Protein 2UVF (pdb70)

Secondary structure (DSSP, 8-state):
-PPEEEE--TT-B-SS-EEEEEE--S--TTEEEEEEEETTEEEEEHHHHHHHH-SSHHHHHHHHHT-GGG-S------EEEE-S--TT-EEEEEEEEEETTSPBPPP---EEEEPPPPP-EEEGGGGT--SSSS---HHHHHHHHHT--TTEEEEE-SEEEEE--EE--SSEEEEE-TTEEEEEPS-GGGS-EEE-SSTT--S-EE--SEEE--SS---TTSEEEEEEESS-EEE---BPEEEEEEEE-TTS-EEEEE----TTTHHHHBSHHHHHHHHHHHTT--HHHHHHHSSPPSEEEESEEEEEEES-EEE--SS-SEEEES-EEEEEES-EEE-TT-TT--SEEEES-EEEEEES-EEE-SS-SEEEE---SGGGGGS--EEEEEEES-EE-SSS-SEEEES--TT-EEEEEEES-EEES-SEEEEEEEETTT--EEEEEEEEEEEEEEESSEEEEEEEE----S---SSPPPSS--EEEEEEEEEEEEEEE-SSS-SEEEE-BGGGTB-EEEEEEEEEEEES-PPPEEESEES-EEEEEEEES-SSS-S--EES-BS--BTT---/------BPPTT-B-SS-EEEE----S--TTEEEEEEEETTEEEEEHHHHHHHH-SSHHHHHHHTTT-TTS-SPPP---EEEE-S--TT-EEEEEEEEEETTS-B-PPPPPEEEEPPPPPPEEEGGGGT---SSSSB-HHHHHHHHHHPPTTEEEEE-SEEEEE--EE--SSEEEEE-TTEEEEE-S-GGGS-EEE-SSTT--S-EE--SEEE-BTTB-STTSEEEEEEESS-EEE---BPEEEEEEEE-TTS-EEEEE----TTTHHHHBSHHHHHHHHHHHTT--HHHHHHHSSPPSEEEESEEEEEEES-EEE--SS-SEEEES-EEEEEES-EEE-TT-TT--SEEEES-EEEEEES-EEE-SS-SEEEE---SGGGGGSPPEEEEEEES-EE-SSS-SEEEES--SS-EEEEEEES-EEES-SEEEEEEEETTT--EEEEEEEES-EEEEESSEEEEEEEE-----PPPSSPPEEEEEEEEEEEEEEE-SSS-SEEEE-BGGGTB-EEEEEEEEEEEES-PPPEEEEEEEEEEEEEEEES-SSS-S--EEEEEEEEETTEE--

Foldseek 3Di:
DEWADWDFFFVQFAQFKTKIFTDDDQDCPFFDWKWKDKVNHTPGIQLVQCVVFFPFNVVLVVVCVPDPPNFWQAFYGGMGMGGGGHGFDKIKMWMWTAGPVGDTDPIYPIDIDTHHHHAAEFELVVQPFDADDPPASQRSQQVRQVPGDQRHEYEQEAHEHEYAEHEHAARYEYEYEVNGEHAYDLALVSFAFAAAQDPLRDDTETAANYEHGDPPDQAAPPHEAYEYEYQEEYAAQWWDADPPQWDQDPVRHIAGAGHDDDLVCCCPITRSLNNQLVVVVVVPDDSVCSNVGYFHEHYAYGNYEGYYYYNYEYEHHNAEYAEYENYERYEHYRYEYRYHQRHNHEQYEAELYEAYEYASYEADTNAEPYAYAQAFADCRLVGHAQYHYAYEHYEYEEYAEPAEDHQRQQNEHEDAHHARYEYEQYQEHEHFHYEFFRAHGYAHHEHGHYEYEAHAHAHYEHEYHYCFCVPPDSGHGHPHTYEAAHYEAEHYEYAAHNHDAARYEYYHCVVVPTAYEHYEAYQYEYEHGEAYHHERYEPYEHYNYHYDNYPDDDRDDYDHYYFQYDVGDGD/DAFADWDFFFVQFAFFKTKIFTDDDQDCPFFDWKWKAWVNHTPDILLVQCVVFFPFNVVLVVVCVPDPPVQWQNFYGGMGMGGRGHGFDKIKMWMWTAGPVRDTHPTHDIDIDTHHHDAAEQELVVQVFDQPLPDESAVSQQVSQVPDDQQYEYEHEAHETEYAAHEHAARYEDEYEVNYEHEYDLALVSWAFAAAQDPQRDDTETGANYEHGDVVAFAAPSHEHYEYYYQYEYAQQWWDFDPPQWDQDPVRDIAGAGDADDLVCCCPTTRSLNNQLVVVVVVPDDSNCSNVGYFHENYYYGNYETYYYENYEYEHGNAEYYEYYNYESHEAGNYEYRYPQRANHEQYEHELYEAYEYASYEEDTNAEPYAYAQAFAPVSCVTHEQYAYEYEHYEYEEYAEPYEHHQQQQNHYEDAAHAHYEYENYQEHEYYEYAFFRAHGYEHHEHGSYEYEAHAHAHYEHEHDDDSDDHTHPGGYEYAHYEAYHYEYHARPHDDANYEYYYCVVVVYAYEHYEYYQYEYEHGEAYAHERYEHYEHENYHYYNYPDDDRDDYDHYYHYAYVGDDDD

CATH classification: 2.60.40.10 (+1 more: 2.160.20.10)

Organism: Yersinia enterocolitica (NCBI:txid630)

Nearest PDB structures (foldseek):
  2uve-assembly1_A  TM=1.000E+00  e=3.204E-93  Yersinia enterocolitica
  2uve-assembly2_B  TM=9.976E-01  e=3.587E-87  Yersinia enterocolitica
  3jur-assembly1_C  TM=7.822E-01  e=4.513E-16  Thermotoga maritima
  8ikx-assembly1_A  TM=6.971E-01  e=1.644E-11  Arabidopsis thaliana
  4mxn-assembly3_C  TM=8.803E-01  e=3.868E-08  Parabacteroides merdae ATCC 43184

InterPro domains:
  IPR000743 Glycoside hydrolase, family 28 [PF00295] (323-550)
  IPR003961 Fibronectin type III [PF00041] (36-148)
  IPR003961 Fibronectin type III [PS50853] (37-153)
  IPR003961 Fibronectin type III [SM00060] (35-140)
  IPR003961 Fibronectin type III [cd00063] (36-150)
  IPR011050 Pectin lyase fold/virulence factor [SSF51126] (146-532)
  IPR012334 Pectin lyase fold [G3DSA:2.160.20.10] (152-600)
  IPR013783 Immunoglobulin-like fold [G3DSA:2.60.40.10] (36-151)
  IPR024535 Rhamnogalacturonase A/B/Epimerase-like, pectate lyase domain [PF12708] (156-196)
  IPR036116 Fibronectin type III superfamily [SSF49265] (35-153)
  IPR051801 Glycosyl_Hydrolase_28_Enzymes [PTHR31339] (146-563)

Sequence (1138 aa):
DAPQQLQVPTLAYDESSIVLVWKAPEDTRKIVDYQIFSAGKLLGKASDNNDNFSPAKPYIDHFYVNDKDNFQHKIVMQNFTVIGLKPETSYQFTVKAQYADGSLSVASKPITAKTSAKPQIVNVRDFGAIDDGKTLNTKAIQQAIDSCKPGCRVEIPAGTYKSGALWLKSDMTLNLQAGAILLGSENPDDYPAGYRLYPYSTIERPASLINAIDPNNSKPGTFRNIRITGSGVIDGNGWLRAKTAEITDELGRSLPQYVASKNSKVHEDGILAKNQVEKAVSDGMDLKNAYGQRRSSLMTLRGVENVYLAGFTVRNPAFHGIMNLEENHNVVANGLIHQTYDANNGDGIEFGNSQNVMVFNNFFDTGDDCINFAAGTGEKAQEQEPMKGAWLFNNYFRMGHGAIVTGSHTGAWIEDILAENNVMYLTDIGLRRAKSTSTIGGGARNVTFRNNAMRDLAKQVMVMTLDYADSNANIDYPPAKIPAQFYDFTLKNVTVDNNSTGKNPSIEIKGDTANKAWHRLVHVNNVQLNNNVTPTAISDLRDSEFNKVTFTELRGDTPWHFSEVKNVKVDGKPVDAPQQLQVPTLAYDESSIVLVWKAPEDTRKIVDYQIFSAGKLLGKASDNNDNFSPAKPYIDHFYVNDKDNFQHKIVMQNFTVIGLKPETSYQFTVKAQYADGSLSVASKPITAKTSAKPQIVNVRDFGAIDDGKTLNTKAIQQAIDSCKPGCRVEIPAGTYKSGALWLKSDMTLNLQAGAILLGSENPDDYPAGYRLYPYSTIERPASLINAIDPNNSKPGTFRNIRITGSGVIDGNGWLRAKTAEITDELGRSLPQYVASKNSKVHEDGILAKNQVEKAVSDGMDLKNAYGQRRSSLMTLRGVENVYLAGFTVRNPAFHGIMNLENHNVVANGLIHQTYDANNGDGIEFGNSQNVMVFNNFFDTGDDCINFAAGTGEKAQEQEPMKGAWLFNNYFRMGHGAIVTGSHTGAWIEDILAENNVMYLTDIGLRAKSTSTIGGGARNVTFRNNAMRDLAKQVMVMTLDYAIDYPPAKIPAQFYDFTLKNVTVDNSTGKNPSIEIKGDTANKAWHRLVHVNNVQLNNVTPTAISDLRDSEFNKVTFTELRGDTPWHFSEVKNVKVDGKPVA

Structure (mmCIF, N/CA/C/O backbone):
data_2UVF
#
_entry.id   2UVF
#
_cell.length_a   91.015
_cell.length_b   79.659
_cell.length_c   98.493
_cell.angle_alpha   90.00
_cell.angle_beta   103.90
_cell.angle_gamma   90.00
#
_symmetry.space_group_name_H-M   'P 1 21 1'
#
loop_
_entity.id
_entity.type
_entity.pdbx_description
1 polymer EXOPOLYGALACTURONASE
2 branched 'alpha-D-galactopyranuronic acid-(1-4)-alpha-D-galactopyranuronic acid'
3 non-polymer 'SULFATE ION'
4 non-polymer 'NICKEL (II) ION'
5 non-polymer 'ACETATE ION'
6 non-polymer DI(HYDROXYETHYL)ETHER
7 water water
#
loop_
_atom_site.group_PDB
_atom_site.id
_atom_site.type_symbol
_atom_site.label_atom_id
_atom_site.label_alt_id
_atom_site.label_comp_id
_atom_site.label_asym_id
_atom_site.label_entity_id
_atom_site.label_seq_id
_atom_site.pdbx_PDB_ins_code
_atom_site.Cartn_x
_atom_site.Cartn_y
_atom_site.Cartn_z
_atom_site.occupancy
_atom_site.B_iso_or_equiv
_atom_site.auth_seq_id
_atom_site.auth_comp_id
_atom_site.auth_asym_id
_atom_site.auth_atom_id
_atom_site.pdbx_PDB_model_num
ATOM 1 N N . ASP A 1 36 ? 11.156 35.980 65.045 1.00 59.86 36 ASP A N 1
ATOM 2 C CA . ASP A 1 36 ? 11.262 36.276 66.504 1.00 59.60 36 ASP A CA 1
ATOM 3 C C . ASP A 1 36 ? 11.917 35.089 67.226 1.00 58.77 36 ASP A C 1
ATOM 4 O O . ASP A 1 36 ? 11.422 33.961 67.135 1.00 59.14 36 ASP A O 1
ATOM 9 N N . ALA A 1 37 ? 13.017 35.357 67.934 1.00 57.55 37 ALA A N 1
ATOM 10 C CA . ALA A 1 37 ? 13.906 34.324 68.490 1.00 56.39 37 ALA A CA 1
ATOM 11 C C . ALA A 1 37 ? 13.305 33.525 69.652 1.00 55.76 37 ALA A C 1
ATOM 12 O O . ALA A 1 37 ? 12.575 34.090 70.474 1.00 55.41 37 ALA A O 1
ATOM 14 N N . PRO A 1 38 ? 13.616 32.205 69.719 1.00 55.05 38 PRO A N 1
ATOM 15 C CA . PRO A 1 38 ? 13.235 31.339 70.844 1.00 54.36 38 PRO A CA 1
ATOM 16 C C . PRO A 1 38 ? 13.684 31.903 72.184 1.00 53.72 38 PRO A C 1
ATOM 17 O O . PRO A 1 38 ? 14.809 32.407 72.305 1.00 53.62 38 PRO A O 1
ATOM 21 N N . GLN A 1 39 ? 12.793 31.839 73.170 1.00 52.81 39 GLN A N 1
ATOM 22 C CA . GLN A 1 39 ? 13.050 32.429 74.480 1.00 52.40 39 GLN A CA 1
ATOM 23 C C . GLN A 1 39 ? 13.446 31.386 75.507 1.00 51.13 39 GLN A C 1
ATOM 24 O O . GLN A 1 39 ? 12.881 30.291 75.552 1.00 51.08 39 GLN A O 1
ATOM 30 N N . GLN A 1 40 ? 14.442 31.744 76.309 1.00 49.97 40 GLN A N 1
ATOM 31 C CA . GLN A 1 40 ? 14.814 31.039 77.540 1.00 48.87 40 GLN A CA 1
ATOM 32 C C . GLN A 1 40 ? 15.386 29.633 77.367 1.00 47.68 40 GLN A C 1
ATOM 33 O O . GLN A 1 40 ? 14.999 28.715 78.089 1.00 47.59 40 GLN A O 1
ATOM 39 N N . LEU A 1 41 ? 16.330 29.472 76.439 1.00 46.29 41 LEU A N 1
ATOM 40 C CA . LEU A 1 41 ? 17.104 28.242 76.375 1.00 45.26 41 LEU A CA 1
ATOM 41 C C . LEU A 1 41 ? 17.741 28.099 77.748 1.00 44.59 41 LEU A C 1
ATOM 42 O O . LEU A 1 41 ? 18.164 29.095 78.332 1.00 44.99 41 LEU A O 1
ATOM 47 N N . GLN A 1 42 ? 17.785 26.881 78.279 1.00 43.40 42 GLN A N 1
ATOM 48 C CA . GLN A 1 42 ? 18.313 26.659 79.622 1.00 42.60 42 GLN A CA 1
ATOM 49 C C . GLN A 1 42 ? 18.641 25.199 79.847 1.00 41.86 42 GLN A C 1
ATOM 50 O O . GLN A 1 42 ? 18.167 24.333 79.124 1.00 42.04 42 GLN A O 1
ATOM 56 N N . VAL A 1 43 ? 19.472 24.939 80.844 1.00 40.94 43 VAL A N 1
ATOM 57 C CA . VAL A 1 43 ? 19.655 23.594 81.369 1.00 40.09 43 VAL A CA 1
ATOM 58 C C . VAL A 1 43 ? 18.706 23.486 82.563 1.00 39.62 43 VAL A C 1
ATOM 59 O O . VAL A 1 43 ? 18.776 24.321 83.473 1.00 39.78 43 VAL A O 1
ATOM 63 N N . PRO A 1 44 ? 17.768 22.514 82.528 1.00 38.77 44 PRO A N 1
ATOM 64 C CA . PRO A 1 44 ? 16.971 22.220 83.720 1.00 38.33 44 PRO A CA 1
ATOM 65 C C . PRO A 1 44 ? 17.876 21.785 84.872 1.00 37.91 44 PRO A C 1
ATOM 66 O O . PRO A 1 44 ? 18.945 21.209 84.641 1.00 37.11 44 PRO A O 1
ATOM 70 N N . THR A 1 45 ? 17.435 22.081 86.096 1.00 37.67 45 THR A N 1
ATOM 71 C CA . THR A 1 45 ? 18.160 21.767 87.343 1.00 36.62 45 THR A CA 1
ATOM 72 C C . THR A 1 45 ? 18.796 20.375 87.395 1.00 37.16 45 THR A C 1
ATOM 73 O O . THR A 1 45 ? 18.111 19.347 87.306 1.00 35.85 45 THR A O 1
ATOM 77 N N . LEU A 1 46 ? 20.120 20.370 87.553 1.00 38.00 46 LEU A N 1
ATOM 78 C CA . LEU A 1 46 ? 20.934 19.160 87.639 1.00 38.97 46 LEU A CA 1
ATOM 79 C C . LEU A 1 46 ? 20.803 18.230 86.420 1.00 39.96 46 LEU A C 1
ATOM 80 O O . LEU A 1 46 ? 21.229 17.061 86.466 1.00 39.86 46 LEU A O 1
ATOM 85 N N . ALA A 1 47 ? 20.230 18.764 85.338 1.00 40.51 47 ALA A N 1
ATOM 86 C CA . ALA A 1 47 ? 20.007 18.019 84.099 1.00 42.07 47 ALA A CA 1
ATOM 87 C C . ALA A 1 47 ? 21.302 17.826 83.291 1.00 43.02 47 ALA A C 1
ATOM 88 O O . ALA A 1 47 ? 21.310 17.899 82.056 1.00 42.77 47 ALA A O 1
ATOM 90 N N . TYR A 1 48 ? 22.402 17.588 84.001 1.00 44.52 48 TYR A N 1
ATOM 91 C CA . TYR A 1 48 ? 23.700 17.407 83.356 1.00 45.39 48 TYR A CA 1
ATOM 92 C C . TYR A 1 48 ? 24.587 16.401 84.079 1.00 45.88 48 TYR A C 1
ATOM 93 O O . TYR A 1 48 ? 24.288 15.955 85.194 1.00 46.19 48 TYR A O 1
ATOM 102 N N . ASP A 1 49 ? 25.687 16.068 83.419 1.00 46.66 49 ASP A N 1
ATOM 103 C CA . ASP A 1 49 ? 26.473 14.890 83.719 1.00 47.11 49 ASP A CA 1
ATOM 104 C C . ASP A 1 49 ? 27.938 15.225 83.471 1.00 46.84 49 ASP A C 1
ATOM 105 O O . ASP A 1 49 ? 28.268 16.364 83.178 1.00 46.84 49 ASP A O 1
ATOM 110 N N . GLU A 1 50 ? 28.810 14.229 83.559 1.00 46.87 50 GLU A N 1
ATOM 111 C CA . GLU A 1 50 ? 30.172 14.373 83.054 1.00 47.20 50 GLU A CA 1
ATOM 112 C C . GLU A 1 50 ? 30.277 14.286 81.522 1.00 47.07 50 GLU A C 1
ATOM 113 O O . GLU A 1 50 ? 31.296 14.684 80.948 1.00 47.07 50 GLU A O 1
ATOM 119 N N . SER A 1 51 ? 29.247 13.763 80.857 1.00 46.36 51 SER A N 1
ATOM 120 C CA . SER A 1 51 ? 29.299 13.657 79.398 1.00 45.69 51 SER A CA 1
ATOM 121 C C . SER A 1 51 ? 28.043 14.114 78.657 1.00 45.08 51 SER A C 1
ATOM 122 O O . SER A 1 51 ? 27.987 14.027 77.431 1.00 45.06 51 SER A O 1
ATOM 125 N N . SER A 1 52 ? 27.047 14.604 79.387 1.00 44.38 52 SER A N 1
ATOM 126 C CA . SER A 1 52 ? 25.786 15.003 78.758 1.00 43.67 52 SER A CA 1
ATOM 127 C C . SER A 1 52 ? 25.135 16.205 79.428 1.00 43.00 52 SER A C 1
ATOM 128 O O . SER A 1 52 ? 25.257 16.394 80.630 1.00 42.78 52 SER A O 1
ATOM 131 N N . ILE A 1 53 ? 24.447 17.009 78.620 1.00 42.29 53 ILE A N 1
ATOM 132 C CA . ILE A 1 53 ? 23.687 18.169 79.081 1.00 41.21 53 ILE A CA 1
ATOM 133 C C . ILE A 1 53 ? 22.311 18.102 78.408 1.00 40.29 53 ILE A C 1
ATOM 134 O O . ILE A 1 53 ? 22.217 17.765 77.221 1.00 40.47 53 ILE A O 1
ATOM 139 N N . VAL A 1 54 ? 21.258 18.388 79.179 1.00 38.57 54 VAL A N 1
ATOM 140 C CA . VAL A 1 54 ? 19.888 18.512 78.662 1.00 36.91 54 VAL A CA 1
ATOM 141 C C . VAL A 1 54 ? 19.507 19.997 78.521 1.00 36.10 54 VAL A C 1
ATOM 142 O O . VAL A 1 54 ? 19.653 20.776 79.467 1.00 35.59 54 VAL A O 1
ATOM 146 N N . LEU A 1 55 ? 19.011 20.372 77.342 1.00 35.11 55 LEU A N 1
ATOM 147 C CA . LEU A 1 55 ? 18.523 21.730 77.078 1.00 34.55 55 LEU A CA 1
ATOM 148 C C . LEU A 1 55 ? 17.004 21.784 76.928 1.00 34.03 55 LEU A C 1
ATOM 149 O O . LEU A 1 55 ? 16.394 20.879 76.361 1.00 33.49 55 LEU A O 1
ATOM 154 N N . VAL A 1 56 ? 16.399 22.852 77.443 1.00 33.29 56 VAL A N 1
ATOM 155 C CA . VAL A 1 56 ? 14.986 23.136 77.219 1.00 32.49 56 VAL A CA 1
ATOM 156 C C . VAL A 1 56 ? 14.808 24.614 76.928 1.00 32.98 56 VAL A C 1
ATOM 157 O O . VAL A 1 56 ? 15.699 25.412 77.196 1.00 33.08 56 VAL A O 1
ATOM 161 N N . TRP A 1 57 ? 13.649 24.979 76.393 1.00 32.94 57 TRP A N 1
ATOM 162 C CA . TRP A 1 57 ? 13.375 26.351 75.995 1.00 34.03 57 TRP A CA 1
ATOM 163 C C . TRP A 1 57 ? 11.890 26.505 75.915 1.00 34.94 57 TRP A C 1
ATOM 164 O O . TRP A 1 57 ? 11.179 25.503 75.778 1.00 35.22 57 TRP A O 1
ATOM 175 N N . LYS A 1 58 ? 11.429 27.749 75.983 1.00 36.39 58 LYS A N 1
ATOM 176 C CA . LYS A 1 58 ? 10.033 28.090 75.703 1.00 38.37 58 LYS A CA 1
ATOM 177 C C . LYS A 1 58 ? 9.625 28.053 74.216 1.00 39.49 58 LYS A C 1
ATOM 178 O O . LYS A 1 58 ? 10.318 28.583 73.323 1.00 40.17 58 LYS A O 1
ATOM 184 N N . ALA A 1 59 ? 8.499 27.399 73.963 1.00 40.68 59 ALA A N 1
ATOM 185 C CA . ALA A 1 59 ? 7.767 27.542 72.714 1.00 41.03 59 ALA A CA 1
ATOM 186 C C . ALA A 1 59 ? 6.678 28.561 73.011 1.00 41.47 59 ALA A C 1
ATOM 187 O O . ALA A 1 59 ? 6.187 28.597 74.142 1.00 42.53 59 ALA A O 1
ATOM 189 N N . PRO A 1 60 ? 6.300 29.403 72.018 1.00 41.59 60 PRO A N 1
ATOM 190 C CA . PRO A 1 60 ? 5.268 30.423 72.228 1.00 41.52 60 PRO A CA 1
ATOM 191 C C . PRO A 1 60 ? 3.833 29.886 72.256 1.00 42.11 60 PRO A C 1
ATOM 192 O O . PRO A 1 60 ? 3.597 28.694 72.018 1.00 41.79 60 PRO A O 1
ATOM 196 N N . GLU A 1 61 ? 2.882 30.777 72.523 1.00 42.57 61 GLU A N 1
ATOM 197 C CA . GLU A 1 61 ? 1.463 30.423 72.571 1.00 43.63 61 GLU A CA 1
ATOM 198 C C . GLU A 1 61 ? 0.952 29.833 71.250 1.00 44.04 61 GLU A C 1
ATOM 199 O O . GLU A 1 61 ? 0.153 28.895 71.238 1.00 43.77 61 GLU A O 1
ATOM 205 N N . ASP A 1 62 ? 1.429 30.397 70.145 1.00 44.75 62 ASP A N 1
ATOM 206 C CA . ASP A 1 62 ? 0.960 30.070 68.801 1.00 45.04 62 ASP A CA 1
ATOM 207 C C . ASP A 1 62 ? 2.113 29.451 68.023 1.00 44.88 62 ASP A C 1
ATOM 208 O O . ASP A 1 62 ? 3.072 30.148 67.663 1.00 45.09 62 ASP A O 1
ATOM 213 N N . THR A 1 63 ? 2.020 28.142 67.779 1.00 44.30 63 THR A N 1
ATOM 214 C CA . THR A 1 63 ? 3.085 27.396 67.116 1.00 43.76 63 THR A CA 1
ATOM 215 C C . THR A 1 63 ? 2.647 26.935 65.727 1.00 44.07 63 THR A C 1
ATOM 216 O O . THR A 1 63 ? 3.268 26.059 65.130 1.00 43.65 63 THR A O 1
ATOM 220 N N . ARG A 1 64 ? 1.578 27.537 65.216 1.00 44.96 64 ARG A N 1
ATOM 221 C CA . ARG A 1 64 ? 1.008 27.179 63.914 1.00 45.80 64 ARG A CA 1
ATOM 222 C C . ARG A 1 64 ? 2.025 27.058 62.772 1.00 46.97 64 ARG A C 1
ATOM 223 O O . ARG A 1 64 ? 1.849 26.233 61.859 1.00 47.59 64 ARG A O 1
ATOM 231 N N . LYS A 1 65 ? 3.082 27.876 62.817 1.00 47.43 65 LYS A N 1
ATOM 232 C CA . LYS A 1 65 ? 4.046 27.929 61.720 1.00 47.66 65 LYS A CA 1
ATOM 233 C C . LYS A 1 65 ? 5.388 27.270 62.087 1.00 47.15 65 LYS A C 1
ATOM 234 O O . LYS A 1 65 ? 6.247 27.065 61.221 1.00 47.83 65 LYS A O 1
ATOM 240 N N . ILE A 1 66 ? 5.551 26.915 63.362 1.00 46.34 66 ILE A N 1
ATOM 241 C CA . ILE A 1 66 ? 6.776 26.284 63.852 1.00 45.39 66 ILE A CA 1
ATOM 242 C C . ILE A 1 66 ? 6.588 24.772 63.811 1.00 44.72 66 ILE A C 1
ATOM 243 O O . ILE A 1 66 ? 5.685 24.243 64.448 1.00 44.94 66 ILE A O 1
ATOM 248 N N . VAL A 1 67 ? 7.432 24.079 63.056 1.00 43.55 67 VAL A N 1
ATOM 249 C CA . VAL A 1 67 ? 7.289 22.630 62.900 1.00 42.64 67 VAL A CA 1
ATOM 250 C C . VAL A 1 67 ? 8.384 21.831 63.623 1.00 41.76 67 VAL A C 1
ATOM 251 O O . VAL A 1 67 ? 8.290 20.612 63.728 1.00 41.10 67 VAL A O 1
ATOM 255 N N . ASP A 1 68 ? 9.388 22.537 64.147 1.00 40.98 68 ASP A N 1
ATOM 256 C CA . ASP A 1 68 ? 10.571 21.931 64.762 1.00 40.27 68 ASP A CA 1
ATOM 257 C C . ASP A 1 68 ? 11.491 23.010 65.345 1.00 39.98 68 ASP A C 1
ATOM 258 O O . ASP A 1 68 ? 11.229 24.200 65.194 1.00 39.50 68 ASP A O 1
ATOM 263 N N . TYR A 1 69 ? 12.558 22.576 66.019 1.00 39.71 69 TYR A N 1
ATOM 264 C CA . TYR A 1 69 ? 13.617 23.463 66.530 1.00 39.32 69 TYR A CA 1
ATOM 265 C C . TYR A 1 69 ? 14.973 22.821 66.252 1.00 39.82 69 TYR A C 1
ATOM 266 O O . TYR A 1 69 ? 15.081 21.588 66.258 1.00 39.75 69 TYR A O 1
ATOM 275 N N . GLN A 1 70 ? 15.994 23.649 66.006 1.00 40.40 70 GLN A N 1
ATOM 276 C CA . GLN A 1 70 ? 17.342 23.161 65.681 1.00 41.38 70 GLN A CA 1
ATOM 277 C C . GLN A 1 70 ? 18.347 23.683 66.687 1.00 41.58 70 GLN A C 1
ATOM 278 O O . GLN A 1 70 ? 18.281 24.845 67.083 1.00 41.26 70 GLN A O 1
ATOM 284 N N . ILE A 1 71 ? 19.302 22.835 67.059 1.00 42.32 71 ILE A N 1
ATOM 285 C CA . ILE A 1 71 ? 20.202 23.116 68.184 1.00 43.43 71 ILE A CA 1
ATOM 286 C C . ILE A 1 71 ? 21.670 23.161 67.747 1.00 43.83 71 ILE A C 1
ATOM 287 O O . ILE A 1 71 ? 22.160 22.240 67.114 1.00 44.17 71 ILE A O 1
ATOM 292 N N . PHE A 1 72 ? 22.352 24.249 68.097 1.00 45.35 72 PHE A N 1
ATOM 293 C CA . PHE A 1 72 ? 23.738 24.487 67.686 1.00 46.26 72 PHE A CA 1
ATOM 294 C C . PHE A 1 72 ? 24.630 24.728 68.893 1.00 46.97 72 PHE A C 1
ATOM 295 O O . PHE A 1 72 ? 24.289 25.524 69.773 1.00 46.90 72 PHE A O 1
ATOM 303 N N . SER A 1 73 ? 25.768 24.039 68.936 1.00 48.27 73 SER A N 1
ATOM 304 C CA . SER A 1 73 ? 26.825 24.359 69.888 1.00 49.45 73 SER A CA 1
ATOM 305 C C . SER A 1 73 ? 27.906 25.095 69.113 1.00 50.57 73 SER A C 1
ATOM 306 O O . SER A 1 73 ? 28.358 24.610 68.059 1.00 51.29 73 SER A O 1
ATOM 309 N N . ALA A 1 74 ? 28.316 26.258 69.621 1.00 51.29 74 ALA A N 1
ATOM 310 C CA . ALA A 1 74 ? 29.251 27.146 68.911 1.00 51.98 74 ALA A CA 1
ATOM 311 C C . ALA A 1 74 ? 28.921 27.207 67.413 1.00 52.35 74 ALA A C 1
ATOM 312 O O . ALA A 1 74 ? 29.768 26.920 66.560 1.00 53.00 74 ALA A O 1
ATOM 314 N N . GLY A 1 75 ? 27.661 27.537 67.118 1.00 52.39 75 GLY A N 1
ATOM 315 C CA . GLY A 1 75 ? 27.172 27.732 65.750 1.00 51.77 75 GLY A CA 1
ATOM 316 C C . GLY A 1 75 ? 27.233 26.555 64.794 1.00 51.18 75 GLY A C 1
ATOM 317 O O . GLY A 1 75 ? 26.913 26.710 63.625 1.00 50.81 75 GLY A O 1
ATOM 318 N N . LYS A 1 76 ? 27.663 25.389 65.274 1.00 51.09 76 LYS A N 1
ATOM 319 C CA . LYS A 1 76 ? 27.580 24.163 64.470 1.00 50.97 76 LYS A CA 1
ATOM 320 C C . LYS A 1 76 ? 26.356 23.326 64.866 1.00 50.43 76 LYS A C 1
ATOM 321 O O . LYS A 1 76 ? 26.107 23.101 66.058 1.00 50.33 76 LYS A O 1
ATOM 327 N N . LEU A 1 77 ? 25.606 22.876 63.857 1.00 49.50 77 LEU A N 1
ATOM 328 C CA . LEU A 1 77 ? 24.371 22.119 64.063 1.00 48.87 77 LEU A CA 1
ATOM 329 C C . LEU A 1 77 ? 24.598 20.795 64.800 1.00 48.30 77 LEU A C 1
ATOM 330 O O . LEU A 1 77 ? 25.443 19.980 64.391 1.00 48.42 77 LEU A O 1
ATOM 335 N N . LEU A 1 78 ? 23.847 20.599 65.889 1.00 47.27 78 LEU A N 1
ATOM 336 C CA . LEU A 1 78 ? 23.856 19.335 66.635 1.00 46.61 78 LEU A CA 1
ATOM 337 C C . LEU A 1 78 ? 22.728 18.402 66.192 1.00 46.00 78 LEU A C 1
ATOM 338 O O . LEU A 1 78 ? 22.844 17.167 66.286 1.00 45.72 78 LEU A O 1
ATOM 343 N N . GLY A 1 79 ? 21.636 18.995 65.712 1.00 45.54 79 GLY A N 1
ATOM 344 C CA . GLY A 1 79 ? 20.485 18.233 65.237 1.00 44.85 79 GLY A CA 1
ATOM 345 C C . GLY A 1 79 ? 19.141 18.904 65.457 1.00 44.28 79 GLY A C 1
ATOM 346 O O . GLY A 1 79 ? 19.069 20.069 65.841 1.00 44.08 79 GLY A O 1
ATOM 347 N N . LYS A 1 80 ? 18.070 18.148 65.218 1.00 44.00 80 LYS A N 1
ATOM 348 C CA . LYS A 1 80 ? 16.692 18.656 65.388 1.00 43.26 80 LYS A CA 1
ATOM 349 C C . LYS A 1 80 ? 16.052 18.117 66.669 1.00 42.43 80 LYS A C 1
ATOM 350 O O . LYS A 1 80 ? 16.302 16.967 67.056 1.00 41.95 80 LYS A O 1
ATOM 356 N N . ALA A 1 81 ? 15.232 18.947 67.314 1.00 41.63 81 ALA A N 1
ATOM 357 C CA . ALA A 1 81 ? 14.499 18.556 68.532 1.00 41.39 81 ALA A CA 1
ATOM 358 C C . ALA A 1 81 ? 13.724 17.249 68.360 1.00 41.29 81 ALA A C 1
ATOM 359 O O . ALA A 1 81 ? 13.833 16.344 69.196 1.00 41.22 81 ALA A O 1
ATOM 361 N N . SER A 1 82 ? 12.977 17.150 67.252 1.00 41.16 82 SER A N 1
ATOM 362 C CA . SER A 1 82 ? 12.181 15.963 66.898 1.00 40.55 82 SER A CA 1
ATOM 363 C C . SER A 1 82 ? 12.982 14.658 66.861 1.00 40.11 82 SER A C 1
ATOM 364 O O . SER A 1 82 ? 12.593 13.679 67.508 1.00 40.28 82 SER A O 1
ATOM 367 N N . ASP A 1 83 ? 14.084 14.643 66.102 1.00 39.27 83 ASP A N 1
ATOM 368 C CA . ASP A 1 83 ? 14.946 13.455 65.964 1.00 38.61 83 ASP A CA 1
ATOM 369 C C . ASP A 1 83 ? 15.711 13.137 67.252 1.00 37.30 83 ASP A C 1
ATOM 370 O O . ASP A 1 83 ? 15.966 11.975 67.572 1.00 36.24 83 ASP A O 1
ATOM 375 N N . ASN A 1 84 ? 16.091 14.179 67.980 1.00 36.32 84 ASN A N 1
ATOM 376 C CA . ASN A 1 84 ? 16.702 14.002 69.287 1.00 35.79 84 ASN A CA 1
ATOM 377 C C . ASN A 1 84 ? 15.750 13.320 70.257 1.00 35.14 84 ASN A C 1
ATOM 378 O O . ASN A 1 84 ? 16.085 12.295 70.853 1.00 34.58 84 ASN A O 1
ATOM 383 N N . ASN A 1 85 ? 14.551 13.873 70.391 1.00 35.26 85 ASN A N 1
ATOM 384 C CA . ASN A 1 85 ? 13.491 13.182 71.146 1.00 34.85 85 ASN A CA 1
ATOM 385 C C . ASN A 1 85 ? 13.222 11.717 70.716 1.00 35.44 85 ASN A C 1
ATOM 386 O O . ASN A 1 85 ? 12.989 10.868 71.579 1.00 35.29 85 ASN A O 1
ATOM 391 N N . ASP A 1 86 ? 13.298 11.396 69.416 1.00 35.34 86 ASP A N 1
ATOM 392 C CA . ASP A 1 86 ? 13.119 9.994 68.971 1.00 35.58 86 ASP A CA 1
ATOM 393 C C . ASP A 1 86 ? 14.137 9.060 69.643 1.00 35.20 86 ASP A C 1
ATOM 394 O O . ASP A 1 86 ? 13.826 7.923 69.982 1.00 35.40 86 ASP A O 1
ATOM 399 N N . ASN A 1 87 ? 15.352 9.564 69.831 1.00 34.75 87 ASN A N 1
ATOM 400 C CA . ASN A 1 87 ? 16.454 8.832 70.471 1.00 34.80 87 ASN A CA 1
ATOM 401 C C . ASN A 1 87 ? 16.332 8.755 72.018 1.00 33.79 87 ASN A C 1
ATOM 402 O O . ASN A 1 87 ? 16.461 7.668 72.606 1.00 33.32 87 ASN A O 1
ATOM 407 N N . PHE A 1 88 ? 16.058 9.896 72.657 1.00 32.64 88 PHE A N 1
ATOM 408 C CA . PHE A 1 88 ? 16.110 10.010 74.124 1.00 32.18 88 PHE A CA 1
ATOM 409 C C . PHE A 1 88 ? 14.786 10.055 74.924 1.00 31.16 88 PHE A C 1
ATOM 410 O O . PHE A 1 88 ? 14.796 9.737 76.096 1.00 31.17 88 PHE A O 1
ATOM 418 N N . SER A 1 89 ? 13.663 10.437 74.316 1.00 30.08 89 SER A N 1
ATOM 419 C CA . SER A 1 89 ? 12.392 10.530 75.050 1.00 28.62 89 SER A CA 1
ATOM 420 C C . SER A 1 89 ? 11.605 9.221 74.959 1.00 28.68 89 SER A C 1
ATOM 421 O O . SER A 1 89 ? 11.396 8.728 73.843 1.00 28.06 89 SER A O 1
ATOM 424 N N . PRO A 1 90 ? 11.188 8.647 76.122 1.00 27.74 90 PRO A N 1
ATOM 425 C CA . PRO A 1 90 ? 10.258 7.523 76.128 1.00 27.86 90 PRO A CA 1
ATOM 426 C C . PRO A 1 90 ? 8.826 7.891 75.704 1.00 27.52 90 PRO A C 1
ATOM 427 O O . PRO A 1 90 ? 8.085 7.010 75.253 1.00 28.16 90 PRO A O 1
ATOM 431 N N . ALA A 1 91 ? 8.446 9.159 75.878 1.00 26.74 91 ALA A N 1
ATOM 432 C CA . ALA A 1 91 ? 7.136 9.657 75.468 1.00 26.43 91 ALA A CA 1
ATOM 433 C C . ALA A 1 91 ? 6.968 9.777 73.952 1.00 26.34 91 ALA A C 1
ATOM 434 O O . ALA A 1 91 ? 5.875 9.549 73.436 1.00 27.39 91 ALA A O 1
ATOM 436 N N . LYS A 1 92 ? 8.037 10.147 73.257 1.00 25.50 92 LYS A N 1
ATOM 437 C CA . LYS A 1 92 ? 7.988 10.537 71.854 1.00 25.09 92 LYS A CA 1
ATOM 438 C C . LYS A 1 92 ? 7.481 9.498 70.853 1.00 24.84 92 LYS A C 1
ATOM 439 O O . LYS A 1 92 ? 6.701 9.855 69.990 1.00 24.93 92 LYS A O 1
ATOM 445 N N . PRO A 1 93 ? 7.925 8.223 70.934 1.00 25.18 93 PRO A N 1
ATOM 446 C CA . PRO A 1 93 ? 7.274 7.255 70.034 1.00 24.50 93 PRO A CA 1
ATOM 447 C C . PRO A 1 93 ? 5.740 7.149 70.219 1.00 24.11 93 PRO A C 1
ATOM 448 O O . PRO A 1 93 ? 5.015 6.890 69.244 1.00 23.03 93 PRO A O 1
ATOM 452 N N . TYR A 1 94 ? 5.266 7.336 71.457 1.00 23.62 94 TYR A N 1
ATOM 453 C CA . TYR A 1 94 ? 3.830 7.387 71.753 1.00 22.71 94 TYR A CA 1
ATOM 454 C C . TYR A 1 94 ? 3.174 8.631 71.202 1.00 22.70 94 TYR A C 1
ATOM 455 O O . TYR A 1 94 ? 2.071 8.573 70.703 1.00 23.60 94 TYR A O 1
ATOM 464 N N . ILE A 1 95 ? 3.856 9.761 71.297 1.00 22.85 95 ILE A N 1
ATOM 465 C CA . ILE A 1 95 ? 3.357 11.007 70.740 1.00 23.17 95 ILE A CA 1
ATOM 466 C C . ILE A 1 95 ? 3.230 10.925 69.221 1.00 23.37 95 ILE A C 1
ATOM 467 O O . ILE A 1 95 ? 2.250 11.407 68.644 1.00 22.79 95 ILE A O 1
ATOM 472 N N . ASP A 1 96 ? 4.204 10.301 68.561 1.00 22.88 96 ASP A N 1
ATOM 473 C CA . ASP A 1 96 ? 4.128 10.215 67.105 1.00 22.72 96 ASP A CA 1
ATOM 474 C C . ASP A 1 96 ? 2.985 9.329 66.679 1.00 22.88 96 ASP A C 1
ATOM 475 O O . ASP A 1 96 ? 2.240 9.654 65.766 1.00 23.25 96 ASP A O 1
ATOM 480 N N . HIS A 1 97 ? 2.834 8.205 67.365 1.00 23.44 97 HIS A N 1
ATOM 481 C CA . HIS A 1 97 ? 1.819 7.243 67.012 1.00 23.57 97 HIS A CA 1
ATOM 482 C C . HIS A 1 97 ? 0.430 7.835 67.210 1.00 24.01 97 HIS A C 1
ATOM 483 O O . HIS A 1 97 ? -0.511 7.508 66.474 1.00 23.24 97 HIS A O 1
ATOM 490 N N . PHE A 1 98 ? 0.321 8.759 68.161 1.00 24.63 98 PHE A N 1
ATOM 491 C CA . PHE A 1 98 ? -0.955 9.419 68.465 1.00 26.36 98 PHE A CA 1
ATOM 492 C C . PHE A 1 98 ? -1.520 10.051 67.189 1.00 27.39 98 PHE A C 1
ATOM 493 O O . PHE A 1 98 ? -2.704 9.999 66.951 1.00 27.21 98 PHE A O 1
ATOM 501 N N . TYR A 1 99 ? -0.653 10.646 66.371 1.00 29.11 99 TYR A N 1
ATOM 502 C CA . TYR A 1 99 ? -1.097 11.282 65.137 1.00 30.76 99 TYR A CA 1
ATOM 503 C C . TYR A 1 99 ? -1.287 10.330 63.948 1.00 32.58 99 TYR A C 1
ATOM 504 O O . TYR A 1 99 ? -1.869 10.753 62.953 1.00 32.76 99 TYR A O 1
ATOM 513 N N . VAL A 1 100 ? -0.816 9.072 64.043 1.00 35.08 100 VAL A N 1
ATOM 514 C CA . VAL A 1 100 ? -0.993 8.061 62.980 1.00 37.35 100 VAL A CA 1
ATOM 515 C C . VAL A 1 100 ? -2.442 7.876 62.567 1.00 39.93 100 VAL A C 1
ATOM 516 O O . VAL A 1 100 ? -2.730 7.613 61.401 1.00 40.50 100 VAL A O 1
ATOM 518 N N . ASN A 1 101 ? -3.342 7.980 63.544 1.00 43.04 101 ASN A N 1
ATOM 519 C CA . ASN A 1 101 ? -4.796 7.918 63.340 1.00 45.73 101 ASN A CA 1
ATOM 520 C C . ASN A 1 101 ? -5.385 9.185 62.697 1.00 46.46 101 ASN A C 1
ATOM 521 O O . ASN A 1 101 ? -6.482 9.150 62.128 1.00 47.35 101 ASN A O 1
ATOM 526 N N . ASP A 1 102 ? -4.651 10.284 62.698 1.00 46.83 102 ASP A N 1
ATOM 527 C CA . ASP A 1 102 ? -5.263 11.590 62.562 1.00 47.15 102 ASP A CA 1
ATOM 528 C C . ASP A 1 102 ? -5.299 12.067 61.119 1.00 47.95 102 ASP A C 1
ATOM 529 O O . ASP A 1 102 ? -4.600 12.957 60.721 1.00 48.07 102 ASP A O 1
ATOM 534 N N . LYS A 1 103 ? -6.160 11.502 60.313 1.00 49.26 103 LYS A N 1
ATOM 535 C CA . LYS A 1 103 ? -6.554 12.258 59.129 1.00 50.02 103 LYS A CA 1
ATOM 536 C C . LYS A 1 103 ? -7.518 13.415 59.310 1.00 49.60 103 LYS A C 1
ATOM 537 O O . LYS A 1 103 ? -8.147 13.595 60.337 1.00 49.96 103 LYS A O 1
ATOM 543 N N . ASP A 1 104 ? -7.599 14.190 58.248 1.00 48.99 104 ASP A N 1
ATOM 544 C CA . ASP A 1 104 ? -8.213 15.492 58.211 1.00 47.44 104 ASP A CA 1
ATOM 545 C C . ASP A 1 104 ? -7.567 16.508 59.114 1.00 45.58 104 ASP A C 1
ATOM 546 O O . ASP A 1 104 ? -8.014 17.624 59.229 1.00 45.27 104 ASP A O 1
ATOM 551 N N . ASN A 1 105 ? -6.453 16.107 59.690 1.00 43.12 105 ASN A N 1
ATOM 552 C CA . ASN A 1 105 ? -5.595 16.999 60.470 1.00 40.31 105 ASN A CA 1
ATOM 553 C C . ASN A 1 105 ? -6.323 17.678 61.641 1.00 37.76 105 ASN A C 1
ATOM 554 O O . ASN A 1 105 ? -6.189 18.890 61.861 1.00 36.54 105 ASN A O 1
ATOM 559 N N . PHE A 1 106 ? -7.088 16.894 62.397 1.00 34.81 106 PHE A N 1
ATOM 560 C CA . PHE A 1 106 ? -7.937 17.473 63.436 1.00 32.23 106 PHE A CA 1
ATOM 561 C C . PHE A 1 106 ? -7.143 17.878 64.684 1.00 30.96 106 PHE A C 1
ATOM 562 O O . PHE A 1 106 ? -7.380 18.938 65.254 1.00 31.18 106 PHE A O 1
ATOM 570 N N . GLN A 1 107 ? -6.192 17.038 65.076 1.00 30.78 107 GLN A N 1
ATOM 571 C CA . GLN A 1 107 ? -5.429 17.184 66.319 1.00 30.22 107 GLN A CA 1
ATOM 572 C C . GLN A 1 107 ? -4.362 18.271 66.260 1.00 30.78 107 GLN A C 1
ATOM 573 O O . GLN A 1 107 ? -3.619 18.381 65.273 1.00 30.87 107 GLN A O 1
ATOM 579 N N . HIS A 1 108 ? -4.305 19.084 67.319 1.00 31.10 108 HIS A N 1
ATOM 580 C CA . HIS A 1 108 ? -3.230 20.056 67.499 1.00 30.89 108 HIS A CA 1
ATOM 581 C C . HIS A 1 108 ? -1.882 19.343 67.475 1.00 31.10 108 HIS A C 1
ATOM 582 O O . HIS A 1 108 ? -1.637 18.423 68.255 1.00 31.23 108 HIS A O 1
ATOM 589 N N . LYS A 1 109 ? -1.010 19.768 66.569 1.00 32.34 109 LYS A N 1
ATOM 590 C CA . LYS A 1 109 ? 0.344 19.221 66.483 1.00 32.75 109 LYS A CA 1
ATOM 591 C C . LYS A 1 109 ? 1.284 19.941 67.447 1.00 32.13 109 LYS A C 1
ATOM 592 O O . LYS A 1 109 ? 1.582 21.118 67.289 1.00 32.57 109 LYS A O 1
ATOM 598 N N . ILE A 1 110 ? 1.764 19.208 68.443 1.00 31.95 110 ILE A N 1
ATOM 599 C CA . ILE A 1 110 ? 2.671 19.757 69.441 1.00 30.63 110 ILE A CA 1
ATOM 600 C C . ILE A 1 110 ? 4.085 19.917 68.874 1.00 30.87 110 ILE A C 1
ATOM 601 O O . ILE A 1 110 ? 4.437 19.298 67.879 1.00 30.83 110 ILE A O 1
ATOM 606 N N . VAL A 1 111 ? 4.883 20.764 69.513 1.00 30.99 111 VAL A N 1
ATOM 607 C CA . VAL A 1 111 ? 6.280 20.935 69.151 1.00 30.81 111 VAL A CA 1
ATOM 608 C C . VAL A 1 111 ? 7.183 20.466 70.295 1.00 31.21 111 VAL A C 1
ATOM 609 O O . VAL A 1 111 ? 6.777 20.470 71.461 1.00 30.92 111 VAL A O 1
ATOM 613 N N . MET A 1 112 ? 8.393 20.024 69.963 1.00 31.80 112 MET A N 1
ATOM 614 C CA . MET A 1 112 ? 9.386 19.657 70.989 1.00 32.46 112 MET A CA 1
ATOM 615 C C . MET A 1 112 ? 10.077 20.895 71.576 1.00 32.87 112 MET A C 1
ATOM 616 O O . MET A 1 112 ? 10.278 21.892 70.878 1.00 33.35 112 MET A O 1
ATOM 621 N N . GLN A 1 113 ? 10.409 20.821 72.870 1.00 33.10 113 GLN A N 1
ATOM 622 C CA . GLN A 1 113 ? 10.998 21.933 73.639 1.00 32.17 113 GLN A CA 1
ATOM 623 C C . GLN A 1 113 ? 12.232 21.441 74.410 1.00 33.14 113 GLN A C 1
ATOM 624 O O . GLN A 1 113 ? 12.714 22.104 75.319 1.00 33.42 113 GLN A O 1
ATOM 630 N N . ASN A 1 114 ? 12.732 20.266 74.047 1.00 33.59 114 ASN A N 1
ATOM 631 C CA . ASN A 1 114 ? 13.894 19.682 74.712 1.00 34.29 114 ASN A CA 1
ATOM 632 C C . ASN A 1 114 ? 14.827 19.017 73.713 1.00 35.18 114 ASN A C 1
ATOM 633 O O . ASN A 1 114 ? 14.380 18.524 72.678 1.00 36.30 114 ASN A O 1
ATOM 638 N N . PHE A 1 115 ? 16.117 19.011 74.034 1.00 36.34 115 PHE A N 1
ATOM 639 C CA . PHE A 1 115 ? 17.151 18.379 73.212 1.00 37.30 115 PHE A CA 1
ATOM 640 C C . PHE A 1 115 ? 18.276 17.918 74.144 1.00 37.81 115 PHE A C 1
ATOM 641 O O . PHE A 1 115 ? 18.847 18.723 74.869 1.00 37.35 115 PHE A O 1
ATOM 649 N N . THR A 1 116 ? 18.577 16.620 74.126 1.00 39.14 116 THR A N 1
ATOM 650 C CA . THR A 1 116 ? 19.644 16.041 74.966 1.00 40.33 116 THR A CA 1
ATOM 651 C C . THR A 1 116 ? 21.016 15.929 74.256 1.00 41.45 116 THR A C 1
ATOM 652 O O . THR A 1 116 ? 21.186 15.133 73.323 1.00 41.95 116 THR A O 1
ATOM 656 N N . VAL A 1 117 ? 21.993 16.711 74.720 1.00 42.60 117 VAL A N 1
ATOM 657 C CA . VAL A 1 117 ? 23.340 16.683 74.138 1.00 43.35 117 VAL A CA 1
ATOM 658 C C . VAL A 1 117 ? 24.260 15.682 74.843 1.00 44.62 117 VAL A C 1
ATOM 659 O O . VAL A 1 117 ? 24.675 15.930 75.981 1.00 45.34 117 VAL A O 1
ATOM 663 N N . ILE A 1 118 ? 24.605 14.581 74.164 1.00 45.47 118 ILE A N 1
ATOM 664 C CA . ILE A 1 118 ? 25.508 13.562 74.732 1.00 46.18 118 ILE A CA 1
ATOM 665 C C . ILE A 1 118 ? 26.922 13.545 74.104 1.00 47.30 118 ILE A C 1
ATOM 666 O O . ILE A 1 118 ? 27.239 14.364 73.229 1.00 47.69 118 ILE A O 1
ATOM 671 N N . GLY A 1 119 ? 27.762 12.616 74.568 1.00 48.15 119 GLY A N 1
ATOM 672 C CA . GLY A 1 119 ? 29.097 12.402 74.003 1.00 49.43 119 GLY A CA 1
ATOM 673 C C . GLY A 1 119 ? 30.060 13.550 74.257 1.00 50.04 119 GLY A C 1
ATOM 674 O O . GLY A 1 119 ? 30.911 13.848 73.420 1.00 49.98 119 GLY A O 1
ATOM 675 N N . LEU A 1 120 ? 29.901 14.199 75.409 1.00 50.82 120 LEU A N 1
ATOM 676 C CA . LEU A 1 120 ? 30.739 15.325 75.817 1.00 51.30 120 LEU A CA 1
ATOM 677 C C . LEU A 1 120 ? 31.867 14.812 76.718 1.00 51.84 120 LEU A C 1
ATOM 678 O O . LEU A 1 120 ? 31.944 13.611 77.012 1.00 51.76 120 LEU A O 1
ATOM 683 N N . LYS A 1 121 ? 32.745 15.720 77.136 1.00 52.43 121 LYS A N 1
ATOM 684 C CA . LYS A 1 121 ? 33.885 15.367 77.989 1.00 53.09 121 LYS A CA 1
ATOM 685 C C . LYS A 1 121 ? 33.748 16.025 79.359 1.00 53.43 121 LYS A C 1
ATOM 686 O O . LYS A 1 121 ? 33.108 17.083 79.469 1.00 53.34 121 LYS A O 1
ATOM 692 N N . PRO A 1 122 ? 34.342 15.405 80.408 1.00 53.71 122 PRO A N 1
ATOM 693 C CA . PRO A 1 122 ? 34.197 15.881 81.792 1.00 54.07 122 PRO A CA 1
ATOM 694 C C . PRO A 1 122 ? 34.708 17.303 81.990 1.00 54.35 122 PRO A C 1
ATOM 695 O O . PRO A 1 122 ? 35.801 17.623 81.534 1.00 55.34 122 PRO A O 1
ATOM 699 N N . GLU A 1 123 ? 33.908 18.151 82.632 1.00 54.28 123 GLU A N 1
ATOM 700 C CA . GLU A 1 123 ? 34.377 19.458 83.131 1.00 54.28 123 GLU A CA 1
ATOM 701 C C . GLU A 1 123 ? 34.564 20.562 82.069 1.00 53.75 123 GLU A C 1
ATOM 702 O O . GLU A 1 123 ? 35.217 21.577 82.331 1.00 54.13 123 GLU A O 1
ATOM 708 N N . THR A 1 124 ? 33.970 20.375 80.890 1.00 53.05 124 THR A N 1
ATOM 709 C CA . THR A 1 124 ? 34.166 21.271 79.738 1.00 51.84 124 THR A CA 1
ATOM 710 C C . THR A 1 124 ? 32.989 22.233 79.534 1.00 51.61 124 THR A C 1
ATOM 711 O O . THR A 1 124 ? 31.827 21.835 79.646 1.00 52.03 124 THR A O 1
ATOM 715 N N . SER A 1 125 ? 33.294 23.497 79.246 1.00 51.12 125 SER A N 1
ATOM 716 C CA . SER A 1 125 ? 32.273 24.484 78.874 1.00 50.47 125 SER A CA 1
ATOM 717 C C . SER A 1 125 ? 31.852 24.324 77.408 1.00 49.92 125 SER A C 1
ATOM 718 O O . SER A 1 125 ? 32.690 24.020 76.549 1.00 49.47 125 SER A O 1
ATOM 721 N N . TYR A 1 126 ? 30.556 24.526 77.144 1.00 48.92 126 TYR A N 1
ATOM 722 C CA . TYR A 1 126 ? 29.994 24.490 75.789 1.00 48.14 126 TYR A CA 1
ATOM 723 C C . TYR A 1 126 ? 28.956 25.593 75.663 1.00 48.09 126 TYR A C 1
ATOM 724 O O . TYR A 1 126 ? 28.199 25.845 76.608 1.00 48.73 126 TYR A O 1
ATOM 733 N N . GLN A 1 127 ? 28.928 26.256 74.511 1.00 47.61 127 GLN A N 1
ATOM 734 C CA . GLN A 1 127 ? 27.904 27.270 74.219 1.00 47.53 127 GLN A CA 1
ATOM 735 C C . GLN A 1 127 ? 26.795 26.630 73.381 1.00 46.64 127 GLN A C 1
ATOM 736 O O . GLN A 1 127 ? 27.043 25.665 72.655 1.00 46.65 127 GLN A O 1
ATOM 742 N N . PHE A 1 128 ? 25.574 27.150 73.510 1.00 45.43 128 PHE A N 1
ATOM 743 C CA . PHE A 1 128 ? 24.393 26.561 72.874 1.00 43.93 128 PHE A CA 1
ATOM 744 C C . PHE A 1 128 ? 23.416 27.651 72.397 1.00 43.86 128 PHE A C 1
ATOM 745 O O . PHE A 1 128 ? 23.130 28.616 73.131 1.00 43.24 128 PHE A O 1
ATOM 753 N N . THR A 1 129 ? 22.926 27.507 71.165 1.00 43.48 129 THR A N 1
ATOM 754 C CA . THR A 1 129 ? 21.758 28.272 70.709 1.00 43.98 129 THR A CA 1
ATOM 755 C C . THR A 1 129 ? 20.683 27.360 70.098 1.00 43.70 129 THR A C 1
ATOM 756 O O . THR A 1 129 ? 20.970 26.224 69.715 1.00 43.85 129 THR A O 1
ATOM 760 N N . VAL A 1 130 ? 19.456 27.881 70.017 1.00 43.53 130 VAL A N 1
ATOM 761 C CA . VAL A 1 130 ? 18.301 27.180 69.424 1.00 43.13 130 VAL A CA 1
ATOM 762 C C . VAL A 1 130 ? 17.515 28.083 68.447 1.00 42.95 130 VAL A C 1
ATOM 763 O O . VAL A 1 130 ? 17.236 29.250 68.743 1.00 42.17 130 VAL A O 1
ATOM 767 N N . LYS A 1 131 ? 17.178 27.532 67.280 1.00 43.30 131 LYS A N 1
ATOM 768 C CA . LYS A 1 131 ? 16.334 28.224 66.293 1.00 43.44 131 LYS A CA 1
ATOM 769 C C . LYS A 1 131 ? 15.058 27.429 66.032 1.00 43.49 131 LYS A C 1
ATOM 770 O O . LYS A 1 131 ? 15.117 26.196 65.889 1.00 43.32 131 LYS A O 1
ATOM 776 N N . ALA A 1 132 ? 13.928 28.135 65.978 1.00 43.15 132 ALA A N 1
ATOM 777 C CA . ALA A 1 132 ? 12.679 27.605 65.432 1.00 44.04 132 ALA A CA 1
ATOM 778 C C . ALA A 1 132 ? 12.822 27.277 63.949 1.00 44.83 132 ALA A C 1
ATOM 779 O O . ALA A 1 132 ? 13.391 28.055 63.177 1.00 44.73 132 ALA A O 1
ATOM 781 N N . GLN A 1 133 ? 12.311 26.113 63.564 1.00 45.77 133 GLN A N 1
ATOM 782 C CA . GLN A 1 133 ? 12.268 25.710 62.172 1.00 46.75 133 GLN A CA 1
ATOM 783 C C . GLN A 1 133 ? 10.821 25.812 61.714 1.00 48.09 133 GLN A C 1
ATOM 784 O O . GLN A 1 133 ? 9.904 25.357 62.403 1.00 47.86 133 GLN A O 1
ATOM 790 N N . TYR A 1 134 ? 10.617 26.436 60.557 1.00 49.65 134 TYR A N 1
ATOM 791 C CA . TYR A 1 134 ? 9.274 26.705 60.077 1.00 50.90 134 TYR A CA 1
ATOM 792 C C . TYR A 1 134 ? 8.849 25.694 59.022 1.00 51.55 134 TYR A C 1
ATOM 793 O O . TYR A 1 134 ? 9.676 24.973 58.460 1.00 51.65 134 TYR A O 1
ATOM 802 N N . ALA A 1 135 ? 7.544 25.648 58.776 1.00 52.67 135 ALA A N 1
ATOM 803 C CA . ALA A 1 135 ? 6.947 24.745 57.796 1.00 53.50 135 ALA A CA 1
ATOM 804 C C . ALA A 1 135 ? 7.631 24.844 56.423 1.00 54.04 135 ALA A C 1
ATOM 805 O O . ALA A 1 135 ? 7.876 23.818 55.776 1.00 54.15 135 ALA A O 1
ATOM 807 N N . ASP A 1 136 ? 7.957 26.076 56.018 1.00 54.49 136 ASP A N 1
ATOM 808 C CA . ASP A 1 136 ? 8.532 26.396 54.700 1.00 54.94 136 ASP A CA 1
ATOM 809 C C . ASP A 1 136 ? 10.061 26.236 54.598 1.00 55.24 136 ASP A C 1
ATOM 810 O O . ASP A 1 136 ? 10.669 26.703 53.631 1.00 55.36 136 ASP A O 1
ATOM 815 N N . GLY A 1 137 ? 10.672 25.606 55.603 1.00 55.47 137 GLY A N 1
ATOM 816 C CA . GLY A 1 137 ? 12.100 25.272 55.583 1.00 55.01 137 GLY A CA 1
ATOM 817 C C . GLY A 1 137 ? 13.021 26.269 56.264 1.00 54.81 137 GLY A C 1
ATOM 818 O O . GLY A 1 137 ? 14.158 25.925 56.612 1.00 54.62 137 GLY A O 1
ATOM 819 N N . SER A 1 138 ? 12.533 27.499 56.450 1.00 54.73 138 SER A N 1
ATOM 820 C CA . SER A 1 138 ? 13.338 28.599 56.999 1.00 54.42 138 SER A CA 1
ATOM 821 C C . SER A 1 138 ? 13.425 28.580 58.524 1.00 54.51 138 SER A C 1
ATOM 822 O O . SER A 1 138 ? 12.506 28.108 59.207 1.00 54.75 138 SER A O 1
ATOM 825 N N . LEU A 1 139 ? 14.529 29.116 59.047 1.00 54.11 139 LEU A N 1
ATOM 826 C CA . LEU A 1 139 ? 14.782 29.173 60.486 1.00 53.72 139 LEU A CA 1
ATOM 827 C C . LEU A 1 139 ? 14.548 30.569 61.046 1.00 53.65 139 LEU A C 1
ATOM 828 O O . LEU A 1 139 ? 14.539 31.548 60.300 1.00 53.66 139 LEU A O 1
ATOM 833 N N . SER A 1 140 ? 14.349 30.664 62.358 1.00 53.59 140 SER A N 1
ATOM 834 C CA . SER A 1 140 ? 14.301 31.973 63.021 1.00 53.66 140 SER A CA 1
ATOM 835 C C . SER A 1 140 ? 15.703 32.385 63.459 1.00 53.82 140 SER A C 1
ATOM 836 O O . SER A 1 140 ? 16.612 31.551 63.523 1.00 53.88 140 SER A O 1
ATOM 839 N N . VAL A 1 141 ? 15.872 33.664 63.782 1.00 54.13 141 VAL A N 1
ATOM 840 C CA . VAL A 1 141 ? 17.116 34.122 64.394 1.00 54.60 141 VAL A CA 1
ATOM 841 C C . VAL A 1 141 ? 17.415 33.290 65.657 1.00 54.70 141 VAL A C 1
ATOM 842 O O . VAL A 1 141 ? 16.487 32.875 66.377 1.00 54.80 141 VAL A O 1
ATOM 846 N N . ALA A 1 142 ? 18.700 33.015 65.888 1.00 54.55 142 ALA A N 1
ATOM 847 C CA . ALA A 1 142 ? 19.137 32.222 67.034 1.00 54.27 142 ALA A CA 1
ATOM 848 C C . ALA A 1 142 ? 18.685 32.841 68.358 1.00 54.33 142 ALA A C 1
ATOM 849 O O . ALA A 1 142 ? 18.518 34.066 68.465 1.00 54.43 142 ALA A O 1
ATOM 851 N N . SER A 1 143 ? 18.471 31.983 69.354 1.00 54.07 143 SER A N 1
ATOM 852 C CA . SER A 1 143 ? 18.152 32.414 70.714 1.00 53.84 143 SER A CA 1
ATOM 853 C C . SER A 1 143 ? 19.343 33.196 71.279 1.00 53.80 143 SER A C 1
ATOM 854 O O . SER A 1 143 ? 20.373 33.315 70.609 1.00 53.86 143 SER A O 1
ATOM 857 N N . LYS A 1 144 ? 19.205 33.736 72.490 1.00 53.67 144 LYS A N 1
ATOM 858 C CA . LYS A 1 144 ? 20.371 34.199 73.242 1.00 53.55 144 LYS A CA 1
ATOM 859 C C . LYS A 1 144 ? 21.176 32.949 73.617 1.00 53.37 144 LYS A C 1
ATOM 860 O O . LYS A 1 144 ? 20.590 31.903 73.929 1.00 53.40 144 LYS A O 1
ATOM 866 N N . PRO A 1 145 ? 22.518 33.030 73.548 1.00 53.03 145 PRO A N 1
ATOM 867 C CA . PRO A 1 145 ? 23.280 31.830 73.869 1.00 52.60 145 PRO A CA 1
ATOM 868 C C . PRO A 1 145 ? 23.269 31.469 75.358 1.00 52.27 145 PRO A C 1
ATOM 869 O O . PRO A 1 145 ? 22.972 32.312 76.214 1.00 52.26 145 PRO A O 1
ATOM 873 N N . ILE A 1 146 ? 23.563 30.210 75.652 1.00 51.62 146 ILE A N 1
ATOM 874 C CA . ILE A 1 146 ? 23.915 29.819 77.001 1.00 51.60 146 ILE A CA 1
ATOM 875 C C . ILE A 1 146 ? 25.221 29.040 76.963 1.00 51.47 146 ILE A C 1
ATOM 876 O O . ILE A 1 146 ? 25.494 28.290 76.017 1.00 51.55 146 ILE A O 1
ATOM 881 N N . THR A 1 147 ? 26.040 29.263 77.982 1.00 51.33 147 THR A N 1
ATOM 882 C CA . THR A 1 147 ? 27.215 28.446 78.235 1.00 51.24 147 THR A CA 1
ATOM 883 C C . THR A 1 147 ? 26.853 27.528 79.391 1.00 50.85 147 THR A C 1
ATOM 884 O O . THR A 1 147 ? 26.221 27.964 80.368 1.00 50.52 147 THR A O 1
ATOM 888 N N . ALA A 1 148 ? 27.235 26.258 79.273 1.00 50.49 148 ALA A N 1
ATOM 889 C CA . ALA A 1 148 ? 27.016 25.296 80.339 1.00 50.50 148 ALA A CA 1
ATOM 890 C C . ALA A 1 148 ? 28.175 24.315 80.432 1.00 50.94 148 ALA A C 1
ATOM 891 O O . ALA A 1 148 ? 28.679 23.813 79.419 1.00 50.57 148 ALA A O 1
ATOM 893 N N . LYS A 1 149 ? 28.585 24.041 81.665 1.00 51.69 149 LYS A N 1
ATOM 894 C CA . LYS A 1 149 ? 29.721 23.175 81.918 1.00 52.57 149 LYS A CA 1
ATOM 895 C C . LYS A 1 149 ? 29.273 21.814 82.442 1.00 52.66 149 LYS A C 1
ATOM 896 O O . LYS A 1 149 ? 28.475 21.729 83.380 1.00 52.92 149 LYS A O 1
ATOM 902 N N . THR A 1 150 ? 29.799 20.756 81.832 1.00 52.93 150 THR A N 1
ATOM 903 C CA . THR A 1 150 ? 29.663 19.401 82.362 1.00 53.24 150 THR A CA 1
ATOM 904 C C . THR A 1 150 ? 30.261 19.309 83.776 1.00 53.92 150 THR A C 1
ATOM 905 O O . THR A 1 150 ? 30.942 20.233 84.240 1.00 54.22 150 THR A O 1
ATOM 909 N N . SER A 1 151 ? 29.982 18.206 84.462 1.00 53.99 151 SER A N 1
ATOM 910 C CA . SER A 1 151 ? 30.522 17.967 85.790 1.00 54.11 151 SER A CA 1
ATOM 911 C C . SER A 1 151 ? 31.785 17.100 85.687 1.00 54.38 151 SER A C 1
ATOM 912 O O . SER A 1 151 ? 32.078 16.542 84.626 1.00 54.25 151 SER A O 1
ATOM 915 N N . ALA A 1 152 ? 32.539 17.007 86.779 1.00 54.73 152 ALA A N 1
ATOM 916 C CA . ALA A 1 152 ? 33.670 16.079 86.846 1.00 55.04 152 ALA A CA 1
ATOM 917 C C . ALA A 1 152 ? 33.175 14.648 86.997 1.00 55.16 152 ALA A C 1
ATOM 918 O O . ALA A 1 152 ? 32.142 14.401 87.626 1.00 55.09 152 ALA A O 1
ATOM 920 N N . LYS A 1 153 ? 33.913 13.708 86.417 1.00 55.50 153 LYS A N 1
ATOM 921 C CA . LYS A 1 153 ? 33.626 12.290 86.602 1.00 55.96 153 LYS A CA 1
ATOM 922 C C . LYS A 1 153 ? 33.419 12.028 88.104 1.00 55.94 153 LYS A C 1
ATOM 923 O O . LYS A 1 153 ? 34.267 12.419 88.914 1.00 56.02 153 LYS A O 1
ATOM 929 N N . PRO A 1 154 ? 32.275 11.405 88.479 1.00 55.84 154 PRO A N 1
ATOM 930 C CA . PRO A 1 154 ? 31.912 11.159 89.879 1.00 55.80 154 PRO A CA 1
ATOM 931 C C . PRO A 1 154 ? 32.606 9.950 90.541 1.00 55.93 154 PRO A C 1
ATOM 932 O O . PRO A 1 154 ? 33.127 9.063 89.856 1.00 55.49 154 PRO A O 1
ATOM 936 N N . GLN A 1 155 ? 32.589 9.922 91.875 1.00 56.09 155 GLN A N 1
ATOM 937 C CA . GLN A 1 155 ? 33.022 8.753 92.626 1.00 56.08 155 GLN A CA 1
ATOM 938 C C . GLN A 1 155 ? 31.977 7.651 92.478 1.00 55.92 155 GLN A C 1
ATOM 939 O O . GLN A 1 155 ? 30.908 7.721 93.087 1.00 56.02 155 GLN A O 1
ATOM 945 N N . ILE A 1 156 ? 32.281 6.639 91.672 1.00 55.61 156 ILE A N 1
ATOM 946 C CA . ILE A 1 156 ? 31.374 5.505 91.510 1.00 55.17 156 ILE A CA 1
ATOM 947 C C . ILE A 1 156 ? 31.368 4.683 92.787 1.00 54.68 156 ILE A C 1
ATOM 948 O O . ILE A 1 156 ? 32.425 4.366 93.328 1.00 54.61 156 ILE A O 1
ATOM 953 N N . VAL A 1 157 ? 30.169 4.374 93.276 1.00 54.37 157 VAL A N 1
ATOM 954 C CA . VAL A 1 157 ? 29.981 3.503 94.434 1.00 53.76 157 VAL A CA 1
ATOM 955 C C . VAL A 1 157 ? 28.983 2.429 94.022 1.00 54.05 157 VAL A C 1
ATOM 956 O O . VAL A 1 157 ? 27.831 2.732 93.713 1.00 54.51 157 VAL A O 1
ATOM 960 N N . ASN A 1 158 ? 29.417 1.176 94.011 1.00 53.92 158 ASN A N 1
ATOM 961 C CA . ASN A 1 158 ? 28.556 0.076 93.594 1.00 53.69 158 ASN A CA 1
ATOM 962 C C . ASN A 1 158 ? 28.025 -0.639 94.836 1.00 53.62 158 ASN A C 1
ATOM 963 O O . ASN A 1 158 ? 28.796 -0.976 95.726 1.00 53.71 158 ASN A O 1
ATOM 968 N N . VAL A 1 159 ? 26.709 -0.843 94.907 1.00 53.65 159 VAL A N 1
ATOM 969 C CA . VAL A 1 159 ? 26.083 -1.439 96.104 1.00 53.63 159 VAL A CA 1
ATOM 970 C C . VAL A 1 159 ? 26.483 -2.902 96.317 1.00 53.83 159 VAL A C 1
ATOM 971 O O . VAL A 1 159 ? 26.275 -3.454 97.407 1.00 53.80 159 VAL A O 1
ATOM 975 N N . ARG A 1 160 ? 27.041 -3.521 95.275 1.00 53.93 160 ARG A N 1
ATOM 976 C CA . ARG A 1 160 ? 27.508 -4.911 95.349 1.00 54.34 160 ARG A CA 1
ATOM 977 C C . ARG A 1 160 ? 28.782 -5.033 96.187 1.00 54.28 160 ARG A C 1
ATOM 978 O O . ARG A 1 160 ? 29.026 -6.072 96.794 1.00 54.48 160 ARG A O 1
ATOM 986 N N . ASP A 1 161 ? 29.565 -3.954 96.233 1.00 53.98 161 ASP A N 1
ATOM 987 C CA . ASP A 1 161 ? 30.767 -3.870 97.058 1.00 53.82 161 ASP A CA 1
ATOM 988 C C . ASP A 1 161 ? 30.449 -3.778 98.555 1.00 53.90 161 ASP A C 1
ATOM 989 O O . ASP A 1 161 ? 31.354 -3.871 99.395 1.00 53.65 161 ASP A O 1
ATOM 994 N N . PHE A 1 162 ? 29.165 -3.608 98.882 1.00 53.81 162 PHE A N 1
ATOM 995 C CA . PHE A 1 162 ? 28.703 -3.578 100.271 1.00 53.69 162 PHE A CA 1
ATOM 996 C C . PHE A 1 162 ? 27.799 -4.758 100.599 1.00 54.20 162 PHE A C 1
ATOM 997 O O . PHE A 1 162 ? 27.103 -4.746 101.616 1.00 54.34 162 PHE A O 1
ATOM 1005 N N . GLY A 1 163 ? 27.817 -5.773 99.737 1.00 54.54 163 GLY A N 1
ATOM 1006 C CA . GLY A 1 163 ? 27.129 -7.029 100.007 1.00 55.35 163 GLY A CA 1
ATOM 1007 C C . GLY A 1 163 ? 25.724 -7.188 99.453 1.00 56.28 163 GLY A C 1
ATOM 1008 O O . GLY A 1 163 ? 24.995 -8.102 99.857 1.00 55.92 163 GLY A O 1
ATOM 1009 N N . ALA A 1 164 ? 25.340 -6.312 98.528 1.00 57.08 164 ALA A N 1
ATOM 1010 C CA . ALA A 1 164 ? 24.051 -6.441 97.862 1.00 58.11 164 ALA A CA 1
ATOM 1011 C C . ALA A 1 164 ? 24.127 -7.484 96.760 1.00 58.83 164 ALA A C 1
ATOM 1012 O O . ALA A 1 164 ? 25.065 -7.493 95.956 1.00 59.09 164 ALA A O 1
ATOM 1014 N N . ILE A 1 165 ? 23.128 -8.358 96.728 1.00 59.91 165 ILE A N 1
ATOM 1015 C CA . ILE A 1 165 ? 23.130 -9.488 95.816 1.00 61.04 165 ILE A CA 1
ATOM 1016 C C . ILE A 1 165 ? 21.732 -9.762 95.247 1.00 62.16 165 ILE A C 1
ATOM 1017 O O . ILE A 1 165 ? 20.729 -9.685 95.960 1.00 62.09 165 ILE A O 1
ATOM 1022 N N . ASP A 1 166 ? 21.689 -10.060 93.949 1.00 63.71 166 ASP A N 1
ATOM 1023 C CA . ASP A 1 166 ? 20.468 -10.477 93.272 1.00 65.19 166 ASP A CA 1
ATOM 1024 C C . ASP A 1 166 ? 20.156 -11.941 93.588 1.00 65.97 166 ASP A C 1
ATOM 1025 O O . ASP A 1 166 ? 20.729 -12.856 92.980 1.00 66.37 166 ASP A O 1
ATOM 1030 N N . ASP A 1 167 ? 19.266 -12.157 94.557 1.00 66.93 167 ASP A N 1
ATOM 1031 C CA . ASP A 1 167 ? 18.666 -13.490 94.771 1.00 67.55 167 ASP A CA 1
ATOM 1032 C C . ASP A 1 167 ? 17.127 -13.423 94.719 1.00 67.72 167 ASP A C 1
ATOM 1033 O O . ASP A 1 167 ? 16.603 -13.360 93.617 1.00 67.77 167 ASP A O 1
ATOM 1038 N N . GLY A 1 168 ? 16.378 -13.402 95.828 1.00 68.16 168 GLY A N 1
ATOM 1039 C CA . GLY A 1 168 ? 16.843 -13.454 97.212 1.00 68.28 168 GLY A CA 1
ATOM 1040 C C . GLY A 1 168 ? 16.498 -14.791 97.844 1.00 68.43 168 GLY A C 1
ATOM 1041 O O . GLY A 1 168 ? 16.384 -15.794 97.134 1.00 68.91 168 GLY A O 1
ATOM 1042 N N . LYS A 1 169 ? 16.266 -14.831 99.158 1.00 68.27 169 LYS A N 1
ATOM 1043 C CA . LYS A 1 169 ? 15.962 -13.657 99.983 1.00 67.90 169 LYS A CA 1
ATOM 1044 C C . LYS A 1 169 ? 17.130 -13.041 100.741 1.00 67.14 169 LYS A C 1
ATOM 1045 O O . LYS A 1 169 ? 17.248 -13.209 101.955 1.00 67.56 169 LYS A O 1
ATOM 1051 N N . THR A 1 170 ? 17.996 -12.330 100.029 1.00 66.19 170 THR A N 1
ATOM 1052 C CA . THR A 1 170 ? 18.850 -11.360 100.692 1.00 64.94 170 THR A CA 1
ATOM 1053 C C . THR A 1 170 ? 18.079 -10.039 100.665 1.00 64.03 170 THR A C 1
ATOM 1054 O O . THR A 1 170 ? 17.774 -9.508 99.593 1.00 63.81 170 THR A O 1
ATOM 1058 N N . LEU A 1 171 ? 17.720 -9.551 101.851 1.00 62.80 171 LEU A N 1
ATOM 1059 C CA . LEU A 1 171 ? 17.226 -8.189 102.009 1.00 61.44 171 LEU A CA 1
ATOM 1060 C C . LEU A 1 171 ? 18.442 -7.256 102.005 1.00 60.39 171 LEU A C 1
ATOM 1061 O O . LEU A 1 171 ? 19.365 -7.408 102.816 1.00 60.46 171 LEU A O 1
ATOM 1066 N N . ASN A 1 172 ? 18.446 -6.303 101.081 1.00 58.93 172 ASN A N 1
ATOM 1067 C CA . ASN A 1 172 ? 19.633 -5.498 100.815 1.00 57.38 172 ASN A CA 1
ATOM 1068 C C . ASN A 1 172 ? 19.627 -4.104 101.434 1.00 56.72 172 ASN A C 1
ATOM 1069 O O . ASN A 1 172 ? 20.521 -3.309 101.139 1.00 56.65 172 ASN A O 1
ATOM 1074 N N . THR A 1 173 ? 18.638 -3.810 102.286 1.00 55.81 173 THR A N 1
ATOM 1075 C CA . THR A 1 173 ? 18.497 -2.481 102.913 1.00 55.25 173 THR A CA 1
ATOM 1076 C C . THR A 1 173 ? 19.825 -1.996 103.471 1.00 55.26 173 THR A C 1
ATOM 1077 O O . THR A 1 173 ? 20.207 -0.844 103.249 1.00 55.36 173 THR A O 1
ATOM 1081 N N . LYS A 1 174 ? 20.510 -2.897 104.186 1.00 54.87 174 LYS A N 1
ATOM 1082 C CA . LYS A 1 174 ? 21.774 -2.615 104.876 1.00 54.44 174 LYS A CA 1
ATOM 1083 C C . LYS A 1 174 ? 22.946 -2.389 103.918 1.00 53.66 174 LYS A C 1
ATOM 1084 O O . LYS A 1 174 ? 23.704 -1.430 104.075 1.00 53.32 174 LYS A O 1
ATOM 1090 N N . ALA A 1 175 ? 23.079 -3.268 102.930 1.00 53.16 175 ALA A N 1
ATOM 1091 C CA . ALA A 1 175 ? 24.073 -3.108 101.871 1.00 52.72 175 ALA A CA 1
ATOM 1092 C C . ALA A 1 175 ? 23.908 -1.776 101.132 1.00 52.48 175 ALA A C 1
ATOM 1093 O O . ALA A 1 175 ? 24.862 -0.992 101.034 1.00 52.53 175 ALA A O 1
ATOM 1095 N N . ILE A 1 176 ? 22.693 -1.520 100.635 1.00 51.86 176 ILE A N 1
ATOM 1096 C CA . ILE A 1 176 ? 22.379 -0.289 99.894 1.00 51.17 176 ILE A CA 1
ATOM 1097 C C . ILE A 1 176 ? 22.558 0.963 100.760 1.00 51.10 176 ILE A C 1
ATOM 1098 O O . ILE A 1 176 ? 23.121 1.958 100.306 1.00 51.09 176 ILE A O 1
ATOM 1103 N N . GLN A 1 177 ? 22.085 0.900 102.002 1.00 50.93 177 GLN A N 1
ATOM 1104 C CA . GLN A 1 177 ? 22.262 1.999 102.957 1.00 50.77 177 GLN A CA 1
ATOM 1105 C C . GLN A 1 177 ? 23.731 2.245 103.264 1.00 51.02 177 GLN A C 1
ATOM 1106 O O . GLN A 1 177 ? 24.166 3.390 103.310 1.00 51.09 177 GLN A O 1
ATOM 1112 N N . GLN A 1 178 ? 24.480 1.160 103.466 1.00 51.77 178 GLN A N 1
ATOM 1113 C CA . GLN A 1 178 ? 25.928 1.198 103.669 1.00 52.59 178 GLN A CA 1
ATOM 1114 C C . GLN A 1 178 ? 26.588 1.968 102.523 1.00 52.72 178 GLN A C 1
ATOM 1115 O O . GLN A 1 178 ? 27.416 2.862 102.763 1.00 52.79 178 GLN A O 1
ATOM 1121 N N . ALA A 1 179 ? 26.191 1.636 101.286 1.00 52.83 179 ALA A N 1
ATOM 1122 C CA . ALA A 1 179 ? 26.720 2.289 100.078 1.00 52.74 179 ALA A CA 1
ATOM 1123 C C . ALA A 1 179 ? 26.407 3.784 100.000 1.00 52.93 179 ALA A C 1
ATOM 1124 O O . ALA A 1 179 ? 27.281 4.577 99.653 1.00 52.39 179 ALA A O 1
ATOM 1126 N N . ILE A 1 180 ? 25.167 4.165 100.323 1.00 53.47 180 ILE A N 1
ATOM 1127 C CA . ILE A 1 180 ? 24.782 5.588 100.380 1.00 53.93 180 ILE A CA 1
ATOM 1128 C C . ILE A 1 180 ? 25.509 6.306 101.519 1.00 54.58 180 ILE A C 1
ATOM 1129 O O . ILE A 1 180 ? 25.923 7.456 101.363 1.00 54.56 180 ILE A O 1
ATOM 1134 N N . ASP A 1 181 ? 25.652 5.630 102.660 1.00 55.56 181 ASP A N 1
ATOM 1135 C CA . ASP A 1 181 ? 26.354 6.197 103.818 1.00 56.46 181 ASP A CA 1
ATOM 1136 C C . ASP A 1 181 ? 27.815 6.508 103.477 1.00 56.80 181 ASP A C 1
ATOM 1137 O O . ASP A 1 181 ? 28.300 7.605 103.754 1.00 56.67 181 ASP A O 1
ATOM 1142 N N . SER A 1 182 ? 28.490 5.549 102.844 1.00 57.77 182 SER A N 1
ATOM 1143 C CA . SER A 1 182 ? 29.897 5.690 102.450 1.00 58.62 182 SER A CA 1
ATOM 1144 C C . SER A 1 182 ? 30.066 6.560 101.209 1.00 59.14 182 SER A C 1
ATOM 1145 O O . SER A 1 182 ? 30.845 6.223 100.311 1.00 59.31 182 SER A O 1
ATOM 1148 N N . CYS A 1 183 ? 29.347 7.680 101.167 1.00 59.89 183 CYS A N 1
ATOM 1149 C CA . CYS A 1 183 ? 29.259 8.491 99.954 1.00 60.51 183 CYS A CA 1
ATOM 1150 C C . CYS A 1 183 ? 29.852 9.888 100.159 1.00 60.74 183 CYS A C 1
ATOM 1151 O O . CYS A 1 183 ? 29.365 10.659 100.993 1.00 61.00 183 CYS A O 1
ATOM 1154 N N . LYS A 1 184 ? 30.905 10.201 99.403 1.00 60.84 184 LYS A N 1
ATOM 1155 C CA . LYS A 1 184 ? 31.452 11.557 99.342 1.00 60.95 184 LYS A CA 1
ATOM 1156 C C . LYS A 1 184 ? 30.507 12.436 98.516 1.00 60.61 184 LYS A C 1
ATOM 1157 O O . LYS A 1 184 ? 29.789 11.909 97.665 1.00 60.91 184 LYS A O 1
ATOM 1163 N N . PRO A 1 185 ? 30.471 13.765 98.779 1.00 60.20 185 PRO A N 1
ATOM 1164 C CA . PRO A 1 185 ? 29.721 14.698 97.912 1.00 59.78 185 PRO A CA 1
ATOM 1165 C C . PRO A 1 185 ? 30.099 14.622 96.428 1.00 59.24 185 PRO A C 1
ATOM 1166 O O . PRO A 1 185 ? 31.260 14.833 96.062 1.00 59.06 185 PRO A O 1
ATOM 1170 N N . GLY A 1 186 ? 29.104 14.319 95.589 1.00 58.74 186 GLY A N 1
ATOM 1171 C CA . GLY A 1 186 ? 29.310 14.129 94.152 1.00 57.82 186 GLY A CA 1
ATOM 1172 C C . GLY A 1 186 ? 29.382 12.676 93.695 1.00 57.36 186 GLY A C 1
ATOM 1173 O O . GLY A 1 186 ? 29.635 12.406 92.514 1.00 57.37 186 GLY A O 1
ATOM 1174 N N . CYS A 1 187 ? 29.150 11.741 94.620 1.00 56.63 187 CYS A N 1
ATOM 1175 C CA . CYS A 1 187 ? 29.146 10.315 94.310 1.00 56.00 187 CYS A CA 1
ATOM 1176 C C . CYS A 1 187 ? 28.027 9.932 93.337 1.00 55.10 187 CYS A C 1
ATOM 1177 O O . CYS A 1 187 ? 27.125 10.726 93.059 1.00 55.26 187 CYS A O 1
ATOM 1180 N N . ARG A 1 188 ? 28.119 8.719 92.800 1.00 53.70 188 ARG A N 1
ATOM 1181 C CA . ARG A 1 188 ? 27.009 8.083 92.121 1.00 52.29 188 ARG A CA 1
ATOM 1182 C C . ARG A 1 188 ? 26.939 6.645 92.624 1.00 51.50 188 ARG A C 1
ATOM 1183 O O . ARG A 1 188 ? 27.859 5.853 92.383 1.00 51.50 188 ARG A O 1
ATOM 1191 N N . VAL A 1 189 ? 25.871 6.325 93.355 1.00 50.23 189 VAL A N 1
ATOM 1192 C CA . VAL A 1 189 ? 25.630 4.955 93.810 1.00 49.30 189 VAL A CA 1
ATOM 1193 C C . VAL A 1 189 ? 24.986 4.169 92.661 1.00 49.15 189 VAL A C 1
ATOM 1194 O O . VAL A 1 189 ? 23.969 4.595 92.127 1.00 49.21 189 VAL A O 1
ATOM 1198 N N . GLU A 1 190 ? 25.593 3.044 92.277 1.00 48.69 190 GLU A N 1
ATOM 1199 C CA . GLU A 1 190 ? 25.095 2.196 91.196 1.00 48.53 190 GLU A CA 1
ATOM 1200 C C . GLU A 1 190 ? 24.399 0.948 91.731 1.00 48.05 190 GLU A C 1
ATOM 1201 O O . GLU A 1 190 ? 24.955 0.241 92.569 1.00 47.55 190 GLU A O 1
ATOM 1207 N N . ILE A 1 191 ? 23.186 0.691 91.235 1.00 47.74 191 ILE A N 1
ATOM 1208 C CA . ILE A 1 191 ? 22.499 -0.598 91.405 1.00 47.04 191 ILE A CA 1
ATOM 1209 C C . ILE A 1 191 ? 22.477 -1.292 90.029 1.00 47.63 191 ILE A C 1
ATOM 1210 O O . ILE A 1 191 ? 21.575 -1.022 89.217 1.00 47.97 191 ILE A O 1
ATOM 1215 N N . PRO A 1 192 ? 23.482 -2.155 89.742 1.00 47.45 192 PRO A N 1
ATOM 1216 C CA . PRO A 1 192 ? 23.561 -2.913 88.485 1.00 47.11 192 PRO A CA 1
ATOM 1217 C C . PRO A 1 192 ? 22.373 -3.844 88.197 1.00 47.14 192 PRO A C 1
ATOM 1218 O O . PRO A 1 192 ? 21.493 -4.008 89.043 1.00 46.80 192 PRO A O 1
ATOM 1222 N N . ALA A 1 193 ? 22.367 -4.460 87.008 1.00 47.23 193 ALA A N 1
ATOM 1223 C CA . ALA A 1 193 ? 21.374 -5.488 86.659 1.00 47.12 193 ALA A CA 1
ATOM 1224 C C . ALA A 1 193 ? 21.175 -6.498 87.794 1.00 46.91 193 ALA A C 1
ATOM 1225 O O . ALA A 1 193 ? 22.128 -6.869 88.485 1.00 47.21 193 ALA A O 1
ATOM 1227 N N . GLY A 1 194 ? 19.927 -6.920 87.981 1.00 46.17 194 GLY A N 1
ATOM 1228 C CA . GLY A 1 194 ? 19.555 -7.833 89.056 1.00 45.56 194 GLY A CA 1
ATOM 1229 C C . GLY A 1 194 ? 18.383 -7.308 89.865 1.00 45.00 194 GLY A C 1
ATOM 1230 O O . GLY A 1 194 ? 18.105 -6.108 89.867 1.00 44.53 194 GLY A O 1
ATOM 1231 N N . THR A 1 195 ? 17.702 -8.219 90.549 1.00 44.67 195 THR A N 1
ATOM 1232 C CA . THR A 1 195 ? 16.572 -7.883 91.402 1.00 44.98 195 THR A CA 1
ATOM 1233 C C . THR A 1 195 ? 16.983 -7.871 92.875 1.00 44.97 195 THR A C 1
ATOM 1234 O O . THR A 1 195 ? 17.180 -8.930 93.487 1.00 45.58 195 THR A O 1
ATOM 1238 N N . TYR A 1 196 ? 17.093 -6.660 93.428 1.00 44.69 196 TYR A N 1
ATOM 1239 C CA . TYR A 1 196 ? 17.504 -6.408 94.819 1.00 44.10 196 TYR A CA 1
ATOM 1240 C C . TYR A 1 196 ? 16.331 -5.959 95.700 1.00 43.56 196 TYR A C 1
ATOM 1241 O O . TYR A 1 196 ? 15.916 -4.791 95.651 1.00 43.56 196 TYR A O 1
ATOM 1250 N N . LYS A 1 197 ? 15.789 -6.888 96.491 1.00 43.14 197 LYS A N 1
ATOM 1251 C CA . LYS A 1 197 ? 14.776 -6.555 97.510 1.00 42.31 197 LYS A CA 1
ATOM 1252 C C . LYS A 1 197 ? 15.379 -5.619 98.557 1.00 41.92 197 LYS A C 1
ATOM 1253 O O . LYS A 1 197 ? 16.546 -5.760 98.940 1.00 42.27 197 LYS A O 1
ATOM 1259 N N . SER A 1 198 ? 14.598 -4.637 98.992 1.00 41.45 198 SER A N 1
ATOM 1260 C CA . SER A 1 198 ? 15.081 -3.640 99.944 1.00 40.84 198 SER A CA 1
ATOM 1261 C C . SER A 1 198 ? 13.911 -3.032 100.706 1.00 40.72 198 SER A C 1
ATOM 1262 O O . SER A 1 198 ? 12.773 -3.052 100.230 1.00 40.52 198 SER A O 1
ATOM 1265 N N . GLY A 1 199 ? 14.200 -2.525 101.904 1.00 40.48 199 GLY A N 1
ATOM 1266 C CA . GLY A 1 199 ? 13.236 -1.743 102.682 1.00 40.06 199 GLY A CA 1
ATOM 1267 C C . GLY A 1 199 ? 13.528 -0.276 102.483 1.00 39.75 199 GLY A C 1
ATOM 1268 O O . GLY A 1 199 ? 14.305 0.093 101.594 1.00 39.78 199 GLY A O 1
ATOM 1269 N N . ALA A 1 200 ? 12.934 0.568 103.315 1.00 39.50 200 ALA A N 1
ATOM 1270 C CA . ALA A 1 200 ? 13.150 2.014 103.212 1.00 39.83 200 ALA A CA 1
ATOM 1271 C C . ALA A 1 200 ? 14.622 2.379 103.228 1.00 39.78 200 ALA A C 1
ATOM 1272 O O . ALA A 1 200 ? 15.374 1.885 104.054 1.00 40.46 200 ALA A O 1
ATOM 1274 N N . LEU A 1 201 ? 15.017 3.249 102.305 1.00 39.82 201 LEU A N 1
ATOM 1275 C CA . LEU A 1 201 ? 16.384 3.751 102.218 1.00 39.69 201 LEU A CA 1
ATOM 1276 C C . LEU A 1 201 ? 16.312 5.258 102.400 1.00 39.71 201 LEU A C 1
ATOM 1277 O O . LEU A 1 201 ? 15.274 5.854 102.164 1.00 39.57 201 LEU A O 1
ATOM 1282 N N . TRP A 1 202 ? 17.413 5.870 102.827 1.00 40.11 202 TRP A N 1
ATOM 1283 C CA . TRP A 1 202 ? 17.409 7.273 103.209 1.00 40.47 202 TRP A CA 1
ATOM 1284 C C . TRP A 1 202 ? 18.553 7.965 102.495 1.00 41.16 202 TRP A C 1
ATOM 1285 O O . TRP A 1 202 ? 19.725 7.643 102.711 1.00 41.78 202 TRP A O 1
ATOM 1296 N N . LEU A 1 203 ? 18.202 8.898 101.617 1.00 41.18 203 LEU A N 1
ATOM 1297 C CA . LEU A 1 203 ? 19.184 9.571 100.790 1.00 41.07 203 LEU A CA 1
ATOM 1298 C C . LEU A 1 203 ? 19.754 10.746 101.557 1.00 41.28 203 LEU A C 1
ATOM 1299 O O . LEU A 1 203 ? 19.265 11.105 102.632 1.00 41.19 203 LEU A O 1
ATOM 1304 N N . LYS A 1 204 ? 20.799 11.336 100.999 1.00 41.62 204 LYS A N 1
ATOM 1305 C CA . LYS A 1 204 ? 21.412 12.514 101.586 1.00 41.65 204 LYS A CA 1
ATOM 1306 C C . LYS A 1 204 ? 21.823 13.449 100.467 1.00 41.83 204 LYS A C 1
ATOM 1307 O O . LYS A 1 204 ? 21.866 13.048 99.291 1.00 41.09 204 LYS A O 1
ATOM 1313 N N . SER A 1 205 ? 22.113 14.691 100.853 1.00 41.78 205 SER A N 1
ATOM 1314 C CA . SER A 1 205 ? 22.524 15.743 99.936 1.00 42.24 205 SER A CA 1
ATOM 1315 C C . SER A 1 205 ? 23.734 15.373 99.059 1.00 42.53 205 SER A C 1
ATOM 1316 O O . SER A 1 205 ? 24.530 14.494 99.410 1.00 42.00 205 SER A O 1
ATOM 1319 N N . ASP A 1 206 ? 23.838 16.055 97.915 1.00 43.12 206 ASP A N 1
ATOM 1320 C CA . ASP A 1 206 ? 24.971 15.926 96.981 1.00 43.17 206 ASP A CA 1
ATOM 1321 C C . ASP A 1 206 ? 25.312 14.485 96.598 1.00 43.10 206 ASP A C 1
ATOM 1322 O O . ASP A 1 206 ? 26.436 14.015 96.826 1.00 42.87 206 ASP A O 1
ATOM 1327 N N . MET A 1 207 ? 24.324 13.789 96.027 1.00 42.86 207 MET A N 1
ATOM 1328 C CA . MET A 1 207 ? 24.521 12.432 95.511 1.00 42.30 207 MET A CA 1
ATOM 1329 C C . MET A 1 207 ? 23.618 12.122 94.303 1.00 42.10 207 MET A C 1
ATOM 1330 O O . MET A 1 207 ? 22.683 12.865 93.994 1.00 42.36 207 MET A O 1
ATOM 1335 N N . THR A 1 208 ? 23.940 11.033 93.614 1.00 41.58 208 THR A N 1
ATOM 1336 C CA . THR A 1 208 ? 23.126 10.491 92.537 1.00 41.03 208 THR A CA 1
ATOM 1337 C C . THR A 1 208 ? 22.975 9.020 92.839 1.00 41.01 208 THR A C 1
ATOM 1338 O O . THR A 1 208 ? 23.950 8.354 93.178 1.00 41.06 208 THR A O 1
ATOM 1342 N N . LEU A 1 209 ? 21.742 8.533 92.765 1.00 41.09 209 LEU A N 1
ATOM 1343 C CA . LEU A 1 209 ? 21.470 7.111 92.795 1.00 40.76 209 LEU A CA 1
ATOM 1344 C C . LEU A 1 209 ? 21.059 6.735 91.386 1.00 41.06 209 LEU A C 1
ATOM 1345 O O . LEU A 1 209 ? 20.073 7.243 90.857 1.00 41.62 209 LEU A O 1
ATOM 1350 N N . ASN A 1 210 ? 21.839 5.849 90.786 1.00 40.98 210 ASN A N 1
ATOM 1351 C CA . ASN A 1 210 ? 21.659 5.426 89.423 1.00 40.89 210 ASN A CA 1
ATOM 1352 C C . ASN A 1 210 ? 21.261 3.957 89.371 1.00 41.35 210 ASN A C 1
ATOM 1353 O O . ASN A 1 210 ? 22.032 3.077 89.764 1.00 41.55 210 ASN A O 1
ATOM 1358 N N . LEU A 1 211 ? 20.049 3.714 88.875 1.00 41.14 211 LEU A N 1
ATOM 1359 C CA . LEU A 1 211 ? 19.574 2.384 88.580 1.00 41.47 211 LEU A CA 1
ATOM 1360 C C . LEU A 1 211 ? 19.885 2.072 87.108 1.00 41.75 211 LEU A C 1
ATOM 1361 O O . LEU A 1 211 ? 19.340 2.703 86.202 1.00 41.75 211 LEU A O 1
ATOM 1366 N N . GLN A 1 212 ? 20.776 1.109 86.881 1.00 41.88 212 GLN A N 1
ATOM 1367 C CA . GLN A 1 212 ? 21.297 0.808 85.547 1.00 41.41 212 GLN A CA 1
ATOM 1368 C C . GLN A 1 212 ? 20.356 -0.097 84.769 1.00 40.65 212 GLN A C 1
ATOM 1369 O O . GLN A 1 212 ? 19.435 -0.687 85.332 1.00 40.48 212 GLN A O 1
ATOM 1375 N N . ALA A 1 213 ? 20.608 -0.220 83.471 1.00 39.89 213 ALA A N 1
ATOM 1376 C CA . ALA A 1 213 ? 19.837 -1.131 82.619 1.00 38.79 213 ALA A CA 1
ATOM 1377 C C . ALA A 1 213 ? 19.764 -2.538 83.224 1.00 38.46 213 ALA A C 1
ATOM 1378 O O . ALA A 1 213 ? 20.792 -3.188 83.486 1.00 38.68 213 ALA A O 1
ATOM 1380 N N . GLY A 1 214 ? 18.545 -2.994 83.472 1.00 37.11 214 GLY A N 1
ATOM 1381 C CA . GLY A 1 214 ? 18.331 -4.321 84.037 1.00 36.42 214 GLY A CA 1
ATOM 1382 C C . GLY A 1 214 ? 18.182 -4.379 85.546 1.00 35.21 214 GLY A C 1
ATOM 1383 O O . GLY A 1 214 ? 17.820 -5.421 86.075 1.00 34.64 214 GLY A O 1
ATOM 1384 N N . ALA A 1 215 ? 18.464 -3.262 86.225 1.00 34.90 215 ALA A N 1
ATOM 1385 C CA . ALA A 1 215 ? 18.270 -3.132 87.683 1.00 34.40 215 ALA A CA 1
ATOM 1386 C C . ALA A 1 215 ? 16.811 -3.038 88.129 1.00 34.28 215 ALA A C 1
ATOM 1387 O O . ALA A 1 215 ? 16.051 -2.239 87.601 1.00 34.97 215 ALA A O 1
ATOM 1389 N N . ILE A 1 216 ? 16.425 -3.845 89.115 1.00 33.82 216 ILE A N 1
ATOM 1390 C CA . ILE A 1 216 ? 15.113 -3.697 89.770 1.00 33.09 216 ILE A CA 1
ATOM 1391 C C . ILE A 1 216 ? 15.293 -3.545 91.273 1.00 33.21 216 ILE A C 1
ATOM 1392 O O . ILE A 1 216 ? 15.745 -4.466 91.961 1.00 32.26 216 ILE A O 1
ATOM 1397 N N . LEU A 1 217 ? 14.961 -2.354 91.765 1.00 33.44 217 LEU A N 1
ATOM 1398 C CA . LEU A 1 217 ? 14.811 -2.135 93.191 1.00 33.24 217 LEU A CA 1
ATOM 1399 C C . LEU A 1 217 ? 13.404 -2.529 93.595 1.00 33.32 217 LEU A C 1
ATOM 1400 O O . LEU A 1 217 ? 12.422 -1.815 93.316 1.00 33.14 217 LEU A O 1
ATOM 1405 N N . LEU A 1 218 ? 13.326 -3.687 94.253 1.00 33.37 218 LEU A N 1
ATOM 1406 C CA . LEU A 1 218 ? 12.073 -4.283 94.694 1.00 33.91 218 LEU A CA 1
ATOM 1407 C C . LEU A 1 218 ? 11.775 -3.972 96.176 1.00 34.67 218 LEU A C 1
ATOM 1408 O O . LEU A 1 218 ? 12.588 -4.240 97.057 1.00 34.75 218 LEU A O 1
ATOM 1413 N N . GLY A 1 219 ? 10.598 -3.417 96.440 1.00 35.03 219 GLY A N 1
ATOM 1414 C CA . GLY A 1 219 ? 10.168 -3.183 97.802 1.00 36.26 219 GLY A CA 1
ATOM 1415 C C . GLY A 1 219 ? 10.063 -4.475 98.581 1.00 36.79 219 GLY A C 1
ATOM 1416 O O . GLY A 1 219 ? 9.688 -5.514 98.026 1.00 36.97 219 GLY A O 1
ATOM 1417 N N . SER A 1 220 ? 10.435 -4.419 99.860 1.00 37.74 220 SER A N 1
ATOM 1418 C CA . SER A 1 220 ? 10.164 -5.513 100.790 1.00 38.40 220 SER A CA 1
ATOM 1419 C C . SER A 1 220 ? 8.664 -5.512 101.037 1.00 38.52 220 SER A C 1
ATOM 1420 O O . SER A 1 220 ? 8.012 -4.477 100.932 1.00 39.07 220 SER A O 1
ATOM 1423 N N . GLU A 1 221 ? 8.100 -6.674 101.316 1.00 38.63 221 GLU A N 1
ATOM 1424 C CA . GLU A 1 221 ? 6.687 -6.744 101.663 1.00 38.86 221 GLU A CA 1
ATOM 1425 C C . GLU A 1 221 ? 6.481 -6.728 103.199 1.00 38.12 221 GLU A C 1
ATOM 1426 O O . GLU A 1 221 ? 5.347 -6.788 103.681 1.00 38.05 221 GLU A O 1
ATOM 1432 N N . ASN A 1 222 ? 7.589 -6.634 103.940 1.00 37.95 222 ASN A N 1
ATOM 1433 C CA . ASN A 1 222 ? 7.600 -6.612 105.410 1.00 38.06 222 ASN A CA 1
ATOM 1434 C C . ASN A 1 222 ? 7.373 -5.195 105.915 1.00 37.86 222 ASN A C 1
ATOM 1435 O O . ASN A 1 222 ? 8.233 -4.340 105.730 1.00 37.36 222 ASN A O 1
ATOM 1440 N N . PRO A 1 223 ? 6.218 -4.947 106.569 1.00 38.19 223 PRO A N 1
ATOM 1441 C CA . PRO A 1 223 ? 5.956 -3.625 107.142 1.00 38.58 223 PRO A CA 1
ATOM 1442 C C . PRO A 1 223 ? 7.053 -3.108 108.093 1.00 39.55 223 PRO A C 1
ATOM 1443 O O . PRO A 1 223 ? 7.064 -1.915 108.406 1.00 40.16 223 PRO A O 1
ATOM 1447 N N . ASP A 1 224 ? 7.971 -3.989 108.514 1.00 40.40 224 ASP A N 1
ATOM 1448 C CA . ASP A 1 224 ? 9.037 -3.672 109.491 1.00 40.40 224 ASP A CA 1
ATOM 1449 C C . ASP A 1 224 ? 10.224 -2.966 108.887 1.00 40.22 224 ASP A C 1
ATOM 1450 O O . ASP A 1 224 ? 10.998 -2.310 109.601 1.00 39.61 224 ASP A O 1
ATOM 1455 N N . ASP A 1 225 ? 10.369 -3.114 107.572 1.00 40.57 225 ASP A N 1
ATOM 1456 C CA . ASP A 1 225 ? 11.474 -2.520 106.829 1.00 40.72 225 ASP A CA 1
ATOM 1457 C C . ASP A 1 225 ? 11.179 -1.089 106.393 1.00 40.22 225 ASP A C 1
ATOM 1458 O O . ASP A 1 225 ? 11.977 -0.472 105.696 1.00 40.67 225 ASP A O 1
ATOM 1463 N N . TYR A 1 226 ? 10.030 -0.575 106.825 1.00 39.79 226 TYR A N 1
ATOM 1464 C CA . TYR A 1 226 ? 9.600 0.799 106.565 1.00 39.40 226 TYR A CA 1
ATOM 1465 C C . TYR A 1 226 ? 9.220 1.413 107.918 1.00 39.49 226 TYR A C 1
ATOM 1466 O O . TYR A 1 226 ? 8.059 1.321 108.339 1.00 39.09 226 TYR A O 1
ATOM 1475 N N . PRO A 1 227 ? 10.202 2.034 108.609 1.00 39.70 227 PRO A N 1
ATOM 1476 C CA . PRO A 1 227 ? 9.922 2.554 109.937 1.00 39.98 227 PRO A CA 1
ATOM 1477 C C . PRO A 1 227 ? 9.271 3.928 109.814 1.00 39.98 227 PRO A C 1
ATOM 1478 O O . PRO A 1 227 ? 9.091 4.407 108.693 1.00 40.60 227 PRO A O 1
ATOM 1482 N N . ALA A 1 228 ? 8.904 4.556 110.932 1.00 39.35 228 ALA A N 1
ATOM 1483 C CA . ALA A 1 228 ? 8.157 5.819 110.872 1.00 38.46 228 ALA A CA 1
ATOM 1484 C C . ALA A 1 228 ? 8.838 6.797 109.917 1.00 37.58 228 ALA A C 1
ATOM 1485 O O . ALA A 1 228 ? 10.063 6.915 109.919 1.00 38.02 228 ALA A O 1
ATOM 1487 N N . GLY A 1 229 ? 8.032 7.501 109.115 1.00 36.99 229 GLY A N 1
ATOM 1488 C CA . GLY A 1 229 ? 8.539 8.299 108.004 1.00 34.69 229 GLY A CA 1
ATOM 1489 C C . GLY A 1 229 ? 8.344 9.788 108.112 1.00 33.90 229 GLY A C 1
ATOM 1490 O O . GLY A 1 229 ? 9.322 10.519 108.153 1.00 34.77 229 GLY A O 1
ATOM 1491 N N . TYR A 1 230 ? 7.092 10.249 108.133 1.00 32.60 230 TYR A N 1
ATOM 1492 C CA . TYR A 1 230 ? 6.787 11.685 108.070 1.00 31.34 230 TYR A CA 1
ATOM 1493 C C . TYR A 1 230 ? 5.310 11.951 108.348 1.00 31.14 230 TYR A C 1
ATOM 1494 O O . TYR A 1 230 ? 4.489 11.037 108.262 1.00 31.55 230 TYR A O 1
ATOM 1503 N N . ARG A 1 231 ? 4.978 13.198 108.656 0.50 30.99 231 ARG A N 1
ATOM 1504 C CA . ARG A 1 231 ? 3.610 13.676 108.610 0.50 31.57 231 ARG A CA 1
ATOM 1505 C C . ARG A 1 231 ? 3.501 14.631 107.419 0.50 32.16 231 ARG A C 1
ATOM 1506 O O . ARG A 1 231 ? 4.351 15.496 107.242 0.50 31.75 231 ARG A O 1
ATOM 1514 N N . LEU A 1 232 ? 2.457 14.465 106.606 1.00 33.21 232 LEU A N 1
ATOM 1515 C CA . LEU A 1 232 ? 2.280 15.238 105.377 1.00 34.12 232 LEU A CA 1
ATOM 1516 C C . LEU A 1 232 ? 2.335 16.749 105.610 1.00 35.32 232 LEU A C 1
ATOM 1517 O O . LEU A 1 232 ? 3.108 17.464 104.954 1.00 35.66 232 LEU A O 1
ATOM 1522 N N . TYR A 1 233 ? 1.516 17.228 106.540 1.00 36.34 233 TYR A N 1
ATOM 1523 C CA . TYR A 1 233 ? 1.490 18.646 106.888 1.00 37.30 233 TYR A CA 1
ATOM 1524 C C . TYR A 1 233 ? 1.869 18.826 108.364 1.00 38.37 233 TYR A C 1
ATOM 1525 O O . TYR A 1 233 ? 1.855 17.846 109.120 1.00 38.72 233 TYR A O 1
ATOM 1534 N N . PRO A 1 234 ? 2.273 20.053 108.766 1.00 39.45 234 PRO A N 1
ATOM 1535 C CA . PRO A 1 234 ? 2.582 20.274 110.196 1.00 40.00 234 PRO A CA 1
ATOM 1536 C C . PRO A 1 234 ? 1.411 19.895 111.113 1.00 40.18 234 PRO A C 1
ATOM 1537 O O . PRO A 1 234 ? 1.630 19.453 112.241 1.00 40.81 234 PRO A O 1
ATOM 1541 N N . TYR A 1 235 ? 0.190 20.034 110.593 1.00 40.13 235 TYR A N 1
ATOM 1542 C CA . TYR A 1 235 ? -1.062 19.794 111.309 1.00 39.63 235 TYR A CA 1
ATOM 1543 C C . TYR A 1 235 ? -1.663 18.421 111.021 1.00 39.48 235 TYR A C 1
ATOM 1544 O O . TYR A 1 235 ? -2.847 18.181 111.325 1.00 38.85 235 TYR A O 1
ATOM 1553 N N . SER A 1 236 ? -0.867 17.542 110.408 1.00 39.07 236 SER A N 1
ATOM 1554 C CA . SER A 1 236 ? -1.323 16.179 110.100 1.00 38.95 236 SER A CA 1
ATOM 1555 C C . SER A 1 236 ? -1.053 15.298 111.309 1.00 38.76 236 SER A C 1
ATOM 1556 O O . SER A 1 236 ? 0.087 15.200 111.763 1.00 38.87 236 SER A O 1
ATOM 1559 N N . THR A 1 237 ? -2.100 14.654 111.817 1.00 38.79 237 THR A N 1
ATOM 1560 C CA . THR A 1 237 ? -2.006 13.984 113.117 1.00 39.01 237 THR A CA 1
ATOM 1561 C C . THR A 1 237 ? -1.556 12.522 113.084 1.00 38.06 237 THR A C 1
ATOM 1562 O O . THR A 1 237 ? -1.069 12.000 114.081 1.00 37.80 237 THR A O 1
ATOM 1566 N N . ILE A 1 238 ? -1.669 11.884 111.922 1.00 37.54 238 ILE A N 1
ATOM 1567 C CA . ILE A 1 238 ? -1.274 10.489 111.755 1.00 35.78 238 ILE A CA 1
ATOM 1568 C C . ILE A 1 238 ? 0.067 10.384 111.004 1.00 36.73 238 ILE A C 1
ATOM 1569 O O . ILE A 1 238 ? 0.225 10.897 109.884 1.00 37.17 238 ILE A O 1
ATOM 1574 N N . GLU A 1 239 ? 1.038 9.744 111.652 1.00 36.30 239 GLU A N 1
ATOM 1575 C CA . GLU A 1 239 ? 2.367 9.518 111.094 1.00 36.14 239 GLU A CA 1
ATOM 1576 C C . GLU A 1 239 ? 2.312 8.432 110.016 1.00 35.89 239 GLU A C 1
ATOM 1577 O O . GLU A 1 239 ? 1.638 7.409 110.184 1.00 35.54 239 GLU A O 1
ATOM 1583 N N . ARG A 1 240 ? 3.033 8.661 108.919 1.00 35.11 240 ARG A N 1
ATOM 1584 C CA . ARG A 1 240 ? 3.041 7.728 107.794 1.00 34.05 240 ARG A CA 1
ATOM 1585 C C . ARG A 1 240 ? 4.368 6.974 107.758 1.00 33.48 240 ARG A C 1
ATOM 1586 O O . ARG A 1 240 ? 5.389 7.492 108.219 1.00 33.99 240 ARG A O 1
ATOM 1594 N N . PRO A 1 241 ? 4.373 5.747 107.216 1.00 32.96 241 PRO A N 1
ATOM 1595 C CA . PRO A 1 241 ? 5.663 5.102 107.186 1.00 32.58 241 PRO A CA 1
ATOM 1596 C C . PRO A 1 241 ? 6.572 5.723 106.125 1.00 32.63 241 PRO A C 1
ATOM 1597 O O . PRO A 1 241 ? 6.113 6.536 105.300 1.00 31.86 241 PRO A O 1
ATOM 1601 N N . ALA A 1 242 ? 7.850 5.345 106.166 1.00 31.47 242 ALA A N 1
ATOM 1602 C CA . ALA A 1 242 ? 8.786 5.685 105.128 1.00 31.75 242 ALA A CA 1
ATOM 1603 C C . ALA A 1 242 ? 8.368 5.038 103.791 1.00 31.65 242 ALA A C 1
ATOM 1604 O O . ALA A 1 242 ? 7.795 3.944 103.758 1.00 30.30 242 ALA A O 1
ATOM 1606 N N . SER A 1 243 ? 8.653 5.753 102.700 1.00 31.67 243 SER A N 1
ATOM 1607 C CA . SER A 1 243 ? 8.565 5.209 101.349 1.00 31.11 243 SER A CA 1
ATOM 1608 C C . SER A 1 243 ? 9.746 4.285 101.098 1.00 31.49 243 SER A C 1
ATOM 1609 O O . SER A 1 243 ? 10.632 4.153 101.948 1.00 31.11 243 SER A O 1
ATOM 1612 N N . LEU A 1 244 ? 9.773 3.664 99.920 1.00 31.89 244 LEU A N 1
ATOM 1613 C CA . LEU A 1 244 ? 10.902 2.858 99.505 1.00 32.57 244 LEU A CA 1
ATOM 1614 C C . LEU A 1 244 ? 12.171 3.716 99.414 1.00 33.03 244 LEU A C 1
ATOM 1615 O O . LEU A 1 244 ? 13.246 3.298 99.844 1.00 33.29 244 LEU A O 1
ATOM 1620 N N . ILE A 1 245 ? 12.036 4.913 98.849 1.00 33.13 245 ILE A N 1
ATOM 1621 C CA . ILE A 1 245 ? 13.152 5.850 98.759 1.00 34.09 245 ILE A CA 1
ATOM 1622 C C . ILE A 1 245 ? 12.736 7.151 99.395 1.00 34.02 245 ILE A C 1
ATOM 1623 O O . ILE A 1 245 ? 11.654 7.680 99.117 1.00 34.40 245 ILE A O 1
ATOM 1628 N N . ASN A 1 246 ? 13.597 7.652 100.272 1.00 33.92 246 ASN A N 1
ATOM 1629 C CA . ASN A 1 246 ? 13.286 8.839 101.053 1.00 33.94 246 ASN A CA 1
ATOM 1630 C C . ASN A 1 246 ? 14.383 9.881 100.999 1.00 33.92 246 ASN A C 1
ATOM 1631 O O . ASN A 1 246 ? 15.548 9.549 100.905 1.00 33.44 246 ASN A O 1
ATOM 1636 N N . ALA A 1 247 ? 13.989 11.144 101.076 1.00 34.99 247 ALA A N 1
ATOM 1637 C CA . ALA A 1 247 ? 14.883 12.200 101.537 1.00 36.33 247 ALA A CA 1
ATOM 1638 C C . ALA A 1 247 ? 14.100 12.999 102.578 1.00 37.14 247 ALA A C 1
ATOM 1639 O O . ALA A 1 247 ? 13.495 14.023 102.266 1.00 37.35 247 ALA A O 1
ATOM 1641 N N . ILE A 1 248 ? 14.093 12.494 103.816 1.00 38.68 248 ILE A N 1
ATOM 1642 C CA . ILE A 1 248 ? 13.265 13.047 104.904 1.00 39.20 248 ILE A CA 1
ATOM 1643 C C . ILE A 1 248 ? 14.100 13.315 106.156 1.00 41.14 248 ILE A C 1
ATOM 1644 O O . ILE A 1 248 ? 14.686 12.397 106.727 1.00 41.45 248 ILE A O 1
ATOM 1649 N N . ASP A 1 249 ? 14.156 14.577 106.575 1.00 43.15 249 ASP A N 1
ATOM 1650 C CA . ASP A 1 249 ? 14.755 14.942 107.865 1.00 45.15 249 ASP A CA 1
ATOM 1651 C C . ASP A 1 249 ? 13.726 14.708 108.977 1.00 45.90 249 ASP A C 1
ATOM 1652 O O . ASP A 1 249 ? 12.637 15.295 108.941 1.00 45.46 249 ASP A O 1
ATOM 1657 N N . PRO A 1 250 ? 14.082 13.877 109.988 1.00 47.06 250 PRO A N 1
ATOM 1658 C CA . PRO A 1 250 ? 13.162 13.434 111.048 1.00 47.48 250 PRO A CA 1
ATOM 1659 C C . PRO A 1 250 ? 12.417 14.580 111.702 1.00 48.11 250 PRO A C 1
ATOM 1660 O O . PRO A 1 250 ? 11.344 14.358 112.265 1.00 48.60 250 PRO A O 1
ATOM 1664 N N . ASN A 1 251 ? 12.974 15.789 111.607 1.00 48.60 251 ASN A N 1
ATOM 1665 C CA . ASN A 1 251 ? 12.433 16.968 112.293 1.00 49.56 251 ASN A CA 1
ATOM 1666 C C . ASN A 1 251 ? 11.773 18.004 111.377 1.00 49.63 251 ASN A C 1
ATOM 1667 O O . ASN A 1 251 ? 10.782 18.641 111.763 1.00 50.48 251 ASN A O 1
ATOM 1672 N N . ASN A 1 252 ? 12.315 18.178 110.173 1.00 49.18 252 ASN A N 1
ATOM 1673 C CA . ASN A 1 252 ? 12.071 19.402 109.427 1.00 48.82 252 ASN A CA 1
ATOM 1674 C C . ASN A 1 252 ? 11.834 19.277 107.933 1.00 48.05 252 ASN A C 1
ATOM 1675 O O . ASN A 1 252 ? 12.478 18.491 107.251 1.00 47.26 252 ASN A O 1
ATOM 1680 N N . SER A 1 253 ? 10.919 20.098 107.434 1.00 47.89 253 SER A N 1
ATOM 1681 C CA . SER A 1 253 ? 10.510 20.025 106.034 1.00 48.14 253 SER A CA 1
ATOM 1682 C C . SER A 1 253 ? 11.097 21.133 105.157 1.00 48.06 253 SER A C 1
ATOM 1683 O O . SER A 1 253 ? 10.980 21.073 103.933 1.00 48.22 253 SER A O 1
ATOM 1686 N N . LYS A 1 254 ? 11.752 22.107 105.794 1.00 47.72 254 LYS A N 1
ATOM 1687 C CA . LYS A 1 254 ? 12.211 23.356 105.165 1.00 47.24 254 LYS A CA 1
ATOM 1688 C C . LYS A 1 254 ? 13.111 23.139 103.943 1.00 46.15 254 LYS A C 1
ATOM 1689 O O . LYS A 1 254 ? 14.114 22.420 104.029 1.00 46.08 254 LYS A O 1
ATOM 1695 N N . PRO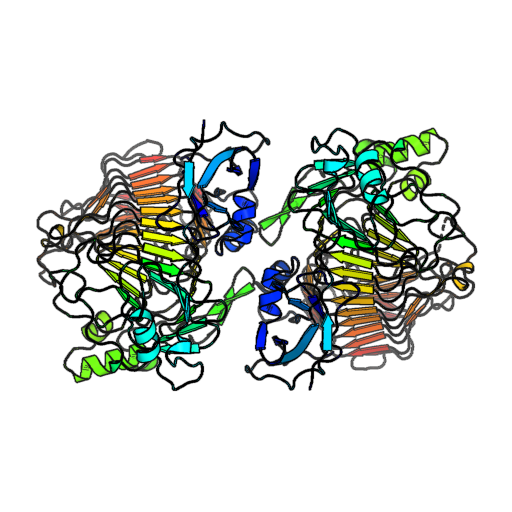 A 1 255 ? 12.753 23.766 102.801 1.00 44.88 255 PRO A N 1
ATOM 1696 C CA . PRO A 1 255 ? 13.519 23.624 101.562 1.00 44.43 255 PRO A CA 1
ATOM 1697 C C . PRO A 1 255 ? 14.980 24.080 101.702 1.00 43.85 255 PRO A C 1
ATOM 1698 O O . PRO A 1 255 ? 15.235 25.229 102.019 1.00 44.23 255 PRO A O 1
ATOM 1702 N N . GLY A 1 256 ? 15.917 23.172 101.449 1.00 43.09 256 GLY A N 1
ATOM 1703 C CA . GLY A 1 256 ? 17.327 23.388 101.743 1.00 42.61 256 GLY A CA 1
ATOM 1704 C C . GLY A 1 256 ? 17.862 22.423 102.795 1.00 42.79 256 GLY A C 1
ATOM 1705 O O . GLY A 1 256 ? 19.072 22.339 102.998 1.00 42.34 256 GLY A O 1
ATOM 1706 N N . THR A 1 257 ? 16.962 21.680 103.448 1.00 42.54 257 THR A N 1
ATOM 1707 C CA . THR A 1 257 ? 17.331 20.671 104.442 1.00 42.65 257 THR A CA 1
ATOM 1708 C C . THR A 1 257 ? 18.252 19.645 103.801 1.00 42.78 257 THR A C 1
ATOM 1709 O O . THR A 1 257 ? 19.250 19.210 104.399 1.00 42.39 257 THR A O 1
ATOM 1713 N N . PHE A 1 258 ? 17.904 19.277 102.569 1.00 42.79 258 PHE A N 1
ATOM 1714 C CA . PHE A 1 258 ? 18.796 18.555 101.680 1.00 42.42 258 PHE A CA 1
ATOM 1715 C C . PHE A 1 258 ? 19.091 19.442 100.483 1.00 42.31 258 PHE A C 1
ATOM 1716 O O . PHE A 1 258 ? 18.456 20.477 100.298 1.00 42.42 258 PHE A O 1
ATOM 1724 N N . ARG A 1 259 ? 20.078 19.065 99.685 1.00 42.18 259 ARG A N 1
ATOM 1725 C CA . ARG A 1 259 ? 20.325 19.794 98.460 1.00 42.00 259 ARG A CA 1
ATOM 1726 C C . ARG A 1 259 ? 20.938 18.878 97.421 1.00 41.61 259 ARG A C 1
ATOM 1727 O O . ARG A 1 259 ? 21.605 17.905 97.763 1.00 41.24 259 ARG A O 1
ATOM 1735 N N . ASN A 1 260 ? 20.684 19.200 96.154 1.00 41.14 260 ASN A N 1
ATOM 1736 C CA . ASN A 1 260 ? 21.300 18.516 95.017 1.00 40.98 260 ASN A CA 1
ATOM 1737 C C . ASN A 1 260 ? 21.152 16.992 95.080 1.00 39.97 260 ASN A C 1
ATOM 1738 O O . ASN A 1 260 ? 22.139 16.272 95.192 1.00 39.95 260 ASN A O 1
ATOM 1743 N N . ILE A 1 261 ? 19.915 16.504 95.012 1.00 39.29 261 ILE A N 1
ATOM 1744 C CA . ILE A 1 261 ? 19.660 15.047 94.961 1.00 39.18 261 ILE A CA 1
ATOM 1745 C C . ILE A 1 261 ? 19.202 14.583 93.567 1.00 38.64 261 ILE A C 1
ATOM 1746 O O . ILE A 1 261 ? 18.336 15.193 92.951 1.00 38.48 261 ILE A O 1
ATOM 1751 N N . ARG A 1 262 ? 19.781 13.480 93.101 1.00 38.31 262 ARG A N 1
ATOM 1752 C CA . ARG A 1 262 ? 19.587 12.992 91.735 1.00 37.85 262 ARG A CA 1
ATOM 1753 C C . ARG A 1 262 ? 19.304 11.496 91.736 1.00 37.30 262 ARG A C 1
ATOM 1754 O O . ARG A 1 262 ? 20.000 10.728 92.402 1.00 37.00 262 ARG A O 1
ATOM 1762 N N . ILE A 1 263 ? 18.278 11.090 90.987 1.00 36.56 263 ILE A N 1
ATOM 1763 C CA . ILE A 1 263 ? 17.953 9.674 90.816 1.00 35.43 263 ILE A CA 1
ATOM 1764 C C . ILE A 1 263 ? 17.740 9.402 89.324 1.00 35.55 263 ILE A C 1
ATOM 1765 O O . ILE A 1 263 ? 16.892 10.037 88.691 1.00 35.44 263 ILE A O 1
ATOM 1770 N N . THR A 1 264 ? 18.508 8.464 88.764 1.00 35.07 264 THR A N 1
ATOM 1771 C CA . THR A 1 264 ? 18.635 8.361 87.304 1.00 34.64 264 THR A CA 1
ATOM 1772 C C . THR A 1 264 ? 18.824 6.915 86.870 1.00 34.50 264 THR A C 1
ATOM 1773 O O . THR A 1 264 ? 18.838 6.003 87.691 1.00 34.63 264 THR A O 1
ATOM 1777 N N . GLY A 1 265 ? 18.978 6.716 85.569 1.00 34.66 265 GLY A N 1
ATOM 1778 C CA . GLY A 1 265 ? 19.236 5.401 85.009 1.00 34.60 265 GLY A CA 1
ATOM 1779 C C . GLY A 1 265 ? 17.944 4.811 84.491 1.00 35.09 265 GLY A C 1
ATOM 1780 O O . GLY A 1 265 ? 16.855 5.191 84.947 1.00 35.15 265 GLY A O 1
ATOM 1781 N N . SER A 1 266 ? 18.068 3.877 83.552 1.00 34.55 266 SER A N 1
ATOM 1782 C CA . SER A 1 266 ? 16.916 3.252 82.922 1.00 34.35 266 SER A CA 1
ATOM 1783 C C . SER A 1 266 ? 16.329 2.081 83.698 1.00 34.55 266 SER A C 1
ATOM 1784 O O . SER A 1 266 ? 15.459 1.377 83.184 1.00 34.62 266 SER A O 1
ATOM 1787 N N . GLY A 1 267 ? 16.788 1.881 84.936 1.00 34.64 267 GLY A N 1
ATOM 1788 C CA . GLY A 1 267 ? 16.312 0.790 85.790 1.00 34.40 267 GLY A CA 1
ATOM 1789 C C . GLY A 1 267 ? 14.905 1.018 86.338 1.00 35.01 267 GLY A C 1
ATOM 1790 O O . GLY A 1 267 ? 14.298 2.083 86.115 1.00 34.69 267 GLY A O 1
ATOM 1791 N N . VAL A 1 268 ? 14.406 0.018 87.071 1.00 34.44 268 VAL A N 1
ATOM 1792 C CA . VAL A 1 268 ? 13.039 -0.020 87.589 1.00 33.58 268 VAL A CA 1
ATOM 1793 C C . VAL A 1 268 ? 13.028 0.147 89.117 1.00 33.91 268 VAL A C 1
ATOM 1794 O O . VAL A 1 268 ? 13.908 -0.375 89.823 1.00 34.04 268 VAL A O 1
ATOM 1798 N N . ILE A 1 269 ? 12.052 0.908 89.613 1.00 33.47 269 ILE A N 1
ATOM 1799 C CA . ILE A 1 269 ? 11.736 0.942 91.043 1.00 32.88 269 ILE A CA 1
ATOM 1800 C C . ILE A 1 269 ? 10.355 0.342 91.229 1.00 32.43 269 ILE A C 1
ATOM 1801 O O . ILE A 1 269 ? 9.351 0.898 90.754 1.00 32.01 269 ILE A O 1
ATOM 1806 N N . ASP A 1 270 ? 10.324 -0.791 91.927 1.00 31.60 270 ASP A N 1
ATOM 1807 C CA . ASP A 1 270 ? 9.127 -1.579 92.102 1.00 31.34 270 ASP A CA 1
ATOM 1808 C C . ASP A 1 270 ? 8.723 -1.595 93.585 1.00 31.43 270 ASP A C 1
ATOM 1809 O O . ASP A 1 270 ? 9.477 -2.049 94.423 1.00 31.18 270 ASP A O 1
ATOM 1814 N N . GLY A 1 271 ? 7.536 -1.071 93.890 1.00 31.47 271 GLY A N 1
ATOM 1815 C CA . GLY A 1 271 ? 7.120 -0.863 95.280 1.00 31.66 271 GLY A CA 1
ATOM 1816 C C . GLY A 1 271 ? 6.588 -2.073 96.030 1.00 31.07 271 GLY A C 1
ATOM 1817 O O . GLY A 1 271 ? 6.497 -2.041 97.260 1.00 30.91 271 GLY A O 1
ATOM 1818 N N . ASN A 1 272 ? 6.217 -3.106 95.271 1.00 31.06 272 ASN A N 1
ATOM 1819 C CA . ASN A 1 272 ? 5.840 -4.431 95.761 1.00 31.80 272 ASN A CA 1
ATOM 1820 C C . ASN A 1 272 ? 4.505 -4.389 96.502 1.00 31.97 272 ASN A C 1
ATOM 1821 O O . ASN A 1 272 ? 4.256 -5.192 97.430 1.00 32.42 272 ASN A O 1
ATOM 1826 N N . GLY A 1 273 ? 3.643 -3.465 96.065 1.00 30.47 273 GLY A N 1
ATOM 1827 C CA . GLY A 1 273 ? 2.464 -3.084 96.808 1.00 29.05 273 GLY A CA 1
ATOM 1828 C C . GLY A 1 273 ? 1.267 -3.963 96.591 1.00 28.76 273 GLY A C 1
ATOM 1829 O O . GLY A 1 273 ? 0.468 -4.189 97.519 1.00 27.38 273 GLY A O 1
ATOM 1830 N N . TRP A 1 274 ? 1.146 -4.457 95.357 1.00 28.22 274 TRP A N 1
ATOM 1831 C CA . TRP A 1 274 ? -0.088 -5.058 94.867 1.00 28.49 274 TRP A CA 1
ATOM 1832 C C . TRP A 1 274 ? 0.129 -6.263 93.992 1.00 29.29 274 TRP A C 1
ATOM 1833 O O . TRP A 1 274 ? 1.125 -6.343 93.263 1.00 30.19 274 TRP A O 1
ATOM 1844 N N . LEU A 1 275 ? -0.849 -7.156 94.019 1.00 29.74 275 LEU A N 1
ATOM 1845 C CA . LEU A 1 275 ? -0.904 -8.251 93.084 1.00 30.12 275 LEU A CA 1
ATOM 1846 C C . LEU A 1 275 ? -1.282 -7.720 91.703 1.00 31.03 275 LEU A C 1
ATOM 1847 O O . LEU A 1 275 ? -1.847 -6.635 91.576 1.00 29.90 275 LEU A O 1
ATOM 1852 N N . ARG A 1 276 ? -0.966 -8.494 90.666 1.00 31.78 276 ARG A N 1
ATOM 1853 C CA . ARG A 1 276 ? -1.379 -8.159 89.316 1.00 32.53 276 ARG A CA 1
ATOM 1854 C C . ARG A 1 276 ? -2.897 -8.300 89.156 1.00 33.18 276 ARG A C 1
ATOM 1855 O O . ARG A 1 276 ? -3.551 -8.983 89.948 1.00 33.42 276 ARG A O 1
ATOM 1863 N N . ALA A 1 277 ? -3.458 -7.647 88.143 1.00 33.75 277 ALA A N 1
ATOM 1864 C CA . ALA A 1 277 ? -4.901 -7.707 87.882 1.00 34.04 277 ALA A CA 1
ATOM 1865 C C . ALA A 1 277 ? -5.297 -9.033 87.221 1.00 34.92 277 ALA A C 1
ATOM 1866 O O . ALA A 1 277 ? -4.427 -9.778 86.784 1.00 35.50 277 ALA A O 1
ATOM 1868 N N . LYS A 1 278 ? -6.598 -9.320 87.139 1.00 35.95 278 LYS A N 1
ATOM 1869 C CA . LYS A 1 278 ? -7.092 -10.541 86.475 1.00 37.66 278 LYS A CA 1
ATOM 1870 C C . LYS A 1 278 ? -6.309 -10.741 85.166 1.00 37.78 278 LYS A C 1
ATOM 1871 O O . LYS A 1 278 ? -5.643 -11.770 84.971 1.00 37.17 278 LYS A O 1
ATOM 1877 N N . THR A 1 279 ? -6.366 -9.727 84.296 1.00 37.64 279 THR A N 1
ATOM 1878 C CA . THR A 1 279 ? -5.462 -9.625 83.145 1.00 37.17 279 THR A CA 1
ATOM 1879 C C . THR A 1 279 ? -4.237 -8.828 83.588 1.00 36.84 279 THR A C 1
ATOM 1880 O O . THR A 1 279 ? -4.303 -7.598 83.764 1.00 36.71 279 THR A O 1
ATOM 1884 N N . ALA A 1 280 ? -3.125 -9.543 83.737 1.00 36.15 280 ALA A N 1
ATOM 1885 C CA . ALA A 1 280 ? -1.945 -9.075 84.473 1.00 35.42 280 ALA A CA 1
ATOM 1886 C C . ALA A 1 280 ? -0.990 -8.225 83.655 1.00 35.31 280 ALA A C 1
ATOM 1887 O O . ALA A 1 280 ? -0.149 -7.513 84.210 1.00 34.25 280 ALA A O 1
ATOM 1889 N N . GLU A 1 281 ? -1.097 -8.373 82.334 1.00 35.48 281 GLU A N 1
ATOM 1890 C CA . GLU A 1 281 ? -0.297 -7.660 81.354 1.00 35.65 281 GLU A CA 1
ATOM 1891 C C . GLU A 1 281 ? -1.254 -7.421 80.192 1.00 34.28 281 GLU A C 1
ATOM 1892 O O . GLU A 1 281 ? -2.059 -8.290 79.860 1.00 34.68 281 GLU A O 1
ATOM 1898 N N . ILE A 1 282 ? -1.241 -6.210 79.645 1.00 32.63 282 ILE A N 1
ATOM 1899 C CA . ILE A 1 282 ? -1.906 -5.930 78.370 1.00 30.06 282 ILE A CA 1
ATOM 1900 C C . ILE A 1 282 ? -0.830 -5.579 77.311 1.00 29.19 282 ILE A C 1
ATOM 1901 O O . ILE A 1 282 ? 0.329 -5.341 77.661 1.00 29.10 282 ILE A O 1
ATOM 1906 N N . THR A 1 283 ? -1.201 -5.604 76.035 1.00 27.23 283 THR A N 1
ATOM 1907 C CA . THR A 1 283 ? -0.354 -5.099 74.954 1.00 26.26 283 THR A CA 1
ATOM 1908 C C . THR A 1 283 ? -0.855 -3.677 74.644 1.00 25.39 283 THR A C 1
ATOM 1909 O O . THR A 1 283 ? -2.042 -3.504 74.395 1.00 24.25 283 THR A O 1
ATOM 1913 N N . ASP A 1 284 ? 0.030 -2.679 74.676 1.00 24.41 284 ASP A N 1
ATOM 1914 C CA . ASP A 1 284 ? -0.391 -1.279 74.425 1.00 24.74 284 ASP A CA 1
ATOM 1915 C C . ASP A 1 284 ? -0.500 -0.886 72.944 1.00 24.39 284 ASP A C 1
ATOM 1916 O O . ASP A 1 284 ? -0.394 -1.744 72.070 1.00 24.56 284 ASP A O 1
ATOM 1921 N N . GLU A 1 285 ? -0.754 0.392 72.684 1.00 24.64 285 GLU A N 1
ATOM 1922 C CA . GLU A 1 285 ? -1.056 0.918 71.336 1.00 24.73 285 GLU A CA 1
ATOM 1923 C C . GLU A 1 285 ? 0.183 0.960 70.403 1.00 24.95 285 GLU A C 1
ATOM 1924 O O . GLU A 1 285 ? 0.054 1.042 69.179 1.00 24.52 285 GLU A O 1
ATOM 1930 N N . LEU A 1 286 ? 1.370 0.931 71.000 1.00 25.53 286 LEU A N 1
ATOM 1931 C CA . LEU A 1 286 ? 2.615 0.666 70.278 1.00 25.88 286 LEU A CA 1
ATOM 1932 C C . LEU A 1 286 ? 2.942 -0.828 70.162 1.00 25.75 286 LEU A C 1
ATOM 1933 O O . LEU A 1 286 ? 3.943 -1.213 69.538 1.00 25.96 286 LEU A O 1
ATOM 1938 N N . GLY A 1 287 ? 2.111 -1.657 70.785 1.00 26.09 287 GLY A N 1
ATOM 1939 C CA . GLY A 1 287 ? 2.324 -3.095 70.858 1.00 26.09 287 GLY A CA 1
ATOM 1940 C C . GLY A 1 287 ? 3.332 -3.484 71.917 1.00 26.43 287 GLY A C 1
ATOM 1941 O O . GLY A 1 287 ? 3.893 -4.560 71.870 1.00 25.94 287 GLY A O 1
ATOM 1942 N N . ARG A 1 288 ? 3.585 -2.587 72.867 1.00 27.48 288 ARG A N 1
ATOM 1943 C CA . ARG A 1 288 ? 4.507 -2.860 73.973 1.00 28.13 288 ARG A CA 1
ATOM 1944 C C . ARG A 1 288 ? 3.697 -3.437 75.122 1.00 28.40 288 ARG A C 1
ATOM 1945 O O . ARG A 1 288 ? 2.482 -3.271 75.162 1.00 28.88 288 ARG A O 1
ATOM 1953 N N . SER A 1 289 ? 4.347 -4.153 76.028 1.00 28.60 289 SER A N 1
ATOM 1954 C CA . SER A 1 289 ? 3.636 -4.728 77.174 1.00 28.23 289 SER A CA 1
ATOM 1955 C C . SER A 1 289 ? 3.539 -3.715 78.331 1.00 26.80 289 SER A C 1
ATOM 1956 O O . SER A 1 289 ? 4.538 -3.080 78.688 1.00 25.79 289 SER A O 1
ATOM 1959 N N . LEU A 1 290 ? 2.331 -3.548 78.877 1.00 25.12 290 LEU A N 1
ATOM 1960 C CA . LEU A 1 290 ? 2.119 -2.795 80.127 1.00 24.34 290 LEU A CA 1
ATOM 1961 C C . LEU A 1 290 ? 1.673 -3.703 81.261 1.00 24.25 290 LEU A C 1
ATOM 1962 O O . LEU A 1 290 ? 0.743 -4.496 81.065 1.00 23.84 290 LEU A O 1
ATOM 1967 N N . PRO A 1 291 ? 2.297 -3.563 82.465 1.00 24.87 291 PRO A N 1
ATOM 1968 C CA . PRO A 1 291 ? 1.795 -4.270 83.651 1.00 24.86 291 PRO A CA 1
ATOM 1969 C C . PRO A 1 291 ? 0.483 -3.693 84.142 1.00 25.47 291 PRO A C 1
ATOM 1970 O O . PRO A 1 291 ? 0.269 -2.474 84.049 1.00 26.91 291 PRO A O 1
ATOM 1974 N N . GLN A 1 292 ? -0.383 -4.560 84.662 1.00 24.80 292 GLN A N 1
ATOM 1975 C CA . GLN A 1 292 ? -1.668 -4.142 85.195 1.00 24.84 292 GLN A CA 1
ATOM 1976 C C . GLN A 1 292 ? -1.759 -4.598 86.650 1.00 25.56 292 GLN A C 1
ATOM 1977 O O . GLN A 1 292 ? -1.604 -5.775 86.930 1.00 25.89 292 GLN A O 1
ATOM 1983 N N . TYR A 1 293 ? -1.999 -3.657 87.561 1.00 25.70 293 TYR A N 1
ATOM 1984 C CA . TYR A 1 293 ? -2.059 -3.938 88.985 1.00 26.06 293 TYR A CA 1
ATOM 1985 C C . TYR A 1 293 ? -3.507 -3.894 89.443 1.00 26.55 293 TYR A C 1
ATOM 1986 O O . TYR A 1 293 ? -4.320 -3.110 88.917 1.00 26.79 293 TYR A O 1
ATOM 1995 N N . VAL A 1 294 ? -3.849 -4.784 90.379 1.00 27.09 294 VAL A N 1
ATOM 1996 C CA . VAL A 1 294 ? -5.244 -4.922 90.810 1.00 27.52 294 VAL A CA 1
ATOM 1997 C C . VAL A 1 294 ? -5.780 -3.600 91.380 1.00 27.84 294 VAL A C 1
ATOM 1998 O O . VAL A 1 294 ? -5.059 -2.896 92.120 1.00 28.14 294 VAL A O 1
ATOM 2002 N N . ALA A 1 295 ? -7.025 -3.275 91.019 1.00 27.66 295 ALA A N 1
ATOM 2003 C CA . ALA A 1 295 ? -7.752 -2.129 91.587 1.00 28.19 295 ALA A CA 1
ATOM 2004 C C . ALA A 1 295 ? -8.535 -2.493 92.844 1.00 28.52 295 ALA A C 1
ATOM 2005 O O . ALA A 1 295 ? -9.555 -3.197 92.797 1.00 27.86 295 ALA A O 1
ATOM 2007 N N . SER A 1 296 ? -8.059 -1.988 93.978 1.00 29.88 296 SER A N 1
ATOM 2008 C CA . SER A 1 296 ? -8.559 -2.434 95.282 1.00 31.25 296 SER A CA 1
ATOM 2009 C C . SER A 1 296 ? -9.275 -1.331 96.056 1.00 32.07 296 SER A C 1
ATOM 2010 O O . SER A 1 296 ? -9.342 -0.189 95.601 1.00 31.91 296 SER A O 1
ATOM 2013 N N . LYS A 1 297 ? -9.815 -1.693 97.223 1.00 33.48 297 LYS A N 1
ATOM 2014 C CA . LYS A 1 297 ? -10.340 -0.723 98.201 1.00 34.17 297 LYS A CA 1
ATOM 2015 C C . LYS A 1 297 ? -10.002 -1.140 99.646 1.00 34.69 297 LYS A C 1
ATOM 2016 O O . LYS A 1 297 ? -9.331 -2.158 99.859 1.00 34.69 297 LYS A O 1
ATOM 2022 N N . ASN A 1 298 ? -10.423 -0.369 100.647 1.00 35.70 298 ASN A N 1
ATOM 2023 C CA . ASN A 1 298 ? -9.985 -0.723 102.003 1.00 36.29 298 ASN A CA 1
ATOM 2024 C C . ASN A 1 298 ? -10.453 -2.091 102.459 1.00 36.21 298 ASN A C 1
ATOM 2025 O O . ASN A 1 298 ? -9.697 -2.806 103.092 1.00 36.06 298 ASN A O 1
ATOM 2030 N N . SER A 1 299 ? -11.651 -2.481 102.033 1.00 36.80 299 SER A N 1
ATOM 2031 C CA . SER A 1 299 ? -12.278 -3.740 102.428 1.00 37.44 299 SER A CA 1
ATOM 2032 C C . SER A 1 299 ? -11.802 -4.952 101.633 1.00 37.65 299 SER A C 1
ATOM 2033 O O . SER A 1 299 ? -12.130 -6.085 101.992 1.00 37.70 299 SER A O 1
ATOM 2036 N N . LYS A 1 300 ? -11.039 -4.703 100.560 1.00 37.37 300 LYS A N 1
ATOM 2037 C CA . LYS A 1 300 ? -10.523 -5.754 99.680 1.00 37.20 300 LYS A CA 1
ATOM 2038 C C . LYS A 1 300 ? -8.990 -5.913 99.709 1.00 36.51 300 LYS A C 1
ATOM 2039 O O . LYS A 1 300 ? -8.464 -6.830 99.088 1.00 36.57 300 LYS A O 1
ATOM 2045 N N . VAL A 1 301 ? -8.281 -5.036 100.424 1.00 35.62 301 VAL A N 1
ATOM 2046 C CA . VAL A 1 301 ? -6.809 -5.070 100.484 1.00 35.66 301 VAL A CA 1
ATOM 2047 C C . VAL A 1 301 ? -6.256 -6.409 101.041 1.00 36.54 301 VAL A C 1
ATOM 2048 O O . VAL A 1 301 ? -5.168 -6.849 100.681 1.00 36.04 301 VAL A O 1
ATOM 2052 N N . 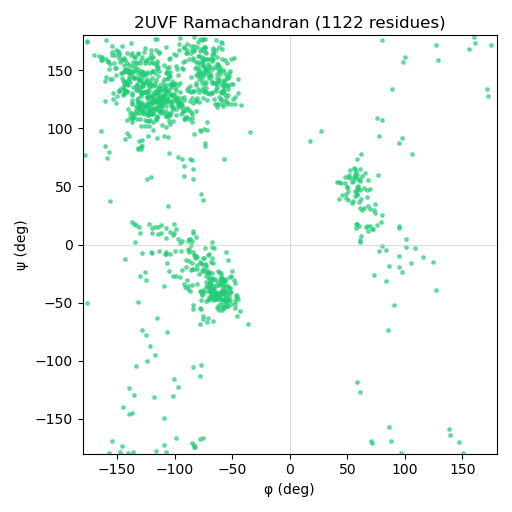HIS A 1 302 ? -7.026 -7.034 101.924 1.00 37.53 302 HIS A N 1
ATOM 2053 C CA . HIS A 1 302 ? -6.695 -8.338 102.465 1.00 38.42 302 HIS A CA 1
ATOM 2054 C C . HIS A 1 302 ? -6.578 -9.399 101.351 1.00 38.68 302 HIS A C 1
ATOM 2055 O O . HIS A 1 302 ? -5.838 -10.368 101.498 1.00 38.97 302 HIS A O 1
ATOM 2062 N N . GLU A 1 303 ? -7.291 -9.188 100.242 1.00 38.85 303 GLU A N 1
ATOM 2063 C CA . GLU A 1 303 ? -7.181 -10.027 99.034 1.00 39.40 303 GLU A CA 1
ATOM 2064 C C . GLU A 1 303 ? -6.136 -9.533 98.005 1.00 38.04 303 GLU A C 1
ATOM 2065 O O . GLU A 1 303 ? -5.465 -10.339 97.365 1.00 38.10 303 GLU A O 1
ATOM 2071 N N . ASP A 1 304 ? -6.004 -8.217 97.851 1.00 36.64 304 ASP A N 1
ATOM 2072 C CA . ASP A 1 304 ? -5.297 -7.642 96.690 1.00 35.36 304 ASP A CA 1
ATOM 2073 C C . ASP A 1 304 ? -3.847 -7.231 96.920 1.00 34.93 304 ASP A C 1
ATOM 2074 O O . ASP A 1 304 ? -3.052 -7.205 95.983 1.00 35.10 304 ASP A O 1
ATOM 2079 N N . GLY A 1 305 ? -3.501 -6.898 98.157 1.00 34.16 305 GLY A N 1
ATOM 2080 C CA . GLY A 1 305 ? -2.210 -6.283 98.425 1.00 32.65 305 GLY A CA 1
ATOM 2081 C C . GLY A 1 305 ? -1.097 -7.282 98.585 1.00 31.71 305 GLY A C 1
ATOM 2082 O O . GLY A 1 305 ? -1.330 -8.481 98.695 1.00 32.43 305 GLY A O 1
ATOM 2083 N N . ILE A 1 306 ? 0.123 -6.774 98.575 1.00 31.29 306 ILE A N 1
ATOM 2084 C CA . ILE A 1 306 ? 1.291 -7.531 98.980 1.00 31.22 306 ILE A CA 1
ATOM 2085 C C . ILE A 1 306 ? 1.892 -6.709 100.130 1.00 32.01 306 ILE A C 1
ATOM 2086 O O . ILE A 1 306 ? 1.536 -6.941 101.282 1.00 32.54 306 ILE A O 1
ATOM 2091 N N . LEU A 1 307 ? 2.757 -5.737 99.834 1.00 32.36 307 LEU A N 1
ATOM 2092 C CA . LEU A 1 307 ? 3.158 -4.761 100.847 1.00 32.31 307 LEU A CA 1
ATOM 2093 C C . LEU A 1 307 ? 1.970 -4.015 101.459 1.00 33.10 307 LEU A C 1
ATOM 2094 O O . LEU A 1 307 ? 1.941 -3.788 102.658 1.00 33.54 307 LEU A O 1
ATOM 2099 N N . ALA A 1 308 ? 0.983 -3.664 100.639 1.00 34.00 308 ALA A N 1
ATOM 2100 C CA . ALA A 1 308 ? -0.192 -2.926 101.094 1.00 34.25 308 ALA A CA 1
ATOM 2101 C C . ALA A 1 308 ? -1.122 -3.753 101.989 1.00 35.03 308 ALA A C 1
ATOM 2102 O O . ALA A 1 308 ? -1.741 -3.202 102.906 1.00 34.98 308 ALA A O 1
ATOM 2104 N N . LYS A 1 309 ? -1.242 -5.058 101.691 1.00 35.52 309 LYS A N 1
ATOM 2105 C CA . LYS A 1 309 ? -1.960 -6.026 102.541 1.00 36.04 309 LYS A CA 1
ATOM 2106 C C . LYS A 1 309 ? -1.360 -6.038 103.951 1.00 35.64 309 LYS A C 1
ATOM 2107 O O . LYS A 1 309 ? -2.082 -5.811 104.926 1.00 36.40 309 LYS A O 1
ATOM 2113 N N . ASN A 1 310 ? -0.042 -6.254 104.023 1.00 34.58 310 ASN A N 1
ATOM 2114 C CA . ASN A 1 310 ? 0.710 -6.427 105.254 1.00 33.78 310 ASN A CA 1
ATOM 2115 C C . ASN A 1 310 ? 0.763 -5.200 106.152 1.00 33.73 310 ASN A C 1
ATOM 2116 O O . ASN A 1 310 ? 0.675 -5.315 107.374 1.00 33.06 310 ASN A O 1
ATOM 2121 N N . GLN A 1 311 ? 0.904 -4.024 105.541 1.00 33.42 311 GLN A N 1
ATOM 2122 C CA . GLN A 1 311 ? 0.897 -2.759 106.274 1.00 33.10 311 GLN A CA 1
ATOM 2123 C C . GLN A 1 311 ? -0.483 -2.406 106.844 1.00 33.33 311 GLN A C 1
ATOM 2124 O O . GLN A 1 311 ? -0.576 -1.907 107.977 1.00 33.10 311 GLN A O 1
ATOM 2130 N N . VAL A 1 312 ? -1.558 -2.683 106.094 1.00 33.90 312 VAL A N 1
ATOM 2131 C CA . VAL A 1 312 ? -2.923 -2.450 106.612 1.00 34.50 312 VAL A CA 1
ATOM 2132 C C . VAL A 1 312 ? -3.269 -3.432 107.755 1.00 35.87 312 VAL A C 1
ATOM 2133 O O . VAL A 1 312 ? -3.780 -3.021 108.794 1.00 35.97 312 VAL A O 1
ATOM 2137 N N . GLU A 1 313 ? -2.956 -4.712 107.576 1.00 37.20 313 GLU A N 1
ATOM 2138 C CA . GLU A 1 313 ? -3.127 -5.700 108.645 1.00 38.69 313 GLU A CA 1
ATOM 2139 C C . GLU A 1 313 ? -2.333 -5.354 109.934 1.00 38.58 313 GLU A C 1
ATOM 2140 O O . GLU A 1 313 ? -2.852 -5.474 111.031 1.00 37.97 313 GLU A O 1
ATOM 2146 N N . LYS A 1 314 ? -1.095 -4.891 109.782 1.00 39.45 314 LYS A N 1
ATOM 2147 C CA . LYS A 1 314 ? -0.285 -4.473 110.921 1.00 40.25 314 LYS A CA 1
ATOM 2148 C C . LYS A 1 314 ? -0.860 -3.242 111.640 1.00 40.36 314 LYS A C 1
ATOM 2149 O O . LYS A 1 314 ? -0.927 -3.212 112.868 1.00 40.23 314 LYS A O 1
ATOM 2155 N N . ALA A 1 315 ? -1.278 -2.238 110.869 1.00 40.87 315 ALA A N 1
ATOM 2156 C CA . ALA A 1 315 ? -1.875 -1.015 111.405 1.00 40.68 315 ALA A CA 1
ATOM 2157 C C . ALA A 1 315 ? -3.152 -1.282 112.217 1.00 41.09 315 ALA A C 1
ATOM 2158 O O . ALA A 1 315 ? -3.360 -0.662 113.267 1.00 41.75 315 ALA A O 1
ATOM 2160 N N . VAL A 1 316 ? -3.992 -2.193 111.720 1.00 40.46 316 VAL A N 1
ATOM 2161 C CA . VAL A 1 316 ? -5.269 -2.571 112.352 1.00 40.38 316 VAL A CA 1
ATOM 2162 C C . VAL A 1 316 ? -5.107 -3.339 113.705 1.00 40.39 316 VAL A C 1
ATOM 2163 O O . VAL A 1 316 ? -5.866 -3.113 114.660 1.00 40.12 316 VAL A O 1
ATOM 2167 N N . SER A 1 317 ? -4.110 -4.223 113.779 1.00 40.41 317 SER A N 1
ATOM 2168 C CA . SER A 1 317 ? -3.839 -4.972 114.999 1.00 40.53 317 SER A CA 1
ATOM 2169 C C . SER A 1 317 ? -3.251 -4.060 116.067 1.00 40.25 317 SER A C 1
ATOM 2170 O O . SER A 1 317 ? -3.387 -4.330 117.265 1.00 40.39 317 SER A O 1
ATOM 2173 N N . ASP A 1 318 ? -2.646 -2.964 115.608 1.00 39.89 318 ASP A N 1
ATOM 2174 C CA . ASP A 1 318 ? -2.096 -1.900 116.447 1.00 39.76 318 ASP A CA 1
ATOM 2175 C C . ASP A 1 318 ? -3.118 -0.858 116.900 1.00 39.22 318 ASP A C 1
ATOM 2176 O O . ASP A 1 318 ? -2.788 0.035 117.684 1.00 38.87 318 ASP A O 1
ATOM 2181 N N . GLY A 1 319 ? -4.340 -0.950 116.399 1.00 38.96 319 GLY A N 1
ATOM 2182 C CA . GLY A 1 319 ? -5.423 -0.157 116.942 1.00 38.99 319 GLY A CA 1
ATOM 2183 C C . GLY A 1 319 ? -6.201 0.724 115.997 1.00 38.92 319 GLY A C 1
ATOM 2184 O O . GLY A 1 319 ? -7.293 1.172 116.354 1.00 38.89 319 GLY A O 1
ATOM 2185 N N . MET A 1 320 ? -5.660 0.965 114.798 1.00 39.37 320 MET A N 1
ATOM 2186 C CA . MET A 1 320 ? -6.310 1.834 113.797 1.00 39.35 320 MET A CA 1
ATOM 2187 C C . MET A 1 320 ? -7.546 1.179 113.259 1.00 39.00 320 MET A C 1
ATOM 2188 O O . MET A 1 320 ? -7.584 -0.037 113.142 1.00 39.06 320 MET A O 1
ATOM 2193 N N . ASP A 1 321 ? -8.564 1.959 112.909 1.00 39.27 321 ASP A N 1
ATOM 2194 C CA . ASP A 1 321 ? -9.600 1.355 112.096 1.00 39.80 321 ASP A CA 1
ATOM 2195 C C . ASP A 1 321 ? -9.060 1.160 110.675 1.00 39.63 321 ASP A C 1
ATOM 2196 O O . ASP A 1 321 ? -8.009 1.716 110.318 1.00 39.11 321 ASP A O 1
ATOM 2201 N N . LEU A 1 322 ? -9.765 0.350 109.895 1.00 39.80 322 LEU A N 1
ATOM 2202 C CA . LEU A 1 322 ? -9.441 0.090 108.500 1.00 39.41 322 LEU A CA 1
ATOM 2203 C C . LEU A 1 322 ? -9.334 1.355 107.660 1.00 39.23 322 LEU A C 1
ATOM 2204 O O . LEU A 1 322 ? -8.327 1.527 106.951 1.00 39.07 322 LEU A O 1
ATOM 2209 N N . LYS A 1 323 ? -10.340 2.241 107.741 1.00 39.01 323 LYS A N 1
ATOM 2210 C CA . LYS A 1 323 ? -10.327 3.485 106.965 1.00 38.91 323 LYS A CA 1
ATOM 2211 C C . LYS A 1 323 ? -8.974 4.210 107.073 1.00 37.96 323 LYS A C 1
ATOM 2212 O O . LYS A 1 323 ? -8.342 4.493 106.051 1.00 37.57 323 LYS A O 1
ATOM 2218 N N . ASN A 1 324 ? -8.535 4.479 108.308 1.00 36.49 324 ASN A N 1
ATOM 2219 C CA . ASN A 1 324 ? -7.263 5.152 108.562 1.00 35.04 324 ASN A CA 1
ATOM 2220 C C . ASN A 1 324 ? -6.023 4.325 108.237 1.00 33.85 324 ASN A C 1
ATOM 2221 O O . ASN A 1 324 ? -4.989 4.883 107.870 1.00 33.07 324 ASN A O 1
ATOM 2226 N N . ALA A 1 325 ? -6.115 3.010 108.419 1.00 32.83 325 ALA A N 1
ATOM 2227 C CA . ALA A 1 325 ? -4.990 2.126 108.165 1.00 32.36 325 ALA A CA 1
ATOM 2228 C C . ALA A 1 325 ? -4.694 2.074 106.654 1.00 31.59 325 ALA A C 1
ATOM 2229 O O . ALA A 1 325 ? -3.549 2.190 106.232 1.00 31.96 325 ALA A O 1
ATOM 2231 N N . TYR A 1 326 ? -5.747 1.930 105.866 1.00 31.36 326 TYR A N 1
ATOM 2232 C CA . TYR A 1 326 ? -5.669 1.995 104.410 1.00 31.52 326 TYR A CA 1
ATOM 2233 C C . TYR A 1 326 ? -5.251 3.381 103.870 1.00 31.50 326 TYR A C 1
ATOM 2234 O O . TYR A 1 326 ? -4.408 3.471 102.950 1.00 32.63 326 TYR A O 1
ATOM 2243 N N . GLY A 1 327 ? -5.817 4.442 104.445 1.00 30.68 327 GLY A N 1
ATOM 2244 C CA . GLY A 1 327 ? -5.559 5.809 104.001 1.00 29.99 327 GLY A CA 1
ATOM 2245 C C . GLY A 1 327 ? -4.211 6.416 104.363 1.00 29.95 327 GLY A C 1
ATOM 2246 O O . GLY A 1 327 ? -3.744 7.362 103.695 1.00 29.43 327 GLY A O 1
ATOM 2247 N N . GLN A 1 328 ? -3.569 5.893 105.411 1.00 28.87 328 GLN A N 1
ATOM 2248 C CA . GLN A 1 328 ? -2.362 6.536 105.941 1.00 27.75 328 GLN A CA 1
ATOM 2249 C C . GLN A 1 328 ? -1.116 5.656 106.047 1.00 27.30 328 GLN A C 1
ATOM 2250 O O . GLN A 1 328 ? 0.001 6.157 106.045 1.00 26.18 328 GLN A O 1
ATOM 2256 N N . ARG A 1 329 ? -1.304 4.351 106.126 1.00 28.13 329 ARG A N 1
ATOM 2257 C CA . ARG A 1 329 ? -0.220 3.472 106.554 1.00 28.96 329 ARG A CA 1
ATOM 2258 C C . ARG A 1 329 ? 0.429 2.599 105.464 1.00 29.06 329 ARG A C 1
ATOM 2259 O O . ARG A 1 329 ? 1.304 1.789 105.764 1.00 29.92 329 ARG A O 1
ATOM 2267 N N . ARG A 1 330 ? 0.040 2.780 104.203 1.00 29.19 330 ARG A N 1
ATOM 2268 C CA . ARG A 1 330 ? 0.760 2.123 103.080 1.00 28.75 330 ARG A CA 1
ATOM 2269 C C . ARG A 1 330 ? 1.930 3.000 102.653 1.00 29.04 330 ARG A C 1
ATOM 2270 O O . ARG A 1 330 ? 1.779 4.212 102.565 1.00 29.03 330 ARG A O 1
ATOM 2278 N N . SER A 1 331 ? 3.090 2.394 102.411 1.00 29.00 331 SER A N 1
ATOM 2279 C CA . SER A 1 331 ? 4.270 3.120 101.934 1.00 29.35 331 SER A CA 1
ATOM 2280 C C . SER A 1 331 ? 4.152 3.588 100.472 1.00 29.60 331 SER A C 1
ATOM 2281 O O . SER A 1 331 ? 3.915 2.787 99.564 1.00 28.82 331 SER A O 1
ATOM 2284 N N . SER A 1 332 ? 4.320 4.891 100.263 1.00 29.29 332 SER A N 1
ATOM 2285 C CA . SER A 1 332 ? 4.502 5.455 98.926 1.00 29.65 332 SER A CA 1
ATOM 2286 C C . SER A 1 332 ? 5.827 4.993 98.341 1.00 30.00 332 SER A C 1
ATOM 2287 O O . SER A 1 332 ? 6.683 4.440 99.054 1.00 29.87 332 SER A O 1
ATOM 2290 N N . LEU A 1 333 ? 6.011 5.207 97.050 1.00 29.69 333 LEU A N 1
ATOM 2291 C CA . LEU A 1 333 ? 7.234 4.745 96.413 1.00 29.75 333 LEU A CA 1
ATOM 2292 C C . LEU A 1 333 ? 8.441 5.639 96.733 1.00 29.78 333 LEU A C 1
ATOM 2293 O O . LEU A 1 333 ? 9.533 5.151 97.010 1.00 29.77 333 LEU A O 1
ATOM 2298 N N . MET A 1 334 ? 8.238 6.950 96.700 1.00 30.27 334 MET A N 1
ATOM 2299 C CA . MET A 1 334 ? 9.332 7.893 96.867 1.00 30.92 334 MET A CA 1
ATOM 2300 C C . MET A 1 334 ? 8.796 9.138 97.537 1.00 31.16 334 MET A C 1
ATOM 2301 O O . MET A 1 334 ? 7.768 9.651 97.141 1.00 30.93 334 MET A O 1
ATOM 2306 N N . THR A 1 335 ? 9.483 9.607 98.571 1.00 31.92 335 THR A N 1
ATOM 2307 C CA . THR A 1 335 ? 9.079 10.832 99.245 1.00 32.24 335 THR A CA 1
ATOM 2308 C C . THR A 1 335 ? 10.295 11.680 99.529 1.00 32.95 335 THR A C 1
ATOM 2309 O O . THR A 1 335 ? 11.090 11.351 100.386 1.00 33.26 335 THR A O 1
ATOM 2313 N N . LEU A 1 336 ? 10.424 12.781 98.799 1.00 33.68 336 LEU A N 1
ATOM 2314 C CA . LEU A 1 336 ? 11.562 13.661 98.953 1.00 34.13 336 LEU A CA 1
ATOM 2315 C C . LEU A 1 336 ? 11.031 14.946 99.497 1.00 34.28 336 LEU A C 1
ATOM 2316 O O . LEU A 1 336 ? 10.190 15.581 98.871 1.00 34.31 336 LEU A O 1
ATOM 2321 N N . ARG A 1 337 ? 11.536 15.322 100.669 1.00 35.00 337 ARG A N 1
ATOM 2322 C CA . ARG A 1 337 ? 11.019 16.470 101.407 1.00 35.27 337 ARG A CA 1
ATOM 2323 C C . ARG A 1 337 ? 12.145 17.445 101.795 1.00 35.62 337 ARG A C 1
ATOM 2324 O O . ARG A 1 337 ? 13.226 17.027 102.235 1.00 35.80 337 ARG A O 1
ATOM 2332 N N . GLY A 1 338 ? 11.879 18.734 101.618 1.00 36.02 338 GLY A N 1
ATOM 2333 C CA . GLY A 1 338 ? 12.847 19.787 101.922 1.00 36.30 338 GLY A CA 1
ATOM 2334 C C . GLY A 1 338 ? 14.042 19.909 101.002 1.00 37.12 338 GLY A C 1
ATOM 2335 O O . GLY A 1 338 ? 14.989 20.613 101.338 1.00 37.65 338 GLY A O 1
ATOM 2336 N N . VAL A 1 339 ? 14.002 19.256 99.833 1.00 37.28 339 VAL A N 1
ATOM 2337 C CA . VAL A 1 339 ? 15.160 19.210 98.939 1.00 37.14 339 VAL A CA 1
ATOM 2338 C C . VAL A 1 339 ? 15.289 20.447 98.047 1.00 37.99 339 VAL A C 1
ATOM 2339 O O . VAL A 1 339 ? 14.318 20.914 97.435 1.00 38.07 339 VAL A O 1
ATOM 2343 N N . GLU A 1 340 ? 16.509 20.984 98.013 1.00 38.42 340 GLU A N 1
ATOM 2344 C CA . GLU A 1 340 ? 16.859 22.084 97.136 1.00 39.16 340 GLU A CA 1
ATOM 2345 C C . GLU A 1 340 ? 17.671 21.507 95.982 1.00 38.56 340 GLU A C 1
ATOM 2346 O O . GLU A 1 340 ? 18.792 21.037 96.209 1.00 38.37 340 GLU A O 1
ATOM 2352 N N . ASN A 1 341 ? 17.085 21.524 94.771 1.00 37.72 341 ASN A N 1
ATOM 2353 C CA . ASN A 1 341 ? 17.631 20.888 93.535 1.00 37.07 341 ASN A CA 1
ATOM 2354 C C . ASN A 1 341 ? 17.459 19.368 93.422 1.00 36.38 341 ASN A C 1
ATOM 2355 O O . ASN A 1 341 ? 18.301 18.615 93.889 1.00 36.85 341 ASN A O 1
ATOM 2360 N N . VAL A 1 342 ? 16.388 18.915 92.773 1.00 35.80 342 VAL A N 1
ATOM 2361 C CA . VAL A 1 342 ? 16.187 17.474 92.513 1.00 34.23 342 VAL A CA 1
ATOM 2362 C C . VAL A 1 342 ? 16.227 17.161 91.011 1.00 33.50 342 VAL A C 1
ATOM 2363 O O . VAL A 1 342 ? 15.806 17.972 90.188 1.00 33.71 342 VAL A O 1
ATOM 2367 N N . TYR A 1 343 ? 16.761 15.997 90.652 1.00 32.66 343 TYR A N 1
ATOM 2368 C CA . TYR A 1 343 ? 16.734 15.549 89.265 1.00 31.68 343 TYR A CA 1
ATOM 2369 C C . TYR A 1 343 ? 16.421 14.069 89.204 1.00 31.12 343 TYR A C 1
ATOM 2370 O O . TYR A 1 343 ? 17.261 13.230 89.559 1.00 31.12 343 TYR A O 1
ATOM 2379 N N . LEU A 1 344 ? 15.216 13.775 88.709 1.00 30.70 344 LEU A N 1
ATOM 2380 C CA . LEU A 1 344 ? 14.742 12.401 88.454 1.00 30.42 344 LEU A CA 1
ATOM 2381 C C . LEU A 1 344 ? 14.783 12.145 86.951 1.00 30.70 344 LEU A C 1
ATOM 2382 O O . LEU A 1 344 ? 14.366 12.999 86.179 1.00 31.14 344 LEU A O 1
ATOM 2387 N N . ALA A 1 345 ? 15.322 11.002 86.520 1.00 30.94 345 ALA A N 1
ATOM 2388 C CA . ALA A 1 345 ? 15.486 10.751 85.093 1.00 30.55 345 ALA A CA 1
ATOM 2389 C C . ALA A 1 345 ? 15.552 9.269 84.712 1.00 30.91 345 ALA A C 1
ATOM 2390 O O . ALA A 1 345 ? 16.143 8.477 85.433 1.00 30.87 345 ALA A O 1
ATOM 2392 N N . GLY A 1 346 ? 14.946 8.921 83.573 1.00 29.70 346 GLY A N 1
ATOM 2393 C CA . GLY A 1 346 ? 15.074 7.583 82.955 1.00 29.46 346 GLY A CA 1
ATOM 2394 C C . GLY A 1 346 ? 14.367 6.394 83.583 1.00 28.80 346 GLY A C 1
ATOM 2395 O O . GLY A 1 346 ? 14.067 5.394 82.893 1.00 28.30 346 GLY A O 1
ATOM 2396 N N . PHE A 1 347 ? 14.119 6.469 84.889 1.00 28.20 347 PHE A N 1
ATOM 2397 C CA . PHE A 1 347 ? 13.678 5.276 85.600 1.00 27.90 347 PHE A CA 1
ATOM 2398 C C . PHE A 1 347 ? 12.220 4.954 85.389 1.00 28.08 347 PHE A C 1
ATOM 2399 O O . PHE A 1 347 ? 11.426 5.834 85.063 1.00 27.86 347 PHE A O 1
ATOM 2407 N N . THR A 1 348 ? 11.896 3.672 85.553 1.00 28.17 348 THR A N 1
ATOM 2408 C CA . THR A 1 348 ? 10.527 3.167 85.501 1.00 28.30 348 THR A CA 1
ATOM 2409 C C . THR A 1 348 ? 9.995 2.979 86.926 1.00 27.79 348 THR A C 1
ATOM 2410 O O . THR A 1 348 ? 10.739 2.540 87.832 1.00 28.75 348 THR A O 1
ATOM 2414 N N . VAL A 1 349 ? 8.732 3.346 87.127 1.00 27.03 349 VAL A N 1
ATOM 2415 C CA . VAL A 1 349 ? 8.040 3.181 88.406 1.00 26.22 349 VAL A CA 1
ATOM 2416 C C . VAL A 1 349 ? 6.959 2.132 88.229 1.00 27.04 349 VAL A C 1
ATOM 2417 O O . VAL A 1 349 ? 6.096 2.236 87.335 1.00 26.69 349 VAL A O 1
ATOM 2421 N N . ARG A 1 350 ? 6.986 1.125 89.090 1.00 27.90 350 ARG A N 1
ATOM 2422 C CA . ARG A 1 350 ? 5.959 0.106 89.082 1.00 28.06 350 ARG A CA 1
ATOM 2423 C C . ARG A 1 350 ? 5.383 -0.110 90.462 1.00 27.83 350 ARG A C 1
ATOM 2424 O O . ARG A 1 350 ? 6.069 0.106 91.429 1.00 28.11 350 ARG A O 1
ATOM 2432 N N . ASN A 1 351 ? 4.107 -0.486 90.536 1.00 27.79 351 ASN A N 1
ATOM 2433 C CA . ASN A 1 351 ? 3.543 -1.148 91.716 1.00 27.65 351 ASN A CA 1
ATOM 2434 C C . ASN A 1 351 ? 3.753 -0.456 93.098 1.00 28.26 351 ASN A C 1
ATOM 2435 O O . ASN A 1 351 ? 4.278 -1.091 94.019 1.00 28.59 351 ASN A O 1
ATOM 2440 N N . PRO A 1 352 ? 3.315 0.819 93.263 1.00 27.70 352 PRO A N 1
ATOM 2441 C CA . PRO A 1 352 ? 3.537 1.447 94.555 1.00 27.69 352 PRO A CA 1
ATOM 2442 C C . PRO A 1 352 ? 2.506 0.911 95.537 1.00 28.24 352 PRO A C 1
ATOM 2443 O O . PRO A 1 352 ? 1.383 0.602 95.131 1.00 29.20 352 PRO A O 1
ATOM 2447 N N . ALA A 1 353 ? 2.867 0.790 96.812 1.00 28.56 353 ALA A N 1
ATOM 2448 C CA . ALA A 1 353 ? 1.888 0.406 97.833 1.00 28.35 353 ALA A CA 1
ATOM 2449 C C . ALA A 1 353 ? 0.866 1.521 98.106 1.00 27.83 353 ALA A C 1
ATOM 2450 O O . ALA A 1 353 ? -0.276 1.246 98.430 1.00 28.69 353 ALA A O 1
ATOM 2452 N N . PHE A 1 354 ? 1.265 2.775 97.930 1.00 27.67 354 PHE A N 1
ATOM 2453 C CA . PHE A 1 354 ? 0.368 3.923 98.110 1.00 27.15 354 PHE A CA 1
ATOM 2454 C C . PHE A 1 354 ? 0.587 4.851 96.890 1.00 27.81 354 PHE A C 1
ATOM 2455 O O . PHE A 1 354 ? 0.165 4.487 95.763 1.00 28.52 354 PHE A O 1
ATOM 2463 N N . HIS A 1 355 ? 1.292 5.970 97.073 1.00 27.61 355 HIS A N 1
ATOM 2464 C CA . HIS A 1 355 ? 1.551 6.940 95.997 1.00 28.16 355 HIS A CA 1
ATOM 2465 C C . HIS A 1 355 ? 2.829 6.575 95.254 1.00 28.47 355 HIS A C 1
ATOM 2466 O O . HIS A 1 355 ? 3.613 5.761 95.727 1.00 28.03 355 HIS A O 1
ATOM 2473 N N . GLY A 1 356 ? 3.047 7.216 94.101 1.00 29.33 356 GLY A N 1
ATOM 2474 C CA . GLY A 1 356 ? 4.263 7.027 93.294 1.00 29.82 356 GLY A CA 1
ATOM 2475 C C . GLY A 1 356 ? 5.361 7.927 93.817 1.00 30.64 356 GLY A C 1
ATOM 2476 O O . GLY A 1 356 ? 5.913 7.685 94.900 1.00 30.72 356 GLY A O 1
ATOM 2477 N N . ILE A 1 357 ? 5.643 9.000 93.075 1.00 30.87 357 ILE A N 1
ATOM 2478 C CA . ILE A 1 357 ? 6.686 9.968 93.454 1.00 30.58 357 ILE A CA 1
ATOM 2479 C C . ILE A 1 357 ? 6.129 11.215 94.160 1.00 30.73 357 ILE A C 1
ATOM 2480 O O . ILE A 1 357 ? 5.267 11.909 93.625 1.00 30.42 357 ILE A O 1
ATOM 2485 N N . MET A 1 358 ? 6.628 11.478 95.369 1.00 30.53 358 MET A N 1
ATOM 2486 C CA . MET A 1 358 ? 6.194 12.623 96.172 1.00 30.78 358 MET A CA 1
ATOM 2487 C C . MET A 1 358 ? 7.324 13.620 96.369 1.00 31.32 358 MET A C 1
ATOM 2488 O O . MET A 1 358 ? 8.443 13.230 96.713 1.00 31.39 358 MET A O 1
ATOM 2493 N N . ASN A 1 359 ? 7.017 14.895 96.125 1.00 30.88 359 ASN A N 1
ATOM 2494 C CA . ASN A 1 359 ? 7.912 16.008 96.390 1.00 31.44 359 ASN A CA 1
ATOM 2495 C C . ASN A 1 359 ? 7.197 16.904 97.356 1.00 31.65 359 ASN A C 1
ATOM 2496 O O . ASN A 1 359 ? 6.113 17.411 97.057 1.00 31.36 359 ASN A O 1
ATOM 2501 N N . LEU A 1 360 ? 7.785 17.057 98.536 1.00 32.52 360 LEU A N 1
ATOM 2502 C CA . LEU A 1 360 ? 7.179 17.855 99.589 1.00 32.76 360 LEU A CA 1
ATOM 2503 C C . LEU A 1 360 ? 8.138 18.986 99.956 1.00 33.10 360 LEU A C 1
ATOM 2504 O O . LEU A 1 360 ? 9.277 18.740 100.353 1.00 32.96 360 LEU A O 1
ATOM 2509 N N A GLU A 1 361 ? 7.679 20.225 99.790 0.50 34.90 361 GLU A N 1
ATOM 2510 N N B GLU A 1 361 ? 7.674 20.224 99.806 0.50 33.99 361 GLU A N 1
ATOM 2511 C CA A GLU A 1 361 ? 8.484 21.370 100.146 0.50 36.28 361 GLU A CA 1
ATOM 2512 C CA B GLU A 1 361 ? 8.480 21.410 100.140 0.50 34.94 361 GLU A CA 1
ATOM 2513 C C A GLU A 1 361 ? 9.859 21.407 99.450 0.50 35.95 361 GLU A C 1
ATOM 2514 C C B GLU A 1 361 ? 9.852 21.429 99.439 0.50 34.69 361 GLU A C 1
ATOM 2515 O O A GLU A 1 361 ? 10.820 21.826 100.032 0.50 37.25 361 GLU A O 1
ATOM 2516 O O B GLU A 1 361 ? 10.868 21.789 100.047 0.50 35.21 361 GLU A O 1
ATOM 2527 N N . ASN A 1 362 ? 9.876 21.044 98.167 1.00 34.29 362 ASN A N 1
ATOM 2528 C CA . ASN A 1 362 ? 11.086 21.110 97.363 1.00 33.58 362 ASN A CA 1
ATOM 2529 C C . ASN A 1 362 ? 11.156 22.381 96.519 1.00 33.95 362 ASN A C 1
ATOM 2530 O O . ASN A 1 362 ? 10.129 23.013 96.220 1.00 33.31 362 ASN A O 1
ATOM 2535 N N . HIS A 1 363 ? 12.386 22.760 96.166 1.00 34.23 363 HIS A N 1
ATOM 2536 C CA . HIS A 1 363 ? 12.613 23.757 95.154 1.00 34.32 363 HIS A CA 1
ATOM 2537 C C . HIS A 1 363 ? 13.420 23.111 94.056 1.00 34.12 363 HIS A C 1
ATOM 2538 O O . HIS A 1 363 ? 14.234 22.221 94.332 1.00 34.72 363 HIS A O 1
ATOM 2545 N N . ASN A 1 364 ? 13.207 23.584 92.827 1.00 33.49 364 ASN A N 1
ATOM 2546 C CA . ASN A 1 364 ? 14.012 23.210 91.656 1.00 33.21 364 ASN A CA 1
ATOM 2547 C C . ASN A 1 364 ? 14.042 21.711 91.393 1.00 32.50 364 ASN A C 1
ATOM 2548 O O . ASN A 1 364 ? 15.091 21.083 91.472 1.00 33.24 364 ASN A O 1
ATOM 2553 N N . VAL A 1 365 ? 12.866 21.141 91.145 1.00 32.02 365 VAL A N 1
ATOM 2554 C CA . VAL A 1 365 ? 12.708 19.710 90.861 1.00 30.82 365 VAL A CA 1
ATOM 2555 C C . VAL A 1 365 ? 12.563 19.535 89.360 1.00 30.52 365 VAL A C 1
ATOM 2556 O O . VAL A 1 365 ? 11.868 20.309 88.719 1.00 30.30 365 VAL A O 1
ATOM 2560 N N . VAL A 1 366 ? 13.223 18.514 88.819 1.00 30.14 366 VAL A N 1
ATOM 2561 C CA . VAL A 1 366 ? 13.078 18.149 87.404 1.00 29.68 366 VAL A CA 1
ATOM 2562 C C . VAL A 1 366 ? 12.781 16.660 87.277 1.00 29.08 366 VAL A C 1
ATOM 2563 O O . VAL A 1 366 ? 13.497 15.826 87.855 1.00 29.84 366 VAL A O 1
ATOM 2567 N N . ALA A 1 367 ? 11.715 16.324 86.543 1.00 28.33 367 ALA A N 1
ATOM 2568 C CA . ALA A 1 367 ? 11.471 14.931 86.147 1.00 27.45 367 ALA A CA 1
ATOM 2569 C C . ALA A 1 367 ? 11.558 14.733 84.626 1.00 27.19 367 ALA A C 1
ATOM 2570 O O . ALA A 1 367 ? 10.702 15.176 83.872 1.00 26.98 367 ALA A O 1
ATOM 2572 N N . ASN A 1 368 ? 12.613 14.053 84.193 1.00 26.91 368 ASN A N 1
ATOM 2573 C CA . ASN A 1 368 ? 12.911 13.899 82.785 1.00 27.15 368 ASN A CA 1
ATOM 2574 C C . ASN A 1 368 ? 12.837 12.423 82.348 1.00 27.22 368 ASN A C 1
ATOM 2575 O O . ASN A 1 368 ? 13.701 11.627 82.688 1.00 26.72 368 ASN A O 1
ATOM 2580 N N . GLY A 1 369 ? 11.795 12.072 81.600 1.00 26.75 369 GLY A N 1
ATOM 2581 C CA . GLY A 1 369 ? 11.759 10.791 80.915 1.00 26.89 369 GLY A CA 1
ATOM 2582 C C . GLY A 1 369 ? 11.522 9.602 81.803 1.00 27.56 369 GLY A C 1
ATOM 2583 O O . GLY A 1 369 ? 12.064 8.503 81.566 1.00 28.21 369 GLY A O 1
ATOM 2584 N N . LEU A 1 370 ? 10.716 9.806 82.836 1.00 26.82 370 LEU A N 1
ATOM 2585 C CA . LEU A 1 370 ? 10.336 8.699 83.705 1.00 26.02 370 LEU A CA 1
ATOM 2586 C C . LEU A 1 370 ? 9.212 7.922 83.030 1.00 25.14 370 LEU A C 1
ATOM 2587 O O . LEU A 1 370 ? 8.463 8.462 82.214 1.00 24.67 370 LEU A O 1
ATOM 2592 N N . ILE A 1 371 ? 9.120 6.641 83.348 1.00 24.30 371 ILE A N 1
ATOM 2593 C CA . ILE A 1 371 ? 8.067 5.797 82.821 1.00 23.80 371 ILE A CA 1
ATOM 2594 C C . ILE A 1 371 ? 7.267 5.294 84.034 1.00 24.33 371 ILE A C 1
ATOM 2595 O O . ILE A 1 371 ? 7.803 4.572 84.856 1.00 24.38 371 ILE A O 1
ATOM 2600 N N . HIS A 1 372 ? 6.009 5.732 84.166 1.00 23.34 372 HIS A N 1
ATOM 2601 C CA . HIS A 1 372 ? 5.152 5.337 85.292 1.00 22.86 372 HIS A CA 1
ATOM 2602 C C . HIS A 1 372 ? 4.206 4.268 84.800 1.00 22.07 372 HIS A C 1
ATOM 2603 O O . HIS A 1 372 ? 3.429 4.514 83.906 1.00 21.51 372 HIS A O 1
ATOM 2610 N N . GLN A 1 373 ? 4.295 3.080 85.380 1.00 22.99 373 GLN A N 1
ATOM 2611 C CA . GLN A 1 373 ? 3.445 1.975 85.011 1.00 24.01 373 GLN A CA 1
ATOM 2612 C C . GLN A 1 373 ? 2.826 1.402 86.298 1.00 24.49 373 GLN A C 1
ATOM 2613 O O . GLN A 1 373 ? 3.312 0.410 86.872 1.00 24.96 373 GLN A O 1
ATOM 2619 N N . THR A 1 374 ? 1.749 2.044 86.748 1.00 24.11 374 THR A N 1
ATOM 2620 C CA . THR A 1 374 ? 1.180 1.772 88.064 1.00 23.39 374 THR A CA 1
ATOM 2621 C C . THR A 1 374 ? -0.336 1.651 88.001 1.00 23.62 374 THR A C 1
ATOM 2622 O O . THR A 1 374 ? -0.994 1.750 89.021 1.00 24.20 374 THR A O 1
ATOM 2626 N N . TYR A 1 375 ? -0.884 1.444 86.803 1.00 23.08 375 TYR A N 1
ATOM 2627 C CA . TYR A 1 375 ? -2.306 1.204 86.635 1.00 23.24 375 TYR A CA 1
ATOM 2628 C C . TYR A 1 375 ? -2.537 -0.212 87.104 1.00 23.88 375 TYR A C 1
ATOM 2629 O O . TYR A 1 375 ? -1.780 -1.098 86.694 1.00 24.61 375 TYR A O 1
ATOM 2638 N N . ASP A 1 376 ? -3.527 -0.458 87.965 1.00 23.77 376 ASP A N 1
ATOM 2639 C CA . ASP A 1 376 ? -4.421 0.558 88.539 1.00 24.84 376 ASP A CA 1
ATOM 2640 C C . ASP A 1 376 ? -4.289 0.552 90.078 1.00 24.50 376 ASP A C 1
ATOM 2641 O O . ASP A 1 376 ? -5.264 0.330 90.788 1.00 25.71 376 ASP A O 1
ATOM 2646 N N . ALA A 1 377 ? -3.074 0.779 90.566 1.00 24.09 377 ALA A N 1
ATOM 2647 C CA . ALA A 1 377 ? -2.778 0.798 91.993 1.00 24.10 377 ALA A CA 1
ATOM 2648 C C . ALA A 1 377 ? -3.526 1.938 92.708 1.00 24.19 377 ALA A C 1
ATOM 2649 O O . ALA A 1 377 ? -3.342 3.116 92.367 1.00 23.72 377 ALA A O 1
ATOM 2651 N N . ASN A 1 378 ? -4.397 1.577 93.654 1.00 24.66 378 ASN A N 1
ATOM 2652 C CA . ASN A 1 378 ? -5.228 2.564 94.382 1.00 25.34 378 ASN A CA 1
ATOM 2653 C C . ASN A 1 378 ? -4.375 3.650 95.032 1.00 24.98 378 ASN A C 1
ATOM 2654 O O . ASN A 1 378 ? -3.465 3.352 95.817 1.00 24.76 378 ASN A O 1
ATOM 2659 N N . ASN A 1 379 ? -4.678 4.897 94.665 1.00 24.69 379 ASN A N 1
ATOM 2660 C CA . ASN A 1 379 ? -3.939 6.108 95.058 1.00 24.19 379 ASN A CA 1
ATOM 2661 C C . ASN A 1 379 ? -2.532 6.198 94.491 1.00 23.97 379 ASN A C 1
ATOM 2662 O O . ASN A 1 379 ? -1.714 7.006 94.960 1.00 23.23 379 ASN A O 1
ATOM 2667 N N . GLY A 1 380 ? -2.251 5.390 93.478 1.00 23.47 380 GLY A N 1
ATOM 2668 C CA . GLY A 1 380 ? -0.922 5.382 92.894 1.00 25.23 380 GLY A CA 1
ATOM 2669 C C . GLY A 1 380 ? -0.785 6.467 91.854 1.00 26.35 380 GLY A C 1
ATOM 2670 O O . GLY A 1 380 ? -0.765 6.171 90.634 1.00 25.94 380 GLY A O 1
ATOM 2671 N N . ASP A 1 381 ? -0.711 7.720 92.313 1.00 26.74 381 ASP A N 1
ATOM 2672 C CA . ASP A 1 381 ? -0.530 8.840 91.379 1.00 28.07 381 ASP A CA 1
ATOM 2673 C C . ASP A 1 381 ? 0.907 8.865 90.891 1.00 27.78 381 ASP A C 1
ATOM 2674 O O . ASP A 1 381 ? 1.779 8.302 91.541 1.00 27.58 381 ASP A O 1
ATOM 2679 N N . GLY A 1 382 ? 1.137 9.485 89.735 1.00 27.88 382 GLY A N 1
ATOM 2680 C CA . GLY A 1 382 ? 2.462 9.456 89.111 1.00 27.73 382 GLY A CA 1
ATOM 2681 C C . GLY A 1 382 ? 3.457 10.319 89.866 1.00 28.21 382 GLY A C 1
ATOM 2682 O O . GLY A 1 382 ? 4.409 9.807 90.437 1.00 27.78 382 GLY A O 1
ATOM 2683 N N . ILE A 1 383 ? 3.239 11.634 89.855 1.00 28.66 383 ILE A N 1
ATOM 2684 C CA . ILE A 1 383 ? 4.080 12.553 90.607 1.00 29.32 383 ILE A CA 1
ATOM 2685 C C . ILE A 1 383 ? 3.198 13.512 91.387 1.00 29.76 383 ILE A C 1
ATOM 2686 O O . ILE A 1 383 ? 2.327 14.173 90.809 1.00 29.71 383 ILE A O 1
ATOM 2691 N N . GLU A 1 384 ? 3.406 13.566 92.704 1.00 29.50 384 GLU A N 1
ATOM 2692 C CA . GLU A 1 384 ? 2.815 14.620 93.531 1.00 28.94 384 GLU A CA 1
ATOM 2693 C C . GLU A 1 384 ? 3.794 15.762 93.718 1.00 28.60 384 GLU A C 1
ATOM 2694 O O . GLU A 1 384 ? 4.949 15.520 94.048 1.00 28.38 384 GLU A O 1
ATOM 2700 N N . PHE A 1 385 ? 3.322 16.992 93.489 1.00 28.54 385 PHE A N 1
ATOM 2701 C CA . PHE A 1 385 ? 4.049 18.196 93.852 1.00 28.97 385 PHE A CA 1
ATOM 2702 C C . PHE A 1 385 ? 3.288 18.868 95.014 1.00 29.08 385 PHE A C 1
ATOM 2703 O O . PHE A 1 385 ? 2.110 19.210 94.890 1.00 28.68 385 PHE A O 1
ATOM 2711 N N . GLY A 1 386 ? 3.958 19.006 96.159 1.00 29.36 386 GLY A N 1
ATOM 2712 C CA . GLY A 1 386 ? 3.312 19.504 97.374 1.00 29.41 386 GLY A CA 1
ATOM 2713 C C . GLY A 1 386 ? 4.049 20.654 98.030 1.00 29.54 386 GLY A C 1
ATOM 2714 O O . GLY A 1 386 ? 5.172 20.483 98.526 1.00 29.58 386 GLY A O 1
ATOM 2715 N N . ASN A 1 387 ? 3.421 21.826 98.036 1.00 29.60 387 ASN A N 1
ATOM 2716 C CA . ASN A 1 387 ? 4.029 23.046 98.611 1.00 30.85 387 ASN A CA 1
ATOM 2717 C C . ASN A 1 387 ? 5.451 23.259 98.103 1.00 30.84 387 ASN A C 1
ATOM 2718 O O . ASN A 1 387 ? 6.344 23.670 98.854 1.00 30.99 387 ASN A O 1
ATOM 2723 N N . SER A 1 388 ? 5.634 22.978 96.810 1.00 31.04 388 SER A N 1
ATOM 2724 C CA . SER A 1 388 ? 6.933 23.037 96.150 1.00 31.27 388 SER A CA 1
ATOM 2725 C C . SER A 1 388 ? 7.026 24.245 95.225 1.00 32.02 388 SER A C 1
ATOM 2726 O O . SER A 1 388 ? 6.039 24.936 94.979 1.00 31.46 388 SER A O 1
ATOM 2729 N N . GLN A 1 389 ? 8.219 24.520 94.725 1.00 33.57 389 GLN A N 1
ATOM 2730 C CA . GLN A 1 389 ? 8.390 25.698 93.877 1.00 34.99 389 GLN A CA 1
ATOM 2731 C C . GLN A 1 389 ? 9.355 25.459 92.747 1.00 35.18 389 GLN A C 1
ATOM 2732 O O . GLN A 1 389 ? 10.382 24.815 92.929 1.00 35.54 389 GLN A O 1
ATOM 2738 N N . ASN A 1 390 ? 9.003 25.978 91.569 1.00 35.82 390 ASN A N 1
ATOM 2739 C CA . ASN A 1 390 ? 9.831 25.836 90.365 1.00 35.90 390 ASN A CA 1
ATOM 2740 C C . ASN A 1 390 ? 10.083 24.354 90.012 1.00 35.26 390 ASN A C 1
ATOM 2741 O O . ASN A 1 390 ? 11.169 23.831 90.220 1.00 35.92 390 ASN A O 1
ATOM 2746 N N . VAL A 1 391 ? 9.049 23.690 89.498 1.00 34.49 391 VAL A N 1
ATOM 2747 C CA . VAL A 1 391 ? 9.114 22.269 89.114 1.00 33.44 391 VAL A CA 1
ATOM 2748 C C . VAL A 1 391 ? 8.850 22.044 87.599 1.00 33.05 391 VAL A C 1
ATOM 2749 O O . VAL A 1 391 ? 8.235 22.849 86.920 1.00 32.42 391 VAL A O 1
ATOM 2753 N N . MET A 1 392 ? 9.351 20.943 87.073 1.00 32.66 392 MET A N 1
ATOM 2754 C CA . MET A 1 392 ? 9.341 20.724 85.630 1.00 31.97 392 MET A CA 1
ATOM 2755 C C . MET A 1 392 ? 9.217 19.239 85.369 1.00 30.26 392 MET A C 1
ATOM 2756 O O . MET A 1 392 ? 9.897 18.464 86.010 1.00 29.05 392 MET A O 1
ATOM 2761 N N . VAL A 1 393 ? 8.304 18.862 84.474 1.00 29.20 393 VAL A N 1
ATOM 2762 C CA . VAL A 1 393 ? 8.140 17.485 84.040 1.00 27.42 393 VAL A CA 1
ATOM 2763 C C . VAL A 1 393 ? 8.055 17.426 82.510 1.00 27.78 393 VAL A C 1
ATOM 2764 O O . VAL A 1 393 ? 7.133 17.975 81.900 1.00 27.35 393 VAL A O 1
ATOM 2768 N N . PHE A 1 394 ? 9.010 16.735 81.891 1.00 27.40 394 PHE A N 1
ATOM 2769 C CA . PHE A 1 394 ? 8.995 16.548 80.451 1.00 26.68 394 PHE A CA 1
ATOM 2770 C C . PHE A 1 394 ? 9.462 15.156 80.045 1.00 26.15 394 PHE A C 1
ATOM 2771 O O . PHE A 1 394 ? 10.169 14.489 80.805 1.00 26.03 394 PHE A O 1
ATOM 2779 N N . ASN A 1 395 ? 9.025 14.727 78.863 1.00 25.51 395 ASN A N 1
ATOM 2780 C CA . ASN A 1 395 ? 9.329 13.401 78.302 1.00 25.42 395 ASN A CA 1
ATOM 2781 C C . ASN A 1 395 ? 8.864 12.200 79.101 1.00 24.88 395 ASN A C 1
ATOM 2782 O O . ASN A 1 395 ? 9.304 11.085 78.846 1.00 25.33 395 ASN A O 1
ATOM 2787 N N . ASN A 1 396 ? 7.959 12.424 80.042 1.00 25.11 396 ASN A N 1
ATOM 2788 C CA . ASN A 1 396 ? 7.428 11.346 80.882 1.00 24.65 396 ASN A CA 1
ATOM 2789 C C . ASN A 1 396 ? 6.397 10.529 80.129 1.00 23.63 396 ASN A C 1
ATOM 2790 O O . ASN A 1 396 ? 5.679 11.053 79.305 1.00 24.67 396 ASN A O 1
ATOM 2795 N N . PHE A 1 397 ? 6.347 9.232 80.392 1.00 23.36 397 PHE A N 1
ATOM 2796 C CA . PHE A 1 397 ? 5.204 8.405 80.016 1.00 22.74 397 PHE A CA 1
ATOM 2797 C C . PHE A 1 397 ? 4.377 8.157 81.295 1.00 22.38 397 PHE A C 1
ATOM 2798 O O . PHE A 1 397 ? 4.932 7.754 82.300 1.00 22.68 397 PHE A O 1
ATOM 2806 N N . PHE A 1 398 ? 3.071 8.418 81.251 1.00 22.17 398 PHE A N 1
ATOM 2807 C CA . PHE A 1 398 ? 2.184 8.213 82.431 1.00 21.85 398 PHE A CA 1
ATOM 2808 C C . PHE A 1 398 ? 1.111 7.176 82.120 1.00 21.59 398 PHE A C 1
ATOM 2809 O O . PHE A 1 398 ? 0.350 7.343 81.182 1.00 20.61 398 PHE A O 1
ATOM 2817 N N . ASP A 1 399 ? 1.082 6.102 82.916 1.00 21.74 399 ASP A N 1
ATOM 2818 C CA . ASP A 1 399 ? -0.022 5.129 82.961 1.00 22.12 399 ASP A CA 1
ATOM 2819 C C . ASP A 1 399 ? -0.157 4.765 84.461 1.00 22.42 399 ASP A C 1
ATOM 2820 O O . ASP A 1 399 ? 0.592 3.930 84.995 1.00 22.88 399 ASP A O 1
ATOM 2825 N N . THR A 1 400 ? -1.079 5.432 85.146 1.00 21.87 400 THR A N 1
ATOM 2826 C CA . THR A 1 400 ? -1.023 5.513 86.603 1.00 21.22 400 THR A CA 1
ATOM 2827 C C . THR A 1 400 ? -2.329 5.026 87.231 1.00 21.29 400 THR A C 1
ATOM 2828 O O . THR A 1 400 ? -3.363 5.004 86.585 1.00 20.77 400 THR A O 1
ATOM 2832 N N . GLY A 1 401 ? -2.257 4.631 88.499 1.00 22.03 401 GLY A N 1
ATOM 2833 C CA . GLY A 1 401 ? -3.416 4.175 89.238 1.00 22.79 401 GLY A CA 1
ATOM 2834 C C . GLY A 1 401 ? -4.301 5.321 89.669 1.00 23.62 401 GLY A C 1
ATOM 2835 O O . GLY A 1 401 ? -5.485 5.110 89.909 1.00 23.70 401 GLY A O 1
ATOM 2836 N N . ASP A 1 402 ? -3.731 6.522 89.755 1.00 23.44 402 ASP A N 1
ATOM 2837 C CA . ASP A 1 402 ? -4.479 7.724 90.151 1.00 24.46 402 ASP A CA 1
ATOM 2838 C C . ASP A 1 402 ? -4.109 8.907 89.260 1.00 25.10 402 ASP A C 1
ATOM 2839 O O . ASP A 1 402 ? -3.857 8.726 88.053 1.00 25.19 402 ASP A O 1
ATOM 2844 N N . ASP A 1 403 ? -4.082 10.118 89.827 1.00 25.54 403 ASP A N 1
ATOM 2845 C CA . ASP A 1 403 ? -3.795 11.321 89.037 1.00 26.24 403 ASP A CA 1
ATOM 2846 C C . ASP A 1 403 ? -2.408 11.127 88.449 1.00 26.51 403 ASP A C 1
ATOM 2847 O O . ASP A 1 403 ? -1.565 10.505 89.084 1.00 27.21 403 ASP A O 1
ATOM 2852 N N . CYS A 1 404 ? -2.176 11.646 87.247 1.00 25.64 404 CYS A N 1
ATOM 2853 C CA . CYS A 1 404 ? -0.861 11.571 86.637 1.00 25.57 404 CYS A CA 1
ATOM 2854 C C . CYS A 1 404 ? 0.094 12.566 87.279 1.00 26.10 404 CYS A C 1
ATOM 2855 O O . CYS A 1 404 ? 1.123 12.170 87.802 1.00 26.98 404 CYS A O 1
ATOM 2858 N N . ILE A 1 405 ? -0.217 13.855 87.184 1.00 26.60 405 ILE A N 1
ATOM 2859 C CA . ILE A 1 405 ? 0.526 14.882 87.894 1.00 27.03 405 ILE A CA 1
ATOM 2860 C C . ILE A 1 405 ? -0.468 15.602 88.799 1.00 28.00 405 ILE A C 1
ATOM 2861 O O . ILE A 1 405 ? -1.506 16.098 88.344 1.00 27.28 405 ILE A O 1
ATOM 2866 N N . ASN A 1 406 ? -0.163 15.595 90.095 1.00 28.05 406 ASN A N 1
ATOM 2867 C CA . ASN A 1 406 ? -1.022 16.230 91.071 1.00 28.46 406 ASN A CA 1
ATOM 2868 C C . ASN A 1 406 ? -0.294 17.380 91.749 1.00 28.43 406 ASN A C 1
ATOM 2869 O O . ASN A 1 406 ? 0.897 17.278 92.034 1.00 28.22 406 ASN A O 1
ATOM 2874 N N . PHE A 1 407 ? -1.010 18.469 92.005 1.00 28.51 407 PHE A N 1
ATOM 2875 C CA . PHE A 1 407 ? -0.449 19.598 92.783 1.00 28.54 407 PHE A CA 1
ATOM 2876 C C . PHE A 1 407 ? -1.225 19.793 94.057 1.00 28.43 407 PHE A C 1
ATOM 2877 O O . PHE A 1 407 ? -2.441 19.849 94.038 1.00 28.54 407 PHE A O 1
ATOM 2885 N N . ALA A 1 408 ? -0.509 19.866 95.165 1.00 29.27 408 ALA A N 1
ATOM 2886 C CA . ALA A 1 408 ? -1.129 20.004 96.478 1.00 30.24 408 ALA A CA 1
ATOM 2887 C C . ALA A 1 408 ? -0.530 21.214 97.211 1.00 30.95 408 ALA A C 1
ATOM 2888 O O . ALA A 1 408 ? 0.660 21.492 97.080 1.00 29.86 408 ALA A O 1
ATOM 2890 N N . ALA A 1 409 ? -1.352 21.899 98.005 1.00 32.50 409 ALA A N 1
ATOM 2891 C CA . ALA A 1 409 ? -0.870 23.054 98.768 1.00 34.35 409 ALA A CA 1
ATOM 2892 C C . ALA A 1 409 ? -1.368 23.132 100.230 1.00 35.35 409 ALA A C 1
ATOM 2893 O O . ALA A 1 409 ? -1.302 24.188 100.865 1.00 36.03 409 ALA A O 1
ATOM 2895 N N . GLY A 1 410 ? -1.819 22.001 100.767 1.00 36.63 410 GLY A N 1
ATOM 2896 C CA . GLY A 1 410 ? -2.257 21.930 102.154 1.00 38.11 410 GLY A CA 1
ATOM 2897 C C . GLY A 1 410 ? -3.762 22.076 102.253 1.00 39.75 410 GLY A C 1
ATOM 2898 O O . GLY A 1 410 ? -4.454 22.210 101.243 1.00 39.84 410 GLY A O 1
ATOM 2899 N N . THR A 1 411 ? -4.287 22.034 103.474 1.00 41.16 411 THR A N 1
ATOM 2900 C CA . THR A 1 411 ? -5.733 22.043 103.664 1.00 42.56 411 THR A CA 1
ATOM 2901 C C . THR A 1 411 ? -6.155 22.840 104.903 1.00 43.49 411 THR A C 1
ATOM 2902 O O . THR A 1 411 ? -5.628 22.633 106.007 1.00 43.15 411 THR A O 1
ATOM 2906 N N . GLY A 1 412 ? -7.107 23.744 104.696 1.00 44.63 412 GLY A N 1
ATOM 2907 C CA . GLY A 1 412 ? -7.735 24.491 105.783 1.00 46.71 412 GLY A CA 1
ATOM 2908 C C . GLY A 1 412 ? -6.984 25.743 106.191 1.00 47.97 412 GLY A C 1
ATOM 2909 O O . GLY A 1 412 ? -6.191 26.282 105.412 1.00 48.18 412 GLY A O 1
ATOM 2910 N N . GLU A 1 413 ? -7.225 26.183 107.431 1.00 49.19 413 GLU A N 1
ATOM 2911 C CA . GLU A 1 413 ? -6.720 27.460 107.944 1.00 50.01 413 GLU A CA 1
ATOM 2912 C C . GLU A 1 413 ? -5.223 27.474 108.220 1.00 50.17 413 GLU A C 1
ATOM 2913 O O . GLU A 1 413 ? -4.571 28.497 108.010 1.00 50.50 413 GLU A O 1
ATOM 2919 N N . LYS A 1 414 ? -4.687 26.353 108.702 1.00 50.52 414 LYS A N 1
ATOM 2920 C CA . LYS A 1 414 ? -3.262 26.253 109.048 1.00 51.12 414 LYS A CA 1
ATOM 2921 C C . LYS A 1 414 ? -2.335 26.183 107.829 1.00 51.40 414 LYS A C 1
ATOM 2922 O O . LYS A 1 414 ? -1.113 26.145 107.989 1.00 51.49 414 LYS A O 1
ATOM 2928 N N . ALA A 1 415 ? -2.919 26.155 106.628 1.00 52.02 415 ALA A N 1
ATOM 2929 C CA . ALA A 1 415 ? -2.189 25.879 105.380 1.00 52.91 415 ALA A CA 1
ATOM 2930 C C . ALA A 1 415 ? -0.997 26.795 105.100 1.00 53.41 415 ALA A C 1
ATOM 2931 O O . ALA A 1 415 ? 0.080 26.316 104.727 1.00 53.63 415 ALA A O 1
ATOM 2933 N N . GLN A 1 416 ? -1.185 28.097 105.296 1.00 54.37 416 GLN A N 1
ATOM 2934 C CA . GLN A 1 416 ? -0.133 29.107 105.034 1.00 55.21 416 GLN A CA 1
ATOM 2935 C C . GLN A 1 416 ? 1.124 29.040 105.942 1.00 54.91 416 GLN A C 1
ATOM 2936 O O . GLN A 1 416 ? 2.077 29.799 105.735 1.00 55.02 416 GLN A O 1
ATOM 2942 N N . GLU A 1 417 ? 1.132 28.132 106.923 1.00 54.87 417 GLU A N 1
ATOM 2943 C CA . GLU A 1 417 ? 2.382 27.741 107.627 1.00 54.79 417 GLU A CA 1
ATOM 2944 C C . GLU A 1 417 ? 3.454 27.249 106.631 1.00 53.42 417 GLU A C 1
ATOM 2945 O O . GLU A 1 417 ? 4.610 26.987 107.001 1.00 53.31 417 GLU A O 1
ATOM 2951 N N . GLN A 1 418 ? 3.042 27.137 105.365 1.00 51.92 418 GLN A N 1
ATOM 2952 C CA . GLN A 1 418 ? 3.834 26.537 104.286 1.00 49.85 418 GLN A CA 1
ATOM 2953 C C . GLN A 1 418 ? 3.720 27.385 103.009 1.00 48.07 418 GLN A C 1
ATOM 2954 O O . GLN A 1 418 ? 2.740 28.106 102.806 1.00 47.23 418 GLN A O 1
ATOM 2960 N N . GLU A 1 419 ? 4.752 27.294 102.176 1.00 46.58 419 GLU A N 1
ATOM 2961 C CA . GLU A 1 419 ? 4.818 27.919 100.849 1.00 44.79 419 GLU A CA 1
ATOM 2962 C C . GLU A 1 419 ? 3.621 27.611 99.962 1.00 43.29 419 GLU A C 1
ATOM 2963 O O . GLU A 1 419 ? 3.056 26.525 100.036 1.00 43.22 419 GLU A O 1
ATOM 2969 N N . PRO A 1 420 ? 3.259 28.542 99.063 1.00 42.14 420 PRO A N 1
ATOM 2970 C CA . PRO A 1 420 ? 2.320 28.087 98.053 1.00 40.38 420 PRO A CA 1
ATOM 2971 C C . PRO A 1 420 ? 3.018 27.099 97.086 1.00 38.64 420 PRO A C 1
ATOM 2972 O O . PRO A 1 420 ? 4.256 27.127 96.960 1.00 37.39 420 PRO A O 1
ATOM 2976 N N . MET A 1 421 ? 2.230 26.195 96.484 1.00 36.68 421 MET A N 1
ATOM 2977 C CA . MET A 1 421 ? 2.687 25.376 95.358 1.00 34.88 421 MET A CA 1
ATOM 2978 C C . MET A 1 421 ? 2.795 26.318 94.139 1.00 35.18 421 MET A C 1
ATOM 2979 O O . MET A 1 421 ? 1.784 26.631 93.501 1.00 34.48 421 MET A O 1
ATOM 2984 N N . LYS A 1 422 ? 4.014 26.784 93.839 1.00 35.25 422 LYS A N 1
ATOM 2985 C CA . LYS A 1 422 ? 4.217 27.880 92.875 1.00 36.02 422 LYS A CA 1
ATOM 2986 C C . LYS A 1 422 ? 5.265 27.579 91.796 1.00 35.39 422 LYS A C 1
ATOM 2987 O O . LYS A 1 422 ? 6.433 27.365 92.101 1.00 36.06 422 LYS A O 1
ATOM 2993 N N . GLY A 1 423 ? 4.851 27.570 90.534 1.00 34.61 423 GLY A N 1
ATOM 2994 C CA . GLY A 1 423 ? 5.793 27.368 89.417 1.00 33.71 423 GLY A CA 1
ATOM 2995 C C . GLY A 1 423 ? 5.951 25.944 88.900 1.00 33.20 423 GLY A C 1
ATOM 2996 O O . GLY A 1 423 ? 6.847 25.204 89.333 1.00 33.06 423 GLY A O 1
ATOM 2997 N N . ALA A 1 424 ? 5.095 25.556 87.953 1.00 31.95 424 ALA A N 1
ATOM 2998 C CA . ALA A 1 424 ? 5.184 24.213 87.342 1.00 30.46 424 ALA A CA 1
ATOM 2999 C C . ALA A 1 424 ? 5.201 24.290 85.808 1.00 29.22 424 ALA A C 1
ATOM 3000 O O . ALA A 1 424 ? 4.442 25.021 85.211 1.00 28.42 424 ALA A O 1
ATOM 3002 N N . TRP A 1 425 ? 6.057 23.523 85.166 1.00 28.72 425 TRP A N 1
ATOM 3003 C CA . TRP A 1 425 ? 6.079 23.560 83.713 1.00 28.50 425 TRP A CA 1
ATOM 3004 C C . TRP A 1 425 ? 6.013 22.125 83.208 1.00 27.61 425 TRP A C 1
ATOM 3005 O O . TRP A 1 425 ? 6.888 21.309 83.463 1.00 28.06 425 TRP A O 1
ATOM 3016 N N . LEU A 1 426 ? 4.907 21.793 82.568 1.00 26.22 426 LEU A N 1
ATOM 3017 C CA . LEU A 1 426 ? 4.667 20.383 82.212 1.00 25.92 426 LEU A CA 1
ATOM 3018 C C . LEU A 1 426 ? 4.572 20.270 80.700 1.00 24.98 426 LEU A C 1
ATOM 3019 O O . LEU A 1 426 ? 3.583 20.675 80.126 1.00 24.66 426 LEU A O 1
ATOM 3024 N N . PHE A 1 427 ? 5.616 19.737 80.062 1.00 24.60 427 PHE A N 1
ATOM 3025 C CA . PHE A 1 427 ? 5.691 19.718 78.602 1.00 24.57 427 PHE A CA 1
ATOM 3026 C C . PHE A 1 427 ? 6.243 18.412 78.006 1.00 24.10 427 PHE A C 1
ATOM 3027 O O . PHE A 1 427 ? 6.989 17.703 78.654 1.00 23.77 427 PHE A O 1
ATOM 3035 N N . ASN A 1 428 ? 5.869 18.124 76.762 1.00 24.31 428 ASN A N 1
ATOM 3036 C CA . ASN A 1 428 ? 6.361 16.957 76.016 1.00 24.44 428 ASN A CA 1
ATOM 3037 C C . ASN A 1 428 ? 6.154 15.614 76.731 1.00 24.15 428 ASN A C 1
ATOM 3038 O O . ASN A 1 428 ? 7.011 14.723 76.678 1.00 24.56 428 ASN A O 1
ATOM 3043 N N . ASN A 1 429 ? 5.016 15.486 77.409 1.00 22.52 429 ASN A N 1
ATOM 3044 C CA . ASN A 1 429 ? 4.664 14.238 78.112 1.00 21.67 429 ASN A CA 1
ATOM 3045 C C . ASN A 1 429 ? 3.623 13.529 77.340 1.00 20.76 429 ASN A C 1
ATOM 3046 O O . ASN A 1 429 ? 2.840 14.160 76.589 1.00 18.84 429 ASN A O 1
ATOM 3051 N N . TYR A 1 430 ? 3.624 12.208 77.508 1.00 21.48 430 TYR A N 1
ATOM 3052 C CA . TYR A 1 430 ? 2.517 11.380 77.021 1.00 21.76 430 TYR A CA 1
ATOM 3053 C C . TYR A 1 430 ? 1.708 10.817 78.200 1.00 22.09 430 TYR A C 1
ATOM 3054 O O . TYR A 1 430 ? 2.217 10.037 78.990 1.00 22.61 430 TYR A O 1
ATOM 3063 N N . PHE A 1 431 ? 0.452 11.226 78.321 1.00 22.20 431 PHE A N 1
ATOM 3064 C CA . PHE A 1 431 ? -0.413 10.712 79.382 1.00 22.21 431 PHE A CA 1
ATOM 3065 C C . PHE A 1 431 ? -1.263 9.605 78.791 1.00 21.26 431 PHE A C 1
ATOM 3066 O O . PHE A 1 431 ? -1.932 9.833 77.784 1.00 23.08 431 PHE A O 1
ATOM 3074 N N . ARG A 1 432 ? -1.173 8.402 79.344 0.50 19.87 432 ARG A N 1
ATOM 3075 C CA . ARG A 1 432 ? -2.083 7.339 78.974 0.50 18.75 432 ARG A CA 1
ATOM 3076 C C . ARG A 1 432 ? -3.188 7.308 80.033 0.50 19.56 432 ARG A C 1
ATOM 3077 O O . ARG A 1 432 ? -3.835 8.304 80.245 0.50 19.24 432 ARG A O 1
ATOM 3085 N N . MET A 1 433 ? -3.394 6.189 80.710 1.00 20.99 433 MET A N 1
ATOM 3086 C CA . MET A 1 433 ? -4.442 6.136 81.740 1.00 23.44 433 MET A CA 1
ATOM 3087 C C . MET A 1 433 ? -4.047 6.854 83.016 1.00 22.62 433 MET A C 1
ATOM 3088 O O . MET A 1 433 ? -2.858 7.020 83.316 1.00 22.09 433 MET A O 1
ATOM 3093 N N . GLY A 1 434 ? -5.063 7.313 83.742 1.00 22.68 434 GLY A N 1
ATOM 3094 C CA . GLY A 1 434 ? -4.864 8.032 84.997 1.00 22.64 434 GLY A CA 1
ATOM 3095 C C . GLY A 1 434 ? -6.079 8.894 85.239 1.00 22.97 434 GLY A C 1
ATOM 3096 O O . GLY A 1 434 ? -6.882 9.072 84.344 1.00 23.50 434 GLY A O 1
ATOM 3097 N N . HIS A 1 435 ? -6.205 9.438 86.443 1.00 23.30 435 HIS A N 1
ATOM 3098 C CA . HIS A 1 435 ? -7.425 10.106 86.861 1.00 23.27 435 HIS A CA 1
ATOM 3099 C C . HIS A 1 435 ? -7.467 11.547 86.374 1.00 23.61 435 HIS A C 1
ATOM 3100 O O . HIS A 1 435 ? -8.485 12.220 86.505 1.00 22.05 435 HIS A O 1
ATOM 3107 N N . GLY A 1 436 ? -6.348 12.023 85.829 1.00 24.27 436 GLY A N 1
ATOM 3108 C CA . GLY A 1 436 ? -6.305 13.355 85.268 1.00 24.74 436 GLY A CA 1
ATOM 3109 C C . GLY A 1 436 ? -4.874 13.684 84.934 1.00 25.14 436 GLY A C 1
ATOM 3110 O O . GLY A 1 436 ? -3.986 13.430 85.728 1.00 26.02 436 GLY A O 1
ATOM 3111 N N . ALA A 1 437 ? -4.649 14.222 83.747 1.00 25.03 437 ALA A N 1
ATOM 3112 C CA . ALA A 1 437 ? -3.298 14.572 83.314 1.00 25.50 437 ALA A CA 1
ATOM 3113 C C . ALA A 1 437 ? -2.710 15.619 84.247 1.00 26.14 437 ALA A C 1
ATOM 3114 O O . ALA A 1 437 ? -1.633 15.422 84.819 1.00 26.03 437 ALA A O 1
ATOM 3116 N N . ILE A 1 438 ? -3.431 16.735 84.373 1.00 26.88 438 ILE A N 1
ATOM 3117 C CA . ILE A 1 438 ? -2.999 17.862 85.189 1.00 27.14 438 ILE A CA 1
ATOM 3118 C C . ILE A 1 438 ? -4.072 18.116 86.229 1.00 27.01 438 ILE A C 1
ATOM 3119 O O . ILE A 1 438 ? -5.200 18.456 85.887 1.00 26.83 438 ILE A O 1
ATOM 3124 N N . VAL A 1 439 ? -3.710 17.902 87.494 1.00 27.14 439 VAL A N 1
ATOM 3125 C CA . VAL A 1 439 ? -4.655 17.956 88.595 1.00 27.47 439 VAL A CA 1
ATOM 3126 C C . VAL A 1 439 ? -4.214 18.971 89.642 1.00 28.61 439 VAL A C 1
ATOM 3127 O O . VAL A 1 439 ? -3.134 18.837 90.207 1.00 28.71 439 VAL A O 1
ATOM 3131 N N . THR A 1 440 ? -5.049 19.992 89.866 1.00 29.46 440 THR A N 1
ATOM 3132 C CA . THR A 1 440 ? -4.844 21.003 90.915 1.00 31.18 440 THR A CA 1
ATOM 3133 C C . THR A 1 440 ? -6.045 21.047 91.892 1.00 32.79 440 THR A C 1
ATOM 3134 O O . THR A 1 440 ? -7.086 21.545 91.520 1.00 32.81 440 THR A O 1
ATOM 3138 N N . GLY A 1 441 ? -6.003 20.480 93.093 1.00 34.88 441 GLY A N 1
ATOM 3139 C CA . GLY A 1 441 ? -5.330 19.250 93.450 1.00 37.52 441 GLY A CA 1
ATOM 3140 C C . GLY A 1 441 ? -6.285 18.636 94.460 1.00 38.35 441 GLY A C 1
ATOM 3141 O O . GLY A 1 441 ? -6.183 17.469 94.779 1.00 39.26 441 GLY A O 1
ATOM 3142 N N . SER A 1 442 ? -7.240 19.464 94.901 1.00 39.36 442 SER A N 1
ATOM 3143 C CA . SER A 1 442 ? -8.161 19.281 96.072 1.00 39.67 442 SER A CA 1
ATOM 3144 C C . SER A 1 442 ? -7.565 19.873 97.343 1.00 39.19 442 SER A C 1
ATOM 3145 O O . SER A 1 442 ? -8.215 20.676 98.002 1.00 39.29 442 SER A O 1
ATOM 3148 N N . HIS A 1 443 ? -6.331 19.486 97.659 1.00 38.92 443 HIS A N 1
ATOM 3149 C CA . HIS A 1 443 ? -5.521 20.187 98.673 1.00 39.20 443 HIS A CA 1
ATOM 3150 C C . HIS A 1 443 ? -5.035 21.523 98.091 1.00 38.50 443 HIS A C 1
ATOM 3151 O O . HIS A 1 443 ? -3.958 21.587 97.512 1.00 38.44 443 HIS A O 1
ATOM 3158 N N . THR A 1 444 ? -5.842 22.576 98.227 1.00 38.46 444 THR A N 1
ATOM 3159 C CA . THR A 1 444 ? -5.513 23.891 97.636 1.00 38.43 444 THR A CA 1
ATOM 3160 C C . THR A 1 444 ? -5.182 25.005 98.653 1.00 38.59 444 THR A C 1
ATOM 3161 O O . THR A 1 444 ? -5.046 26.185 98.278 1.00 37.97 444 THR A O 1
ATOM 3165 N N . GLY A 1 445 ? -5.025 24.607 99.918 1.00 38.65 445 GLY A N 1
ATOM 3166 C CA . GLY A 1 445 ? -4.739 25.494 101.058 1.00 38.50 445 GLY A CA 1
ATOM 3167 C C . GLY A 1 445 ? -3.831 26.703 100.894 1.00 38.51 445 GLY A C 1
ATOM 3168 O O . GLY A 1 445 ? -4.290 27.833 100.995 1.00 39.16 445 GLY A O 1
ATOM 3169 N N . ALA A 1 446 ? -2.541 26.485 100.677 1.00 38.92 446 ALA A N 1
ATOM 3170 C CA . ALA A 1 446 ? -1.597 27.606 100.544 1.00 39.15 446 ALA A CA 1
ATOM 3171 C C . ALA A 1 446 ? -1.575 28.253 99.147 1.00 39.46 446 ALA A C 1
ATOM 3172 O O . ALA A 1 446 ? -0.760 29.145 98.886 1.00 40.07 446 ALA A O 1
ATOM 3174 N N . TRP A 1 447 ? -2.485 27.824 98.272 1.00 39.50 447 TRP A N 1
ATOM 3175 C CA . TRP A 1 447 ? -2.542 28.255 96.862 1.00 39.55 447 TRP A CA 1
ATOM 3176 C C . TRP A 1 447 ? -1.697 27.383 95.925 1.00 38.29 447 TRP A C 1
ATOM 3177 O O . TRP A 1 447 ? -0.554 27.051 96.220 1.00 38.23 447 TRP A O 1
ATOM 3188 N N . ILE A 1 448 ? -2.302 27.004 94.806 1.00 37.15 448 ILE A N 1
ATOM 3189 C CA . ILE A 1 448 ? -1.588 26.392 93.687 1.00 36.06 448 ILE A CA 1
ATOM 3190 C C . ILE A 1 448 ? -1.562 27.412 92.558 1.00 35.37 448 ILE A C 1
ATOM 3191 O O . ILE A 1 448 ? -2.601 27.960 92.183 1.00 35.16 448 ILE A O 1
ATOM 3196 N N . GLU A 1 449 ? -0.383 27.686 92.014 1.00 34.51 449 GLU A N 1
ATOM 3197 C CA . GLU A 1 449 ? -0.280 28.818 91.108 1.00 34.34 449 GLU A CA 1
ATOM 3198 C C . GLU A 1 449 ? 0.906 28.751 90.147 1.00 34.12 449 GLU A C 1
ATOM 3199 O O . GLU A 1 449 ? 1.901 28.077 90.413 1.00 33.23 449 GLU A O 1
ATOM 3205 N N . ASP A 1 450 ? 0.777 29.495 89.046 1.00 34.22 450 ASP A N 1
ATOM 3206 C CA . ASP A 1 450 ? 1.819 29.630 88.032 1.00 34.22 450 ASP A CA 1
ATOM 3207 C C . ASP A 1 450 ? 2.141 28.278 87.409 1.00 32.54 450 ASP A C 1
ATOM 3208 O O . ASP A 1 450 ? 3.297 27.872 87.388 1.00 31.84 450 ASP A O 1
ATOM 3213 N N . ILE A 1 451 ? 1.106 27.617 86.893 1.00 31.31 451 ILE A N 1
ATOM 3214 C CA . ILE A 1 451 ? 1.184 26.273 86.311 1.00 30.08 451 ILE A CA 1
ATOM 3215 C C . ILE A 1 451 ? 1.008 26.373 84.790 1.00 29.84 451 ILE A C 1
ATOM 3216 O O . ILE A 1 451 ? -0.007 26.887 84.316 1.00 28.55 451 ILE A O 1
ATOM 3221 N N . LEU A 1 452 ? 1.987 25.869 84.033 1.00 29.50 452 LEU A N 1
ATOM 3222 C CA . LEU A 1 452 ? 1.896 25.819 82.553 1.00 29.23 452 LEU A CA 1
ATOM 3223 C C . LEU A 1 452 ? 2.050 24.406 81.949 1.00 28.74 452 LEU A C 1
ATOM 3224 O O . LEU A 1 452 ? 3.129 23.816 81.982 1.00 29.37 452 LEU A O 1
ATOM 3229 N N . ALA A 1 453 ? 0.962 23.881 81.386 1.00 28.37 453 ALA A N 1
ATOM 3230 C CA . ALA A 1 453 ? 0.961 22.557 80.748 1.00 27.34 453 ALA A CA 1
ATOM 3231 C C . ALA A 1 453 ? 0.790 22.675 79.210 1.00 26.77 453 ALA A C 1
ATOM 3232 O O . ALA A 1 453 ? -0.313 22.905 78.702 1.00 25.50 453 ALA A O 1
ATOM 3234 N N . GLU A 1 454 ? 1.894 22.513 78.478 1.00 26.78 454 GLU A N 1
ATOM 3235 C CA . GLU A 1 454 ? 1.888 22.725 77.023 1.00 26.74 454 GLU A CA 1
ATOM 3236 C C . GLU A 1 454 ? 2.573 21.605 76.288 1.00 26.12 454 GLU A C 1
ATOM 3237 O O . GLU A 1 454 ? 3.519 21.021 76.780 1.00 26.27 454 GLU A O 1
ATOM 3243 N N . ASN A 1 455 ? 2.096 21.342 75.082 1.00 26.56 455 ASN A N 1
ATOM 3244 C CA . ASN A 1 455 ? 2.785 20.474 74.124 1.00 25.73 455 ASN A CA 1
ATOM 3245 C C . ASN A 1 455 ? 2.864 19.049 74.664 1.00 25.56 455 ASN A C 1
ATOM 3246 O O . ASN A 1 455 ? 3.927 18.415 74.653 1.00 25.30 455 ASN A O 1
ATOM 3251 N N . ASN A 1 456 ? 1.699 18.572 75.119 1.00 24.74 456 ASN A N 1
ATOM 3252 C CA . ASN A 1 456 ? 1.515 17.272 75.711 1.00 24.35 456 ASN A CA 1
ATOM 3253 C C . ASN A 1 456 ? 0.466 16.543 74.878 1.00 24.56 456 ASN A C 1
ATOM 3254 O O . ASN A 1 456 ? -0.381 17.157 74.221 1.00 24.11 456 ASN A O 1
ATOM 3259 N N . VAL A 1 457 ? 0.513 15.223 74.934 1.00 24.62 457 VAL A N 1
ATOM 3260 C CA . VAL A 1 457 ? -0.496 14.380 74.299 1.00 25.08 457 VAL A CA 1
ATOM 3261 C C . VAL A 1 457 ? -1.147 13.482 75.369 1.00 25.01 457 VAL A C 1
ATOM 3262 O O . VAL A 1 457 ? -0.451 12.931 76.220 1.00 24.52 457 VAL A O 1
ATOM 3266 N N . MET A 1 458 ? -2.478 13.371 75.333 1.00 24.60 458 MET A N 1
ATOM 3267 C CA . MET A 1 458 ? -3.212 12.509 76.264 1.00 23.90 458 MET A CA 1
ATOM 3268 C C . MET A 1 458 ? -4.049 11.495 75.489 1.00 24.16 458 MET A C 1
ATOM 3269 O O . MET A 1 458 ? -4.830 11.873 74.614 1.00 24.25 458 MET A O 1
ATOM 3274 N N . TYR A 1 459 ? -3.884 10.220 75.824 1.00 23.76 459 TYR A N 1
ATOM 3275 C CA . TYR A 1 459 ? -4.643 9.149 75.194 1.00 23.43 459 TYR A CA 1
ATOM 3276 C C . TYR A 1 459 ? -5.181 8.217 76.265 1.00 22.80 459 TYR A C 1
ATOM 3277 O O . TYR A 1 459 ? -4.401 7.615 76.971 1.00 23.14 459 TYR A O 1
ATOM 3286 N N . LEU A 1 460 ? -6.509 8.144 76.401 1.00 23.18 460 LEU A N 1
ATOM 3287 C CA . LEU A 1 460 ? -7.247 7.255 77.347 1.00 23.25 460 LEU A CA 1
ATOM 3288 C C . LEU A 1 460 ? -7.313 7.752 78.793 1.00 23.04 460 LEU A C 1
ATOM 3289 O O . LEU A 1 460 ? -7.940 7.105 79.669 1.00 22.76 460 LEU A O 1
ATOM 3294 N N . THR A 1 461 ? -6.684 8.906 79.036 1.00 22.17 461 THR A N 1
ATOM 3295 C CA . THR A 1 461 ? -6.673 9.544 80.370 1.00 21.28 461 THR A CA 1
ATOM 3296 C C . THR A 1 461 ? -8.120 9.890 80.735 1.00 20.93 461 THR A C 1
ATOM 3297 O O . THR A 1 461 ? -8.934 10.046 79.838 1.00 20.86 461 THR A O 1
ATOM 3301 N N . ASP A 1 462 ? -8.445 10.007 82.021 1.00 20.17 462 ASP A N 1
ATOM 3302 C CA . ASP A 1 462 ? -9.819 10.328 82.420 1.00 20.78 462 ASP A CA 1
ATOM 3303 C C . ASP A 1 462 ? -10.181 11.778 82.064 1.00 21.66 462 ASP A C 1
ATOM 3304 O O . ASP A 1 462 ? -11.267 12.055 81.537 1.00 21.96 462 ASP A O 1
ATOM 3309 N N . ILE A 1 463 ? -9.265 12.695 82.372 1.00 22.04 463 ILE A N 1
ATOM 3310 C CA . ILE A 1 463 ? -9.529 14.119 82.335 1.00 23.34 463 ILE A CA 1
ATOM 3311 C C . ILE A 1 463 ? -8.243 14.797 81.888 1.00 23.78 463 ILE A C 1
ATOM 3312 O O . ILE A 1 463 ? -7.166 14.344 82.244 1.00 24.74 463 ILE A O 1
ATOM 3317 N N . GLY A 1 464 ? -8.349 15.864 81.096 1.00 24.38 464 GLY A N 1
ATOM 3318 C CA . GLY A 1 464 ? -7.176 16.692 80.784 1.00 25.08 464 GLY A CA 1
ATOM 3319 C C . GLY A 1 464 ? -6.761 17.594 81.946 1.00 25.70 464 GLY A C 1
ATOM 3320 O O . GLY A 1 464 ? -5.685 17.458 82.509 1.00 25.93 464 GLY A O 1
ATOM 3321 N N . LEU A 1 465 ? -7.627 18.525 82.303 1.00 26.19 465 LEU A N 1
ATOM 3322 C CA . LEU A 1 465 ? -7.339 19.469 83.351 1.00 27.26 465 LEU A CA 1
AT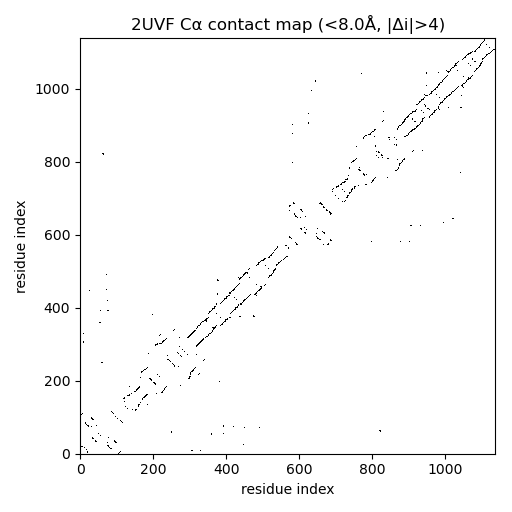OM 3323 C C . LEU A 1 465 ? -8.407 19.309 84.413 1.00 27.91 465 LEU A C 1
ATOM 3324 O O . LEU A 1 465 ? -9.601 19.464 84.134 1.00 28.16 465 LEU A O 1
ATOM 3329 N N A ARG A 1 466 ? -7.983 18.961 85.628 0.50 28.45 466 ARG A N 1
ATOM 3330 N N B ARG A 1 466 ? -7.940 19.035 85.625 0.50 27.92 466 ARG A N 1
ATOM 3331 C CA A ARG A 1 466 ? -8.895 18.716 86.748 0.50 29.14 466 ARG A CA 1
ATOM 3332 C CA B ARG A 1 466 ? -8.764 18.705 86.766 0.50 28.38 466 ARG A CA 1
ATOM 3333 C C A ARG A 1 466 ? -8.543 19.622 87.930 0.50 29.65 466 ARG A C 1
ATOM 3334 C C B ARG A 1 466 ? -8.464 19.746 87.854 0.50 29.21 466 ARG A C 1
ATOM 3335 O O A ARG A 1 466 ? -7.454 19.543 88.476 0.50 29.51 466 ARG A O 1
ATOM 3336 O O B ARG A 1 466 ? -7.316 19.898 88.255 0.50 28.95 466 ARG A O 1
ATOM 3351 N N . ALA A 1 467 ? -9.480 20.492 88.292 1.00 30.16 467 ALA A N 1
ATOM 3352 C CA . ALA A 1 467 ? -9.305 21.468 89.376 1.00 31.28 467 ALA A CA 1
ATOM 3353 C C . ALA A 1 467 ? -10.404 21.224 90.382 1.00 32.70 467 ALA A C 1
ATOM 3354 O O . ALA A 1 467 ? -11.590 21.450 90.103 1.00 32.52 467 ALA A O 1
ATOM 3356 N N . LYS A 1 468 ? -9.998 20.722 91.542 1.00 34.78 468 LYS A N 1
ATOM 3357 C CA . LYS A 1 468 ? -10.921 20.293 92.600 1.00 37.09 468 LYS A CA 1
ATOM 3358 C C . LYS A 1 468 ? -10.574 20.962 93.920 1.00 38.03 468 LYS A C 1
ATOM 3359 O O . LYS A 1 468 ? -9.404 21.111 94.250 1.00 37.78 468 LYS A O 1
ATOM 3365 N N . SER A 1 469 ? -11.597 21.385 94.660 1.00 39.84 469 SER A N 1
ATOM 3366 C CA . SER A 1 469 ? -11.411 21.863 96.037 1.00 41.39 469 SER A CA 1
ATOM 3367 C C . SER A 1 469 ? -12.716 21.732 96.803 1.00 43.08 469 SER A C 1
ATOM 3368 O O . SER A 1 469 ? -13.695 21.206 96.262 1.00 43.47 469 SER A O 1
ATOM 3371 N N . THR A 1 470 ? -12.701 22.146 98.074 1.00 44.79 470 THR A N 1
ATOM 3372 C CA . THR A 1 470 ? -13.932 22.472 98.827 1.00 46.45 470 THR A CA 1
ATOM 3373 C C . THR A 1 470 ? -13.738 23.819 99.524 1.00 47.08 470 THR A C 1
ATOM 3374 O O . THR A 1 470 ? -12.612 24.314 99.627 1.00 47.24 470 THR A O 1
ATOM 3378 N N . SER A 1 471 ? -14.839 24.413 99.981 1.00 48.18 471 SER A N 1
ATOM 3379 C CA . SER A 1 471 ? -14.813 25.689 100.693 1.00 49.23 471 SER A CA 1
ATOM 3380 C C . SER A 1 471 ? -14.045 25.640 102.023 1.00 49.66 471 SER A C 1
ATOM 3381 O O . SER A 1 471 ? -13.423 26.635 102.418 1.00 49.95 471 SER A O 1
ATOM 3384 N N . THR A 1 472 ? -14.081 24.489 102.701 1.00 50.29 472 THR A N 1
ATOM 3385 C CA . THR A 1 472 ? -13.335 24.307 103.961 1.00 50.57 472 THR A CA 1
ATOM 3386 C C . THR A 1 472 ? -11.809 24.239 103.791 1.00 50.05 472 THR A C 1
ATOM 3387 O O . THR A 1 472 ? -11.072 24.629 104.702 1.00 50.62 472 THR A O 1
ATOM 3391 N N . ILE A 1 473 ? -11.339 23.761 102.639 1.00 49.25 473 ILE A N 1
ATOM 3392 C CA . ILE A 1 473 ? -9.891 23.688 102.361 1.00 48.11 473 ILE A CA 1
ATOM 3393 C C . ILE A 1 473 ? -9.259 25.077 102.167 1.00 47.78 473 ILE A C 1
ATOM 3394 O O . ILE A 1 473 ? -8.093 25.307 102.526 1.00 47.71 473 ILE A O 1
ATOM 3399 N N . GLY A 1 474 ? -10.032 26.002 101.612 1.00 47.04 474 GLY A N 1
ATOM 3400 C CA . GLY A 1 474 ? -9.551 27.357 101.385 1.00 46.41 474 GLY A CA 1
ATOM 3401 C C . GLY A 1 474 ? -8.515 27.401 100.285 1.00 45.89 474 GLY A C 1
ATOM 3402 O O . GLY A 1 474 ? -8.308 26.408 99.574 1.00 45.80 474 GLY A O 1
ATOM 3403 N N . GLY A 1 475 ? -7.856 28.550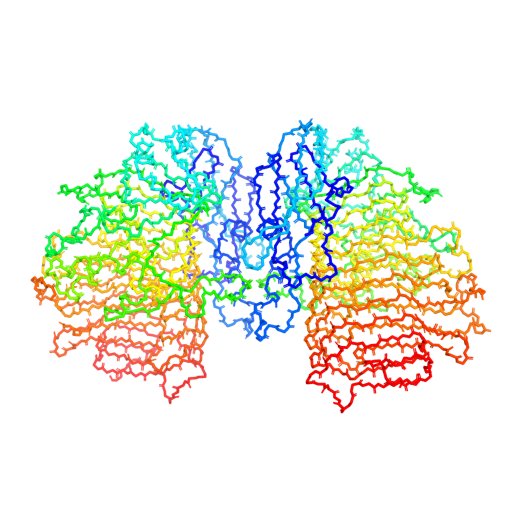 100.156 1.00 45.05 475 GLY A N 1
ATOM 3404 C CA . GLY A 1 475 ? -6.888 28.765 99.086 1.00 43.92 475 GLY A CA 1
ATOM 3405 C C . GLY A 1 475 ? -7.539 28.647 97.716 1.00 43.25 475 GLY A C 1
ATOM 3406 O O . GLY A 1 475 ? -8.551 29.300 97.435 1.00 43.81 475 GLY A O 1
ATOM 3407 N N . GLY A 1 476 ? -6.967 27.796 96.871 1.00 41.68 476 GLY A N 1
ATOM 3408 C CA . GLY A 1 476 ? -7.456 27.605 95.520 1.00 40.04 476 GLY A CA 1
ATOM 3409 C C . GLY A 1 476 ? -6.306 27.491 94.540 1.00 38.85 476 GLY A C 1
ATOM 3410 O O . GLY A 1 476 ? -5.166 27.247 94.923 1.00 38.61 476 GLY A O 1
ATOM 3411 N N . ALA A 1 477 ? -6.624 27.645 93.264 1.00 38.45 477 ALA A N 1
ATOM 3412 C CA . ALA A 1 477 ? -5.621 27.641 92.202 1.00 37.89 477 ALA A CA 1
ATOM 3413 C C . ALA A 1 477 ? -5.849 28.846 91.303 1.00 37.73 477 ALA A C 1
ATOM 3414 O O . ALA A 1 477 ? -6.989 29.255 91.040 1.00 37.68 477 ALA A O 1
ATOM 3416 N N . ARG A 1 478 ? -4.749 29.438 90.877 1.00 37.41 478 ARG A N 1
ATOM 3417 C CA . ARG A 1 478 ? -4.778 30.623 90.053 1.00 37.59 478 ARG A CA 1
ATOM 3418 C C . ARG A 1 478 ? -3.623 30.580 89.076 1.00 37.09 478 ARG A C 1
ATOM 3419 O O . ARG A 1 478 ? -2.641 29.864 89.291 1.00 37.08 478 ARG A O 1
ATOM 3427 N N . ASN A 1 479 ? -3.754 31.360 88.007 1.00 36.18 479 ASN A N 1
ATOM 3428 C CA . ASN A 1 479 ? -2.767 31.416 86.933 1.00 34.94 479 ASN A CA 1
ATOM 3429 C C . ASN A 1 479 ? -2.315 30.028 86.437 1.00 33.71 479 ASN A C 1
ATOM 3430 O O . ASN A 1 479 ? -1.138 29.683 86.471 1.00 33.36 479 ASN A O 1
ATOM 3435 N N . VAL A 1 480 ? -3.296 29.251 85.985 1.00 32.95 480 VAL A N 1
ATOM 3436 C CA . VAL A 1 480 ? -3.091 27.907 85.439 1.00 31.94 480 VAL A CA 1
ATOM 3437 C C . VAL A 1 480 ? -3.399 27.968 83.935 1.00 31.11 480 VAL A C 1
ATOM 3438 O O . VAL A 1 480 ? -4.486 28.399 83.544 1.00 30.65 480 VAL A O 1
ATOM 3442 N N . THR A 1 481 ? -2.422 27.578 83.110 1.00 30.43 481 THR A N 1
ATOM 3443 C CA . THR A 1 481 ? -2.557 27.581 81.647 1.00 29.90 481 THR A CA 1
ATOM 3444 C C . THR A 1 481 ? -2.456 26.167 81.111 1.00 29.58 481 THR A C 1
ATOM 3445 O O . THR A 1 481 ? -1.526 25.434 81.437 1.00 30.36 481 THR A O 1
ATOM 3449 N N . PHE A 1 482 ? -3.415 25.803 80.273 1.00 28.92 482 PHE A N 1
ATOM 3450 C CA . PHE A 1 482 ? -3.470 24.484 79.677 1.00 28.50 482 PHE A CA 1
ATOM 3451 C C . PHE A 1 482 ? -3.633 24.679 78.174 1.00 28.27 482 PHE A C 1
ATOM 3452 O O . PHE A 1 482 ? -4.716 24.964 77.690 1.00 27.73 482 PHE A O 1
ATOM 3460 N N . ARG A 1 483 ? -2.537 24.513 77.438 1.00 28.57 483 ARG A N 1
ATOM 3461 C CA . ARG A 1 483 ? -2.497 24.930 76.034 1.00 28.12 483 ARG A CA 1
ATOM 3462 C C . ARG A 1 483 ? -1.682 24.006 75.133 1.00 27.82 483 ARG A C 1
ATOM 3463 O O . ARG A 1 483 ? -0.836 23.269 75.603 1.00 27.22 483 ARG A O 1
ATOM 3471 N N . ASN A 1 484 ? -1.923 24.086 73.825 1.00 27.72 484 ASN A N 1
ATOM 3472 C CA . ASN A 1 484 ? -1.107 23.357 72.871 1.00 27.14 484 ASN A CA 1
ATOM 3473 C C . ASN A 1 484 ? -0.995 21.886 73.258 1.00 26.73 484 ASN A C 1
ATOM 3474 O O . ASN A 1 484 ? 0.081 21.307 73.258 1.00 26.59 484 ASN A O 1
ATOM 3479 N N . ASN A 1 485 ? -2.141 21.306 73.592 1.00 25.97 485 ASN A N 1
ATOM 3480 C CA . ASN A 1 485 ? -2.240 19.905 73.986 1.00 25.27 485 ASN A CA 1
ATOM 3481 C C . ASN A 1 485 ? -3.228 19.219 73.088 1.00 24.77 485 ASN A C 1
ATOM 3482 O O . ASN A 1 485 ? -4.262 19.795 72.747 1.00 24.52 485 ASN A O 1
ATOM 3487 N N . ALA A 1 486 ? -2.929 17.966 72.745 1.00 24.30 486 ALA A N 1
ATOM 3488 C CA . ALA A 1 486 ? -3.841 17.155 71.961 1.00 23.74 486 ALA A CA 1
ATOM 3489 C C . ALA A 1 486 ? -4.304 15.939 72.732 1.00 23.30 486 ALA A C 1
ATOM 3490 O O . ALA A 1 486 ? -3.517 15.279 73.395 1.00 22.57 486 ALA A O 1
ATOM 3492 N N . MET A 1 487 ? -5.592 15.621 72.617 1.00 23.42 487 MET A N 1
ATOM 3493 C CA . MET A 1 487 ? -6.167 14.571 73.444 1.00 23.83 487 MET A CA 1
ATOM 3494 C C . MET A 1 487 ? -7.136 13.682 72.682 1.00 23.61 487 MET A C 1
ATOM 3495 O O . MET A 1 487 ? -7.857 14.151 71.813 1.00 23.60 487 MET A O 1
ATOM 3500 N N . ARG A 1 488 ? -7.138 12.392 73.007 1.00 23.50 488 ARG A N 1
ATOM 3501 C CA . ARG A 1 488 ? -7.957 11.434 72.257 1.00 24.88 488 ARG A CA 1
ATOM 3502 C C . ARG A 1 488 ? -8.504 10.370 73.195 1.00 23.96 488 ARG A C 1
ATOM 3503 O O . ARG A 1 488 ? -7.767 9.817 74.006 1.00 24.13 488 ARG A O 1
ATOM 3511 N N . ASP A 1 489 ? -9.796 10.087 73.082 1.00 24.34 489 ASP A N 1
ATOM 3512 C CA . ASP A 1 489 ? -10.411 9.002 73.840 1.00 24.41 489 ASP A CA 1
ATOM 3513 C C . ASP A 1 489 ? -10.330 9.214 75.358 1.00 24.99 489 ASP A C 1
ATOM 3514 O O . ASP A 1 489 ? -10.139 8.264 76.117 1.00 25.25 489 ASP A O 1
ATOM 3519 N N . LEU A 1 490 ? -10.521 10.455 75.797 1.00 25.00 490 LEU A N 1
ATOM 3520 C CA . LEU A 1 490 ? -10.614 10.747 77.211 1.00 26.03 490 LEU A CA 1
ATOM 3521 C C . LEU A 1 490 ? -11.743 9.926 77.796 1.00 26.73 490 LEU A C 1
ATOM 3522 O O . LEU A 1 490 ? -12.752 9.724 77.136 1.00 25.96 490 LEU A O 1
ATOM 3527 N N . ALA A 1 491 ? -11.559 9.405 79.002 1.00 28.00 491 ALA A N 1
ATOM 3528 C CA . ALA A 1 491 ? -12.561 8.491 79.573 1.00 29.24 491 ALA A CA 1
ATOM 3529 C C . ALA A 1 491 ? -13.694 9.224 80.281 1.00 30.18 491 ALA A C 1
ATOM 3530 O O . ALA A 1 491 ? -14.781 8.665 80.431 1.00 30.95 491 ALA A O 1
ATOM 3532 N N . LYS A 1 492 ? -13.468 10.470 80.704 1.00 31.34 492 LYS A N 1
ATOM 3533 C CA . LYS A 1 492 ? -14.536 11.208 81.389 1.00 32.91 492 LYS A CA 1
ATOM 3534 C C . LYS A 1 492 ? -14.812 12.588 80.810 1.00 33.50 492 LYS A C 1
ATOM 3535 O O . LYS A 1 492 ? -15.841 12.802 80.164 1.00 34.29 492 LYS A O 1
ATOM 3541 N N . GLN A 1 493 ? -13.907 13.527 81.065 1.00 33.93 493 GLN A N 1
ATOM 3542 C CA . GLN A 1 493 ? -14.146 14.926 80.748 1.00 34.40 493 GLN A CA 1
ATOM 3543 C C . GLN A 1 493 ? -12.897 15.626 80.265 1.00 33.89 493 GLN A C 1
ATOM 3544 O O . GLN A 1 493 ? -11.797 15.181 80.548 1.00 34.41 493 GLN A O 1
ATOM 3550 N N . VAL A 1 494 ? -13.081 16.733 79.555 1.00 33.83 494 VAL A N 1
ATOM 3551 C CA . VAL A 1 494 ? -11.990 17.567 79.062 1.00 33.88 494 VAL A CA 1
ATOM 3552 C C . VAL A 1 494 ? -11.404 18.450 80.178 1.00 34.75 494 VAL A C 1
ATOM 3553 O O . VAL A 1 494 ? -10.191 18.458 80.414 1.00 34.38 494 VAL A O 1
ATOM 3557 N N . MET A 1 495 ? -12.270 19.218 80.828 1.00 36.18 495 MET A N 1
ATOM 3558 C CA . MET A 1 495 ? -11.868 20.066 81.938 1.00 38.25 495 MET A CA 1
ATOM 3559 C C . MET A 1 495 ? -12.942 20.044 83.019 1.00 39.02 495 MET A C 1
ATOM 3560 O O . MET A 1 495 ? -14.135 20.072 82.722 1.00 39.15 495 MET A O 1
ATOM 3565 N N . VAL A 1 496 ? -12.503 19.959 84.270 1.00 40.61 496 VAL A N 1
ATOM 3566 C CA . VAL A 1 496 ? -13.396 20.128 85.426 1.00 42.32 496 VAL A CA 1
ATOM 3567 C C . VAL A 1 496 ? -12.801 21.119 86.424 1.00 43.32 496 VAL A C 1
ATOM 3568 O O . VAL A 1 496 ? -11.589 21.181 86.625 1.00 43.25 496 VAL A O 1
ATOM 3572 N N . MET A 1 497 ? -13.682 21.929 86.997 1.00 45.33 497 MET A N 1
ATOM 3573 C CA . MET A 1 497 ? -13.366 22.878 88.046 1.00 46.80 497 MET A CA 1
ATOM 3574 C C . MET A 1 497 ? -14.534 22.793 89.025 1.00 48.85 497 MET A C 1
ATOM 3575 O O . MET A 1 497 ? -15.559 23.445 88.825 1.00 48.97 497 MET A O 1
ATOM 3580 N N . THR A 1 498 ? -14.409 21.956 90.051 1.00 51.33 498 THR A N 1
ATOM 3581 C CA . THR A 1 498 ? -15.454 21.847 91.070 1.00 53.94 498 THR A CA 1
ATOM 3582 C C . THR A 1 498 ? -15.024 22.508 92.365 1.00 55.94 498 THR A C 1
ATOM 3583 O O . THR A 1 498 ? -13.847 22.459 92.731 1.00 55.73 498 THR A O 1
ATOM 3587 N N . LEU A 1 499 ? -15.991 23.150 93.025 1.00 59.15 499 LEU A N 1
ATOM 3588 C CA . LEU A 1 499 ? -15.795 23.851 94.302 1.00 62.35 499 LEU A CA 1
ATOM 3589 C C . LEU A 1 499 ? -16.979 23.513 95.202 1.00 64.58 499 LEU A C 1
ATOM 3590 O O . LEU A 1 499 ? -18.093 24.020 95.007 1.00 65.07 499 LEU A O 1
ATOM 3595 N N . ASP A 1 500 ? -16.742 22.649 96.184 1.00 67.36 500 ASP A N 1
ATOM 3596 C CA . ASP A 1 500 ? -17.831 22.122 97.001 1.00 70.25 500 ASP A CA 1
ATOM 3597 C C . ASP A 1 500 ? -17.888 22.742 98.434 1.00 71.85 500 ASP A C 1
ATOM 3598 O O . ASP A 1 500 ? -17.226 22.251 99.359 1.00 72.03 500 ASP A O 1
ATOM 3603 N N . TYR A 1 501 ? -18.675 23.829 98.581 1.00 73.89 501 TYR A N 1
ATOM 3604 C CA . TYR A 1 501 ? -18.913 24.559 99.858 1.00 75.64 501 TYR A CA 1
ATOM 3605 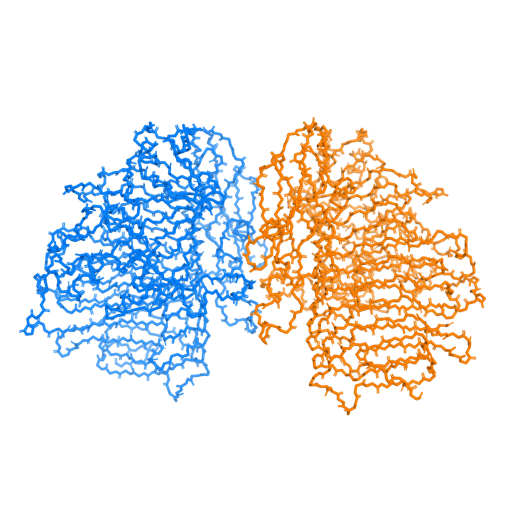C C . TYR A 1 501 ? -19.610 23.775 100.950 1.00 77.04 501 TYR A C 1
ATOM 3606 O O . TYR A 1 501 ? -20.628 23.156 100.700 1.00 77.35 501 TYR A O 1
ATOM 3615 N N . ALA A 1 502 ? -19.091 23.846 102.173 1.00 20.00 502 ALA A N 1
ATOM 3616 C CA . ALA A 1 502 ? -19.435 22.873 103.218 1.00 20.00 502 ALA A CA 1
ATOM 3617 C C . ALA A 1 502 ? -20.451 23.380 104.230 1.00 20.00 502 ALA A C 1
ATOM 3618 O O . ALA A 1 502 ? -21.499 23.907 103.880 1.00 20.00 502 ALA A O 1
ATOM 3620 N N . ASP A 1 503 ? -20.111 23.210 105.501 1.00 82.21 503 ASP A N 1
ATOM 3621 C CA . ASP A 1 503 ? -18.932 23.857 106.034 1.00 83.28 503 ASP A CA 1
ATOM 3622 C C . ASP A 1 503 ? -18.722 23.419 107.480 1.00 83.76 503 ASP A C 1
ATOM 3623 O O . ASP A 1 503 ? -17.656 22.993 107.860 1.00 83.98 503 ASP A O 1
ATOM 3628 N N . SER A 1 504 ? -19.783 23.517 108.256 1.00 84.31 504 SER A N 1
ATOM 3629 C CA . SER A 1 504 ? -19.839 23.155 109.691 1.00 84.78 504 SER A CA 1
ATOM 3630 C C . SER A 1 504 ? -21.266 22.876 110.249 1.00 85.05 504 SER A C 1
ATOM 3631 O O . SER A 1 504 ? -21.800 23.698 110.998 1.00 85.09 504 SER A O 1
ATOM 3634 N N . ASN A 1 505 ? -21.886 21.728 109.931 1.00 85.44 505 ASN A N 1
ATOM 3635 C CA . ASN A 1 505 ? -21.361 20.629 109.078 1.00 85.77 505 ASN A CA 1
ATOM 3636 C C . ASN A 1 505 ? -19.894 20.241 109.374 1.00 85.87 505 ASN A C 1
ATOM 3637 O O . ASN A 1 505 ? -19.047 20.161 108.472 1.00 85.91 505 ASN A O 1
ATOM 3642 N N . ALA A 1 506 ? -19.641 19.960 110.656 1.00 85.95 506 ALA A N 1
ATOM 3643 C CA . ALA A 1 506 ? -18.305 20.071 111.273 1.00 85.92 506 ALA A CA 1
ATOM 3644 C C . ALA A 1 506 ? -17.197 19.103 110.833 1.00 85.74 506 ALA A C 1
ATOM 3645 O O . ALA A 1 506 ? -16.030 19.329 111.175 1.00 85.76 506 ALA A O 1
ATOM 3647 N N . ASN A 1 507 ? -17.552 18.048 110.091 1.00 85.46 507 ASN A N 1
ATOM 3648 C CA . ASN A 1 507 ? -16.628 16.932 109.782 1.00 85.10 507 ASN A CA 1
ATOM 3649 C C . ASN A 1 507 ? -15.310 17.310 109.068 1.00 84.77 507 ASN A C 1
ATOM 3650 O O . ASN A 1 507 ? -15.130 17.041 107.869 1.00 84.76 507 ASN A O 1
ATOM 3655 N N . ILE A 1 508 ? -14.397 17.919 109.832 1.00 84.11 508 ILE A N 1
ATOM 3656 C CA . ILE A 1 508 ? -13.112 18.422 109.325 1.00 83.44 508 ILE A CA 1
ATOM 3657 C C . ILE A 1 508 ? -11.944 17.972 110.234 1.00 82.92 508 ILE A C 1
ATOM 3658 O O . ILE A 1 508 ? -11.970 18.208 111.451 1.00 82.76 508 ILE A O 1
ATOM 3663 N N . ASP A 1 509 ? -10.929 17.338 109.635 1.00 82.01 509 ASP A N 1
ATOM 3664 C CA . ASP A 1 509 ? -9.779 16.768 110.371 1.00 81.11 509 ASP A CA 1
ATOM 3665 C C . ASP A 1 509 ? -8.680 17.802 110.710 1.00 80.27 509 ASP A C 1
ATOM 3666 O O . ASP A 1 509 ? -7.741 17.511 111.458 1.00 80.02 509 ASP A O 1
ATOM 3671 N N . TYR A 1 510 ? -8.816 18.995 110.136 1.00 79.25 510 TYR A N 1
ATOM 3672 C CA . TYR A 1 510 ? -7.879 20.115 110.272 1.00 78.26 510 TYR A CA 1
ATOM 3673 C C . TYR A 1 510 ? -8.762 21.323 110.602 1.00 77.47 510 TYR A C 1
ATOM 3674 O O . TYR A 1 510 ? -9.974 21.242 110.417 1.00 77.44 510 TYR A O 1
ATOM 3683 N N . PRO A 1 511 ? -8.189 22.436 111.111 1.00 76.81 511 PRO A N 1
ATOM 3684 C CA . PRO A 1 511 ? -9.035 23.639 111.219 1.00 76.30 511 PRO A CA 1
ATOM 3685 C C . PRO A 1 511 ? -9.585 24.109 109.857 1.00 75.71 511 PRO A C 1
ATOM 3686 O O . PRO A 1 511 ? -8.803 24.318 108.923 1.00 75.48 511 PRO A O 1
ATOM 3690 N N . PRO A 1 512 ? -10.928 24.242 109.740 1.00 75.19 512 PRO A N 1
ATOM 3691 C CA . PRO A 1 512 ? -11.607 24.766 108.545 1.00 74.71 512 PRO A CA 1
ATOM 3692 C C . PRO A 1 512 ? -11.037 26.102 108.063 1.00 74.14 512 PRO A C 1
ATOM 3693 O O . PRO A 1 512 ? -10.381 26.809 108.832 1.00 74.17 512 PRO A O 1
ATOM 3697 N N . ALA A 1 513 ? -11.286 26.443 106.800 1.00 73.40 513 ALA A N 1
ATOM 3698 C CA . ALA A 1 513 ? -10.828 27.722 106.256 1.00 72.67 513 ALA A CA 1
ATOM 3699 C C . ALA A 1 513 ? -11.845 28.847 106.465 1.00 72.11 513 ALA A C 1
ATOM 3700 O O . ALA A 1 513 ? -13.042 28.674 106.196 1.00 71.97 513 ALA A O 1
ATOM 3702 N N . LYS A 1 514 ? -11.346 29.992 106.938 1.00 71.37 514 LYS A N 1
ATOM 3703 C CA . LYS A 1 514 ? -12.144 31.218 107.120 1.00 70.67 514 LYS A CA 1
ATOM 3704 C C . LYS A 1 514 ? -12.389 31.941 105.786 1.00 69.95 514 LYS A C 1
ATOM 3705 O O . LYS A 1 514 ? -13.543 32.205 105.429 1.00 70.09 514 LYS A O 1
ATOM 3711 N N . ILE A 1 515 ? -11.308 32.269 105.069 1.00 68.89 515 ILE A N 1
ATOM 3712 C CA . ILE A 1 515 ? -11.397 32.712 103.666 1.00 67.63 515 ILE A CA 1
ATOM 3713 C C . ILE A 1 515 ? -11.510 31.470 102.751 1.00 66.49 515 ILE A C 1
ATOM 3714 O O . ILE A 1 515 ? -10.572 30.655 102.674 1.00 66.50 515 ILE A O 1
ATOM 3719 N N . PRO A 1 516 ? -12.660 31.323 102.057 1.00 65.10 516 PRO A N 1
ATOM 3720 C CA . PRO A 1 516 ? -12.967 30.093 101.301 1.00 63.83 516 PRO A CA 1
ATOM 3721 C C . PRO A 1 516 ? -12.182 29.884 99.980 1.00 62.45 516 PRO A C 1
ATOM 3722 O O . PRO A 1 516 ? -11.497 30.797 99.487 1.00 62.16 516 PRO A O 1
ATOM 3726 N N . ALA A 1 517 ? -12.296 28.674 99.432 1.00 60.69 517 ALA A N 1
ATOM 3727 C CA . ALA A 1 517 ? -11.542 28.259 98.250 1.00 59.03 517 ALA A CA 1
ATOM 3728 C C . ALA A 1 517 ? -12.151 28.819 96.975 1.00 57.63 517 ALA A C 1
ATOM 3729 O O . ALA A 1 517 ? -13.367 29.036 96.896 1.00 57.64 517 ALA A O 1
ATOM 3731 N N . GLN A 1 518 ? -11.291 29.036 95.981 1.00 55.72 518 GLN A N 1
ATOM 3732 C CA . GLN A 1 518 ? -11.685 29.640 94.708 1.00 53.80 518 GLN A CA 1
ATOM 3733 C C . GLN A 1 518 ? -10.688 29.335 93.590 1.00 51.78 518 GLN A C 1
ATOM 3734 O O . GLN A 1 518 ? -9.478 29.268 93.812 1.00 51.00 518 GLN A O 1
ATOM 3740 N N . PHE A 1 519 ? -11.222 29.151 92.388 1.00 49.83 519 PHE A N 1
ATOM 3741 C CA . PHE A 1 519 ? -10.418 29.018 91.183 1.00 48.02 519 PHE A CA 1
ATOM 3742 C C . PHE A 1 519 ? -10.643 30.230 90.288 1.00 46.69 519 PHE A C 1
ATOM 3743 O O . PHE A 1 519 ? -11.780 30.616 90.021 1.00 46.31 519 PHE A O 1
ATOM 3751 N N . TYR A 1 520 ? -9.550 30.851 89.865 1.00 45.53 520 TYR A N 1
ATOM 3752 C CA . TYR A 1 520 ? -9.622 31.982 88.951 1.00 44.26 520 TYR A CA 1
ATOM 3753 C C . TYR A 1 520 ? -8.365 32.121 88.084 1.00 43.73 520 TYR A C 1
ATOM 3754 O O . TYR A 1 520 ? -7.276 31.650 88.450 1.00 43.45 520 TYR A O 1
ATOM 3763 N N . ASP A 1 521 ? -8.526 32.775 86.934 1.00 42.42 521 ASP A N 1
ATOM 3764 C CA . ASP A 1 521 ? -7.420 33.005 86.013 1.00 41.92 521 ASP A CA 1
ATOM 3765 C C . ASP A 1 521 ? -6.919 31.652 85.462 1.00 40.96 521 ASP A C 1
ATOM 3766 O O . ASP A 1 521 ? -5.782 31.237 85.691 1.00 40.86 521 ASP A O 1
ATOM 3771 N N . PHE A 1 522 ? -7.825 30.967 84.766 1.00 40.07 522 PHE A N 1
ATOM 3772 C CA . PHE A 1 522 ? -7.549 29.714 84.065 1.00 38.68 522 PHE A CA 1
ATOM 3773 C C . PHE A 1 522 ? -7.685 29.972 82.581 1.00 38.00 522 PHE A C 1
ATOM 3774 O O . PHE A 1 522 ? -8.645 30.592 82.127 1.00 37.61 522 PHE A O 1
ATOM 3782 N N . THR A 1 523 ? -6.720 29.458 81.838 1.00 37.75 523 THR A N 1
ATOM 3783 C CA . THR A 1 523 ? -6.667 29.583 80.397 1.00 37.14 523 THR A CA 1
ATOM 3784 C C . THR A 1 523 ? -6.608 28.207 79.729 1.00 36.96 523 THR A C 1
ATOM 3785 O O . THR A 1 523 ? -5.689 27.406 79.983 1.00 36.25 523 THR A O 1
ATOM 3789 N N . LEU A 1 524 ? -7.617 27.958 78.893 1.00 36.72 524 LEU A N 1
ATOM 3790 C CA . LEU A 1 524 ? -7.660 26.833 77.975 1.00 36.17 524 LEU A CA 1
ATOM 3791 C C . LEU A 1 524 ? -7.583 27.353 76.526 1.00 35.46 524 LEU A C 1
ATOM 3792 O O . LEU A 1 524 ? -8.487 28.031 76.058 1.00 34.41 524 LEU A O 1
ATOM 3797 N N . LYS A 1 525 ? -6.486 27.026 75.838 1.00 34.75 525 LYS A N 1
ATOM 3798 C CA . LYS A 1 525 ? -6.168 27.581 74.519 1.00 34.28 525 LYS A CA 1
ATOM 3799 C C . LYS A 1 525 ? -5.523 26.532 73.619 1.00 33.15 525 LYS A C 1
ATOM 3800 O O . LYS A 1 525 ? -4.692 25.747 74.090 1.00 32.74 525 LYS A O 1
ATOM 3806 N N . ASN A 1 526 ? -5.904 26.525 72.337 1.00 31.63 526 ASN A N 1
ATOM 3807 C CA . ASN A 1 526 ? -5.262 25.673 71.317 1.00 30.15 526 ASN A CA 1
ATOM 3808 C C . ASN A 1 526 ? -5.264 24.199 71.731 1.00 29.07 526 ASN A C 1
ATOM 3809 O O . ASN A 1 526 ? -4.213 23.580 71.786 1.00 28.87 526 ASN A O 1
ATOM 3814 N N . VAL A 1 527 ? -6.449 23.669 72.035 1.00 28.57 527 VAL A N 1
ATOM 3815 C CA . VAL A 1 527 ? -6.630 22.316 72.568 1.00 27.22 527 VAL A CA 1
ATOM 3816 C C . VAL A 1 527 ? -7.673 21.596 71.719 1.00 27.74 527 VAL A C 1
ATOM 3817 O O . VAL A 1 527 ? -8.738 22.131 71.440 1.00 27.24 527 VAL A O 1
ATOM 3821 N N . THR A 1 528 ? -7.341 20.381 71.310 1.00 27.62 528 THR A N 1
ATOM 3822 C CA . THR A 1 528 ? -8.222 19.557 70.509 1.00 28.23 528 THR A CA 1
ATOM 3823 C C . THR A 1 528 ? -8.461 18.257 71.257 1.00 28.50 528 THR A C 1
ATOM 3824 O O . THR A 1 528 ? -7.523 17.655 71.779 1.00 28.79 528 THR A O 1
ATOM 3828 N N . VAL A 1 529 ? -9.717 17.855 71.336 1.00 28.33 529 VAL A N 1
ATOM 3829 C CA . VAL A 1 529 ? -10.083 16.555 71.849 1.00 28.89 529 VAL A CA 1
ATOM 3830 C C . VAL A 1 529 ? -10.915 15.840 70.798 1.00 29.25 529 VAL A C 1
ATOM 3831 O O . VAL A 1 529 ? -11.918 16.379 70.325 1.00 29.34 529 VAL A O 1
ATOM 3835 N N . ASP A 1 530 ? -10.498 14.623 70.457 1.00 29.77 530 ASP A N 1
ATOM 3836 C CA . ASP A 1 530 ? -11.322 13.706 69.677 1.00 29.77 530 ASP A CA 1
ATOM 3837 C C . ASP A 1 530 ? -11.788 12.564 70.572 1.00 30.23 530 ASP A C 1
ATOM 3838 O O . ASP A 1 530 ? -10.986 11.738 70.998 1.00 29.19 530 ASP A O 1
ATOM 3843 N N A ASN A 1 531 ? -13.093 12.539 70.836 0.50 30.42 531 ASN A N 1
ATOM 3844 N N B ASN A 1 531 ? -13.093 12.563 70.856 0.50 31.12 531 ASN A N 1
ATOM 3845 C CA A ASN A 1 531 ? -13.753 11.504 71.625 0.50 30.94 531 ASN A CA 1
ATOM 3846 C CA B ASN A 1 531 ? -13.812 11.504 71.575 0.50 32.24 531 ASN A CA 1
ATOM 3847 C C A ASN A 1 531 ? -13.554 11.653 73.118 0.50 32.28 531 ASN A C 1
ATOM 3848 C C B ASN A 1 531 ? -13.581 11.463 73.084 0.50 33.06 531 ASN A C 1
ATOM 3849 O O A ASN A 1 531 ? -12.428 11.811 73.611 0.50 32.54 531 ASN A O 1
ATOM 3850 O O B ASN A 1 531 ? -12.450 11.313 73.554 0.50 33.30 531 ASN A O 1
ATOM 3859 N N . SER A 1 532 ? -14.675 11.619 73.821 1.00 33.70 532 SER A N 1
ATOM 3860 C CA . SER A 1 532 ? -14.707 11.510 75.266 1.00 36.26 532 SER A CA 1
ATOM 3861 C C . SER A 1 532 ? -15.828 10.502 75.468 1.00 37.81 532 SER A C 1
ATOM 3862 O O . SER A 1 532 ? -16.974 10.765 75.072 1.00 38.93 532 SER A O 1
ATOM 3865 N N . THR A 1 533 ? -15.489 9.345 76.037 1.00 39.09 533 THR A N 1
ATOM 3866 C CA . THR A 1 533 ? -16.397 8.205 76.116 1.00 40.43 533 THR A CA 1
ATOM 3867 C C . THR A 1 533 ? -17.184 8.163 77.443 1.00 41.12 533 THR A C 1
ATOM 3868 O O . THR A 1 533 ? -17.940 7.221 77.694 1.00 41.42 533 THR A O 1
ATOM 3872 N N . GLY A 1 534 ? -16.997 9.168 78.290 1.00 41.63 534 GLY A N 1
ATOM 3873 C CA . GLY A 1 534 ? -17.756 9.265 79.542 1.00 42.74 534 GLY A CA 1
ATOM 3874 C C . GLY A 1 534 ? -19.172 9.777 79.315 1.00 43.49 534 GLY A C 1
ATOM 3875 O O . GLY A 1 534 ? -19.639 9.839 78.178 1.00 43.42 534 GLY A O 1
ATOM 3876 N N . LYS A 1 535 ? -19.857 10.142 80.399 1.00 43.93 535 LYS A N 1
ATOM 3877 C CA . LYS A 1 535 ? -21.198 10.695 80.303 1.00 44.44 535 LYS A CA 1
ATOM 3878 C C . LYS A 1 535 ? -21.375 12.009 81.045 1.00 44.41 535 LYS A C 1
ATOM 3879 O O . LYS A 1 535 ? -22.429 12.644 80.939 1.00 44.21 535 LYS A O 1
ATOM 3885 N N . ASN A 1 536 ? -20.373 12.421 81.809 1.00 44.22 536 ASN A N 1
ATOM 3886 C CA . ASN A 1 536 ? -20.487 13.713 82.462 1.00 44.58 536 ASN A CA 1
ATOM 3887 C C . ASN A 1 536 ? -20.073 14.805 81.472 1.00 44.01 536 ASN A C 1
ATOM 3888 O O . ASN A 1 536 ? -19.579 14.487 80.389 1.00 43.79 536 ASN A O 1
ATOM 3893 N N . PRO A 1 537 ? -20.299 16.086 81.825 1.00 43.29 537 PRO A N 1
ATOM 3894 C CA . PRO A 1 537 ? -20.129 17.146 80.848 1.00 42.58 537 PRO A CA 1
ATOM 3895 C C . PRO A 1 537 ? -18.691 17.255 80.364 1.00 41.96 537 PRO A C 1
ATOM 3896 O O . PRO A 1 537 ? -17.774 17.064 81.153 1.00 42.16 537 PRO A O 1
ATOM 3900 N N . SER A 1 538 ? -18.511 17.569 79.082 1.00 40.89 538 SER A N 1
ATOM 3901 C CA . SER A 1 538 ? -17.176 17.731 78.503 1.00 40.83 538 SER A CA 1
ATOM 3902 C C . SER A 1 538 ? -16.371 18.804 79.227 1.00 40.58 538 SER A C 1
ATOM 3903 O O . SER A 1 538 ? -15.220 18.579 79.588 1.00 41.30 538 SER A O 1
ATOM 3906 N N . ILE A 1 539 ? -16.975 19.973 79.411 1.00 40.29 539 ILE A N 1
ATOM 3907 C CA . ILE A 1 539 ? -16.412 21.039 80.220 1.00 39.87 539 ILE A CA 1
ATOM 3908 C C . ILE A 1 539 ? -17.398 21.212 81.386 1.00 40.92 539 ILE A C 1
ATOM 3909 O O . ILE A 1 539 ? -18.607 21.360 81.176 1.00 40.94 539 ILE A O 1
ATOM 3914 N N . GLU A 1 540 ? -16.894 21.113 82.611 1.00 41.58 540 GLU A N 1
ATOM 3915 C CA . GLU A 1 540 ? -17.754 21.157 83.770 1.00 42.76 540 GLU A CA 1
ATOM 3916 C C . GLU A 1 540 ? -17.179 22.011 84.865 1.00 43.56 540 GLU A C 1
ATOM 3917 O O . GLU A 1 540 ? -16.160 21.685 85.470 1.00 43.54 540 GLU A O 1
ATOM 3923 N N . ILE A 1 541 ? -17.870 23.115 85.105 1.00 44.89 541 ILE A N 1
ATOM 3924 C CA . ILE A 1 541 ? -17.513 24.091 86.115 1.00 46.17 541 ILE A CA 1
ATOM 3925 C C . ILE A 1 541 ? -18.689 24.098 87.096 1.00 47.77 541 ILE A C 1
ATOM 3926 O O . ILE A 1 541 ? -19.847 24.171 86.681 1.00 47.75 541 ILE A O 1
ATOM 3931 N N . LYS A 1 542 ? -18.392 23.947 88.387 1.00 50.07 542 LYS A N 1
ATOM 3932 C CA . LYS A 1 542 ? -19.412 24.012 89.446 1.00 52.12 542 LYS A CA 1
ATOM 3933 C C . LYS A 1 542 ? -18.841 24.540 90.767 1.00 53.50 542 LYS A C 1
ATOM 3934 O O . LYS A 1 542 ? -17.831 24.038 91.268 1.00 53.08 542 LYS A O 1
ATOM 3940 N N . GLY A 1 543 ? -19.499 25.548 91.327 1.00 55.39 543 GLY A N 1
ATOM 3941 C CA . GLY A 1 543 ? -19.107 26.098 92.618 1.00 58.07 543 GLY A CA 1
ATOM 3942 C C . GLY A 1 543 ? -20.212 25.918 93.637 1.00 60.02 543 GLY A C 1
ATOM 3943 O O . GLY A 1 543 ? -20.756 24.819 93.790 1.00 60.11 543 GLY A O 1
ATOM 3944 N N . ASP A 1 544 ? -20.527 27.010 94.336 1.00 62.08 544 ASP A N 1
ATOM 3945 C CA . ASP A 1 544 ? -21.711 27.116 95.200 1.00 63.98 544 ASP A CA 1
ATOM 3946 C C . ASP A 1 544 ? -22.052 28.603 95.358 1.00 64.74 544 ASP A C 1
ATOM 3947 O O . ASP A 1 544 ? -21.693 29.214 96.370 1.00 64.91 544 ASP A O 1
ATOM 3952 N N . THR A 1 545 ? -22.714 29.184 94.347 1.00 65.78 545 THR A N 1
ATOM 3953 C CA . THR A 1 545 ? -22.965 30.646 94.303 1.00 66.44 545 THR A CA 1
ATOM 3954 C C . THR A 1 545 ? -23.939 31.110 95.402 1.00 66.93 545 THR A C 1
ATOM 3955 O O . THR A 1 545 ? -23.822 32.237 95.908 1.00 67.17 545 THR A O 1
ATOM 3959 N N . ALA A 1 546 ? -24.870 30.231 95.785 1.00 67.22 546 ALA A N 1
ATOM 3960 C CA . ALA A 1 546 ? -25.695 30.446 96.975 1.00 67.44 546 ALA A CA 1
ATOM 3961 C C . ALA A 1 546 ? -24.806 30.879 98.148 1.00 67.46 546 ALA A C 1
ATOM 3962 O O . ALA A 1 546 ? -25.134 31.821 98.879 1.00 67.72 546 ALA A O 1
ATOM 3964 N N . ASN A 1 547 ? -23.663 30.205 98.283 1.00 66.91 547 ASN A N 1
ATOM 3965 C CA . ASN A 1 547 ? -22.743 30.420 99.392 1.00 66.40 547 ASN A CA 1
ATOM 3966 C C . ASN A 1 547 ? -21.475 31.193 98.992 1.00 65.87 547 ASN A C 1
ATOM 3967 O O . ASN A 1 547 ? -20.384 30.976 99.541 1.00 65.66 547 ASN A O 1
ATOM 3972 N N . LYS A 1 548 ? -21.657 32.107 98.036 1.00 65.14 548 LYS A N 1
ATOM 3973 C CA . LYS A 1 548 ? -20.611 33.009 97.517 1.00 64.56 548 LYS A CA 1
ATOM 3974 C C . LYS A 1 548 ? -19.404 32.316 96.867 1.00 63.50 548 LYS A C 1
ATOM 3975 O O . LYS A 1 548 ? -18.461 32.990 96.430 1.00 63.73 548 LYS A O 1
ATOM 3981 N N . ALA A 1 549 ? -19.444 30.986 96.789 1.00 62.21 549 ALA A N 1
ATOM 3982 C CA . ALA A 1 549 ? -18.377 30.202 96.152 1.00 60.79 549 ALA A CA 1
ATOM 3983 C C . ALA A 1 549 ? -18.554 30.125 94.631 1.00 59.75 549 ALA A C 1
ATOM 3984 O O . ALA A 1 549 ? -19.306 29.283 94.120 1.00 59.56 549 ALA A O 1
ATOM 3986 N N . TRP A 1 550 ? -17.879 31.024 93.919 1.00 58.16 550 TRP A N 1
ATOM 3987 C CA . TRP A 1 550 ? -17.849 30.970 92.462 1.00 56.94 550 TRP A CA 1
ATOM 3988 C C . TRP A 1 550 ? -16.437 31.050 91.878 1.00 55.52 550 TRP A C 1
ATOM 3989 O O . TRP A 1 550 ? -15.505 31.558 92.512 1.00 54.85 550 TRP A O 1
ATOM 4000 N N . HIS A 1 551 ? -16.311 30.520 90.663 1.00 53.96 551 HIS A N 1
ATOM 4001 C CA . HIS A 1 551 ? -15.094 30.596 89.867 1.00 52.50 551 HIS A CA 1
ATOM 4002 C C . HIS A 1 551 ? -15.190 31.818 88.980 1.00 51.20 551 HIS A C 1
ATOM 4003 O O . HIS A 1 551 ? -16.280 32.234 88.595 1.00 51.12 551 HIS A O 1
ATOM 4010 N N . ARG A 1 552 ? -14.053 32.393 88.638 1.00 49.85 552 ARG A N 1
ATOM 4011 C CA . ARG A 1 552 ? -14.064 33.595 87.831 1.00 49.02 552 ARG A CA 1
ATOM 4012 C C . ARG A 1 552 ? -12.830 33.621 86.947 1.00 47.62 552 ARG A C 1
ATOM 4013 O O . ARG A 1 552 ? -11.884 32.887 87.191 1.00 47.63 552 ARG A O 1
ATOM 4021 N N . LEU A 1 553 ? -12.857 34.455 85.912 1.00 46.31 553 LEU A N 1
ATOM 4022 C CA . LEU A 1 553 ? -11.700 34.677 85.036 1.00 45.18 553 LEU A CA 1
ATOM 4023 C C . LEU A 1 553 ? -11.192 33.427 84.297 1.00 44.19 553 LEU A C 1
ATOM 4024 O O . LEU A 1 553 ? -9.995 33.157 84.269 1.00 43.91 553 LEU A O 1
ATOM 4029 N N . VAL A 1 554 ? -12.121 32.678 83.704 1.00 43.19 554 VAL A N 1
ATOM 4030 C CA . VAL A 1 554 ? -11.794 31.566 82.810 1.00 42.77 554 VAL A CA 1
ATOM 4031 C C . VAL A 1 554 ? -11.759 32.055 81.348 1.00 42.45 554 VAL A C 1
ATOM 4032 O O . VAL A 1 554 ? -12.778 32.464 80.797 1.00 41.71 554 VAL A O 1
ATOM 4036 N N . HIS A 1 555 ? -10.575 32.011 80.739 1.00 42.39 555 HIS A N 1
ATOM 4037 C CA . HIS A 1 555 ? -10.374 32.422 79.337 1.00 42.24 555 HIS A CA 1
ATOM 4038 C C . HIS A 1 555 ? -10.185 31.196 78.437 1.00 41.89 555 HIS A C 1
ATOM 4039 O O . HIS A 1 555 ? -9.163 30.510 78.521 1.00 41.82 555 HIS A O 1
ATOM 4046 N N . VAL A 1 556 ? -11.185 30.913 77.599 1.00 41.39 556 VAL A N 1
ATOM 4047 C CA . VAL A 1 556 ? -11.160 29.756 76.694 1.00 40.86 556 VAL A CA 1
ATOM 4048 C C . VAL A 1 556 ? -11.129 30.196 75.219 1.00 41.00 556 VAL A C 1
ATOM 4049 O O . VAL A 1 556 ? -12.049 30.867 74.746 1.00 40.96 556 VAL A O 1
ATOM 4053 N N . ASN A 1 557 ? -10.057 29.817 74.514 1.00 40.87 557 ASN A N 1
ATOM 4054 C CA . ASN A 1 557 ? -9.791 30.248 73.132 1.00 40.52 557 ASN A CA 1
ATOM 4055 C C . ASN A 1 557 ? -9.302 29.137 72.190 1.00 39.04 557 ASN A C 1
ATOM 4056 O O . ASN A 1 557 ? -8.371 28.400 72.512 1.00 38.43 557 ASN A O 1
ATOM 4061 N N . ASN A 1 558 ? -9.934 29.037 71.021 1.00 37.31 558 ASN A N 1
ATOM 4062 C CA . ASN A 1 558 ? -9.497 28.126 69.952 1.00 35.74 558 ASN A CA 1
ATOM 4063 C C . ASN A 1 558 ? -9.383 26.643 70.365 1.00 34.08 558 ASN A C 1
ATOM 4064 O O . ASN A 1 558 ? -8.302 26.054 70.361 1.00 34.06 558 ASN A O 1
ATOM 4069 N N . VAL A 1 559 ? -10.518 26.037 70.686 1.00 33.05 559 VAL A N 1
ATOM 4070 C CA . VAL A 1 559 ? -10.565 24.643 71.152 1.00 30.50 559 VAL A CA 1
ATOM 4071 C C . VAL A 1 559 ? -11.537 23.880 70.252 1.00 31.11 559 VAL A C 1
ATOM 4072 O O . VAL A 1 559 ? -12.586 24.403 69.916 1.00 31.10 559 VAL A O 1
ATOM 4076 N N . GLN A 1 560 ? -11.201 22.645 69.869 1.00 30.88 560 GLN A N 1
ATOM 4077 C CA . GLN A 1 560 ? -12.087 21.823 69.032 1.00 30.29 560 GLN A CA 1
ATOM 4078 C C . GLN A 1 560 ? -12.377 20.489 69.707 1.00 30.00 560 GLN A C 1
ATOM 4079 O O . GLN A 1 560 ? -11.461 19.754 70.072 1.00 29.63 560 GLN A O 1
ATOM 4085 N N . LEU A 1 561 ? -13.657 20.176 69.839 1.00 29.42 561 LEU A N 1
ATOM 4086 C CA . LEU A 1 561 ? -14.105 19.013 70.562 1.00 29.41 561 LEU A CA 1
ATOM 4087 C C . LEU A 1 561 ? -14.967 18.130 69.663 1.00 29.70 561 LEU A C 1
ATOM 4088 O O . LEU A 1 561 ? -16.083 18.520 69.274 1.00 30.10 561 LEU A O 1
ATOM 4093 N N . ASN A 1 562 ? -14.458 16.948 69.320 1.00 29.23 562 ASN A N 1
ATOM 4094 C CA . ASN A 1 562 ? -15.244 16.029 68.532 1.00 28.47 562 ASN A CA 1
ATOM 4095 C C . ASN A 1 562 ? -15.736 14.850 69.358 1.00 28.77 562 ASN A C 1
ATOM 4096 O O . ASN A 1 562 ? -14.959 14.244 70.114 1.00 28.04 562 ASN A O 1
ATOM 4101 N N A ASN A 1 563 ? -17.025 14.541 69.205 0.50 28.25 563 ASN A N 1
ATOM 4102 N N B ASN A 1 563 ? -17.020 14.513 69.220 0.50 28.76 563 ASN A N 1
ATOM 4103 C CA A ASN A 1 563 ? -17.652 13.400 69.854 0.50 27.69 563 ASN A CA 1
ATOM 4104 C CA B ASN A 1 563 ? -17.583 13.332 69.873 0.50 28.73 563 ASN A CA 1
ATOM 4105 C C A ASN A 1 563 ? -17.497 13.453 71.380 0.50 28.02 563 ASN A C 1
ATOM 4106 C C B ASN A 1 563 ? -17.539 13.417 71.405 0.50 28.63 563 ASN A C 1
ATOM 4107 O O A ASN A 1 563 ? -16.929 12.552 72.009 0.50 27.62 563 ASN A O 1
ATOM 4108 O O B ASN A 1 563 ? -17.086 12.480 72.073 0.50 28.32 563 ASN A O 1
ATOM 4117 N N . VAL A 1 564 ? -17.994 14.547 71.944 1.00 28.33 564 VAL A N 1
ATOM 4118 C CA . VAL A 1 564 ? -18.052 14.760 73.379 1.00 28.76 564 VAL A CA 1
ATOM 4119 C C . VAL A 1 564 ? -19.506 15.131 73.777 1.00 29.54 564 VAL A C 1
ATOM 4120 O O . VAL A 1 564 ? -20.322 15.553 72.932 1.00 29.42 564 VAL A O 1
ATOM 4124 N N . THR A 1 565 ? -19.812 14.976 75.056 1.00 29.85 565 THR A N 1
ATOM 4125 C CA . THR A 1 565 ? -21.096 15.406 75.610 1.00 30.56 565 THR A CA 1
ATOM 4126 C C . THR A 1 565 ? -21.126 16.935 75.748 1.00 31.79 565 THR A C 1
ATOM 4127 O O . THR A 1 565 ? -20.051 17.603 75.750 1.00 31.29 565 THR A O 1
ATOM 4131 N N . PRO A 1 566 ? -22.349 17.510 75.838 1.00 32.07 566 PRO A N 1
ATOM 4132 C CA . PRO A 1 566 ? -22.496 18.945 76.107 1.00 32.53 566 PRO A CA 1
ATOM 4133 C C . PRO A 1 566 ? -21.860 19.403 77.433 1.00 33.30 566 PRO A C 1
ATOM 4134 O O . PRO A 1 566 ? -21.654 18.590 78.331 1.00 32.74 566 PRO A O 1
ATOM 4138 N N . THR A 1 567 ? -21.577 20.706 77.541 1.00 34.36 567 THR A N 1
ATOM 4139 C CA . THR A 1 567 ? -20.980 21.317 78.721 1.00 35.18 567 THR A CA 1
ATOM 4140 C C . THR A 1 567 ? -21.999 21.496 79.854 1.00 36.69 567 THR A C 1
ATOM 4141 O O . THR A 1 567 ? -23.201 21.482 79.608 1.00 36.77 567 THR A O 1
ATOM 4145 N N . ALA A 1 568 ? -21.499 21.679 81.079 1.00 37.52 568 ALA A N 1
ATOM 4146 C CA . ALA A 1 568 ? -22.298 22.079 82.247 1.00 38.77 568 ALA A CA 1
ATOM 4147 C C . ALA A 1 568 ? -21.467 23.051 83.054 1.00 39.86 568 ALA A C 1
ATOM 4148 O O . ALA A 1 568 ? -20.484 22.679 83.695 1.00 39.33 568 ALA A O 1
ATOM 4150 N N . ILE A 1 569 ? -21.852 24.317 82.987 1.00 41.53 569 ILE A N 1
ATOM 4151 C CA . ILE A 1 569 ? -21.058 25.388 83.544 1.00 43.11 569 ILE A CA 1
ATOM 4152 C C . ILE A 1 569 ? -21.935 26.191 84.511 1.00 45.18 569 ILE A C 1
ATOM 4153 O O . ILE A 1 569 ? -22.852 26.903 84.089 1.00 45.58 569 ILE A O 1
ATOM 4158 N N . SER A 1 570 ? -21.673 26.022 85.784 1.00 20.00 570 SER A N 1
ATOM 4159 C CA . SER A 1 570 ? -22.282 26.876 86.750 1.00 20.00 570 SER A CA 1
ATOM 4160 C C . SER A 1 570 ? -21.411 27.577 87.733 1.00 20.00 570 SER A C 1
ATOM 4161 O O . SER A 1 570 ? -20.378 27.120 88.157 1.00 49.95 570 SER A O 1
ATOM 4164 N N . ASP A 1 571 ? -21.892 28.732 88.096 1.00 50.26 571 ASP A N 1
ATOM 4165 C CA . ASP A 1 571 ? -21.199 29.569 89.078 1.00 50.24 571 ASP A CA 1
ATOM 4166 C C . ASP A 1 571 ? -19.893 30.117 88.549 1.00 49.59 571 ASP A C 1
ATOM 4167 O O . ASP A 1 571 ? -18.834 29.956 89.162 1.00 49.51 571 ASP A O 1
ATOM 4172 N N . LEU A 1 572 ? -19.983 30.799 87.419 1.00 49.04 572 LEU A N 1
ATOM 4173 C CA . LEU A 1 572 ? -18.805 31.340 86.782 1.00 48.48 572 LEU A CA 1
ATOM 4174 C C . LEU A 1 572 ? -18.986 32.824 86.480 1.00 48.18 572 LEU A C 1
ATOM 4175 O O . LEU A 1 572 ? -20.053 33.244 86.056 1.00 48.33 572 LEU A O 1
ATOM 4180 N N . ARG A 1 573 ? -17.943 33.612 86.699 1.00 47.78 573 ARG A N 1
ATOM 4181 C CA . ARG A 1 573 ? -18.003 35.042 86.414 1.00 47.80 573 ARG A CA 1
ATOM 4182 C C . ARG A 1 573 ? -16.799 35.523 85.631 1.00 47.20 573 ARG A C 1
ATOM 4183 O O . ARG A 1 573 ? -15.731 34.914 85.705 1.00 46.68 573 ARG A O 1
ATOM 4191 N N . ASP A 1 574 ? -16.971 36.632 84.906 1.00 46.45 574 ASP A N 1
ATOM 4192 C CA . ASP A 1 574 ? -15.870 37.320 84.189 1.00 46.46 574 ASP A CA 1
ATOM 4193 C C . ASP A 1 574 ? -15.069 36.401 83.229 1.00 45.86 574 ASP A C 1
ATOM 4194 O O . ASP A 1 574 ? -13.843 36.556 83.056 1.00 45.16 574 ASP A O 1
ATOM 4199 N N . SER A 1 575 ? -15.778 35.470 82.588 1.00 45.23 575 SER A N 1
ATOM 4200 C CA . SER A 1 575 ? -15.145 34.473 81.729 1.00 44.71 575 SER A CA 1
ATOM 4201 C C . SER A 1 575 ? -15.600 34.520 80.260 1.00 45.10 575 SER A C 1
ATOM 4202 O O . SER A 1 575 ? -16.735 34.893 79.972 1.00 45.29 575 SER A O 1
ATOM 4205 N N . GLU A 1 576 ? -14.720 34.146 79.328 1.00 44.57 576 GLU A N 1
ATOM 4206 C CA . GLU A 1 576 ? -15.108 34.068 77.906 1.00 44.39 576 GLU A CA 1
ATOM 4207 C C . GLU A 1 576 ? -14.672 32.789 77.166 1.00 43.64 576 GLU A C 1
ATOM 4208 O O . GLU A 1 576 ? -13.580 32.275 77.399 1.00 43.02 576 GLU A O 1
ATOM 4214 N N . PHE A 1 577 ? -15.538 32.329 76.256 1.00 42.91 577 PHE A N 1
ATOM 4215 C CA . PHE A 1 577 ? -15.348 31.103 75.481 1.00 41.93 577 PHE A CA 1
ATOM 4216 C C . PHE A 1 577 ? -15.383 31.374 73.968 1.00 41.71 577 PHE A C 1
ATOM 4217 O O . PHE A 1 577 ? -16.453 31.356 73.348 1.00 41.77 577 PHE A O 1
ATOM 4225 N N . ASN A 1 578 ? -14.207 31.592 73.386 1.00 40.64 578 ASN A N 1
ATOM 4226 C CA . ASN A 1 578 ? -14.068 31.965 71.987 1.00 40.55 578 ASN A CA 1
ATOM 4227 C C . ASN A 1 578 ? -13.475 30.898 71.071 1.00 40.67 578 ASN A C 1
ATOM 4228 O O . ASN A 1 578 ? -12.430 30.314 71.367 1.00 40.36 578 ASN A O 1
ATOM 4233 N N . LYS A 1 579 ? -14.173 30.658 69.961 1.00 40.32 579 LYS A N 1
ATOM 4234 C CA . LYS A 1 579 ? -13.761 29.686 68.956 1.00 40.36 579 LYS A CA 1
ATOM 4235 C C . LYS A 1 579 ? -13.645 28.288 69.552 1.00 39.38 579 LYS A C 1
ATOM 4236 O O . LYS A 1 579 ? -12.647 27.593 69.370 1.00 39.54 579 LYS A O 1
ATOM 4242 N N . VAL A 1 580 ? -14.682 27.894 70.283 1.00 38.70 580 VAL A N 1
ATOM 4243 C CA . VAL A 1 580 ? -14.819 26.527 70.757 1.00 37.52 580 VAL A CA 1
ATOM 4244 C C . VAL A 1 580 ? -15.772 25.834 69.776 1.00 37.32 580 VAL A C 1
ATOM 4245 O O . VAL A 1 580 ? -16.960 26.157 69.727 1.00 36.68 580 VAL A O 1
ATOM 4249 N N . THR A 1 581 ? -15.246 24.892 68.991 1.00 36.70 581 THR A N 1
ATOM 4250 C CA . THR A 1 581 ? -16.039 24.212 67.967 1.00 36.55 581 THR A CA 1
ATOM 4251 C C . THR A 1 581 ? -16.364 22.767 68.339 1.00 36.35 581 THR A C 1
ATOM 4252 O O . THR A 1 581 ? -15.463 21.916 68.427 1.00 37.35 581 THR A O 1
ATOM 4256 N N . PHE A 1 582 ? -17.651 22.492 68.526 1.00 35.36 582 PHE A N 1
ATOM 4257 C CA . PHE A 1 582 ? -18.148 21.138 68.780 1.00 34.89 582 PHE A CA 1
ATOM 4258 C C . PHE A 1 582 ? -18.650 20.536 67.475 1.00 34.83 582 PHE A C 1
ATOM 4259 O O . PHE A 1 582 ? -19.549 21.090 66.838 1.00 34.74 582 PHE A O 1
ATOM 4267 N N . THR A 1 583 ? -18.041 19.433 67.060 1.00 34.82 583 THR A N 1
ATOM 4268 C CA . THR A 1 583 ? -18.547 18.602 65.958 1.00 34.69 583 THR A CA 1
ATOM 4269 C C . THR A 1 583 ? -18.922 17.259 66.561 1.00 34.61 583 THR A C 1
ATOM 4270 O O . THR A 1 583 ? -18.408 16.917 67.606 1.00 35.34 583 THR A O 1
ATOM 4274 N N . GLU A 1 584 ? -19.824 16.511 65.926 1.00 34.80 584 GLU A N 1
ATOM 4275 C CA . GLU A 1 584 ? -20.342 15.234 66.471 1.00 34.93 584 GLU A CA 1
ATOM 4276 C C . GLU A 1 584 ? -20.685 15.249 67.974 1.00 35.60 584 GLU A C 1
ATOM 4277 O O . GLU A 1 584 ? -20.454 14.270 68.686 1.00 35.45 584 GLU A O 1
ATOM 4283 N N . LEU A 1 585 ? -21.257 16.352 68.440 1.00 36.26 585 LEU A N 1
ATOM 4284 C CA . LEU A 1 585 ? -21.682 16.490 69.830 1.00 36.43 585 LEU A CA 1
ATOM 4285 C C . LEU A 1 585 ? -22.627 15.355 70.225 1.00 37.46 585 LEU A C 1
ATOM 4286 O O . LEU A 1 585 ? -23.491 14.978 69.441 1.00 37.39 585 LEU A O 1
ATOM 4291 N N . ARG A 1 586 ? -22.443 14.796 71.421 1.00 38.38 586 ARG A N 1
ATOM 4292 C CA . ARG A 1 586 ? -23.338 13.755 71.946 1.00 39.81 586 ARG A CA 1
ATOM 4293 C C . ARG A 1 586 ? -24.463 14.382 72.766 1.00 40.30 586 ARG A C 1
ATOM 4294 O O . ARG A 1 586 ? -24.538 14.217 73.979 1.00 40.24 586 ARG A O 1
ATOM 4302 N N . GLY A 1 587 ? -25.335 15.106 72.070 1.00 41.52 587 GLY A N 1
ATOM 4303 C CA . GLY A 1 587 ? -26.354 15.966 72.676 1.00 41.63 587 GLY A CA 1
ATOM 4304 C C . GLY A 1 587 ? -26.811 16.943 71.612 1.00 42.07 587 GLY A C 1
ATOM 4305 O O . GLY A 1 587 ? -26.225 16.986 70.517 1.00 41.57 587 GLY A O 1
ATOM 4306 N N . ASP A 1 588 ? -27.840 17.738 71.927 1.00 42.61 588 ASP A N 1
ATOM 4307 C CA . ASP A 1 588 ? -28.436 18.669 70.942 1.00 42.92 588 ASP A CA 1
ATOM 4308 C C . ASP A 1 588 ? -27.783 20.045 70.884 1.00 42.94 588 ASP A C 1
ATOM 4309 O O . ASP A 1 588 ? -27.662 20.627 69.796 1.00 43.11 588 ASP A O 1
ATOM 4314 N N . THR A 1 589 ? -27.384 20.575 72.043 1.00 42.65 589 THR A N 1
ATOM 4315 C CA . THR A 1 589 ? -26.706 21.886 72.111 1.00 42.34 589 THR A CA 1
ATOM 4316 C C . THR A 1 589 ? -25.480 21.833 73.016 1.00 41.79 589 THR A C 1
ATOM 4317 O O . THR A 1 589 ? -25.544 21.277 74.118 1.00 41.36 589 THR A O 1
ATOM 4321 N N . PRO A 1 590 ? -24.361 22.429 72.561 1.00 41.66 590 PRO A N 1
ATOM 4322 C CA . PRO A 1 590 ? -23.145 22.336 73.361 1.00 41.74 590 PRO A CA 1
ATOM 4323 C C . PRO A 1 590 ? -23.190 23.130 74.671 1.00 41.70 590 PRO A C 1
ATOM 4324 O O . PRO A 1 590 ? -22.738 22.633 75.701 1.00 41.16 590 PRO A O 1
ATOM 4328 N N . TRP A 1 591 ? -23.773 24.326 74.632 1.00 42.34 591 TRP A N 1
ATOM 4329 C CA . TRP A 1 591 ? -23.684 25.294 75.733 1.00 42.80 591 TRP A CA 1
ATOM 4330 C C . TRP A 1 591 ? -24.838 25.288 76.747 1.00 43.89 591 TRP A C 1
ATOM 4331 O O . TRP A 1 591 ? -26.000 25.488 76.383 1.00 43.91 591 TRP A O 1
ATOM 4342 N N . HIS A 1 592 ? -24.492 25.070 78.017 1.00 44.99 592 HIS A N 1
ATOM 4343 C CA . HIS A 1 592 ? -25.457 25.028 79.127 1.00 46.16 592 HIS A CA 1
ATOM 4344 C C . HIS A 1 592 ? -24.979 25.870 80.308 1.00 46.82 592 HIS A C 1
ATOM 4345 O O . HIS A 1 592 ? -24.048 25.484 81.021 1.00 46.67 592 HIS A O 1
ATOM 4352 N N . PHE A 1 593 ? -25.635 27.014 80.513 1.00 48.23 593 PHE A N 1
ATOM 4353 C CA . PHE A 1 593 ? -25.223 27.998 81.523 1.00 49.48 593 PHE A CA 1
ATOM 4354 C C . PHE A 1 593 ? -26.288 28.350 82.562 1.00 50.61 593 PHE A C 1
ATOM 4355 O O . PHE A 1 593 ? -27.356 28.864 82.209 1.00 50.95 593 PHE A O 1
ATOM 4363 N N . SER A 1 594 ? -25.986 28.113 83.838 1.00 51.85 594 SER A N 1
ATOM 4364 C CA . SER A 1 594 ? -26.789 28.688 84.921 1.00 52.82 594 SER A CA 1
ATOM 4365 C C . SER A 1 594 ? -25.909 29.385 85.949 1.00 53.47 594 SER A C 1
ATOM 4366 O O . SER A 1 594 ? -24.782 28.951 86.201 1.00 53.26 594 SER A O 1
ATOM 4369 N N . GLU A 1 595 ? -26.440 30.475 86.516 1.00 53.87 595 GLU A N 1
ATOM 4370 C CA . GLU A 1 595 ? -25.826 31.206 87.626 1.00 54.58 595 GLU A CA 1
ATOM 4371 C C . GLU A 1 595 ? -24.517 31.905 87.253 1.00 54.74 595 GLU A C 1
ATOM 4372 O O . GLU A 1 595 ? -23.568 31.939 88.034 1.00 55.08 595 GLU A O 1
ATOM 4378 N N . VAL A 1 596 ? -24.490 32.493 86.063 1.00 55.15 596 VAL A N 1
ATOM 4379 C CA . VAL A 1 596 ? -23.285 33.148 85.550 1.00 55.57 596 VAL A CA 1
ATOM 4380 C C . VAL A 1 596 ? -23.440 34.655 85.526 1.00 56.00 596 VAL A C 1
ATOM 4381 O O . VAL A 1 596 ? -24.556 35.168 85.450 1.00 56.25 596 VAL A O 1
ATOM 4385 N N . LYS A 1 597 ? -22.319 35.363 85.593 1.00 56.41 597 LYS A N 1
ATOM 4386 C CA . LYS A 1 597 ? -22.326 36.806 85.423 1.00 56.96 597 LYS A CA 1
ATOM 4387 C C . LYS A 1 597 ? -21.112 37.245 84.619 1.00 56.95 597 LYS A C 1
ATOM 4388 O O . LYS A 1 597 ? -19.979 37.063 85.052 1.00 56.79 597 LYS A O 1
ATOM 4394 N N . ASN A 1 598 ? -21.372 37.820 83.445 1.00 57.15 598 ASN A N 1
ATOM 4395 C CA . ASN A 1 598 ? -20.330 38.367 82.566 1.00 57.58 598 ASN A CA 1
ATOM 4396 C C . ASN A 1 598 ? -19.503 37.324 81.739 1.00 57.77 598 ASN A C 1
ATOM 4397 O O . ASN A 1 598 ? -18.278 37.239 81.858 1.00 57.78 598 ASN A O 1
ATOM 4402 N N . VAL A 1 599 ? -20.211 36.560 80.894 1.00 58.28 599 VAL A N 1
ATOM 4403 C CA . VAL A 1 599 ? -19.669 35.586 79.903 1.00 58.61 599 VAL A CA 1
ATOM 4404 C C . VAL A 1 599 ? -20.784 35.446 78.833 1.00 59.16 599 VAL A C 1
ATOM 4405 O O . VAL A 1 599 ? -21.923 35.650 79.230 1.00 59.58 599 VAL A O 1
ATOM 4409 N N . LYS A 1 600 ? -20.601 35.152 77.517 1.00 59.80 600 LYS A N 1
ATOM 4410 C CA . LYS A 1 600 ? -19.478 35.365 76.533 1.00 59.73 600 LYS A CA 1
ATOM 4411 C C . LYS A 1 600 ? -18.851 33.976 76.339 1.00 59.95 600 LYS A C 1
ATOM 4412 O O . LYS A 1 600 ? -17.785 33.716 76.894 1.00 59.93 600 LYS A O 1
ATOM 4418 N N . VAL A 1 601 ? -19.457 33.063 75.543 1.00 60.10 601 VAL A N 1
ATOM 4419 C CA . VAL A 1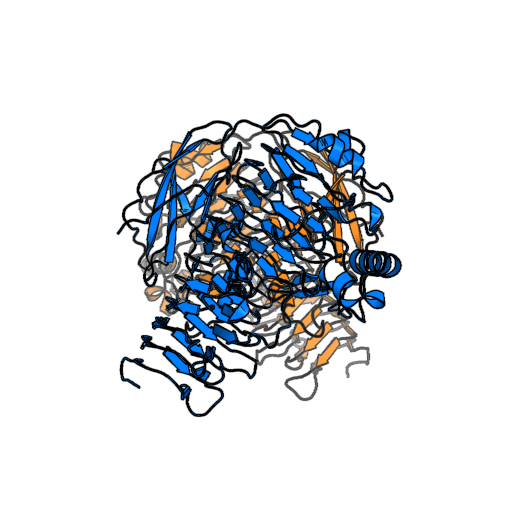 601 ? -19.437 32.928 74.025 1.00 60.28 601 VAL A CA 1
ATOM 4420 C C . VAL A 1 601 ? -19.382 33.989 72.867 1.00 60.47 601 VAL A C 1
ATOM 4421 O O . VAL A 1 601 ? -20.402 34.491 72.387 1.00 60.24 601 VAL A O 1
ATOM 4425 N N . ASP A 1 602 ? -18.156 34.216 72.386 1.00 60.83 602 ASP A N 1
ATOM 4426 C CA . ASP A 1 602 ? -17.839 34.751 71.036 1.00 61.34 602 ASP A CA 1
ATOM 4427 C C . ASP A 1 602 ? -18.073 36.244 70.661 1.00 62.48 602 ASP A C 1
ATOM 4428 O O . ASP A 1 602 ? -18.396 36.519 69.504 1.00 62.60 602 ASP A O 1
ATOM 4433 N N . GLY A 1 603 ? -17.990 37.209 71.580 1.00 63.58 603 GLY A N 1
ATOM 4434 C CA . GLY A 1 603 ? -18.327 37.083 72.992 1.00 65.12 603 GLY A CA 1
ATOM 4435 C C . GLY A 1 603 ? -19.705 37.728 73.092 1.00 66.22 603 GLY A C 1
ATOM 4436 O O . GLY A 1 603 ? -19.858 38.931 72.827 1.00 66.21 603 GLY A O 1
ATOM 4437 N N . LYS A 1 604 ? -20.714 36.935 73.465 1.00 67.15 604 LYS A N 1
ATOM 4438 C CA . LYS A 1 604 ? -22.095 37.322 73.218 1.00 68.00 604 LYS A CA 1
ATOM 4439 C C . LYS A 1 604 ? -23.201 36.578 73.971 1.00 68.51 604 LYS A C 1
ATOM 4440 O O . LYS A 1 604 ? -23.536 35.441 73.615 1.00 68.65 604 LYS A O 1
ATOM 4446 N N . PRO A 1 605 ? -23.706 37.144 75.079 1.00 68.81 605 PRO A N 1
ATOM 4447 C CA . PRO A 1 605 ? -23.229 37.340 76.424 1.00 68.86 605 PRO A CA 1
ATOM 4448 C C . PRO A 1 605 ? -24.246 36.502 77.244 1.00 68.91 605 PRO A C 1
ATOM 4449 O O . PRO A 1 605 ? -25.152 35.923 76.636 1.00 68.66 605 PRO A O 1
ATOM 4453 N N . VAL A 1 606 ? -24.087 36.393 78.569 1.00 69.26 606 VAL A N 1
ATOM 4454 C CA . VAL A 1 606 ? -25.200 36.044 79.509 1.00 69.49 606 VAL A CA 1
ATOM 4455 C C . VAL A 1 606 ? -24.846 36.350 80.979 1.00 69.51 606 VAL A C 1
ATOM 4456 O O . VAL A 1 606 ? -23.684 36.645 81.315 1.00 69.32 606 VAL A O 1
ATOM 4460 N N . ASP B 1 36 ? 15.861 -27.492 73.929 1.00 39.58 36 ASP B N 1
ATOM 4461 C CA . ASP B 1 36 ? 16.922 -27.826 72.926 1.00 39.47 36 ASP B CA 1
ATOM 4462 C C . ASP B 1 36 ? 17.739 -26.575 72.673 1.00 38.64 36 ASP B C 1
ATOM 4463 O O . ASP B 1 36 ? 17.198 -25.465 72.658 1.00 38.73 36 ASP B O 1
ATOM 4468 N N . ALA B 1 37 ? 19.040 -26.761 72.484 1.00 37.54 37 ALA B N 1
ATOM 4469 C CA . ALA B 1 37 ? 19.979 -25.664 72.345 1.00 36.63 37 ALA B CA 1
ATOM 4470 C C . ALA B 1 37 ? 19.736 -24.889 71.043 1.00 35.76 37 ALA B C 1
ATOM 4471 O O . ALA B 1 37 ? 19.626 -25.512 69.984 1.00 36.22 37 ALA B O 1
ATOM 4473 N N . PRO B 1 38 ? 19.667 -23.531 71.112 1.00 34.60 38 PRO B N 1
ATOM 4474 C CA . PRO B 1 38 ? 19.603 -22.717 69.873 1.00 33.57 38 PRO B CA 1
ATOM 4475 C C . PRO B 1 38 ? 20.759 -23.072 68.938 1.00 32.77 38 PR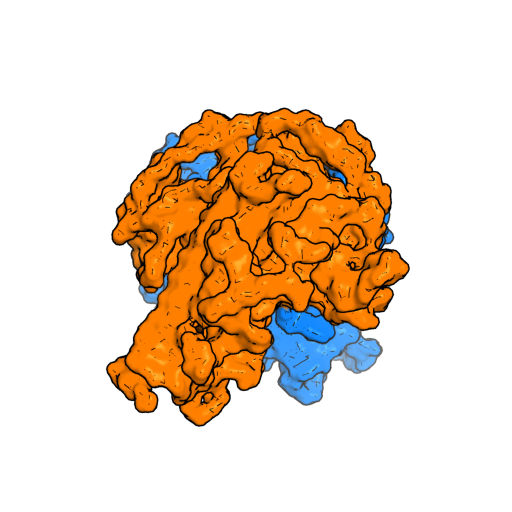O B C 1
ATOM 4476 O O . PRO B 1 38 ? 21.858 -23.358 69.418 1.00 32.36 38 PRO B O 1
ATOM 4480 N N . GLN B 1 39 ? 20.506 -23.081 67.625 1.00 31.96 39 GLN B N 1
ATOM 4481 C CA . GLN B 1 39 ? 21.497 -23.578 66.643 1.00 31.04 39 GLN B CA 1
ATOM 4482 C C . GLN B 1 39 ? 22.186 -22.490 65.816 1.00 30.08 39 GLN B C 1
ATOM 4483 O O . GLN B 1 39 ? 21.607 -21.458 65.506 1.00 28.42 39 GLN B O 1
ATOM 4489 N N . GLN B 1 40 ? 23.431 -22.762 65.448 1.00 29.49 40 GLN B N 1
ATOM 4490 C CA . GLN B 1 40 ? 24.180 -21.947 64.509 1.00 29.75 40 GLN B CA 1
ATOM 4491 C C . GLN B 1 40 ? 24.341 -20.462 64.897 1.00 28.53 40 GLN B C 1
ATOM 4492 O O . GLN B 1 40 ? 24.177 -19.590 64.063 1.00 28.24 40 GLN B O 1
ATOM 4498 N N . LEU B 1 41 ? 24.684 -20.178 66.150 1.00 28.10 41 LEU B N 1
ATOM 4499 C CA . LEU B 1 41 ? 25.107 -18.821 66.525 1.00 27.66 41 LEU B CA 1
ATOM 4500 C C . LEU B 1 41 ? 26.302 -18.435 65.669 1.00 27.26 41 LEU B C 1
ATOM 4501 O O . LEU B 1 41 ? 27.209 -19.253 65.463 1.00 25.95 41 LEU B O 1
ATOM 4506 N N . GLN B 1 42 ? 26.303 -17.201 65.154 1.00 26.30 42 GLN B N 1
ATOM 4507 C CA . GLN B 1 42 ? 27.340 -16.776 64.191 1.00 25.80 42 GLN B CA 1
ATOM 4508 C C . GLN B 1 42 ? 27.405 -15.261 64.049 1.00 25.55 42 GLN B C 1
ATOM 4509 O O . GLN B 1 42 ? 26.445 -14.542 64.362 1.00 26.33 42 GLN B O 1
ATOM 4515 N N . VAL B 1 43 ? 28.542 -14.777 63.568 1.00 25.14 43 VAL B N 1
ATOM 4516 C CA . VAL B 1 43 ? 28.662 -13.386 63.187 1.00 23.93 43 VAL B CA 1
ATOM 4517 C C . VAL B 1 43 ? 28.419 -13.315 61.662 1.00 23.35 43 VAL B C 1
ATOM 4518 O O . VAL B 1 43 ? 29.138 -13.945 60.880 1.00 22.69 43 VAL B O 1
ATOM 4522 N N . PRO B 1 44 ? 27.393 -12.556 61.239 1.00 22.53 44 PRO B N 1
ATOM 4523 C CA . PRO B 1 44 ? 27.205 -12.437 59.790 1.00 22.35 44 PRO B CA 1
ATOM 4524 C C . PRO B 1 44 ? 28.438 -11.816 59.150 1.00 22.27 44 PRO B C 1
ATOM 4525 O O . PRO B 1 44 ? 29.164 -11.057 59.800 1.00 21.87 44 PRO B O 1
ATOM 4529 N N . THR B 1 45 ? 28.674 -12.136 57.886 1.00 22.78 45 THR B N 1
ATOM 4530 C CA . THR B 1 45 ? 29.857 -11.648 57.168 1.00 22.42 45 THR B CA 1
ATOM 4531 C C . THR B 1 45 ? 30.108 -10.146 57.335 1.00 21.92 45 THR B C 1
ATOM 4532 O O . THR B 1 45 ? 29.257 -9.303 57.022 1.00 20.81 45 THR B O 1
ATOM 4536 N N . LEU B 1 46 ? 31.292 -9.855 57.873 1.00 22.07 46 LEU B N 1
ATOM 4537 C CA . LEU B 1 46 ? 31.775 -8.506 58.122 1.00 22.09 46 LEU B CA 1
ATOM 4538 C C . LEU B 1 46 ? 30.829 -7.691 59.041 1.00 21.58 46 LEU B C 1
ATOM 4539 O O . LEU B 1 46 ? 30.940 -6.479 59.109 1.00 22.40 46 LEU B O 1
ATOM 4544 N N . ALA B 1 47 ? 29.936 -8.350 59.776 1.00 21.33 47 ALA B N 1
ATOM 4545 C CA . ALA B 1 47 ? 29.012 -7.616 60.678 1.00 21.45 47 ALA B CA 1
ATOM 4546 C C . ALA B 1 47 ? 29.703 -7.328 62.006 1.00 21.89 47 ALA B C 1
ATOM 4547 O O . ALA B 1 47 ? 29.239 -7.702 63.059 1.00 21.18 47 ALA B O 1
ATOM 4549 N N . TYR B 1 48 ? 30.854 -6.659 61.918 1.00 24.01 48 TYR B N 1
ATOM 4550 C CA . TYR B 1 48 ? 31.639 -6.281 63.091 1.00 25.69 48 TYR B CA 1
ATOM 4551 C C . TYR B 1 48 ? 32.540 -5.106 62.734 1.00 26.43 48 TYR B C 1
ATOM 4552 O O . TYR B 1 48 ? 32.816 -4.860 61.563 1.00 25.86 48 TYR B O 1
ATOM 4561 N N . ASP B 1 49 ? 32.947 -4.349 63.748 1.00 27.61 49 ASP B N 1
ATOM 4562 C CA . ASP B 1 49 ? 33.978 -3.345 63.564 1.00 28.00 49 ASP B CA 1
ATOM 4563 C C . ASP B 1 49 ? 34.909 -3.355 64.774 1.00 29.12 49 ASP B C 1
ATOM 4564 O O . ASP B 1 49 ? 35.157 -4.427 65.356 1.00 28.13 49 ASP B O 1
ATOM 4569 N N . GLU B 1 50 ? 35.424 -2.175 65.145 1.00 29.03 50 GLU B N 1
ATOM 4570 C CA . GLU B 1 50 ? 36.416 -2.068 66.221 1.00 29.16 50 GLU B CA 1
ATOM 4571 C C . GLU B 1 50 ? 35.761 -2.002 67.591 1.00 28.87 50 GLU B C 1
ATOM 4572 O O . GLU B 1 50 ? 36.432 -2.218 68.602 1.00 28.42 50 GLU B O 1
ATOM 4578 N N . SER B 1 51 ? 34.457 -1.723 67.629 1.00 28.34 51 SER B N 1
ATOM 4579 C CA . SER B 1 51 ? 33.760 -1.653 68.913 1.00 28.71 51 SER B CA 1
ATOM 4580 C C . SER B 1 51 ? 32.463 -2.446 69.049 1.00 28.00 51 SER B C 1
ATOM 4581 O O . SER B 1 51 ? 31.746 -2.254 70.040 1.00 29.07 51 SER B O 1
ATOM 4584 N N . SER B 1 52 ? 32.138 -3.312 68.084 1.00 26.83 52 SER B N 1
ATOM 4585 C CA . SER B 1 52 ? 30.861 -4.046 68.089 1.00 25.64 52 SER B CA 1
ATOM 4586 C C . SER B 1 52 ? 30.831 -5.249 67.145 1.00 25.36 52 SER B C 1
ATOM 4587 O O . SER B 1 52 ? 31.609 -5.331 66.199 1.00 23.52 52 SER B O 1
ATOM 4590 N N . ILE B 1 53 ? 29.900 -6.169 67.434 1.00 24.67 53 ILE B N 1
ATOM 4591 C CA . ILE B 1 53 ? 29.803 -7.459 66.775 1.00 23.88 53 ILE B CA 1
ATOM 4592 C C . ILE B 1 53 ? 28.316 -7.750 66.662 1.00 24.04 53 ILE B C 1
ATOM 4593 O O . ILE B 1 53 ? 27.603 -7.597 67.641 1.00 24.44 53 ILE B O 1
ATOM 4598 N N . VAL B 1 54 ? 27.829 -8.132 65.479 1.00 23.54 54 VAL B N 1
ATOM 4599 C CA . VAL B 1 54 ? 26.406 -8.529 65.372 1.00 22.68 54 VAL B CA 1
ATOM 4600 C C . VAL B 1 54 ? 26.327 -10.040 65.451 1.00 22.06 54 VAL B C 1
ATOM 4601 O O . VAL B 1 54 ? 27.155 -10.718 64.873 1.00 21.43 54 VAL B O 1
ATOM 4605 N N . LEU B 1 55 ? 25.354 -10.547 66.203 1.00 22.13 55 LEU B N 1
ATOM 4606 C CA . LEU B 1 55 ? 25.110 -11.981 66.330 1.00 22.39 55 LEU B CA 1
ATOM 4607 C C . LEU B 1 55 ? 23.759 -12.329 65.757 1.00 23.10 55 LEU B C 1
ATOM 4608 O O . LEU B 1 55 ? 22.771 -11.608 65.982 1.00 23.87 55 LEU B O 1
ATOM 4613 N N . VAL B 1 56 ? 23.727 -13.411 64.983 1.00 23.72 56 VAL B N 1
ATOM 4614 C CA . VAL B 1 56 ? 22.472 -14.039 64.539 1.00 24.32 56 VAL B CA 1
ATOM 4615 C C . VAL B 1 56 ? 22.533 -15.555 64.854 1.00 24.47 56 VAL B C 1
ATOM 4616 O O . VAL B 1 56 ? 23.610 -16.102 65.042 1.00 25.09 56 VAL B O 1
ATOM 4620 N N . TRP B 1 57 ? 21.374 -16.206 64.931 1.00 24.24 57 TRP B N 1
ATOM 4621 C CA . TRP B 1 57 ? 21.282 -17.643 65.183 1.00 24.33 57 TRP B CA 1
ATOM 4622 C C . TRP B 1 57 ? 20.018 -18.145 64.527 1.00 25.22 57 TRP B C 1
ATOM 4623 O O . TRP B 1 57 ? 19.144 -17.364 64.174 1.00 25.85 57 TRP B O 1
ATOM 4634 N N . LYS B 1 58 ? 19.883 -19.459 64.428 1.00 26.62 58 LYS B N 1
ATOM 4635 C CA . LYS B 1 58 ? 18.652 -20.042 63.922 1.00 28.04 58 LYS B CA 1
ATOM 4636 C C . LYS B 1 58 ? 17.493 -20.104 64.972 1.00 28.36 58 LYS B C 1
ATOM 4637 O O . LYS B 1 58 ? 17.728 -20.208 66.168 1.00 28.98 58 LYS B O 1
ATOM 4643 N N . ALA B 1 59 ? 16.251 -19.959 64.512 1.00 29.12 59 ALA B N 1
ATOM 4644 C CA . ALA B 1 59 ? 15.070 -20.311 65.316 1.00 29.34 59 ALA B CA 1
ATOM 4645 C C . ALA B 1 59 ? 14.505 -21.588 64.694 1.00 30.08 59 ALA B C 1
ATOM 4646 O O . ALA B 1 59 ? 14.676 -21.798 63.483 1.00 30.30 59 ALA B O 1
ATOM 4648 N N . PRO B 1 60 ? 13.898 -22.486 65.513 1.00 30.65 60 PRO B N 1
ATOM 4649 C CA . PRO B 1 60 ? 13.258 -23.658 64.923 1.00 30.77 60 PRO B CA 1
ATOM 4650 C C . PRO B 1 60 ? 12.034 -23.348 64.056 1.00 31.56 60 PRO B C 1
ATOM 4651 O O . PRO B 1 60 ? 11.520 -22.223 64.045 1.00 31.51 60 PRO B O 1
ATOM 4655 N N . GLU B 1 61 ? 11.566 -24.357 63.339 1.00 31.90 61 GLU B N 1
ATOM 4656 C CA . GLU B 1 61 ? 10.315 -24.255 62.595 1.00 32.79 61 GLU B CA 1
ATOM 4657 C C . GLU B 1 61 ? 9.150 -23.958 63.556 1.00 33.25 61 GLU B C 1
ATOM 4658 O O . GLU B 1 61 ? 8.297 -23.112 63.273 1.00 33.20 61 GLU B O 1
ATOM 4664 N N . ASP B 1 62 ? 9.152 -24.631 64.708 1.00 34.30 62 ASP B N 1
ATOM 4665 C CA . ASP B 1 62 ? 8.136 -24.449 65.740 1.00 35.45 62 ASP B CA 1
ATOM 4666 C C . ASP B 1 62 ? 8.630 -23.616 66.939 1.00 35.67 62 ASP B C 1
ATOM 4667 O O . ASP B 1 62 ? 9.373 -24.102 67.806 1.00 35.95 62 ASP B O 1
ATOM 4672 N N . THR B 1 63 ? 8.199 -22.358 66.989 1.00 35.86 63 THR B N 1
ATOM 4673 C CA . THR B 1 63 ? 8.610 -21.443 68.059 1.00 35.92 63 THR B CA 1
ATOM 4674 C C . THR B 1 63 ? 7.495 -21.142 69.068 1.00 36.93 63 THR B C 1
ATOM 4675 O O . THR B 1 63 ? 7.594 -20.168 69.839 1.00 37.19 63 THR B O 1
ATOM 4679 N N . ARG B 1 64 ? 6.420 -21.930 69.039 1.00 37.70 64 ARG B N 1
ATOM 4680 C CA . ARG B 1 64 ? 5.265 -21.726 69.938 1.00 39.12 64 ARG B CA 1
ATOM 4681 C C . ARG B 1 64 ? 5.606 -21.465 71.405 1.00 39.22 64 ARG B C 1
ATOM 4682 O O . ARG B 1 64 ? 5.016 -20.572 72.021 1.00 39.79 64 ARG B O 1
ATOM 4690 N N . LYS B 1 65 ? 6.547 -22.239 71.951 1.00 39.41 65 LYS B N 1
ATOM 4691 C CA . LYS B 1 65 ? 7.009 -22.085 73.349 1.00 40.11 65 LYS B CA 1
ATOM 4692 C C . LYS B 1 65 ? 8.005 -20.930 73.543 1.00 39.49 65 LYS B C 1
ATOM 4693 O O . LYS B 1 65 ? 8.131 -20.403 74.653 1.00 39.54 65 LYS B O 1
ATOM 4699 N N . ILE B 1 66 ? 8.714 -20.565 72.473 1.00 38.51 66 ILE B N 1
ATOM 4700 C CA . ILE B 1 66 ? 9.800 -19.577 72.516 1.00 37.89 66 ILE B CA 1
ATOM 4701 C C . ILE B 1 66 ? 9.249 -18.137 72.385 1.00 37.63 66 ILE B C 1
ATOM 4702 O O . ILE B 1 66 ? 8.504 -17.832 71.456 1.00 37.53 66 ILE B O 1
ATOM 4707 N N . VAL B 1 67 ? 9.593 -17.260 73.328 1.00 37.62 67 VAL B N 1
ATOM 4708 C CA . VAL B 1 67 ? 9.110 -15.855 73.309 1.00 37.23 67 VAL B CA 1
ATOM 4709 C C . VAL B 1 67 ? 10.251 -14.827 73.224 1.00 36.78 67 VAL B C 1
ATOM 4710 O O . VAL B 1 67 ? 10.036 -13.607 73.051 1.00 37.27 67 VAL B O 1
ATOM 4714 N N . ASP B 1 68 ? 11.467 -15.324 73.338 1.00 35.32 68 ASP B N 1
ATOM 4715 C CA . ASP B 1 68 ? 12.627 -14.459 73.356 1.00 34.33 68 ASP B CA 1
ATOM 4716 C C . ASP B 1 68 ? 13.899 -15.288 73.410 1.00 33.03 68 ASP B C 1
ATOM 4717 O O . ASP B 1 68 ? 13.849 -16.519 73.509 1.00 32.78 68 ASP B O 1
ATOM 4722 N N . TYR B 1 69 ? 15.032 -14.601 73.303 1.00 32.05 69 TYR B N 1
ATOM 4723 C CA . TYR B 1 69 ? 16.340 -15.217 73.450 1.00 31.05 69 TYR B CA 1
ATOM 4724 C C . TYR B 1 69 ? 17.164 -14.377 74.398 1.00 30.70 69 TYR B C 1
ATOM 4725 O O . TYR B 1 69 ? 16.963 -13.167 74.501 1.00 30.22 69 TYR B O 1
ATOM 4734 N N . GLN B 1 70 ? 18.083 -15.033 75.099 1.00 30.31 70 GLN B N 1
ATOM 4735 C CA . GLN B 1 70 ? 18.958 -14.351 76.021 1.00 30.78 70 GLN B CA 1
ATOM 4736 C C . GLN B 1 70 ? 20.396 -14.577 75.594 1.00 30.19 70 GLN B C 1
ATOM 4737 O O . GLN B 1 70 ? 20.809 -15.705 75.383 1.00 30.10 70 GLN B O 1
ATOM 4743 N N . ILE B 1 71 ? 21.131 -13.482 75.435 1.00 30.13 71 ILE B N 1
ATOM 4744 C CA . ILE B 1 71 ? 22.526 -13.512 74.974 1.00 30.16 71 ILE B CA 1
ATOM 4745 C C . ILE B 1 71 ? 23.507 -13.285 76.134 1.00 30.24 71 ILE B C 1
ATOM 4746 O O . ILE B 1 71 ? 23.280 -12.439 76.998 1.00 30.16 71 ILE B O 1
ATOM 4751 N N . PHE B 1 72 ? 24.590 -14.057 76.150 1.00 30.48 72 PHE B N 1
ATOM 4752 C CA . PHE B 1 72 ? 25.575 -13.972 77.219 1.00 30.63 72 PHE B CA 1
ATOM 4753 C C . PHE B 1 72 ? 26.956 -13.835 76.622 1.00 30.97 72 PHE B C 1
ATOM 4754 O O . PHE B 1 72 ? 27.231 -14.463 75.617 1.00 30.87 72 PHE B O 1
ATOM 4762 N N . SER B 1 73 ? 27.816 -13.003 77.214 1.00 32.14 73 SER B N 1
ATOM 4763 C CA . SER B 1 73 ? 29.245 -13.056 76.872 1.00 32.85 73 SER B CA 1
ATOM 4764 C C . SER B 1 73 ? 30.080 -13.573 78.032 1.00 33.22 73 SER B C 1
ATOM 4765 O O . SER B 1 73 ? 30.129 -12.944 79.096 1.00 32.99 73 SER B O 1
ATOM 4768 N N . ALA B 1 74 ? 30.742 -14.713 77.807 1.00 33.49 74 ALA B N 1
ATOM 4769 C CA . ALA B 1 74 ? 31.427 -15.455 78.873 1.00 34.48 74 ALA B CA 1
ATOM 4770 C C . ALA B 1 74 ? 30.601 -15.533 80.168 1.00 34.65 74 ALA B C 1
ATOM 4771 O O . ALA B 1 74 ? 31.077 -15.149 81.237 1.00 35.41 74 ALA B O 1
ATOM 4773 N N . GLY B 1 75 ? 29.364 -16.005 80.064 1.00 34.54 75 GLY B N 1
ATOM 4774 C CA . GLY B 1 75 ? 28.496 -16.163 81.233 1.00 34.05 75 GLY B CA 1
ATOM 4775 C C . GLY B 1 75 ? 27.688 -14.950 81.660 1.00 34.00 75 GLY B C 1
ATOM 4776 O O . GLY B 1 75 ? 26.702 -15.077 82.410 1.00 33.78 75 GLY B O 1
ATOM 4777 N N . LYS B 1 76 ? 28.104 -13.770 81.198 1.00 33.94 76 LYS B N 1
ATOM 4778 C CA . LYS B 1 76 ? 27.487 -12.506 81.579 1.00 33.80 76 LYS B CA 1
ATOM 4779 C C . LYS B 1 76 ? 26.261 -12.250 80.703 1.00 33.71 76 LYS B C 1
ATOM 4780 O O . LYS B 1 76 ? 26.372 -12.210 79.475 1.00 33.43 76 LYS B O 1
ATOM 4786 N N . LEU B 1 77 ? 25.098 -12.089 81.327 1.00 33.37 77 LEU B N 1
ATOM 4787 C CA . LEU B 1 77 ? 23.902 -11.728 80.581 1.00 33.42 77 LEU B CA 1
ATOM 4788 C C . LEU B 1 77 ? 24.050 -10.337 79.956 1.00 33.09 77 LEU B C 1
ATOM 4789 O O . LEU B 1 77 ? 24.270 -9.339 80.671 1.00 32.55 77 LEU B O 1
ATOM 4794 N N . LEU B 1 78 ? 23.933 -10.289 78.621 1.00 32.49 78 LEU B N 1
ATOM 4795 C CA . LEU B 1 78 ? 23.986 -9.037 77.854 1.00 31.62 78 LEU B CA 1
ATOM 4796 C C . LEU B 1 78 ? 22.596 -8.453 77.655 1.00 31.64 78 LEU B C 1
ATOM 4797 O O . LEU B 1 78 ? 22.438 -7.239 77.632 1.00 32.17 78 LEU B O 1
ATOM 4802 N N . GLY B 1 79 ? 21.590 -9.311 77.508 1.00 31.68 79 GLY B N 1
ATOM 4803 C CA . GLY B 1 79 ? 20.199 -8.848 77.444 1.00 31.76 79 GLY B CA 1
ATOM 4804 C C . GLY B 1 79 ? 19.330 -9.767 76.612 1.00 31.72 79 GLY B C 1
ATOM 4805 O O . GLY B 1 79 ? 19.821 -10.772 76.083 1.00 32.00 79 GLY B O 1
ATOM 4806 N N . LYS B 1 80 ? 18.051 -9.406 76.491 1.00 31.02 80 LYS B N 1
ATOM 4807 C CA . LYS B 1 80 ? 17.094 -10.093 75.628 1.00 30.88 80 LYS B CA 1
ATOM 4808 C C . LYS B 1 80 ? 17.145 -9.570 74.178 1.00 30.52 80 LYS B C 1
ATOM 4809 O O . LYS B 1 80 ? 17.341 -8.361 73.947 1.00 29.99 80 LYS B O 1
ATOM 4815 N N . ALA B 1 81 ? 16.957 -10.484 73.219 1.00 29.60 81 ALA B N 1
ATOM 4816 C CA . ALA B 1 81 ? 16.922 -10.151 71.790 1.00 29.40 81 ALA B CA 1
ATOM 4817 C C . ALA B 1 81 ? 15.829 -9.120 71.456 1.00 29.27 81 ALA B C 1
ATOM 4818 O O . ALA B 1 81 ? 16.067 -8.205 70.676 1.00 29.70 81 ALA B O 1
ATOM 4820 N N . SER B 1 82 ? 14.654 -9.247 72.071 1.00 29.25 82 SER B N 1
ATOM 4821 C CA . SER B 1 82 ? 13.586 -8.268 71.903 1.00 28.80 82 SER B CA 1
ATOM 4822 C C . SER B 1 82 ? 14.058 -6.862 72.290 1.00 29.11 82 SER B C 1
ATOM 4823 O O . SER B 1 82 ? 13.952 -5.944 71.476 1.00 29.78 82 SER B O 1
ATOM 4826 N N . ASP B 1 83 ? 14.604 -6.700 73.500 1.00 28.56 83 ASP B N 1
ATOM 4827 C CA . ASP B 1 83 ? 15.101 -5.411 74.006 1.00 28.86 83 ASP B CA 1
ATOM 4828 C C . ASP B 1 83 ? 16.229 -4.824 73.165 1.00 28.41 83 ASP B C 1
ATOM 4829 O O . ASP B 1 83 ? 16.288 -3.619 72.920 1.00 27.72 83 ASP B O 1
ATOM 4834 N N . ASN B 1 84 ? 17.146 -5.681 72.766 1.00 27.09 84 ASN B N 1
ATOM 4835 C CA . ASN B 1 84 ? 18.240 -5.254 71.941 1.00 27.12 84 ASN B CA 1
ATOM 4836 C C . ASN B 1 84 ? 17.723 -4.766 70.581 1.00 26.73 84 ASN B C 1
ATOM 4837 O O . ASN B 1 84 ? 18.103 -3.687 70.137 1.00 26.73 84 ASN B O 1
ATOM 4842 N N . ASN B 1 85 ? 16.827 -5.535 69.953 1.00 26.20 85 ASN B N 1
ATOM 4843 C CA . ASN B 1 85 ? 16.146 -5.083 68.714 1.00 26.36 85 ASN B CA 1
ATOM 4844 C C . ASN B 1 85 ? 15.388 -3.743 68.801 1.00 26.82 85 ASN B C 1
ATOM 4845 O O . ASN B 1 85 ? 15.359 -2.966 67.825 1.00 26.12 85 ASN B O 1
ATOM 4850 N N . ASP B 1 86 ? 14.774 -3.473 69.961 1.00 27.11 86 ASP B N 1
ATOM 4851 C CA . ASP B 1 86 ? 14.144 -2.181 70.231 1.00 28.07 86 ASP B CA 1
ATOM 4852 C C . ASP B 1 86 ? 15.114 -1.032 70.008 1.00 28.55 86 ASP B C 1
ATOM 4853 O O . ASP B 1 86 ? 14.753 0.005 69.463 1.00 28.71 86 ASP B O 1
ATOM 4858 N N . ASN B 1 87 ? 16.350 -1.248 70.457 1.00 29.60 87 ASN B N 1
ATOM 4859 C CA . ASN B 1 87 ? 17.457 -0.286 70.397 1.00 30.40 87 ASN B CA 1
ATOM 4860 C C . ASN B 1 87 ? 18.034 -0.065 68.988 1.00 30.00 87 ASN B C 1
ATOM 4861 O O . ASN B 1 87 ? 18.239 1.089 68.533 1.00 30.14 87 ASN B O 1
ATOM 4866 N N . PHE B 1 88 ? 18.307 -1.180 68.312 1.00 28.30 88 PHE B N 1
ATOM 4867 C CA . PHE B 1 88 ? 19.121 -1.195 67.098 1.00 27.78 88 PHE B CA 1
ATOM 4868 C C . PHE B 1 88 ? 18.388 -1.420 65.793 1.00 26.62 88 PHE B C 1
ATOM 4869 O O . PHE B 1 88 ? 18.949 -1.177 64.744 1.00 27.02 88 PHE B O 1
ATOM 4877 N N . SER B 1 89 ? 17.155 -1.908 65.855 1.00 25.52 89 SER B N 1
ATOM 4878 C CA . SER B 1 89 ? 16.485 -2.363 64.635 1.00 24.10 89 SER B CA 1
ATOM 4879 C C . SER B 1 89 ? 15.412 -1.352 64.245 1.00 23.60 89 SER B C 1
ATOM 4880 O O . SER B 1 89 ? 14.558 -1.012 65.073 1.00 24.94 89 SER B O 1
ATOM 4883 N N . PRO B 1 90 ? 15.499 -0.815 63.013 1.00 22.50 90 PRO B N 1
ATOM 4884 C CA . PRO B 1 90 ? 14.426 0.021 62.504 1.00 22.20 90 PRO B CA 1
ATOM 4885 C C . PRO B 1 90 ? 13.157 -0.750 62.203 1.00 20.62 90 PRO B C 1
ATOM 4886 O O . PRO B 1 90 ? 12.100 -0.155 62.187 1.00 21.02 90 PRO B O 1
ATOM 4890 N N . ALA B 1 91 ? 13.255 -2.051 61.964 1.00 19.71 91 ALA B N 1
ATOM 4891 C CA . ALA B 1 91 ? 12.059 -2.866 61.752 1.00 19.67 91 ALA B CA 1
ATOM 4892 C C . ALA B 1 91 ? 11.242 -3.131 63.024 1.00 19.56 91 ALA B C 1
ATOM 4893 O O . ALA B 1 91 ? 10.026 -3.302 62.954 1.00 19.42 91 ALA B O 1
ATOM 4895 N N . LYS B 1 92 ? 11.928 -3.219 64.162 1.00 20.79 92 LYS B N 1
ATOM 4896 C CA . LYS B 1 92 ? 11.340 -3.702 65.437 1.00 21.78 92 LYS B CA 1
ATOM 4897 C C . LYS B 1 92 ? 10.138 -2.894 65.949 1.00 21.96 92 LYS B C 1
ATOM 4898 O O . LYS B 1 92 ? 9.127 -3.500 66.334 1.00 22.39 92 LYS B O 1
ATOM 4904 N N . PRO B 1 93 ? 10.237 -1.533 65.965 1.00 21.99 93 PRO B N 1
ATOM 4905 C CA . PRO B 1 93 ? 9.080 -0.765 66.391 1.00 21.77 93 PRO B CA 1
ATOM 4906 C C . PRO B 1 93 ? 7.810 -1.026 65.545 1.00 21.96 93 PRO B C 1
ATOM 4907 O O . PRO B 1 93 ? 6.693 -0.969 66.062 1.00 22.11 93 PRO B O 1
ATOM 4911 N N . TYR B 1 94 ? 7.988 -1.256 64.245 1.00 22.07 94 TYR B N 1
ATOM 4912 C CA . TYR B 1 94 ? 6.892 -1.505 63.324 1.00 22.14 94 TYR B CA 1
ATOM 4913 C C . TYR B 1 94 ? 6.349 -2.920 63.532 1.00 22.08 94 TYR B C 1
ATOM 4914 O O . TYR B 1 94 ? 5.150 -3.150 63.491 1.00 22.02 94 TYR B O 1
ATOM 4923 N N . ILE B 1 95 ? 7.263 -3.863 63.737 1.00 22.73 95 ILE B N 1
ATOM 4924 C CA . ILE B 1 95 ? 6.926 -5.222 64.152 1.00 23.43 95 ILE B CA 1
ATOM 4925 C C . ILE B 1 95 ? 6.061 -5.297 65.414 1.00 23.96 95 ILE B C 1
ATOM 4926 O O . ILE B 1 95 ? 5.057 -6.000 65.401 1.00 24.47 95 ILE B O 1
ATOM 4931 N N . ASP B 1 96 ? 6.429 -4.563 66.473 1.00 23.94 96 ASP B N 1
ATOM 4932 C CA . ASP B 1 96 ? 5.625 -4.490 67.713 1.00 23.29 96 ASP B CA 1
ATOM 4933 C C . ASP B 1 96 ? 4.274 -3.873 67.508 1.00 23.11 96 ASP B C 1
ATOM 4934 O O . ASP B 1 96 ? 3.280 -4.357 68.036 1.00 22.21 96 ASP B O 1
ATOM 4939 N N . HIS B 1 97 ? 4.236 -2.780 66.750 1.00 22.83 97 HIS B N 1
ATOM 4940 C CA . HIS B 1 97 ? 2.995 -2.085 66.534 1.00 22.93 97 HIS B CA 1
ATOM 4941 C C . HIS B 1 97 ? 1.996 -2.912 65.709 1.00 23.60 97 HIS B C 1
ATOM 4942 O O . HIS B 1 97 ? 0.791 -2.795 65.872 1.00 24.26 97 HIS B O 1
ATOM 4949 N N . PHE B 1 98 ? 2.507 -3.760 64.836 1.00 23.76 98 PHE B N 1
ATOM 4950 C CA . PHE B 1 98 ? 1.684 -4.625 64.004 1.00 24.20 98 PHE B CA 1
ATOM 4951 C C . PHE B 1 98 ? 0.725 -5.511 64.850 1.00 25.49 98 PHE B C 1
ATOM 4952 O O . PHE B 1 98 ? -0.365 -5.846 64.412 1.00 26.43 98 PHE B O 1
ATOM 4960 N N . TYR B 1 99 ? 1.151 -5.887 66.049 1.00 26.69 99 TYR B N 1
ATOM 4961 C CA . TYR B 1 99 ? 0.349 -6.705 66.944 1.00 27.90 99 TYR B CA 1
ATOM 4962 C C . TYR B 1 99 ? -0.593 -5.891 67.849 1.00 29.34 99 TYR B C 1
ATOM 4963 O O . TYR B 1 99 ? -1.398 -6.487 68.538 1.00 29.64 99 TYR B O 1
ATOM 4972 N N . VAL B 1 100 ? -0.498 -4.550 67.837 1.00 31.46 100 VAL B N 1
ATOM 4973 C CA . VAL B 1 100 ? -1.295 -3.662 68.713 1.00 33.58 100 VAL B CA 1
ATOM 4974 C C . VAL B 1 100 ? -2.838 -3.727 68.601 1.00 36.15 100 VAL B C 1
ATOM 4975 O O . VAL B 1 100 ? -3.545 -3.364 69.543 1.00 37.39 100 VAL B O 1
ATOM 4977 N N . ASN B 1 101 ? -3.378 -4.153 67.471 1.00 39.02 101 ASN B N 1
ATOM 4978 C CA . ASN B 1 101 ? -4.834 -4.344 67.395 1.00 41.71 101 ASN B CA 1
ATOM 4979 C C . ASN B 1 101 ? -5.175 -5.809 67.062 1.00 42.72 101 ASN B C 1
ATOM 4980 O O . ASN B 1 101 ? -6.323 -6.139 66.703 1.00 43.06 101 ASN B O 1
ATOM 4985 N N . ASP B 1 102 ? -4.168 -6.683 67.196 1.00 43.72 102 ASP B N 1
ATOM 4986 C CA . ASP B 1 102 ? -4.374 -8.130 67.052 1.00 44.53 102 ASP B CA 1
ATOM 4987 C C . ASP B 1 102 ? -5.109 -8.733 68.262 1.00 45.87 102 ASP B C 1
ATOM 4988 O O . ASP B 1 102 ? -4.507 -9.244 69.219 1.00 45.92 102 ASP B O 1
ATOM 4993 N N . LYS B 1 103 ? -6.433 -8.648 68.192 1.00 47.35 103 LYS B N 1
ATOM 4994 C CA . LYS B 1 103 ? -7.315 -9.502 68.981 1.00 48.34 103 LYS B CA 1
ATOM 4995 C C . LYS B 1 103 ? -8.136 -10.344 67.990 1.00 48.23 103 LYS B C 1
ATOM 4996 O O . LYS B 1 103 ? -8.605 -9.803 66.981 1.00 49.00 103 LYS B O 1
ATOM 5002 N N . ASP B 1 104 ? -8.319 -11.641 68.252 1.00 47.45 104 ASP B N 1
ATOM 5003 C CA . ASP B 1 104 ? -7.889 -12.300 69.483 1.00 46.33 104 ASP B CA 1
ATOM 5004 C C . ASP B 1 104 ? -6.653 -13.165 69.288 1.00 44.95 104 ASP B C 1
ATOM 5005 O O . ASP B 1 104 ? -6.772 -14.385 69.197 1.00 44.96 104 ASP B O 1
ATOM 5010 N N . ASN B 1 105 ? -5.474 -12.545 69.240 1.00 43.39 105 ASN B N 1
ATOM 5011 C CA . ASN B 1 105 ? -4.218 -13.268 69.014 1.00 41.78 105 ASN B CA 1
ATOM 5012 C C . ASN B 1 105 ? -4.293 -14.215 67.792 1.00 39.52 105 ASN B C 1
ATOM 5013 O O . ASN B 1 105 ? -3.960 -15.406 67.877 1.00 39.12 105 ASN B O 1
ATOM 5018 N N . PHE B 1 106 ? -4.760 -13.678 66.675 1.00 36.79 106 PHE B N 1
ATOM 5019 C CA . PHE B 1 106 ? -4.874 -14.417 65.422 1.00 35.12 106 PHE B CA 1
ATOM 5020 C C . PHE B 1 106 ? -3.500 -14.552 64.732 1.00 34.25 106 PHE B C 1
ATOM 5021 O O . PHE B 1 106 ? -3.171 -15.614 64.199 1.00 34.48 106 PHE B O 1
ATOM 5029 N N . GLN B 1 107 ? -2.701 -13.480 64.773 1.00 32.65 107 GLN B N 1
ATOM 5030 C CA . GLN B 1 107 ? -1.406 -13.409 64.076 1.00 30.95 107 GLN B CA 1
ATOM 5031 C C . GLN B 1 107 ? -0.272 -14.240 64.674 1.00 30.38 107 GLN B C 1
ATOM 5032 O O . GLN B 1 107 ? -0.058 -14.246 65.895 1.00 30.42 107 GLN B O 1
ATOM 5038 N N . HIS B 1 108 ? 0.457 -14.943 63.804 1.00 29.65 108 HIS B N 1
ATOM 5039 C CA . HIS B 1 108 ? 1.703 -15.583 64.218 1.00 28.53 108 HIS B CA 1
ATOM 5040 C C . HIS B 1 108 ? 2.658 -14.565 64.887 1.00 28.82 108 HIS B C 1
ATOM 5041 O O . HIS B 1 108 ? 2.928 -13.512 64.334 1.00 28.57 108 HIS B O 1
ATOM 5048 N N . LYS B 1 109 ? 3.143 -14.907 66.077 1.00 28.76 109 LYS B N 1
ATOM 5049 C CA . LYS B 1 109 ? 4.061 -14.076 66.829 1.00 28.45 109 LYS B CA 1
ATOM 5050 C C . LYS B 1 109 ? 5.469 -14.503 66.486 1.00 27.40 109 LYS B C 1
ATOM 5051 O O . LYS B 1 109 ? 5.876 -15.637 66.720 1.00 27.91 109 LYS B O 1
ATOM 5057 N N . ILE B 1 110 ? 6.208 -13.579 65.903 1.00 25.71 110 ILE B N 1
ATOM 5058 C CA . ILE B 1 110 ? 7.513 -13.884 65.370 1.00 24.38 110 ILE B CA 1
ATOM 5059 C C . ILE B 1 110 ? 8.510 -13.715 66.475 1.00 24.51 110 ILE B C 1
ATOM 5060 O O . ILE B 1 110 ? 8.226 -13.036 67.458 1.00 24.94 110 ILE B O 1
ATOM 5065 N N . VAL B 1 111 ? 9.675 -14.338 66.323 1.00 24.92 111 VAL B N 1
ATOM 5066 C CA . VAL B 1 111 ? 10.763 -14.203 67.291 1.00 24.64 111 VAL B CA 1
ATOM 5067 C C . VAL B 1 111 ? 11.989 -13.505 66.688 1.00 24.60 111 VAL B C 1
ATOM 5068 O O . VAL B 1 111 ? 12.183 -13.506 65.468 1.00 24.31 111 VAL B O 1
ATOM 5072 N N . MET B 1 112 ? 12.816 -12.946 67.574 1.00 24.00 112 MET B N 1
ATOM 5073 C CA . MET B 1 112 ? 14.041 -12.237 67.204 1.00 23.93 112 MET B CA 1
ATOM 5074 C C . MET B 1 112 ? 15.213 -13.184 67.116 1.00 23.43 112 MET B C 1
ATOM 5075 O O . MET B 1 112 ? 15.391 -14.044 67.978 1.00 24.65 112 MET B O 1
ATOM 5080 N N . GLN B 1 113 ? 15.994 -13.034 66.055 1.00 22.10 113 GLN B N 1
ATOM 5081 C CA . GLN B 1 113 ? 17.089 -13.932 65.763 1.00 21.15 113 GLN B CA 1
ATOM 5082 C C . GLN B 1 113 ? 18.409 -13.183 65.680 1.00 20.99 113 GLN B C 1
ATOM 5083 O O . GLN B 1 113 ? 19.371 -13.692 65.134 1.00 21.49 113 GLN B O 1
ATOM 5089 N N . ASN B 1 114 ? 18.458 -11.972 66.222 1.00 20.98 114 ASN B N 1
ATOM 5090 C CA . ASN B 1 114 ? 19.671 -11.136 66.111 1.00 21.43 114 ASN B CA 1
ATOM 5091 C C . ASN B 1 114 ? 19.910 -10.326 67.367 1.00 21.23 114 ASN B C 1
ATOM 5092 O O . ASN B 1 114 ? 18.971 -10.021 68.082 1.00 20.36 114 ASN B O 1
ATOM 5097 N N . PHE B 1 115 ? 21.170 -9.966 67.608 1.00 21.76 115 PHE B N 1
ATOM 5098 C CA . PHE B 1 115 ? 21.561 -9.231 68.813 1.00 22.52 115 PHE B CA 1
ATOM 5099 C C . PHE B 1 115 ? 22.820 -8.433 68.470 1.00 22.84 115 PHE B C 1
ATOM 5100 O O . PHE B 1 115 ? 23.813 -8.982 67.974 1.00 21.79 115 PHE B O 1
ATOM 5108 N N . THR B 1 116 ? 22.754 -7.124 68.696 1.00 23.46 116 THR B N 1
ATOM 5109 C CA . THR B 1 116 ? 23.888 -6.257 68.397 1.00 24.54 116 THR B CA 1
ATOM 5110 C C . THR B 1 116 ? 24.589 -5.896 69.697 1.00 24.97 116 THR B C 1
ATOM 5111 O O . THR B 1 116 ? 23.949 -5.390 70.624 1.00 24.57 116 THR B O 1
ATOM 5115 N N . VAL B 1 117 ? 25.893 -6.213 69.730 1.00 26.10 117 VAL B N 1
ATOM 5116 C CA . VAL B 1 117 ? 26.780 -6.083 70.883 1.00 27.36 117 VAL B CA 1
ATOM 5117 C C . VAL B 1 117 ? 27.685 -4.866 70.641 1.00 28.28 117 VAL B C 1
ATOM 5118 O O . VAL B 1 117 ? 28.517 -4.889 69.744 1.00 28.54 117 VAL B O 1
ATOM 5122 N N . ILE B 1 118 ? 27.510 -3.808 71.425 1.00 29.24 118 ILE B N 1
ATOM 5123 C CA . ILE B 1 118 ? 28.344 -2.606 71.305 1.00 30.14 118 ILE B CA 1
ATOM 5124 C C . ILE B 1 118 ? 29.170 -2.378 72.592 1.00 30.96 118 ILE B C 1
ATOM 5125 O O . ILE B 1 118 ? 29.103 -3.192 73.521 1.00 30.74 118 ILE B O 1
ATOM 5130 N N . GLY B 1 119 ? 29.944 -1.284 72.625 1.00 31.42 119 GLY B N 1
ATOM 5131 C CA . GLY B 1 119 ? 30.773 -0.925 73.780 1.00 32.34 119 GLY B CA 1
ATOM 5132 C C . GLY B 1 119 ? 32.012 -1.783 73.930 1.00 32.42 119 GLY B C 1
ATOM 5133 O O . GLY B 1 119 ? 32.507 -1.976 75.037 1.00 33.07 119 GLY B O 1
ATOM 5134 N N . LEU B 1 120 ? 32.501 -2.315 72.816 1.00 32.52 120 LEU B N 1
ATOM 5135 C CA . LEU B 1 120 ? 33.619 -3.244 72.837 1.00 32.43 120 LEU B CA 1
ATOM 5136 C C . LEU B 1 120 ? 34.955 -2.552 72.583 1.00 32.98 120 LEU B C 1
ATOM 5137 O O . LEU B 1 120 ? 34.992 -1.373 72.251 1.00 32.45 120 LEU B O 1
ATOM 5142 N N . LYS B 1 121 ? 36.034 -3.323 72.744 1.00 33.97 121 LYS B N 1
ATOM 5143 C CA . LYS B 1 121 ? 37.418 -2.882 72.562 1.00 35.27 121 LYS B CA 1
ATOM 5144 C C . LYS B 1 121 ? 38.027 -3.392 71.257 1.00 35.01 121 LYS B C 1
ATOM 5145 O O . LYS B 1 121 ? 37.741 -4.523 70.848 1.00 34.15 121 LYS B O 1
ATOM 5151 N N . PRO B 1 122 ? 38.897 -2.574 70.610 1.00 35.27 122 PRO B N 1
ATOM 5152 C CA . PRO B 1 122 ? 39.547 -2.992 69.365 1.00 35.28 122 PRO B CA 1
ATOM 5153 C C . PRO B 1 122 ? 40.344 -4.282 69.516 1.00 36.11 122 PRO B C 1
ATOM 5154 O O . PRO B 1 122 ? 40.888 -4.541 70.586 1.00 36.34 122 PRO B O 1
ATOM 5158 N N . GLU B 1 123 ? 40.413 -5.078 68.453 1.00 36.39 123 GLU B N 1
ATOM 5159 C CA . GLU B 1 123 ? 41.262 -6.268 68.423 1.00 37.16 123 GLU B CA 1
ATOM 5160 C C . GLU B 1 123 ? 41.122 -7.195 69.635 1.00 36.88 123 GLU B C 1
ATOM 5161 O O . GLU B 1 123 ? 42.123 -7.687 70.158 1.00 37.46 123 GLU B O 1
ATOM 5167 N N . THR B 1 124 ? 39.891 -7.451 70.065 1.00 35.81 124 THR B N 1
ATOM 5168 C CA . THR B 1 124 ? 39.674 -8.127 71.323 1.00 35.01 124 THR B CA 1
ATOM 5169 C C . THR B 1 124 ? 38.676 -9.251 71.103 1.00 35.05 124 THR B C 1
ATOM 5170 O O . THR B 1 124 ? 37.574 -9.009 70.627 1.00 35.37 124 THR B O 1
ATOM 5174 N N . SER B 1 125 ? 39.088 -10.481 71.426 1.00 34.34 125 SER B N 1
ATOM 5175 C CA . SER B 1 125 ? 38.225 -11.670 71.330 1.00 33.10 125 SER B CA 1
ATOM 5176 C C . SER B 1 125 ? 37.209 -11.764 72.462 1.00 32.51 125 SER B C 1
ATOM 5177 O O . SER B 1 125 ? 37.505 -11.416 73.607 1.00 32.26 125 SER B O 1
ATOM 5180 N N . TYR B 1 126 ? 36.003 -12.222 72.114 1.00 31.36 126 TYR B N 1
ATOM 5181 C CA . TYR B 1 126 ? 34.878 -12.329 73.041 1.00 30.05 126 TYR B CA 1
ATOM 5182 C C . TYR B 1 126 ? 34.205 -13.645 72.724 1.00 29.80 126 TYR B C 1
ATOM 5183 O O . TYR B 1 126 ? 34.205 -14.075 71.573 1.00 29.04 126 TYR B O 1
ATOM 5192 N N . GLN B 1 127 ? 33.654 -14.280 73.749 1.00 29.01 127 GLN B N 1
ATOM 5193 C CA . GLN B 1 127 ? 32.894 -15.499 73.581 1.00 29.22 127 GLN B CA 1
ATOM 5194 C C . GLN B 1 127 ? 31.435 -15.138 73.759 1.00 27.71 127 GLN B C 1
ATOM 5195 O O . GLN B 1 127 ? 31.135 -14.244 74.536 1.00 27.21 127 GLN B O 1
ATOM 5201 N N . PHE B 1 128 ? 30.544 -15.831 73.045 1.00 26.76 128 PHE B N 1
ATOM 5202 C CA . PHE B 1 128 ? 29.112 -15.607 73.180 1.00 26.46 128 PHE B CA 1
ATOM 5203 C C . PHE B 1 128 ? 28.369 -16.935 73.139 1.00 26.48 128 PHE B C 1
ATOM 5204 O O . PHE B 1 128 ? 28.806 -17.862 72.457 1.00 26.53 128 PHE B O 1
ATOM 5212 N N . THR B 1 129 ? 27.248 -17.005 73.862 1.00 26.62 129 THR B N 1
ATOM 5213 C CA . THR B 1 129 ? 26.272 -18.102 73.734 1.00 26.93 129 THR B CA 1
ATOM 5214 C C . THR B 1 129 ? 24.912 -17.443 73.768 1.00 26.97 129 THR B C 1
ATOM 5215 O O . THR B 1 129 ? 24.797 -16.299 74.216 1.00 26.02 129 THR B O 1
ATOM 5219 N N . VAL B 1 130 ? 23.883 -18.175 73.325 1.00 27.36 130 VAL B N 1
ATOM 5220 C CA . VAL B 1 130 ? 22.500 -17.693 73.330 1.00 27.74 130 VAL B CA 1
ATOM 5221 C C . VAL B 1 130 ? 21.599 -18.816 73.859 1.00 28.46 130 VAL B C 1
ATOM 5222 O O . VAL B 1 130 ? 21.860 -19.973 73.592 1.00 28.78 130 VAL B O 1
ATOM 5226 N N . LYS B 1 131 ? 20.564 -18.463 74.624 1.00 29.58 131 LYS B N 1
ATOM 5227 C CA . LYS B 1 131 ? 19.598 -19.431 75.132 1.00 30.23 131 LYS B CA 1
ATOM 5228 C C . LYS B 1 131 ? 18.233 -18.993 74.698 1.00 30.82 131 LYS B C 1
ATOM 5229 O O . LYS B 1 131 ? 17.931 -17.808 74.770 1.00 31.30 131 LYS B O 1
ATOM 5235 N N . ALA B 1 132 ? 17.399 -19.947 74.275 1.00 31.82 132 ALA B N 1
ATOM 5236 C CA . ALA B 1 132 ? 15.964 -19.710 74.121 1.00 32.44 132 ALA B CA 1
ATOM 5237 C C . ALA B 1 132 ? 15.327 -19.460 75.471 1.00 33.42 132 ALA B C 1
ATOM 5238 O O . ALA B 1 132 ? 15.659 -20.105 76.467 1.00 33.71 132 ALA B O 1
ATOM 5240 N N . GLN B 1 133 ? 14.428 -18.492 75.500 1.00 34.37 133 GLN B N 1
ATOM 5241 C CA . GLN B 1 133 ? 13.648 -18.202 76.673 1.00 35.52 133 GLN B CA 1
ATOM 5242 C C . GLN B 1 133 ? 12.227 -18.623 76.361 1.00 36.94 133 GLN B C 1
ATOM 5243 O O . GLN B 1 133 ? 11.666 -18.215 75.348 1.00 36.58 133 GLN B O 1
ATOM 5249 N N . TYR B 1 134 ? 11.655 -19.460 77.224 1.00 38.77 134 TYR B N 1
ATOM 5250 C CA . TYR B 1 134 ? 10.290 -19.945 77.017 1.00 40.18 134 TYR B CA 1
ATOM 5251 C C . TYR B 1 134 ? 9.209 -19.074 77.691 1.00 41.55 134 TYR B C 1
ATOM 5252 O O . TYR B 1 134 ? 9.516 -18.162 78.476 1.00 41.31 134 TYR B O 1
ATOM 5261 N N . ALA B 1 135 ? 7.945 -19.362 77.363 1.00 43.45 135 ALA B N 1
ATOM 5262 C CA . ALA B 1 135 ? 6.800 -18.558 77.810 1.00 45.37 135 ALA B CA 1
ATOM 5263 C C . ALA B 1 135 ? 6.557 -18.638 79.319 1.00 46.50 135 ALA B C 1
ATOM 5264 O O . ALA B 1 135 ? 5.653 -17.982 79.831 1.00 47.18 135 ALA B O 1
ATOM 5266 N N . ASP B 1 136 ? 7.373 -19.437 80.014 1.00 47.81 136 ASP B N 1
ATOM 5267 C CA . ASP B 1 136 ? 7.297 -19.609 81.469 1.00 48.71 136 ASP B CA 1
ATOM 5268 C C . ASP B 1 136 ? 8.558 -19.133 82.197 1.00 48.83 136 ASP B C 1
ATOM 5269 O O . ASP B 1 136 ? 8.765 -19.458 83.372 1.00 49.48 136 ASP B O 1
ATOM 5274 N N . GLY B 1 137 ? 9.394 -18.363 81.499 1.00 48.56 137 GLY B N 1
ATOM 5275 C CA . GLY B 1 137 ? 10.560 -17.715 82.112 1.00 47.82 137 GLY B CA 1
ATOM 5276 C C . GLY B 1 137 ? 11.774 -18.623 82.198 1.00 47.36 137 GLY B C 1
ATOM 5277 O O . GLY B 1 137 ? 12.855 -18.184 82.610 1.00 47.24 137 GLY B O 1
ATOM 5278 N N . SER B 1 138 ? 11.601 -19.890 81.808 1.00 46.65 138 SER B N 1
ATOM 5279 C CA . SER B 1 138 ? 12.715 -20.830 81.781 1.00 45.71 138 SER B CA 1
ATOM 5280 C C . SER B 1 138 ? 13.550 -20.672 80.518 1.00 44.94 138 SER B C 1
ATOM 5281 O O . SER B 1 138 ? 13.084 -20.161 79.497 1.00 44.38 138 SER B O 1
ATOM 5284 N N . LEU B 1 139 ? 14.797 -21.115 80.631 1.00 44.27 139 LEU B N 1
ATOM 5285 C CA . LEU B 1 139 ? 15.796 -20.989 79.594 1.00 43.48 139 LEU B CA 1
ATOM 5286 C C . LEU B 1 139 ? 16.203 -22.362 79.087 1.00 43.15 139 LEU B C 1
ATOM 5287 O O . LEU B 1 139 ? 16.144 -23.357 79.817 1.00 43.31 139 LEU B O 1
ATOM 5292 N N . SER B 1 140 ? 16.607 -22.419 77.824 1.00 42.20 140 SER B N 1
ATOM 5293 C CA . SER B 1 140 ? 17.113 -23.645 77.252 1.00 41.11 140 SER B CA 1
ATOM 5294 C C . SER B 1 140 ? 18.553 -23.773 77.709 1.00 40.32 140 SER B C 1
ATOM 5295 O O . SER B 1 140 ? 19.086 -22.865 78.344 1.00 41.02 140 SER B O 1
ATOM 5298 N N . VAL B 1 141 ? 19.178 -24.901 77.395 1.00 39.18 141 VAL B N 1
ATOM 5299 C CA . VAL B 1 141 ? 20.615 -25.024 77.491 1.00 37.84 141 VAL B CA 1
ATOM 5300 C C . VAL B 1 141 ? 21.244 -24.033 76.497 1.00 37.00 141 VAL B C 1
ATOM 5301 O O . VAL B 1 141 ? 20.632 -23.702 75.473 1.00 36.20 141 VAL B O 1
ATOM 5305 N N . ALA B 1 142 ? 22.451 -23.564 76.810 1.00 36.13 142 ALA B N 1
ATOM 5306 C CA . ALA B 1 142 ? 23.168 -22.628 75.944 1.00 35.36 142 ALA B CA 1
ATOM 5307 C C . ALA B 1 142 ? 23.443 -23.255 74.591 1.00 35.04 142 ALA B C 1
ATOM 5308 O O . ALA B 1 142 ? 23.767 -24.445 74.506 1.00 35.42 142 ALA B O 1
ATOM 5310 N N . SER B 1 143 ? 23.303 -22.452 73.539 1.00 34.07 143 SER B N 1
ATOM 5311 C CA . SER B 1 143 ? 23.859 -22.773 72.231 1.00 32.80 143 SER B CA 1
ATOM 5312 C C . SER B 1 143 ? 25.313 -23.183 72.411 1.00 32.87 143 SER B C 1
ATOM 5313 O O . SER B 1 143 ? 25.898 -22.874 73.442 1.00 33.22 143 SER B O 1
ATOM 5316 N N . LYS B 1 144 ? 25.886 -23.887 71.434 1.00 33.20 144 LYS B N 1
ATOM 5317 C CA . LYS B 1 144 ? 27.353 -23.997 71.300 1.00 34.04 144 LYS B CA 1
ATOM 5318 C C . LYS B 1 144 ? 27.912 -22.580 71.296 1.00 33.49 144 LYS B C 1
ATOM 5319 O O . LYS B 1 144 ? 27.271 -21.673 70.751 1.00 33.35 144 LYS B O 1
ATOM 5325 N N . PRO B 1 145 ? 29.108 -22.385 71.889 1.00 33.55 145 PRO B N 1
ATOM 5326 C CA . PRO B 1 145 ? 29.709 -21.058 71.943 1.00 32.80 145 PRO B CA 1
ATOM 5327 C C . PRO B 1 145 ? 30.390 -20.675 70.627 1.00 32.42 145 PRO B C 1
ATOM 5328 O O . PRO B 1 145 ? 30.747 -21.535 69.818 1.00 31.99 145 PRO B O 1
ATOM 5332 N N . ILE B 1 146 ? 30.530 -19.376 70.407 1.00 32.12 146 ILE B N 1
ATOM 5333 C CA . ILE B 1 146 ? 31.409 -18.894 69.369 1.00 31.58 146 ILE B CA 1
ATOM 5334 C C . ILE B 1 146 ? 32.406 -17.903 69.966 1.00 31.60 146 ILE B C 1
ATOM 5335 O O . ILE B 1 146 ? 32.168 -17.287 71.013 1.00 31.28 146 ILE B O 1
ATOM 5340 N N . THR B 1 147 ? 33.529 -17.760 69.298 1.00 31.65 147 THR B N 1
ATOM 5341 C CA . THR B 1 147 ? 34.460 -16.713 69.657 1.00 32.51 147 THR B CA 1
ATOM 5342 C C . THR B 1 147 ? 34.574 -15.757 68.478 1.00 32.19 147 THR B C 1
ATOM 5343 O O . THR B 1 147 ? 34.704 -16.190 67.340 1.00 32.77 147 THR B O 1
ATOM 5347 N N . ALA B 1 148 ? 34.476 -14.464 68.768 1.00 32.28 148 ALA B N 1
ATOM 5348 C CA . ALA B 1 148 ? 34.502 -13.412 67.748 1.00 32.04 148 ALA B CA 1
ATOM 5349 C C . ALA B 1 148 ? 35.475 -12.283 68.143 1.00 32.17 148 ALA B C 1
ATOM 5350 O O . ALA B 1 148 ? 35.509 -11.856 69.306 1.00 30.96 148 ALA B O 1
ATOM 5352 N N . LYS B 1 149 ? 36.248 -11.796 67.169 1.00 32.49 149 LYS B N 1
ATOM 5353 C CA . LYS B 1 149 ? 37.214 -10.730 67.419 1.00 32.91 149 LYS B CA 1
ATOM 5354 C C . LYS B 1 149 ? 36.875 -9.426 66.668 1.00 33.28 149 LYS B C 1
ATOM 5355 O O . LYS B 1 149 ? 36.706 -9.401 65.432 1.00 33.78 149 LYS B O 1
ATOM 5361 N N . THR B 1 150 ? 36.782 -8.340 67.423 1.00 33.19 150 THR B N 1
ATOM 5362 C CA . THR B 1 150 ? 36.630 -7.019 66.835 1.00 32.97 150 THR B CA 1
ATOM 5363 C C . THR B 1 150 ? 37.869 -6.713 66.016 1.00 33.30 150 THR B C 1
ATOM 5364 O O . THR B 1 150 ? 38.903 -7.357 66.191 1.00 33.07 150 THR B O 1
ATOM 5368 N N . SER B 1 151 ? 37.752 -5.746 65.112 1.00 33.40 151 SER B N 1
ATOM 5369 C CA . SER B 1 151 ? 38.866 -5.340 64.266 1.00 34.17 151 SER B CA 1
ATOM 5370 C C . SER B 1 151 ? 39.712 -4.246 64.913 1.00 34.36 151 SER B C 1
ATOM 5371 O O . SER B 1 151 ? 39.355 -3.707 65.966 1.00 34.88 151 SER B O 1
ATOM 5374 N N . ALA B 1 152 ? 40.840 -3.932 64.280 1.00 34.55 152 ALA B N 1
ATOM 5375 C CA . ALA B 1 152 ? 41.634 -2.764 64.645 1.00 35.08 152 ALA B CA 1
ATOM 5376 C C . ALA B 1 152 ? 40.886 -1.471 64.325 1.00 35.58 152 ALA B C 1
ATOM 5377 O O . ALA B 1 152 ? 39.922 -1.483 63.560 1.00 35.52 152 ALA B O 1
ATOM 5379 N N . LYS B 1 153 ? 41.333 -0.364 64.917 1.00 36.28 153 LYS B N 1
ATOM 5380 C CA . LYS B 1 153 ? 40.839 0.964 64.561 1.00 36.96 153 LYS B CA 1
ATOM 5381 C C . LYS B 1 153 ? 41.140 1.161 63.084 1.00 36.32 153 LYS B C 1
ATOM 5382 O O . LYS B 1 153 ? 42.290 0.986 62.665 1.00 37.46 153 LYS B O 1
ATOM 5388 N N . PRO B 1 154 ? 40.117 1.481 62.267 1.00 35.35 154 PRO B N 1
ATOM 5389 C CA . PRO B 1 154 ? 40.458 1.722 60.866 1.00 34.65 154 PRO B CA 1
ATOM 5390 C C . PRO B 1 154 ? 41.164 3.069 60.585 1.00 34.38 154 PRO B C 1
ATOM 5391 O O . PRO B 1 154 ? 41.096 3.985 61.404 1.00 33.78 154 PRO B O 1
ATOM 5395 N N . GLN B 1 155 ? 41.859 3.144 59.442 1.00 34.20 155 GLN B N 1
ATOM 5396 C CA . GLN B 1 155 ? 42.260 4.421 58.828 1.00 34.32 155 GLN B CA 1
ATOM 5397 C C . GLN B 1 155 ? 40.976 5.175 58.478 1.00 33.47 155 GLN B C 1
ATOM 5398 O O . GLN B 1 155 ? 40.133 4.667 57.737 1.00 33.80 155 GLN B O 1
ATOM 5404 N N . ILE B 1 156 ? 40.824 6.364 59.049 1.00 32.42 156 ILE B N 1
ATOM 5405 C CA . ILE B 1 156 ? 39.655 7.195 58.838 1.00 31.92 156 ILE B CA 1
ATOM 5406 C C . ILE B 1 156 ? 39.947 8.186 57.740 1.00 31.51 156 ILE B C 1
ATOM 5407 O O . ILE B 1 156 ? 40.859 9.009 57.848 1.00 31.00 156 ILE B O 1
ATOM 5412 N N . VAL B 1 157 ? 39.180 8.082 56.665 1.00 31.25 157 VAL B N 1
ATOM 5413 C CA . VAL B 1 157 ? 39.290 9.000 55.551 1.00 30.72 157 VAL B CA 1
ATOM 5414 C C . VAL B 1 157 ? 38.014 9.844 55.486 1.00 30.58 157 VAL B C 1
ATOM 5415 O O . VAL B 1 157 ? 36.941 9.324 55.211 1.00 30.76 157 VAL B O 1
ATOM 5419 N N . ASN B 1 158 ? 38.140 11.149 55.742 1.00 30.34 158 ASN B N 1
ATOM 5420 C CA . ASN B 1 158 ? 37.016 12.075 55.654 1.00 29.93 158 ASN B CA 1
ATOM 5421 C C . ASN B 1 158 ? 36.994 12.724 54.267 1.00 29.89 158 ASN B C 1
ATOM 5422 O O . ASN B 1 158 ? 37.999 13.274 53.835 1.00 29.39 158 ASN B O 1
ATOM 5427 N N . VAL B 1 159 ? 35.864 12.636 53.563 1.00 29.41 159 VAL B N 1
ATOM 5428 C CA . VAL B 1 159 ? 35.744 13.241 52.236 1.00 29.91 159 VAL B CA 1
ATOM 5429 C C . VAL B 1 159 ? 35.919 14.776 52.253 1.00 30.90 159 VAL B C 1
ATOM 5430 O O . VAL B 1 159 ? 36.288 15.346 51.238 1.00 30.54 159 VAL B O 1
ATOM 5434 N N . ARG B 1 160 ? 35.669 15.421 53.397 1.00 32.20 160 ARG B N 1
ATOM 5435 C CA . ARG B 1 160 ? 35.953 16.867 53.560 1.00 34.44 160 ARG B CA 1
ATOM 5436 C C . ARG B 1 160 ? 37.436 17.237 53.377 1.00 34.02 160 ARG B C 1
ATOM 5437 O O . ARG B 1 160 ? 37.756 18.353 52.956 1.00 34.07 160 ARG B O 1
ATOM 5445 N N . ASP B 1 161 ? 38.327 16.300 53.699 1.00 34.04 161 ASP B N 1
ATOM 5446 C CA . ASP B 1 161 ? 39.767 16.502 53.556 1.00 33.95 161 ASP B CA 1
ATOM 5447 C C . ASP B 1 161 ? 40.173 16.537 52.076 1.00 33.91 161 ASP B C 1
ATOM 5448 O O . ASP B 1 161 ? 41.310 16.874 51.726 1.00 33.77 161 ASP B O 1
ATOM 5453 N N . PHE B 1 162 ? 39.213 16.224 51.206 1.00 33.18 162 PHE B N 1
ATOM 5454 C CA . PHE B 1 162 ? 39.444 16.134 49.772 1.00 31.75 162 PHE B CA 1
ATOM 5455 C C . PHE B 1 162 ? 38.675 17.198 49.022 1.00 31.42 162 PHE B C 1
ATOM 5456 O O . PHE B 1 162 ? 38.618 17.197 47.792 1.00 31.35 162 PHE B O 1
ATOM 5464 N N . GLY B 1 163 ? 38.098 18.125 49.776 1.00 31.23 163 GLY B N 1
ATOM 5465 C CA . GLY B 1 163 ? 37.460 19.284 49.185 1.00 30.57 163 GLY B CA 1
ATOM 5466 C C . GLY B 1 163 ? 35.973 19.159 48.968 1.00 30.38 163 GLY B C 1
ATOM 5467 O O . GLY B 1 163 ? 35.398 19.951 48.224 1.00 30.60 163 GLY B O 1
ATOM 5468 N N . ALA B 1 164 ? 35.350 18.172 49.617 1.00 29.79 164 ALA B N 1
ATOM 5469 C CA . ALA B 1 164 ? 33.910 17.949 49.508 1.00 29.19 164 ALA B CA 1
ATOM 5470 C C . ALA B 1 164 ? 33.147 18.976 50.343 1.00 29.31 164 ALA B C 1
ATOM 5471 O O . ALA B 1 164 ? 33.495 19.243 51.492 1.00 28.75 164 ALA B O 1
ATOM 5473 N N . ILE B 1 165 ? 32.126 19.565 49.721 1.00 28.96 165 ILE B N 1
ATOM 5474 C CA . ILE B 1 165 ? 31.304 20.577 50.346 1.00 28.24 165 ILE B CA 1
ATOM 5475 C C . ILE B 1 165 ? 29.835 20.158 50.359 1.00 28.24 165 ILE B C 1
ATOM 5476 O O . ILE B 1 165 ? 29.311 19.635 49.373 1.00 26.62 165 ILE B O 1
ATOM 5481 N N . ASP B 1 166 ? 29.195 20.395 51.502 1.00 29.16 166 ASP B N 1
ATOM 5482 C CA . ASP B 1 166 ? 27.806 20.044 51.720 1.00 30.02 166 ASP B CA 1
ATOM 5483 C C . ASP B 1 166 ? 26.871 21.202 51.368 1.00 30.42 166 ASP B C 1
ATOM 5484 O O . ASP B 1 166 ? 26.116 21.669 52.206 1.00 30.59 166 ASP B O 1
ATOM 5489 N N . ASP B 1 167 ? 26.918 21.658 50.119 1.00 30.85 167 ASP B N 1
ATOM 5490 C CA . ASP B 1 167 ? 25.988 22.697 49.645 1.00 31.38 167 ASP B CA 1
ATOM 5491 C C . ASP B 1 167 ? 24.803 22.124 48.846 1.00 31.42 167 ASP B C 1
ATOM 5492 O O . ASP B 1 167 ? 23.883 22.856 48.492 1.00 31.42 167 ASP B O 1
ATOM 5497 N N . GLY B 1 168 ? 24.816 20.812 48.580 1.00 31.40 168 GLY B N 1
ATOM 5498 C CA . GLY B 1 168 ? 23.703 20.155 47.869 1.00 30.17 168 GLY B CA 1
ATOM 5499 C C . GLY B 1 168 ? 23.564 20.574 46.412 1.00 29.95 168 GLY B C 1
ATOM 5500 O O . GLY B 1 168 ? 22.555 20.292 45.776 1.00 28.78 168 GLY B O 1
ATOM 5501 N N . LYS B 1 169 ? 24.584 21.265 45.900 1.00 30.51 169 LYS B N 1
ATOM 5502 C CA . LYS B 1 169 ? 24.617 21.820 44.535 1.00 31.16 169 LYS B CA 1
ATOM 5503 C C . LYS B 1 169 ? 25.926 21.465 43.838 1.00 30.81 169 LYS B C 1
ATOM 5504 O O . LYS B 1 169 ? 25.934 20.951 42.722 1.00 31.36 169 LYS B O 1
ATOM 5510 N N . THR B 1 170 ? 27.040 21.709 44.511 1.00 30.81 170 THR B N 1
ATOM 5511 C CA . THR B 1 170 ? 28.338 21.394 43.929 1.00 30.14 170 THR B CA 1
ATOM 5512 C C . THR B 1 170 ? 28.558 19.889 43.823 1.00 30.35 170 THR B C 1
ATOM 5513 O O . THR B 1 170 ? 28.396 19.153 44.789 1.00 30.39 170 THR B O 1
ATOM 5517 N N . LEU B 1 171 ? 28.950 19.471 42.629 1.00 30.13 171 LEU B N 1
ATOM 5518 C CA . LEU B 1 171 ? 29.354 18.119 42.332 1.00 30.14 171 LEU B CA 1
ATOM 5519 C C . LEU B 1 171 ? 30.582 17.768 43.116 1.00 29.91 171 LEU B C 1
ATOM 5520 O O . LEU B 1 171 ? 31.621 18.426 42.956 1.00 30.88 171 LEU B O 1
ATOM 5525 N N . ASN B 1 172 ? 30.469 16.721 43.944 1.00 29.21 172 ASN B N 1
ATOM 5526 C CA . ASN B 1 172 ? 31.567 16.199 44.786 1.00 27.74 172 ASN B CA 1
ATOM 5527 C C . ASN B 1 172 ? 32.220 14.912 44.290 1.00 27.39 172 ASN B C 1
ATOM 5528 O O . ASN B 1 172 ? 32.994 14.280 45.015 1.00 26.56 172 ASN B O 1
ATOM 5533 N N . THR B 1 173 ? 31.900 14.524 43.065 1.00 27.23 173 THR B N 1
ATOM 5534 C CA . THR B 1 173 ? 32.345 13.241 42.525 1.00 27.33 173 THR B CA 1
ATOM 5535 C C . THR B 1 173 ? 33.855 13.020 42.687 1.00 27.51 173 THR B C 1
ATOM 5536 O O . THR B 1 173 ? 34.297 11.991 43.207 1.00 26.90 173 THR B O 1
ATOM 5540 N N . LYS B 1 174 ? 34.634 14.013 42.258 1.00 27.95 174 LYS B N 1
ATOM 5541 C CA . LYS B 1 174 ? 36.095 13.930 42.256 1.00 27.72 174 LYS B CA 1
ATOM 5542 C C . LYS B 1 174 ? 36.667 13.852 43.666 1.00 26.68 174 LYS B C 1
ATOM 5543 O O . LYS B 1 174 ? 37.518 13.006 43.938 1.00 26.59 174 LYS B O 1
ATOM 5549 N N . ALA B 1 175 ? 36.195 14.725 44.554 1.00 26.44 175 ALA B N 1
ATOM 5550 C CA . ALA B 1 175 ? 36.583 14.722 45.970 1.00 26.82 175 ALA B CA 1
ATOM 5551 C C . ALA B 1 175 ? 36.341 13.373 46.651 1.00 26.74 175 ALA B C 1
ATOM 5552 O O . ALA B 1 175 ? 37.221 12.836 47.325 1.00 27.80 175 ALA B O 1
ATOM 5554 N N . ILE B 1 176 ? 35.150 12.821 46.463 1.00 27.12 176 ILE B N 1
ATOM 5555 C CA . ILE B 1 176 ? 34.778 11.568 47.124 1.00 26.72 176 ILE B CA 1
ATOM 5556 C C . ILE B 1 176 ? 35.532 10.364 46.532 1.00 26.90 176 ILE B C 1
ATOM 5557 O O . ILE B 1 176 ? 35.959 9.474 47.278 1.00 27.83 176 ILE B O 1
ATOM 5562 N N . GLN B 1 177 ? 35.685 10.347 45.211 1.00 26.66 177 GLN B N 1
ATOM 5563 C CA . GLN B 1 177 ? 36.473 9.338 44.502 1.00 26.65 177 GLN B CA 1
ATOM 5564 C C . GLN B 1 177 ? 37.966 9.400 44.846 1.00 27.46 177 GLN B C 1
ATOM 5565 O O . GLN B 1 177 ? 38.576 8.338 45.047 1.00 27.92 177 GLN B O 1
ATOM 5571 N N . GLN B 1 178 ? 38.547 10.609 44.942 1.00 26.89 178 GLN B N 1
ATOM 5572 C CA . GLN B 1 178 ? 39.922 10.772 45.460 1.00 27.71 178 GLN B CA 1
ATOM 5573 C C . GLN B 1 178 ? 40.058 10.221 46.872 1.00 27.05 178 GLN B C 1
ATOM 5574 O O . GLN B 1 178 ? 41.061 9.585 47.174 1.00 27.58 178 GLN B O 1
ATOM 5580 N N . ALA B 1 179 ? 39.080 10.477 47.742 1.00 25.50 179 ALA B N 1
ATOM 5581 C CA . ALA B 1 179 ? 39.095 9.889 49.075 1.00 24.51 179 ALA B CA 1
ATOM 5582 C C . ALA B 1 179 ? 39.023 8.353 49.034 1.00 24.24 179 ALA B C 1
ATOM 5583 O O . ALA B 1 179 ? 39.760 7.686 49.762 1.00 22.94 179 ALA B O 1
ATOM 5585 N N . ILE B 1 180 ? 38.145 7.792 48.195 1.00 23.97 180 ILE B N 1
ATOM 5586 C CA . ILE B 1 180 ? 38.108 6.322 48.009 1.00 23.44 180 ILE B CA 1
ATOM 5587 C C . ILE B 1 180 ? 39.461 5.798 47.483 1.00 24.22 180 ILE B C 1
ATOM 5588 O O . ILE B 1 180 ? 40.023 4.834 48.018 1.00 22.34 180 ILE B O 1
ATOM 5593 N N . ASP B 1 181 ? 40.002 6.464 46.468 1.00 24.87 181 ASP B N 1
ATOM 5594 C CA . ASP B 1 181 ? 41.283 6.038 45.886 1.00 27.04 181 ASP B CA 1
ATOM 5595 C C . ASP B 1 181 ? 42.436 6.018 46.869 1.00 27.54 181 ASP B C 1
ATOM 5596 O O . ASP B 1 181 ? 43.365 5.241 46.686 1.00 27.81 181 ASP B O 1
ATOM 5601 N N . SER B 1 182 ? 42.385 6.885 47.892 1.00 28.90 182 SER B N 1
ATOM 5602 C CA . SER B 1 182 ? 43.453 7.017 48.912 1.00 30.11 182 SER B CA 1
ATOM 5603 C C . SER B 1 182 ? 43.428 5.915 49.980 1.00 31.38 182 SER B C 1
ATOM 5604 O O . SER B 1 182 ? 44.398 5.741 50.733 1.00 31.19 182 SER B O 1
ATOM 5607 N N . CYS B 1 183 ? 42.316 5.183 50.060 1.00 32.39 183 CYS B N 1
ATOM 5608 C CA . CYS B 1 183 ? 42.160 4.104 51.046 1.00 33.32 183 CYS B CA 1
ATOM 5609 C C . CYS B 1 183 ? 43.223 3.048 50.999 1.00 33.14 183 CYS B C 1
ATOM 5610 O O . CYS B 1 183 ? 43.499 2.501 49.934 1.00 33.11 183 CYS B O 1
ATOM 5613 N N . LYS B 1 184 ? 43.783 2.764 52.173 1.00 33.65 184 LYS B N 1
ATOM 5614 C CA . LYS B 1 184 ? 44.592 1.574 52.429 1.00 34.26 184 LYS B CA 1
ATOM 5615 C C . LYS B 1 184 ? 43.603 0.469 52.741 1.00 33.46 184 LYS B C 1
ATOM 5616 O O . LYS B 1 184 ? 42.483 0.774 53.158 1.00 32.63 184 LYS B O 1
ATOM 5622 N N . PRO B 1 185 ? 44.021 -0.815 52.592 1.00 32.81 185 PRO B N 1
ATOM 5623 C CA . PRO B 1 185 ? 43.131 -1.868 53.055 1.00 31.85 185 PRO B CA 1
ATOM 5624 C C . PRO B 1 185 ? 42.654 -1.584 54.463 1.00 31.45 185 PRO B C 1
ATOM 5625 O O . PRO B 1 185 ? 43.455 -1.285 55.350 1.00 30.59 185 PRO B O 1
ATOM 5629 N N . GLY B 1 186 ? 41.332 -1.575 54.629 1.00 31.17 186 GLY B N 1
ATOM 5630 C CA . GLY B 1 186 ? 40.726 -1.416 55.936 1.00 31.08 186 GLY B CA 1
ATOM 5631 C C . GLY B 1 186 ? 40.198 -0.034 56.265 1.00 30.54 186 GLY B C 1
ATOM 5632 O O . GLY B 1 186 ? 39.621 0.128 57.321 1.00 30.86 186 GLY B O 1
ATOM 5633 N N . CYS B 1 187 ? 40.359 0.953 55.377 1.00 30.86 187 CYS B N 1
ATOM 5634 C CA . CYS B 1 187 ? 39.942 2.348 55.682 1.00 30.91 187 CYS B CA 1
ATOM 5635 C C . CYS B 1 187 ? 38.448 2.395 55.920 1.00 29.73 187 CYS B C 1
ATOM 5636 O O . CYS B 1 187 ? 37.711 1.582 55.382 1.00 29.14 187 CYS B O 1
ATOM 5639 N N . ARG B 1 188 ? 38.022 3.383 56.700 1.00 28.61 188 ARG B N 1
ATOM 5640 C CA . ARG B 1 188 ? 36.649 3.838 56.720 1.00 27.17 188 ARG B CA 1
ATOM 5641 C C . ARG B 1 188 ? 36.542 5.216 56.031 1.00 26.52 188 ARG B C 1
ATOM 5642 O O . ARG B 1 188 ? 37.040 6.193 56.558 1.00 26.03 188 ARG B O 1
ATOM 5650 N N . VAL B 1 189 ? 35.911 5.290 54.858 1.00 25.58 189 VAL B N 1
ATOM 5651 C CA . VAL B 1 189 ? 35.630 6.584 54.238 1.00 25.08 189 VAL B CA 1
ATOM 5652 C C . VAL B 1 189 ? 34.367 7.173 54.903 1.00 25.92 189 VAL B C 1
ATOM 5653 O O . VAL B 1 189 ? 33.323 6.496 54.996 1.00 23.90 189 VAL B O 1
ATOM 5657 N N . GLU B 1 190 ? 34.497 8.409 55.405 1.00 24.96 190 GLU B N 1
ATOM 5658 C CA . GLU B 1 190 ? 33.396 9.076 56.088 1.00 26.11 190 GLU B CA 1
ATOM 5659 C C . GLU B 1 190 ? 32.791 10.193 55.237 1.00 25.75 190 GLU B C 1
ATOM 5660 O O . GLU B 1 190 ? 33.495 11.070 54.745 1.00 25.73 190 GLU B O 1
ATOM 5666 N N . ILE B 1 191 ? 31.482 10.132 55.049 1.00 25.65 191 ILE B N 1
ATOM 5667 C CA . ILE B 1 191 ? 30.735 11.261 54.558 1.00 25.57 191 ILE B CA 1
ATOM 5668 C C . ILE B 1 191 ? 30.000 11.787 55.789 1.00 25.88 191 ILE B C 1
ATOM 5669 O O . ILE B 1 191 ? 29.146 11.082 56.325 1.00 26.72 191 ILE B O 1
ATOM 5674 N N . PRO B 1 192 ? 30.362 13.002 56.278 1.00 24.87 192 PRO B N 1
ATOM 5675 C CA . PRO B 1 192 ? 29.652 13.520 57.432 1.00 24.25 192 PRO B CA 1
ATOM 5676 C C . PRO B 1 192 ? 28.329 14.234 57.120 1.00 23.71 192 PRO B C 1
ATOM 5677 O O . PRO B 1 192 ? 27.841 14.201 55.980 1.00 23.21 192 PRO B O 1
ATOM 5681 N N . ALA B 1 193 ? 27.747 14.847 58.149 1.00 23.15 193 ALA B N 1
ATOM 5682 C CA . ALA B 1 193 ? 26.442 15.499 58.063 1.00 23.26 193 ALA B CA 1
ATOM 5683 C C . ALA B 1 193 ? 26.442 16.569 56.987 1.00 23.61 193 ALA B C 1
ATOM 5684 O O . ALA B 1 193 ? 27.444 17.269 56.793 1.00 24.46 193 ALA B O 1
ATOM 5686 N N . GLY B 1 194 ? 25.333 16.669 56.266 1.00 23.79 194 GLY B N 1
ATOM 5687 C CA . GLY B 1 194 ? 25.170 17.659 55.205 1.00 24.26 194 GLY B CA 1
ATOM 5688 C C . GLY B 1 194 ? 24.739 16.937 53.950 1.00 24.90 194 GLY B C 1
ATOM 5689 O O . GLY B 1 194 ? 24.714 15.720 53.930 1.00 25.18 194 GLY B O 1
ATOM 5690 N N . THR B 1 195 ? 24.376 17.679 52.908 1.00 25.09 195 THR B N 1
ATOM 5691 C CA . THR B 1 195 ? 23.952 17.073 51.649 1.00 24.85 195 THR B CA 1
ATOM 5692 C C . THR B 1 195 ? 25.084 17.236 50.629 1.00 24.34 195 THR B C 1
ATOM 5693 O O . THR B 1 195 ? 25.535 18.340 50.382 1.00 24.56 195 THR B O 1
ATOM 5697 N N . TYR B 1 196 ? 25.520 16.125 50.040 1.00 24.14 196 TYR B N 1
ATOM 5698 C CA . TYR B 1 196 ? 26.674 16.086 49.129 1.00 23.47 196 TYR B CA 1
ATOM 5699 C C . TYR B 1 196 ? 26.205 15.548 47.808 1.00 22.97 196 TYR B C 1
ATOM 5700 O O . TYR B 1 196 ? 25.909 14.373 47.720 1.00 23.91 196 TYR B O 1
ATOM 5709 N N . LYS B 1 197 ? 26.091 16.398 46.791 1.00 22.45 197 LYS B N 1
ATOM 5710 C CA . LYS B 1 197 ? 25.698 15.962 45.469 1.00 22.33 197 LYS B CA 1
ATOM 5711 C C . LYS B 1 197 ? 26.898 15.246 44.825 1.00 22.50 197 LYS B C 1
ATOM 5712 O O . LYS B 1 197 ? 28.025 15.644 45.068 1.00 22.28 197 LYS B O 1
ATOM 5718 N N . SER B 1 198 ? 26.645 14.206 44.018 1.00 22.06 198 SER B N 1
ATOM 5719 C CA . SER B 1 198 ? 27.711 13.363 43.455 1.00 22.06 198 SER B CA 1
ATOM 5720 C C . SER B 1 198 ? 27.235 12.574 42.226 1.00 22.30 198 SER B C 1
ATOM 5721 O O . SER B 1 198 ? 26.093 12.117 42.154 1.00 22.63 198 SER B O 1
ATOM 5724 N N . GLY B 1 199 ? 28.108 12.454 41.226 1.00 22.41 199 GLY B N 1
ATOM 5725 C CA . GLY B 1 199 ? 27.893 11.514 40.160 1.00 21.51 199 GLY B CA 1
ATOM 5726 C C . GLY B 1 199 ? 28.367 10.142 40.619 1.00 21.75 199 GLY B C 1
ATOM 5727 O O . GLY B 1 199 ? 28.764 9.956 41.782 1.00 21.69 199 GLY B O 1
ATOM 5728 N N . ALA B 1 200 ? 28.339 9.183 39.690 1.00 22.10 200 ALA B N 1
ATOM 5729 C CA . ALA B 1 200 ? 28.749 7.785 39.936 1.00 20.60 200 ALA B CA 1
ATOM 5730 C C . ALA B 1 200 ? 30.062 7.613 40.718 1.00 21.44 200 ALA B C 1
ATOM 5731 O O . ALA B 1 200 ? 31.106 8.224 40.398 1.00 21.55 200 ALA B O 1
ATOM 5733 N N . LEU B 1 201 ? 30.021 6.769 41.755 1.00 21.56 201 LEU B N 1
ATOM 5734 C CA . LEU B 1 201 ? 31.221 6.452 42.520 1.00 22.45 201 LEU B CA 1
ATOM 5735 C C . LEU B 1 201 ? 31.604 4.998 42.327 1.00 22.57 201 LEU B C 1
ATOM 5736 O O . LEU B 1 201 ? 30.749 4.143 42.136 1.00 23.37 201 LEU B O 1
ATOM 5741 N N . TRP B 1 202 ? 32.903 4.730 42.400 1.00 22.94 202 TRP B N 1
ATOM 5742 C CA . TRP B 1 202 ? 33.448 3.398 42.217 1.00 22.77 202 TRP B CA 1
ATOM 5743 C C . TRP B 1 202 ? 34.189 3.014 43.476 1.00 22.88 202 TRP B C 1
ATOM 5744 O O . TRP B 1 202 ? 35.231 3.611 43.809 1.00 22.16 202 TRP B O 1
ATOM 5755 N N . LEU B 1 203 ? 33.643 2.028 44.190 1.00 22.05 203 LEU B N 1
ATOM 5756 C CA . LEU B 1 203 ? 34.320 1.438 45.336 1.00 22.79 203 LEU B CA 1
ATOM 5757 C C . LEU B 1 203 ? 35.401 0.461 44.888 1.00 23.35 203 LEU B C 1
ATOM 5758 O O . LEU B 1 203 ? 35.467 0.060 43.729 1.00 24.19 203 LEU B O 1
ATOM 5763 N N . LYS B 1 204 ? 36.250 0.081 45.821 1.00 24.18 204 LYS B N 1
ATOM 5764 C CA . LYS B 1 204 ? 37.319 -0.883 45.554 1.00 23.99 204 LYS B CA 1
ATOM 5765 C C . LYS B 1 204 ? 37.342 -1.804 46.760 1.00 24.08 204 LYS B C 1
ATOM 5766 O O . LYS B 1 204 ? 36.626 -1.554 47.736 1.00 23.06 204 LYS B O 1
ATOM 5772 N N . SER B 1 205 ? 38.158 -2.866 46.707 1.00 24.87 205 SER B N 1
ATOM 5773 C CA . SER B 1 205 ? 38.178 -3.868 47.796 1.00 25.06 205 SER B CA 1
ATOM 5774 C C . SER B 1 205 ? 38.699 -3.312 49.119 1.00 24.98 205 SER B C 1
ATOM 5775 O O . SER B 1 205 ? 39.506 -2.377 49.131 1.00 25.01 205 SER B O 1
ATOM 5778 N N . ASP B 1 206 ? 38.245 -3.922 50.221 1.00 24.09 206 ASP B N 1
ATOM 5779 C CA . ASP B 1 206 ? 38.804 -3.727 51.563 1.00 24.66 206 ASP B CA 1
ATOM 5780 C C . ASP B 1 206 ? 38.535 -2.342 52.173 1.00 24.41 206 ASP B C 1
ATOM 5781 O O . ASP B 1 206 ? 39.425 -1.670 52.742 1.00 24.92 206 ASP B O 1
ATOM 5786 N N . MET B 1 207 ? 37.282 -1.924 52.100 1.00 23.66 207 MET B N 1
ATOM 5787 C CA . MET B 1 207 ? 36.937 -0.625 52.610 1.00 22.45 207 MET B CA 1
ATOM 5788 C C . MET B 1 207 ? 35.540 -0.574 53.160 1.00 22.01 207 MET B C 1
ATOM 5789 O O . MET B 1 207 ? 34.656 -1.376 52.808 1.00 19.93 207 MET B O 1
ATOM 5794 N N . THR B 1 208 ? 35.344 0.440 53.990 1.00 22.25 208 THR B N 1
ATOM 5795 C CA . THR B 1 208 ? 34.022 0.830 54.425 1.00 21.81 208 THR B CA 1
ATOM 5796 C C . THR B 1 208 ? 33.727 2.264 53.917 1.00 22.62 208 THR B C 1
ATOM 5797 O O . THR B 1 208 ? 34.585 3.153 54.012 1.00 22.56 208 THR B O 1
ATOM 5801 N N . LEU B 1 209 ? 32.553 2.438 53.311 1.00 22.41 209 LEU B N 1
ATOM 5802 C CA . LEU B 1 209 ? 31.944 3.728 53.104 1.00 23.79 209 LEU B CA 1
ATOM 5803 C C . LEU B 1 209 ? 30.904 3.932 54.215 1.00 24.51 209 LEU B C 1
ATOM 5804 O O . LEU B 1 209 ? 29.945 3.147 54.351 1.00 24.89 209 LEU B O 1
ATOM 5809 N N . ASN B 1 210 ? 31.136 4.945 55.040 1.00 23.08 210 ASN B N 1
ATOM 5810 C CA . ASN B 1 210 ? 30.242 5.261 56.123 1.00 23.88 210 ASN B CA 1
ATOM 5811 C C . ASN B 1 210 ? 29.517 6.610 55.918 1.00 23.92 210 ASN B C 1
ATOM 5812 O O . ASN B 1 210 ? 30.148 7.650 55.714 1.00 23.79 210 ASN B O 1
ATOM 5817 N N . LEU B 1 211 ? 28.187 6.555 55.953 1.00 23.97 211 LEU B N 1
ATOM 5818 C CA . LEU B 1 211 ? 27.370 7.741 55.822 1.00 23.81 211 LEU B CA 1
ATOM 5819 C C . LEU B 1 211 ? 26.831 8.070 57.193 1.00 24.22 211 LEU B C 1
ATOM 5820 O O . LEU B 1 211 ? 25.949 7.403 57.715 1.00 22.88 211 LEU B O 1
ATOM 5825 N N . GLN B 1 212 ? 27.404 9.129 57.766 1.00 24.32 212 GLN B N 1
ATOM 5826 C CA . GLN B 1 212 ? 27.116 9.533 59.117 1.00 24.35 212 GLN B CA 1
ATOM 5827 C C . GLN B 1 212 ? 25.672 9.994 59.260 1.00 23.60 212 GLN B C 1
ATOM 5828 O O . GLN B 1 212 ? 24.965 10.197 58.259 1.00 22.96 212 GLN B O 1
ATOM 5834 N N . ALA B 1 213 ? 25.214 10.073 60.504 1.00 22.68 213 ALA B N 1
ATOM 5835 C CA . ALA B 1 213 ? 23.941 10.681 60.789 1.00 23.07 213 ALA B CA 1
ATOM 5836 C C . ALA B 1 213 ? 23.976 12.102 60.253 1.00 23.45 213 ALA B C 1
ATOM 5837 O O . ALA B 1 213 ? 24.954 12.842 60.442 1.00 23.44 213 ALA B O 1
ATOM 5839 N N . GLY B 1 214 ? 22.929 12.463 59.547 1.00 23.53 214 GLY B N 1
ATOM 5840 C CA . GLY B 1 214 ? 22.872 13.771 58.946 1.00 23.55 214 GLY B CA 1
ATOM 5841 C C . GLY B 1 214 ? 23.274 13.782 57.501 1.00 23.88 214 GLY B C 1
ATOM 5842 O O . GLY B 1 214 ? 22.867 14.679 56.788 1.00 24.54 214 GLY B O 1
ATOM 5843 N N . ALA B 1 215 ? 24.068 12.793 57.064 1.00 23.18 215 ALA B N 1
ATOM 5844 C CA . ALA B 1 215 ? 24.581 12.751 55.681 1.00 22.74 215 ALA B CA 1
ATOM 5845 C C . ALA B 1 215 ? 23.501 12.386 54.678 1.00 23.07 215 ALA B C 1
ATOM 5846 O O . ALA B 1 215 ? 22.659 11.537 54.948 1.00 24.12 215 ALA B O 1
ATOM 5848 N N . ILE B 1 216 ? 23.511 13.053 53.528 1.00 23.35 216 ILE B N 1
ATOM 5849 C CA . ILE B 1 216 ? 22.680 12.683 52.381 1.00 22.86 216 ILE B CA 1
ATOM 5850 C C . ILE B 1 216 ? 23.608 12.690 51.177 1.00 23.41 216 ILE B C 1
ATOM 5851 O O . ILE B 1 216 ? 24.128 13.743 50.796 1.00 24.95 216 ILE B O 1
ATOM 5856 N N . LEU B 1 217 ? 23.857 11.524 50.595 1.00 23.19 217 LEU B N 1
ATOM 5857 C CA . LEU B 1 217 ? 24.576 11.479 49.339 1.00 22.29 217 LEU B CA 1
ATOM 5858 C C . LEU B 1 217 ? 23.486 11.574 48.309 1.00 22.07 217 LEU B C 1
ATOM 5859 O O . LEU B 1 217 ? 22.631 10.697 48.237 1.00 20.36 217 LEU B O 1
ATOM 5864 N N . LEU B 1 218 ? 23.535 12.650 47.525 1.00 21.07 218 LEU B N 1
ATOM 5865 C CA . LEU B 1 218 ? 22.518 12.957 46.530 1.00 21.59 218 LEU B CA 1
ATOM 5866 C C . LEU B 1 218 ? 23.030 12.778 45.082 1.00 21.71 218 LEU B C 1
ATOM 5867 O O . LEU B 1 218 ? 24.055 13.346 44.679 1.00 20.01 218 LEU B O 1
ATOM 5872 N N . GLY B 1 219 ? 22.301 11.998 44.302 1.00 21.46 219 GLY B N 1
ATOM 5873 C CA . GLY B 1 219 ? 22.657 11.824 42.917 1.00 23.02 219 GLY B CA 1
ATOM 5874 C C . GLY B 1 219 ? 22.558 13.103 42.125 1.00 24.90 219 GLY B C 1
ATOM 5875 O O . GLY B 1 219 ? 21.558 13.831 42.205 1.00 24.83 219 GLY B O 1
ATOM 5876 N N . SER B 1 220 ? 23.612 13.386 41.363 1.00 25.77 220 SER B N 1
ATOM 5877 C CA . SER B 1 220 ? 23.526 14.354 40.278 1.00 27.34 220 SER B CA 1
ATOM 5878 C C . SER B 1 220 ? 22.396 13.988 39.299 1.00 27.53 220 SER B C 1
ATOM 5879 O O . SER B 1 220 ? 22.100 12.812 39.067 1.00 27.72 220 SER B O 1
ATOM 5882 N N . GLU B 1 221 ? 21.762 15.019 38.751 1.00 27.73 221 GLU B N 1
ATOM 5883 C CA . GLU B 1 221 ? 20.661 14.901 37.809 1.00 28.07 221 GLU B CA 1
ATOM 5884 C C . GLU B 1 221 ? 21.165 14.816 36.343 1.00 27.16 221 GLU B C 1
ATOM 5885 O O . GLU B 1 221 ? 20.380 14.630 35.423 1.00 26.56 221 GLU B O 1
ATOM 5891 N N . ASN B 1 222 ? 22.477 14.957 36.161 1.00 26.88 222 ASN B N 1
ATOM 5892 C CA . ASN B 1 222 ? 23.146 14.965 34.852 1.00 26.94 222 ASN B CA 1
ATOM 5893 C C . ASN B 1 222 ? 23.538 13.572 34.352 1.00 26.54 222 ASN B C 1
ATOM 5894 O O . ASN B 1 222 ? 24.388 12.922 34.976 1.00 26.67 222 ASN B O 1
ATOM 5899 N N . PRO B 1 223 ? 22.941 13.112 33.226 1.00 26.16 223 PRO B N 1
ATOM 5900 C CA . PRO B 1 223 ? 23.293 11.791 32.638 1.00 27.10 223 PRO B CA 1
ATOM 5901 C C . PRO B 1 223 ? 24.813 11.582 32.400 1.00 28.17 223 PRO B C 1
ATOM 5902 O O . PRO B 1 223 ? 25.311 10.455 32.463 1.00 27.60 223 PRO B O 1
ATOM 5906 N N . ASP B 1 224 ? 25.530 12.681 32.176 1.00 28.88 224 ASP B N 1
ATOM 5907 C CA . ASP B 1 224 ? 26.989 12.667 31.979 1.00 29.66 224 ASP B CA 1
ATOM 5908 C C . ASP B 1 224 ? 27.803 12.303 33.208 1.00 28.99 224 ASP B C 1
ATOM 5909 O O . ASP B 1 224 ? 28.998 11.994 33.106 1.00 28.37 224 ASP B O 1
ATOM 5914 N N . ASP B 1 225 ? 27.152 12.340 34.370 1.00 28.21 225 ASP B N 1
ATOM 5915 C CA . ASP B 1 225 ? 27.807 11.971 35.618 1.00 27.74 225 ASP B CA 1
ATOM 5916 C C . ASP B 1 225 ? 27.698 10.485 35.929 1.00 26.67 225 ASP B C 1
ATOM 5917 O O . ASP B 1 225 ? 28.161 10.030 36.982 1.00 26.47 225 ASP B O 1
ATOM 5922 N N . TYR B 1 226 ? 27.084 9.747 35.000 1.00 26.37 226 TYR B N 1
ATOM 5923 C CA . TYR B 1 226 ? 26.908 8.299 35.100 1.00 25.38 226 TYR B CA 1
ATOM 5924 C C . TYR B 1 226 ? 27.396 7.635 33.812 1.00 26.11 226 TYR B C 1
ATOM 5925 O O . TYR B 1 226 ? 26.598 7.378 32.904 1.00 26.43 226 TYR B O 1
ATOM 5934 N N . PRO B 1 227 ? 28.719 7.371 33.722 1.00 26.53 227 PRO B N 1
ATOM 5935 C CA . PRO B 1 227 ? 29.280 6.804 32.503 1.00 26.95 227 PRO B CA 1
ATOM 5936 C C . PRO B 1 227 ? 28.941 5.309 32.382 1.00 27.89 227 PRO B C 1
ATOM 5937 O O . PRO B 1 227 ? 28.068 4.803 33.101 1.00 28.71 227 PRO B O 1
ATOM 5941 N N . ALA B 1 228 ? 29.614 4.625 31.472 1.00 27.61 228 ALA B N 1
ATOM 5942 C CA . ALA B 1 228 ? 29.283 3.248 31.147 1.00 27.99 228 ALA B CA 1
ATOM 5943 C C . ALA B 1 228 ? 29.414 2.395 32.395 1.00 27.31 228 ALA B C 1
ATOM 5944 O O . ALA B 1 228 ? 30.403 2.495 33.110 1.00 28.19 228 ALA B O 1
ATOM 5946 N N . GLY B 1 229 ? 28.394 1.582 32.673 1.00 27.12 229 GLY B N 1
ATOM 5947 C CA . GLY B 1 229 ? 28.376 0.748 33.861 1.00 25.22 229 GLY B CA 1
ATOM 5948 C C . GLY B 1 229 ? 28.604 -0.721 33.611 1.00 25.47 229 GLY B C 1
ATOM 5949 O O . GLY B 1 229 ? 29.679 -1.245 33.917 1.00 25.84 229 GLY B O 1
ATOM 5950 N N . TYR B 1 230 ? 27.583 -1.402 33.098 1.00 24.17 230 TYR B N 1
ATOM 5951 C CA . TYR B 1 230 ? 27.576 -2.874 33.017 1.00 23.77 230 TYR B CA 1
ATOM 5952 C C . TYR B 1 230 ? 26.495 -3.341 32.034 1.00 24.23 230 TYR B C 1
ATOM 5953 O O . TYR B 1 230 ? 25.575 -2.583 31.679 1.00 23.50 230 TYR B O 1
ATOM 5962 N N . ARG B 1 231 ? 26.622 -4.583 31.580 1.00 25.06 231 ARG B N 1
ATOM 5963 C CA . ARG B 1 231 ? 25.493 -5.306 31.002 1.00 25.86 231 ARG B CA 1
ATOM 5964 C C . ARG B 1 231 ? 25.035 -6.254 32.095 1.00 24.89 231 ARG B C 1
ATOM 5965 O O . ARG B 1 231 ? 25.854 -6.818 32.779 1.00 25.51 231 ARG B O 1
ATOM 5973 N N . LEU B 1 232 ? 23.732 -6.439 32.258 1.00 25.14 232 LEU B N 1
ATOM 5974 C CA . LEU B 1 232 ? 23.207 -7.321 33.307 1.00 24.14 232 LEU B CA 1
ATOM 5975 C C . LEU B 1 232 ? 23.782 -8.762 33.207 1.00 24.89 232 LEU B C 1
ATOM 5976 O O . LEU B 1 232 ? 24.327 -9.314 34.192 1.00 24.53 232 LEU B O 1
ATOM 5981 N N . TYR B 1 233 ? 23.667 -9.337 32.005 1.00 25.19 233 TYR B N 1
ATOM 5982 C CA . TYR B 1 233 ? 24.206 -10.654 31.683 1.00 25.61 233 TYR B CA 1
ATOM 5983 C C . TYR B 1 233 ? 25.138 -10.559 30.465 1.00 26.90 233 TYR B C 1
ATOM 5984 O O . TYR B 1 233 ? 25.017 -9.610 29.681 1.00 27.63 233 TYR B O 1
ATOM 5993 N N . PRO B 1 234 ? 26.052 -11.551 30.277 1.00 27.97 234 PRO B N 1
ATOM 5994 C CA . PRO B 1 234 ? 26.964 -11.487 29.126 1.00 28.10 234 PRO B CA 1
ATOM 5995 C C . PRO B 1 234 ? 26.208 -11.427 27.806 1.00 28.51 234 PRO B C 1
ATOM 5996 O O . PRO B 1 234 ? 26.691 -10.791 26.842 1.00 29.43 234 PRO B O 1
ATOM 6000 N N . TYR B 1 235 ? 25.021 -12.045 27.776 1.00 27.87 235 TYR B N 1
ATOM 6001 C CA . TYR B 1 235 ? 24.126 -12.031 26.597 1.00 26.93 235 TYR B CA 1
ATOM 6002 C C . TYR B 1 235 ? 23.162 -10.843 26.543 1.00 27.27 235 TYR B C 1
ATOM 6003 O O . TYR B 1 235 ? 22.321 -10.786 25.655 1.00 26.92 235 TYR B O 1
ATOM 6012 N N . SER B 1 236 ? 23.275 -9.891 27.476 1.00 28.24 236 SER B N 1
ATOM 6013 C CA . SER B 1 236 ? 22.393 -8.690 27.443 1.00 28.08 236 SER B CA 1
ATOM 6014 C C . SER B 1 236 ? 22.919 -7.793 26.359 1.00 28.21 236 SER B C 1
ATOM 6015 O O . SER B 1 236 ? 24.134 -7.664 26.228 1.00 28.72 236 SER B O 1
ATOM 6018 N N . THR B 1 237 ? 22.026 -7.187 25.572 1.00 28.60 237 THR B N 1
ATOM 6019 C CA . THR B 1 237 ? 22.453 -6.464 24.356 1.00 28.67 237 THR B CA 1
ATOM 6020 C C . THR B 1 237 ? 22.689 -4.967 24.565 1.00 28.12 237 THR B C 1
ATOM 6021 O O . THR B 1 237 ? 23.479 -4.365 23.846 1.00 28.39 237 THR B O 1
ATOM 6025 N N . ILE B 1 238 ? 22.078 -4.410 25.613 1.00 26.50 238 ILE B N 1
ATOM 6026 C CA . ILE B 1 238 ? 22.149 -2.991 25.914 1.00 24.53 238 ILE B CA 1
ATOM 6027 C C . ILE B 1 238 ? 22.968 -2.759 27.193 1.00 24.60 238 ILE B C 1
ATOM 6028 O O . ILE B 1 238 ? 22.645 -3.282 28.270 1.00 23.86 238 ILE B O 1
ATOM 6033 N N . GLU B 1 239 ? 24.043 -1.991 27.048 1.00 24.17 239 GLU B N 1
ATOM 6034 C CA . GLU B 1 239 ? 24.841 -1.468 28.160 1.00 24.22 239 GLU B CA 1
ATOM 6035 C C . GLU B 1 239 ? 24.041 -0.514 29.045 1.00 23.55 239 GLU B C 1
ATOM 6036 O O . GLU B 1 239 ? 23.318 0.360 28.553 1.00 22.20 239 GLU B O 1
ATOM 6042 N N . ARG B 1 240 ? 24.219 -0.654 30.352 1.00 23.21 240 ARG B N 1
ATOM 6043 C CA . ARG B 1 240 ? 23.550 0.218 31.326 1.00 21.71 240 ARG B CA 1
ATOM 6044 C C . ARG B 1 240 ? 24.514 1.239 31.904 1.00 21.38 240 ARG B C 1
ATOM 6045 O O . ARG B 1 240 ? 25.712 0.979 32.036 1.00 21.51 240 ARG B O 1
ATOM 6053 N N . PRO B 1 241 ? 24.008 2.432 32.248 1.00 20.55 241 PRO B N 1
ATOM 6054 C CA . PRO B 1 241 ? 24.894 3.366 32.930 1.00 20.43 241 PRO B CA 1
ATOM 6055 C C . PRO B 1 241 ? 25.311 2.912 34.343 1.00 20.67 241 PRO B C 1
ATOM 6056 O O . PRO B 1 241 ? 24.638 2.040 34.957 1.00 20.88 241 PRO B O 1
ATOM 6060 N N . ALA B 1 242 ? 26.414 3.476 34.833 1.00 19.06 242 ALA B N 1
ATOM 6061 C CA . ALA B 1 242 ? 26.792 3.334 36.228 1.00 19.99 242 ALA B CA 1
ATOM 6062 C C . ALA B 1 242 ? 25.666 3.730 37.205 1.00 19.91 242 ALA B C 1
ATOM 6063 O O . ALA B 1 242 ? 24.838 4.590 36.912 1.00 20.85 242 ALA B O 1
ATOM 6065 N N . SER B 1 243 ? 25.616 3.056 38.350 1.00 19.61 243 SER B N 1
ATOM 6066 C CA . SER B 1 243 ? 24.770 3.482 39.460 1.00 18.96 243 SER B CA 1
ATOM 6067 C C . SER B 1 243 ? 25.452 4.645 40.188 1.00 19.14 243 SER B C 1
ATOM 6068 O O . SER B 1 243 ? 26.575 5.064 39.830 1.00 18.53 243 SER B O 1
ATOM 6071 N N . LEU B 1 244 ? 24.774 5.186 41.198 1.00 19.68 244 LEU B N 1
ATOM 6072 C CA . LEU B 1 244 ? 25.359 6.231 42.032 1.00 19.55 244 LEU B CA 1
ATOM 6073 C C . LEU B 1 244 ? 26.553 5.622 42.774 1.00 19.90 244 LEU B C 1
ATOM 6074 O O . LEU B 1 244 ? 27.612 6.233 42.874 1.00 20.05 244 LEU B O 1
ATOM 6079 N N . ILE B 1 245 ? 26.357 4.414 43.306 1.00 20.09 245 ILE B N 1
ATOM 6080 C CA . ILE B 1 245 ? 27.418 3.665 43.985 1.00 19.98 245 ILE B CA 1
ATOM 6081 C C . ILE B 1 245 ? 27.662 2.340 43.253 1.00 20.40 245 ILE B C 1
ATOM 6082 O O . ILE B 1 245 ? 26.730 1.564 43.057 1.00 20.07 245 ILE B O 1
ATOM 6087 N N . ASN B 1 246 ? 28.917 2.092 42.848 1.00 19.69 246 ASN B N 1
ATOM 6088 C CA . ASN B 1 246 ? 29.277 0.888 42.075 1.00 19.11 246 ASN B CA 1
ATOM 6089 C C . ASN B 1 246 ? 30.434 0.167 42.701 1.00 19.08 246 ASN B C 1
ATOM 6090 O O . ASN B 1 246 ? 31.248 0.805 43.318 1.00 19.06 246 ASN B O 1
ATOM 6095 N N . ALA B 1 247 ? 30.459 -1.155 42.559 1.00 19.33 247 ALA B N 1
ATOM 6096 C CA . ALA B 1 247 ? 31.671 -2.014 42.634 1.00 20.49 247 ALA B CA 1
ATOM 6097 C C . ALA B 1 247 ? 31.607 -2.850 41.351 1.00 20.62 247 ALA B C 1
ATOM 6098 O O . ALA B 1 247 ? 30.973 -3.915 41.294 1.00 20.90 247 ALA B O 1
ATOM 6100 N N . ILE B 1 248 ? 32.126 -2.265 40.279 1.00 21.10 248 ILE B N 1
ATOM 6101 C CA . ILE B 1 248 ? 32.035 -2.846 38.938 1.00 22.15 248 ILE B CA 1
ATOM 6102 C C . ILE B 1 248 ? 33.416 -2.759 38.304 1.00 24.80 248 ILE B C 1
ATOM 6103 O O . ILE B 1 248 ? 34.004 -1.681 38.177 1.00 24.25 248 ILE B O 1
ATOM 6108 N N . ASP B 1 249 ? 33.955 -3.920 37.980 1.00 27.82 249 ASP B N 1
ATOM 6109 C CA . ASP B 1 249 ? 35.153 -4.017 37.183 1.00 30.11 249 ASP B CA 1
ATOM 6110 C C . ASP B 1 249 ? 34.765 -4.390 35.734 1.00 31.70 249 ASP B C 1
ATOM 6111 O O . ASP B 1 249 ? 34.142 -5.419 35.509 1.00 31.22 249 ASP B O 1
ATOM 6116 N N . PRO B 1 250 ? 35.093 -3.521 34.746 1.00 34.70 250 PRO B N 1
ATOM 6117 C CA . PRO B 1 250 ? 34.723 -3.861 33.353 1.00 36.54 250 PRO B CA 1
ATOM 6118 C C . PRO B 1 250 ? 35.047 -5.292 32.855 1.00 38.54 250 PRO B C 1
ATOM 6119 O O . PRO B 1 250 ? 34.121 -5.949 32.357 1.00 39.42 250 PRO B O 1
ATOM 6123 N N . ASN B 1 251 ? 36.263 -5.836 32.985 1.00 40.64 251 ASN B N 1
ATOM 6124 C CA . ASN B 1 251 ? 36.392 -7.215 32.403 1.00 43.10 251 ASN B CA 1
ATOM 6125 C C . ASN B 1 251 ? 35.339 -8.352 32.712 1.00 43.10 251 ASN B C 1
ATOM 6126 O O . ASN B 1 251 ? 35.199 -9.254 31.885 1.00 43.92 251 ASN B O 1
ATOM 6131 N N . ASN B 1 252 ? 34.660 -8.440 33.859 1.00 42.76 252 ASN B N 1
ATOM 6132 C CA . ASN B 1 252 ? 35.148 -8.812 35.212 1.00 42.28 252 ASN B CA 1
ATOM 6133 C C . ASN B 1 252 ? 34.089 -8.865 36.357 1.00 40.49 252 ASN B C 1
ATOM 6134 O O . ASN B 1 252 ? 33.994 -7.965 37.201 1.00 39.74 252 ASN B O 1
ATOM 6139 N N . SER B 1 253 ? 33.307 -9.947 36.351 1.00 38.75 253 SER B N 1
ATOM 6140 C CA . SER B 1 253 ? 32.149 -10.110 37.258 1.00 37.98 253 SER B CA 1
ATOM 6141 C C . SER B 1 253 ? 32.168 -11.311 38.203 1.00 37.77 253 SER B C 1
ATOM 6142 O O . SER B 1 253 ? 31.283 -11.431 39.047 1.00 37.43 253 SER B O 1
ATOM 6145 N N . LYS B 1 254 ? 33.151 -12.206 38.072 1.00 37.39 254 LYS B N 1
ATOM 6146 C CA . LYS B 1 254 ? 33.231 -13.364 38.978 1.00 37.68 254 LYS B CA 1
ATOM 6147 C C . LYS B 1 254 ? 33.559 -12.948 40.422 1.00 36.45 254 LYS B C 1
ATOM 6148 O O . LYS B 1 254 ? 34.382 -12.061 40.638 1.00 36.48 254 LYS B O 1
ATOM 6154 N N . PRO B 1 255 ? 32.903 -13.578 41.418 1.00 35.79 255 PRO B N 1
ATOM 6155 C CA . PRO B 1 255 ? 33.138 -13.175 42.809 1.00 34.96 255 PRO B CA 1
ATOM 6156 C C . PRO B 1 255 ? 34.617 -13.274 43.222 1.00 34.46 255 PRO B C 1
ATOM 6157 O O . PRO B 1 255 ? 35.305 -14.251 42.874 1.00 34.65 255 PRO B O 1
ATOM 6161 N N . GLY B 1 256 ? 35.097 -12.251 43.917 1.00 32.86 256 GLY B N 1
ATOM 6162 C CA . GLY B 1 256 ? 36.508 -12.133 44.235 1.00 32.35 256 GLY B CA 1
ATOM 6163 C C . GLY B 1 256 ? 37.216 -11.082 43.398 1.00 32.05 256 GLY B C 1
ATOM 6164 O O . GLY B 1 256 ? 38.328 -10.673 43.728 1.00 32.81 256 GLY B O 1
ATOM 6165 N N . THR B 1 257 ? 36.583 -10.663 42.299 1.00 31.25 257 THR B N 1
ATOM 6166 C CA . THR B 1 257 ? 36.945 -9.433 41.593 1.00 30.55 257 THR B CA 1
ATOM 6167 C C . THR B 1 257 ? 37.158 -8.264 42.595 1.00 29.30 257 THR B C 1
ATOM 6168 O O . THR B 1 257 ? 38.146 -7.517 42.506 1.00 29.19 257 THR B O 1
ATOM 6172 N N . PHE B 1 258 ? 36.228 -8.110 43.533 1.00 27.10 258 PHE B N 1
ATOM 6173 C CA . PHE B 1 258 ? 36.453 -7.309 44.751 1.00 25.87 258 PHE B CA 1
ATOM 6174 C C . PHE B 1 258 ? 36.269 -8.251 45.933 1.00 24.85 258 PHE B C 1
ATOM 6175 O O . PHE B 1 258 ? 35.720 -9.331 45.781 1.00 24.56 258 PHE B O 1
ATOM 6183 N N . ARG B 1 259 ? 36.738 -7.839 47.097 1.00 24.59 259 ARG B N 1
ATOM 6184 C CA . ARG B 1 259 ? 36.507 -8.548 48.345 1.00 25.09 259 ARG B CA 1
ATOM 6185 C C . ARG B 1 259 ? 36.266 -7.508 49.412 1.00 23.74 259 ARG B C 1
ATOM 6186 O O . ARG B 1 259 ? 36.814 -6.442 49.319 1.00 23.14 259 ARG B O 1
ATOM 6194 N N . ASN B 1 260 ? 35.449 -7.835 50.414 1.00 22.90 260 ASN B N 1
ATOM 6195 C CA . ASN B 1 260 ? 35.312 -7.054 51.638 1.00 22.03 260 ASN B CA 1
ATOM 6196 C C . ASN B 1 260 ? 34.894 -5.602 51.456 1.00 21.99 260 ASN B C 1
ATOM 6197 O O . ASN B 1 260 ? 35.620 -4.686 51.832 1.00 21.10 260 ASN B O 1
ATOM 6202 N N . ILE B 1 261 ? 33.706 -5.394 50.900 1.00 21.41 261 ILE B N 1
ATOM 6203 C CA . ILE B 1 261 ? 33.170 -4.034 50.764 1.00 20.94 261 ILE B CA 1
ATOM 6204 C C . ILE B 1 261 ? 32.032 -3.826 51.766 1.00 21.50 261 ILE B C 1
ATOM 6205 O O . ILE B 1 261 ? 31.218 -4.752 51.942 1.00 21.48 261 ILE B O 1
ATOM 6210 N N . ARG B 1 262 ? 32.043 -2.731 52.486 1.00 20.00 262 ARG B N 1
ATOM 6211 C CA . ARG B 1 262 ? 31.136 -2.457 53.566 1.00 20.00 262 ARG B CA 1
ATOM 6212 C C . ARG B 1 262 ? 30.563 -1.076 53.331 1.00 20.00 262 ARG B C 1
ATOM 6213 O O . ARG B 1 262 ? 31.265 -0.176 53.016 1.00 20.00 262 ARG B O 1
ATOM 6221 N N . ILE B 1 263 ? 29.272 -0.934 53.471 1.00 21.52 263 ILE B N 1
ATOM 6222 C CA . ILE B 1 263 ? 28.590 0.324 53.405 1.00 20.28 263 ILE B CA 1
ATOM 6223 C C . ILE B 1 263 ? 27.671 0.475 54.573 1.00 21.28 263 ILE B C 1
ATOM 6224 O O . ILE B 1 263 ? 26.725 -0.243 54.701 1.00 20.43 263 ILE B O 1
ATOM 6229 N N . THR B 1 264 ? 27.948 1.457 55.410 1.00 22.10 264 THR B N 1
ATOM 6230 C CA . THR B 1 264 ? 27.296 1.605 56.707 1.00 22.95 264 THR B CA 1
ATOM 6231 C C . THR B 1 264 ? 26.862 3.036 57.044 1.00 23.02 264 THR B C 1
ATOM 6232 O O . THR B 1 264 ? 27.056 3.954 56.253 1.00 23.53 264 THR B O 1
ATOM 6236 N N . GLY B 1 265 ? 26.282 3.196 58.240 1.00 23.82 265 GLY B N 1
ATOM 6237 C CA . GLY B 1 265 ? 25.873 4.499 58.803 1.00 23.11 265 GLY B CA 1
ATOM 6238 C C . GLY B 1 265 ? 24.392 4.760 58.639 1.00 23.38 265 GLY B C 1
ATOM 6239 O O . GLY B 1 265 ? 23.723 4.119 57.816 1.00 23.77 265 GLY B O 1
ATOM 6240 N N . SER B 1 266 ? 23.878 5.694 59.428 1.00 22.83 266 SER B N 1
ATOM 6241 C CA . SER B 1 266 ? 22.473 6.078 59.390 1.00 22.95 266 SER B CA 1
ATOM 6242 C C . SER B 1 266 ? 22.125 7.144 58.353 1.00 22.73 266 SER B C 1
ATOM 6243 O O . SER B 1 266 ? 20.960 7.475 58.206 1.00 21.68 266 SER B O 1
ATOM 6246 N N . GLY B 1 267 ? 23.120 7.618 57.590 1.00 22.97 267 GLY B N 1
ATOM 6247 C CA . GLY B 1 267 ? 22.870 8.553 56.475 1.00 21.81 267 GLY B CA 1
ATOM 6248 C C . GLY B 1 267 ? 21.940 8.034 55.388 1.00 22.15 267 GLY B C 1
ATOM 6249 O O . GLY B 1 267 ? 21.531 6.882 55.414 1.00 21.59 267 GLY B O 1
ATOM 6250 N N . VAL B 1 268 ? 21.607 8.925 54.444 1.00 21.77 268 VAL B N 1
ATOM 6251 C CA . VAL B 1 268 ? 20.696 8.693 53.349 1.00 19.68 268 VAL B CA 1
ATOM 6252 C C . VAL B 1 268 ? 21.484 8.634 52.036 1.00 20.76 268 VAL B C 1
ATOM 6253 O O . VAL B 1 268 ? 22.396 9.435 51.790 1.00 19.95 268 VAL B O 1
ATOM 6257 N N . ILE B 1 269 ? 21.132 7.659 51.210 1.00 21.31 269 ILE B N 1
ATOM 6258 C CA . ILE B 1 269 ? 21.539 7.639 49.796 1.00 21.87 269 ILE B CA 1
ATOM 6259 C C . ILE B 1 269 ? 20.306 7.929 48.963 1.00 21.65 269 ILE B C 1
ATOM 6260 O O . ILE B 1 269 ? 19.373 7.129 48.932 1.00 20.91 269 ILE B O 1
ATOM 6265 N N . ASP B 1 270 ? 20.302 9.094 48.316 1.00 22.02 270 ASP B N 1
ATOM 6266 C CA . ASP B 1 270 ? 19.169 9.561 47.506 1.00 22.47 270 ASP B CA 1
ATOM 6267 C C . ASP B 1 270 ? 19.533 9.588 46.024 1.00 22.75 270 ASP B C 1
ATOM 6268 O O . ASP B 1 270 ? 20.375 10.379 45.601 1.00 23.05 270 ASP B O 1
ATOM 6273 N N . GLY B 1 271 ? 18.876 8.753 45.224 1.00 22.44 271 GLY B N 1
ATOM 6274 C CA . GLY B 1 271 ? 19.229 8.640 43.797 1.00 21.68 271 GLY B CA 1
ATOM 6275 C C . GLY B 1 271 ? 18.790 9.789 42.894 1.00 21.34 271 GLY B C 1
ATOM 6276 O O . GLY B 1 271 ? 19.192 9.847 41.729 1.00 19.68 271 GLY B O 1
ATOM 6277 N N . ASN B 1 272 ? 17.930 10.671 43.426 1.00 21.24 272 ASN B N 1
ATOM 6278 C CA . ASN B 1 272 ? 17.458 11.868 42.724 1.00 21.57 272 ASN B CA 1
ATOM 6279 C C . ASN B 1 272 ? 16.756 11.534 41.418 1.00 22.00 272 ASN B C 1
ATOM 6280 O O . ASN B 1 272 ? 16.956 12.220 40.409 1.00 22.00 272 ASN B O 1
ATOM 6285 N N . GLY B 1 273 ? 15.908 10.491 41.431 1.00 22.33 273 GLY B N 1
ATOM 6286 C CA . GLY B 1 273 ? 15.349 9.971 40.180 1.00 21.37 273 GLY B CA 1
ATOM 6287 C C . GLY B 1 273 ? 14.049 10.574 39.668 1.00 21.87 273 GLY B C 1
ATOM 6288 O O . GLY B 1 273 ? 13.807 10.625 38.457 1.00 20.44 273 GLY B O 1
ATOM 6289 N N . TRP B 1 274 ? 13.216 11.014 40.612 1.00 22.33 274 TRP B N 1
ATOM 6290 C CA . TRP B 1 274 ? 11.784 11.250 40.421 1.00 22.21 274 TRP B CA 1
ATOM 6291 C C . TRP B 1 274 ? 11.306 12.457 41.228 1.00 22.77 274 TRP B C 1
ATOM 6292 O O . TRP B 1 274 ? 11.851 12.750 42.297 1.00 23.42 274 TRP B O 1
ATOM 6303 N N . LEU B 1 275 ? 10.303 13.167 40.706 1.00 22.82 275 LEU B N 1
ATOM 6304 C CA . LEU B 1 275 ? 9.565 14.139 41.507 1.00 23.34 275 LEU B CA 1
ATOM 6305 C C . LEU B 1 275 ? 8.799 13.379 42.576 1.00 24.25 275 LEU B C 1
ATOM 6306 O O . LEU B 1 275 ? 8.651 12.147 42.498 1.00 25.60 275 LEU B O 1
ATOM 6311 N N . ARG B 1 276 ? 8.319 14.101 43.574 1.00 24.89 276 ARG B N 1
ATOM 6312 C CA . ARG B 1 276 ? 7.439 13.528 44.594 1.00 25.21 276 ARG B CA 1
ATOM 6313 C C . ARG B 1 276 ? 6.039 13.308 44.016 1.00 25.86 276 ARG B C 1
ATOM 6314 O O . ARG B 1 276 ? 5.651 13.997 43.087 1.00 25.70 276 ARG B O 1
ATOM 6322 N N . ALA B 1 277 ? 5.283 12.357 44.553 1.00 26.30 277 ALA B N 1
ATOM 6323 C CA . ALA B 1 277 ? 3.898 12.209 44.148 1.00 27.80 277 ALA B CA 1
ATOM 6324 C C . ALA B 1 277 ? 3.124 13.491 44.500 1.00 28.68 277 ALA B C 1
ATOM 6325 O O . ALA B 1 277 ? 3.636 14.395 45.208 1.00 28.41 277 ALA B O 1
ATOM 6327 N N . LYS B 1 278 ? 1.898 13.569 44.001 1.00 30.20 278 LYS B N 1
ATOM 6328 C CA . LYS B 1 278 ? 1.015 14.711 44.265 1.00 31.52 278 LYS B CA 1
ATOM 6329 C C . LYS B 1 278 ? 0.858 14.867 45.776 1.00 30.99 278 LYS B C 1
ATOM 6330 O O . LYS B 1 278 ? 1.016 15.958 46.316 1.00 31.80 278 LYS B O 1
ATOM 6336 N N . THR B 1 279 ? 0.594 13.770 46.473 1.00 30.68 279 THR B N 1
ATOM 6337 C CA . THR B 1 279 ? 0.848 13.752 47.922 1.00 30.23 279 THR B CA 1
ATOM 6338 C C . THR B 1 279 ? 2.294 13.320 48.176 1.00 29.05 279 THR B C 1
ATOM 6339 O O . THR B 1 279 ? 2.613 12.139 48.015 1.00 29.43 279 THR B O 1
ATOM 6343 N N . ALA B 1 280 ? 3.130 14.277 48.594 1.00 27.68 280 ALA B N 1
ATOM 6344 C CA . ALA B 1 280 ? 4.598 14.167 48.572 1.00 27.89 280 ALA B CA 1
ATOM 6345 C C . ALA B 1 280 ? 5.192 13.426 49.761 1.00 28.20 280 ALA B C 1
ATOM 6346 O O . ALA B 1 280 ? 6.339 12.963 49.728 1.00 28.31 280 ALA B O 1
ATOM 6348 N N . GLU B 1 281 ? 4.412 13.380 50.832 1.00 28.39 281 GLU B N 1
ATOM 6349 C CA . GLU B 1 281 ? 4.811 12.799 52.089 1.00 28.08 281 GLU B CA 1
ATOM 6350 C C . GLU B 1 281 ? 3.522 12.212 52.657 1.00 27.24 281 GLU B C 1
ATOM 6351 O O . GLU B 1 281 ? 2.433 12.757 52.434 1.00 26.27 281 GLU B O 1
ATOM 6357 N N . ILE B 1 282 ? 3.655 11.112 53.388 1.00 25.57 282 ILE B N 1
ATOM 6358 C CA . ILE B 1 282 ? 2.568 10.612 54.221 1.00 24.60 282 ILE B CA 1
ATOM 6359 C C . ILE B 1 282 ? 3.015 10.395 55.685 1.00 24.23 282 ILE B C 1
ATOM 6360 O O . ILE B 1 282 ? 4.195 10.441 56.002 1.00 23.27 282 ILE B O 1
ATOM 6365 N N . THR B 1 283 ? 2.038 10.222 56.566 1.00 23.92 283 THR B N 1
ATOM 6366 C CA . THR B 1 283 ? 2.284 9.779 57.932 1.00 23.68 283 THR B CA 1
ATOM 6367 C C . THR B 1 283 ? 1.983 8.291 57.959 1.00 23.32 283 THR B C 1
ATOM 6368 O O . THR B 1 283 ? 0.894 7.877 57.586 1.00 23.04 283 THR B O 1
ATOM 6372 N N . ASP B 1 284 ? 2.941 7.486 58.386 1.00 23.64 284 ASP B N 1
ATOM 6373 C CA . ASP B 1 284 ? 2.724 6.043 58.388 1.00 24.16 284 ASP B CA 1
ATOM 6374 C C . ASP B 1 284 ? 2.003 5.512 59.661 1.00 24.17 284 ASP B C 1
ATOM 6375 O O . ASP B 1 284 ? 1.512 6.289 60.473 1.00 22.78 284 ASP B O 1
ATOM 6380 N N . GLU B 1 285 ? 1.941 4.186 59.807 1.00 24.58 285 GLU B N 1
ATOM 6381 C CA . GLU B 1 285 ? 1.241 3.531 60.930 1.00 24.46 285 GLU B CA 1
ATOM 6382 C C . GLU B 1 285 ? 1.830 3.871 62.301 1.00 24.73 285 GLU B C 1
ATOM 6383 O O . GLU B 1 285 ? 1.132 3.821 63.320 1.00 25.04 285 GLU B O 1
ATOM 6389 N N . LEU B 1 286 ? 3.098 4.273 62.316 1.00 24.62 286 LEU B N 1
ATOM 6390 C CA . LEU B 1 286 ? 3.801 4.608 63.534 1.00 24.25 286 LEU B CA 1
ATOM 6391 C C . LEU B 1 286 ? 3.862 6.144 63.740 1.00 24.75 286 LEU B C 1
ATOM 6392 O O . LEU B 1 286 ? 4.519 6.634 64.650 1.00 25.05 286 LEU B O 1
ATOM 6397 N N . GLY B 1 287 ? 3.120 6.891 62.919 1.00 25.46 287 GLY B N 1
ATOM 6398 C CA . GLY B 1 287 ? 3.132 8.351 62.934 1.00 25.52 287 GLY B CA 1
ATOM 6399 C C . GLY B 1 287 ? 4.436 8.947 62.421 1.00 25.61 287 GLY B C 1
ATOM 6400 O O . GLY B 1 287 ? 4.711 10.105 62.657 1.00 25.63 287 GLY B O 1
ATOM 6401 N N . ARG B 1 288 ? 5.250 8.148 61.736 1.00 26.32 288 ARG B N 1
ATOM 6402 C CA . ARG B 1 288 ? 6.465 8.667 61.094 1.00 26.69 288 ARG B CA 1
ATOM 6403 C C . ARG B 1 288 ? 6.228 9.040 59.634 1.00 26.33 288 ARG B C 1
ATOM 6404 O O . ARG B 1 288 ? 5.365 8.477 58.977 1.00 25.91 288 ARG B O 1
ATOM 6412 N N . SER B 1 289 ? 6.998 9.996 59.121 1.00 26.83 289 SER B N 1
ATOM 6413 C CA . SER B 1 289 ? 6.816 10.452 57.751 1.00 28.06 289 SER B CA 1
ATOM 6414 C C . SER B 1 289 ? 7.492 9.526 56.716 1.00 27.45 289 SER B C 1
ATOM 6415 O O . SER B 1 289 ? 8.593 9.013 56.926 1.00 27.91 289 SER B O 1
ATOM 6418 N N . LEU B 1 290 ? 6.795 9.297 55.615 1.00 26.52 290 LEU B N 1
ATOM 6419 C CA . LEU B 1 290 ? 7.344 8.568 54.478 1.00 25.46 290 LEU B CA 1
ATOM 6420 C C . LEU B 1 290 ? 7.255 9.450 53.227 1.00 24.61 290 LEU B C 1
ATOM 6421 O O . LEU B 1 290 ? 6.184 10.005 52.918 1.00 24.13 290 LEU B O 1
ATOM 6426 N N . PRO B 1 291 ? 8.372 9.547 52.496 1.00 23.85 291 PRO B N 1
ATOM 6427 C CA . PRO B 1 291 ? 8.406 10.202 51.187 1.00 23.60 291 PRO B CA 1
ATOM 6428 C C . PRO B 1 291 ? 7.611 9.373 50.177 1.00 23.08 291 PRO B C 1
ATOM 6429 O O . PRO B 1 291 ? 7.555 8.138 50.281 1.00 23.08 291 PRO B O 1
ATOM 6433 N N . GLN B 1 292 ? 6.949 10.056 49.245 1.00 22.49 292 GLN B N 1
ATOM 6434 C CA . GLN B 1 292 ? 6.200 9.376 48.204 1.00 21.02 292 GLN B CA 1
ATOM 6435 C C . GLN B 1 292 ? 6.733 9.909 46.881 1.00 21.71 292 GLN B C 1
ATOM 6436 O O . GLN B 1 292 ? 6.692 11.106 46.666 1.00 19.70 292 GLN B O 1
ATOM 6442 N N . TYR B 1 293 ? 7.293 9.008 46.054 1.00 21.44 293 TYR B N 1
ATOM 6443 C CA . TYR B 1 293 ? 7.767 9.330 44.709 1.00 21.85 293 TYR B CA 1
ATOM 6444 C C . TYR B 1 293 ? 6.690 9.012 43.668 1.00 22.18 293 TYR B C 1
ATOM 6445 O O . TYR B 1 293 ? 5.996 7.997 43.786 1.00 21.81 293 TYR B O 1
ATOM 6454 N N . VAL B 1 294 ? 6.542 9.903 42.673 1.00 23.00 294 VAL B N 1
ATOM 6455 C CA . VAL B 1 294 ? 5.549 9.721 41.609 1.00 23.20 294 VAL B CA 1
ATOM 6456 C C . VAL B 1 294 ? 5.747 8.353 40.930 1.00 23.89 294 VAL B C 1
ATOM 6457 O O . VAL B 1 294 ? 6.886 7.897 40.722 1.00 23.61 294 VAL B O 1
ATOM 6461 N N . ALA B 1 295 ? 4.630 7.678 40.667 1.00 24.81 295 ALA B N 1
ATOM 6462 C CA . ALA B 1 295 ? 4.607 6.408 39.942 1.00 25.49 295 ALA B CA 1
ATOM 6463 C C . ALA B 1 295 ? 4.421 6.695 38.449 1.00 26.06 295 ALA B C 1
ATOM 6464 O O . ALA B 1 295 ? 3.341 7.096 38.036 1.00 25.70 295 ALA B O 1
ATOM 6466 N N . SER B 1 296 ? 5.486 6.500 37.664 1.00 26.51 296 SER B N 1
ATOM 6467 C CA . SER B 1 296 ? 5.509 6.852 36.232 1.00 26.82 296 SER B CA 1
ATOM 6468 C C . SER B 1 296 ? 5.509 5.649 35.251 1.00 26.93 296 SER B C 1
ATOM 6469 O O . SER B 1 296 ? 5.343 4.518 35.643 1.00 26.76 296 SER B O 1
ATOM 6472 N N . LYS B 1 297 ? 5.682 5.930 33.961 1.00 28.30 297 LYS B N 1
ATOM 6473 C CA . LYS B 1 297 ? 5.802 4.919 32.895 1.00 28.77 297 LYS B CA 1
ATOM 6474 C C . LYS B 1 297 ? 6.598 5.588 31.784 1.00 29.12 297 LYS B C 1
ATOM 6475 O O . LYS B 1 297 ? 6.813 6.789 31.852 1.00 28.05 297 LYS B O 1
ATOM 6481 N N . ASN B 1 298 ? 7.021 4.838 30.763 1.00 29.33 298 ASN B N 1
ATOM 6482 C CA . ASN B 1 298 ? 7.873 5.431 29.709 1.00 30.37 298 ASN B CA 1
ATOM 6483 C C . ASN B 1 298 ? 7.339 6.723 29.048 1.00 30.26 298 ASN B C 1
ATOM 6484 O O . ASN B 1 298 ? 8.119 7.654 28.807 1.00 30.29 298 ASN B O 1
ATOM 6489 N N . SER B 1 299 ? 6.019 6.799 28.834 1.00 30.60 299 SER B N 1
ATOM 6490 C CA . SER B 1 299 ? 5.408 7.969 28.173 1.00 31.42 299 SER B CA 1
ATOM 6491 C C . SER B 1 299 ? 5.264 9.188 29.090 1.00 31.73 299 SER B C 1
ATOM 6492 O O . SER B 1 299 ? 5.079 10.318 28.605 1.00 32.13 299 SER B O 1
ATOM 6495 N N . LYS B 1 300 ? 5.381 8.963 30.402 1.00 30.95 300 LYS B N 1
ATOM 6496 C CA . LYS B 1 300 ? 5.222 10.016 31.395 1.00 30.64 300 LYS B CA 1
ATOM 6497 C C . LYS B 1 300 ? 6.521 10.475 32.071 1.00 30.39 300 LYS B C 1
ATOM 6498 O O . LYS B 1 300 ? 6.503 11.478 32.799 1.00 29.85 300 LYS B O 1
ATOM 6504 N N . VAL B 1 301 ? 7.651 9.791 31.794 1.00 29.63 301 VAL B N 1
ATOM 6505 C CA . VAL B 1 301 ? 8.946 10.110 32.437 1.00 28.81 301 VAL B CA 1
ATOM 6506 C C . VAL B 1 301 ? 9.404 11.558 32.226 1.00 29.63 301 VAL B C 1
ATOM 6507 O O . VAL B 1 301 ? 10.084 12.147 33.082 1.00 29.07 301 VAL B O 1
ATOM 6511 N N . HIS B 1 302 ? 9.015 12.122 31.081 1.00 30.64 302 HIS B N 1
ATOM 6512 C CA . HIS B 1 302 ? 9.437 13.453 30.687 1.00 30.89 302 HIS B CA 1
ATOM 6513 C C . HIS B 1 302 ? 8.816 14.465 31.622 1.00 30.47 302 HIS B C 1
ATOM 6514 O O . HIS B 1 302 ? 9.405 15.507 31.846 1.00 30.50 302 HIS B O 1
ATOM 6521 N N . GLU B 1 303 ? 7.645 14.129 32.169 1.00 29.74 303 GLU B N 1
ATOM 6522 C CA . GLU B 1 303 ? 6.936 14.940 33.166 1.00 30.27 303 GLU B CA 1
ATOM 6523 C C . GLU B 1 303 ? 7.314 14.652 34.633 1.00 29.07 303 GLU B C 1
ATOM 6524 O O . GLU B 1 303 ? 7.308 15.566 35.457 1.00 29.09 303 GLU B O 1
ATOM 6530 N N . ASP B 1 304 ? 7.594 13.385 34.949 1.00 27.58 304 ASP B N 1
ATOM 6531 C CA . ASP B 1 304 ? 7.663 12.901 36.342 1.00 26.18 304 ASP B CA 1
ATOM 6532 C C . ASP B 1 304 ? 9.081 12.749 36.844 1.00 25.75 304 ASP B C 1
ATOM 6533 O O . ASP B 1 304 ? 9.310 12.796 38.052 1.00 25.92 304 ASP B O 1
ATOM 6538 N N . GLY B 1 305 ? 10.024 12.515 35.923 1.00 25.20 305 GLY B N 1
ATOM 6539 C CA . GLY B 1 305 ? 11.424 12.239 36.273 1.00 24.56 305 GLY B CA 1
ATOM 6540 C C . GLY B 1 305 ? 12.250 13.441 36.632 1.00 23.87 305 GLY B C 1
ATOM 6541 O O . GLY B 1 305 ? 11.859 14.577 36.367 1.00 24.75 305 GLY B O 1
ATOM 6542 N N . ILE B 1 306 ? 13.372 13.185 37.289 1.00 23.49 306 ILE B N 1
ATOM 6543 C CA . ILE B 1 306 ? 14.467 14.156 37.463 1.00 22.52 306 ILE B CA 1
ATOM 6544 C C . ILE B 1 306 ? 15.636 13.498 36.724 1.00 22.67 306 ILE B C 1
ATOM 6545 O O . ILE B 1 306 ? 15.706 13.605 35.496 1.00 22.28 306 ILE B O 1
ATOM 6550 N N . LEU B 1 307 ? 16.501 12.772 37.441 1.00 22.77 307 LEU B N 1
ATOM 6551 C CA . LEU B 1 307 ? 17.543 11.982 36.804 1.00 23.02 307 LEU B CA 1
ATOM 6552 C C . LEU B 1 307 ? 16.946 11.069 35.755 1.00 23.41 307 LEU B C 1
ATOM 6553 O O . LEU B 1 307 ? 17.465 11.006 34.643 1.00 23.98 307 LEU B O 1
ATOM 6558 N N . ALA B 1 308 ? 15.836 10.408 36.087 1.00 23.85 308 ALA B N 1
ATOM 6559 C CA . ALA B 1 308 ? 15.217 9.443 35.191 1.00 24.19 308 ALA B CA 1
ATOM 6560 C C . ALA B 1 308 ? 14.694 10.165 33.934 1.00 24.60 308 ALA B C 1
ATOM 6561 O O . ALA B 1 308 ? 14.740 9.607 32.842 1.00 24.35 308 ALA B O 1
ATOM 6563 N N . LYS B 1 309 ? 14.193 11.396 34.094 1.00 24.24 309 LYS B N 1
ATOM 6564 C CA . LYS B 1 309 ? 13.802 12.208 32.942 1.00 23.74 309 LYS B CA 1
ATOM 6565 C C . LYS B 1 309 ? 14.984 12.459 32.035 1.00 23.76 309 LYS B C 1
ATOM 6566 O O . LYS B 1 309 ? 14.905 12.261 30.844 1.00 23.12 309 LYS B O 1
ATOM 6572 N N . ASN B 1 310 ? 16.074 12.927 32.630 1.00 24.61 310 ASN B N 1
ATOM 6573 C CA . ASN B 1 310 ? 17.212 13.408 31.895 1.00 24.41 310 ASN B CA 1
ATOM 6574 C C . ASN B 1 310 ? 17.938 12.304 31.109 1.00 25.05 310 ASN B C 1
ATOM 6575 O O . ASN B 1 310 ? 18.400 12.548 29.978 1.00 25.29 310 ASN B O 1
ATOM 6580 N N . GLN B 1 311 ? 18.038 11.113 31.712 1.00 23.57 311 GLN B N 1
ATOM 6581 C CA . GLN B 1 311 ? 18.727 9.952 31.121 1.00 22.79 311 GLN B CA 1
ATOM 6582 C C . GLN B 1 311 ? 17.982 9.358 29.950 1.00 23.64 311 GLN B C 1
ATOM 6583 O O . GLN B 1 311 ? 18.584 9.061 28.904 1.00 23.85 311 GLN B O 1
ATOM 6589 N N . VAL B 1 312 ? 16.682 9.143 30.139 1.00 24.37 312 VAL B N 1
ATOM 6590 C CA . VAL B 1 312 ? 15.808 8.657 29.082 1.00 25.66 312 VAL B CA 1
ATOM 6591 C C . VAL B 1 312 ? 15.751 9.699 27.941 1.00 27.54 312 VAL B C 1
ATOM 6592 O O . VAL B 1 312 ? 15.810 9.316 26.788 1.00 27.85 312 VAL B O 1
ATOM 6596 N N . GLU B 1 313 ? 15.651 10.995 28.268 1.00 29.04 313 GLU B N 1
ATOM 6597 C CA . GLU B 1 313 ? 15.689 12.076 27.261 1.00 31.16 313 GLU B CA 1
ATOM 6598 C C . GLU B 1 313 ? 16.974 11.995 26.415 1.00 31.18 313 GLU B C 1
ATOM 6599 O O . GLU B 1 313 ? 16.918 12.012 25.176 1.00 31.84 313 GLU B O 1
ATOM 6605 N N . LYS B 1 314 ? 18.120 11.844 27.071 1.00 31.24 314 LYS B N 1
ATOM 6606 C CA . LYS B 1 314 ? 19.393 11.761 26.362 1.00 31.77 314 LYS B CA 1
ATOM 6607 C C . LYS B 1 314 ? 19.547 10.480 25.532 1.00 32.07 314 LYS B C 1
ATOM 6608 O O . LYS B 1 314 ? 20.145 10.509 24.456 1.00 31.79 314 LYS B O 1
ATOM 6614 N N . ALA B 1 315 ? 18.992 9.368 26.014 1.00 32.10 315 ALA B N 1
ATOM 6615 C CA . ALA B 1 315 ? 19.140 8.098 25.331 1.00 32.51 315 ALA B CA 1
ATOM 6616 C C . ALA B 1 315 ? 18.236 8.076 24.095 1.00 32.57 315 ALA B C 1
ATOM 6617 O O . ALA B 1 315 ? 18.632 7.560 23.062 1.00 32.65 315 ALA B O 1
ATOM 6619 N N . VAL B 1 316 ? 17.032 8.637 24.216 1.00 32.58 316 VAL B N 1
ATOM 6620 C CA . VAL B 1 316 ? 16.120 8.810 23.085 1.00 32.89 316 VAL B CA 1
ATOM 6621 C C . VAL B 1 316 ? 16.744 9.751 22.041 1.00 33.97 316 VAL B C 1
ATOM 6622 O O . VAL B 1 316 ? 16.897 9.383 20.879 1.00 34.07 316 VAL B O 1
ATOM 6626 N N . SER B 1 317 ? 17.140 10.949 22.463 1.00 34.23 317 SER B N 1
ATOM 6627 C CA . SER B 1 317 ? 17.788 11.872 21.563 1.00 34.81 317 SER B CA 1
ATOM 6628 C C . SER B 1 317 ? 18.900 11.151 20.785 1.00 35.29 317 SER B C 1
ATOM 6629 O O . SER B 1 317 ? 18.929 11.213 19.547 1.00 35.85 317 SER B O 1
ATOM 6632 N N . ASP B 1 318 ? 19.759 10.410 21.491 1.00 35.31 318 ASP B N 1
ATOM 6633 C CA . ASP B 1 318 ? 20.888 9.684 20.870 1.00 34.87 318 ASP B CA 1
ATOM 6634 C C . ASP B 1 318 ? 20.528 8.490 19.936 1.00 34.39 318 ASP B C 1
ATOM 6635 O O . ASP B 1 318 ? 21.426 7.804 19.413 1.00 34.93 318 ASP B O 1
ATOM 6640 N N . GLY B 1 319 ? 19.233 8.246 19.729 1.00 34.15 319 GLY B N 1
ATOM 6641 C CA . GLY B 1 319 ? 18.737 7.230 18.791 1.00 33.72 319 GLY B CA 1
ATOM 6642 C C . GLY B 1 319 ? 18.100 5.952 19.338 1.00 34.06 319 GLY B C 1
ATOM 6643 O O . GLY B 1 319 ? 17.643 5.103 18.565 1.00 33.32 319 GLY B O 1
ATOM 6644 N N . MET B 1 320 ? 18.068 5.784 20.663 1.00 34.31 320 MET B N 1
ATOM 6645 C CA . MET B 1 320 ? 17.435 4.586 21.255 1.00 34.13 320 MET B CA 1
ATOM 6646 C C . MET B 1 320 ? 15.927 4.813 21.301 1.00 33.66 320 MET B C 1
ATOM 6647 O O . MET B 1 320 ? 15.505 5.949 21.484 1.00 33.51 320 MET B O 1
ATOM 6652 N N . ASP B 1 321 ? 15.110 3.770 21.124 1.00 33.53 321 ASP B N 1
ATOM 6653 C CA . ASP B 1 321 ? 13.665 3.966 21.304 1.00 33.99 321 ASP B CA 1
ATOM 6654 C C . ASP B 1 321 ? 13.266 4.115 22.781 1.00 33.66 321 ASP B C 1
ATOM 6655 O O . ASP B 1 321 ? 14.053 3.835 23.693 1.00 33.09 321 ASP B O 1
ATOM 6660 N N . LEU B 1 322 ? 12.048 4.590 22.990 1.00 33.15 322 LEU B N 1
ATOM 6661 C CA . LEU B 1 322 ? 11.599 5.018 24.296 1.00 33.23 322 LEU B CA 1
ATOM 6662 C C . LEU B 1 322 ? 11.587 3.865 25.266 1.00 33.12 322 LEU B C 1
ATOM 6663 O O . LEU B 1 322 ? 12.035 4.012 26.402 1.00 34.12 322 LEU B O 1
ATOM 6668 N N . LYS B 1 323 ? 11.061 2.735 24.808 1.00 32.60 323 LYS B N 1
ATOM 6669 C CA . LYS B 1 323 ? 10.912 1.521 25.606 1.00 32.50 323 LYS B CA 1
ATOM 6670 C C . LYS B 1 323 ? 12.223 1.030 26.202 1.00 31.65 323 LYS B C 1
ATOM 6671 O O . LYS B 1 323 ? 12.271 0.639 27.365 1.00 31.95 323 LYS B O 1
ATOM 6677 N N . ASN B 1 324 ? 13.274 1.052 25.381 1.00 30.67 324 ASN B N 1
ATOM 6678 C CA . ASN B 1 324 ? 14.622 0.641 25.760 1.00 28.97 324 ASN B CA 1
ATOM 6679 C C . ASN B 1 324 ? 15.369 1.716 26.524 1.00 28.30 324 ASN B C 1
ATOM 6680 O O . ASN B 1 324 ? 16.165 1.420 27.413 1.00 28.28 324 ASN B O 1
ATOM 6685 N N . ALA B 1 325 ? 15.117 2.970 26.180 1.00 26.54 325 ALA B N 1
ATOM 6686 C CA . ALA B 1 325 ? 15.713 4.059 26.916 1.00 25.78 325 ALA B CA 1
ATOM 6687 C C . ALA B 1 325 ? 15.180 4.016 28.362 1.00 25.10 325 ALA B C 1
ATOM 6688 O O . ALA B 1 325 ? 15.953 4.117 29.336 1.00 25.42 325 ALA B O 1
ATOM 6690 N N . TYR B 1 326 ? 13.866 3.860 28.492 1.00 24.79 326 TYR B N 1
ATOM 6691 C CA . TYR B 1 326 ? 13.208 3.761 29.805 1.00 24.58 326 TYR B CA 1
ATOM 6692 C C . TYR B 1 326 ? 13.570 2.465 30.543 1.00 24.26 326 TYR B C 1
ATOM 6693 O O . TYR B 1 326 ? 13.851 2.490 31.731 1.00 25.14 326 TYR B O 1
ATOM 6702 N N . GLY B 1 327 ? 13.601 1.346 29.828 1.00 23.84 327 GLY B N 1
ATOM 6703 C CA . GLY B 1 327 ? 13.848 0.042 30.441 1.00 23.28 327 GLY B CA 1
ATOM 6704 C C . GLY B 1 327 ? 15.275 -0.238 30.839 1.00 22.43 327 GLY B C 1
ATOM 6705 O O . GLY B 1 327 ? 15.521 -1.079 31.718 1.00 22.67 327 GLY B O 1
ATOM 6706 N N . GLN B 1 328 ? 16.228 0.478 30.236 1.00 22.14 328 GLN B N 1
ATOM 6707 C CA . GLN B 1 328 ? 17.677 0.152 30.409 1.00 21.65 328 GLN B CA 1
ATOM 6708 C C . GLN B 1 328 ? 18.609 1.309 30.779 1.00 21.42 328 GLN B C 1
ATOM 6709 O O . GLN B 1 328 ? 19.661 1.101 31.387 1.00 20.59 328 GLN B O 1
ATOM 6715 N N . ARG B 1 329 ? 18.250 2.529 30.392 1.00 21.83 329 ARG B N 1
ATOM 6716 C CA . ARG B 1 329 ? 19.193 3.647 30.533 1.00 21.67 329 ARG B CA 1
ATOM 6717 C C . ARG B 1 329 ? 19.038 4.528 31.790 1.00 21.51 329 ARG B C 1
ATOM 6718 O O . ARG B 1 329 ? 19.752 5.526 31.947 1.00 20.23 329 ARG B O 1
ATOM 6726 N N . ARG B 1 330 ? 18.123 4.151 32.695 1.00 20.22 330 ARG B N 1
ATOM 6727 C CA . ARG B 1 330 ? 18.051 4.802 34.024 1.00 19.47 330 ARG B CA 1
ATOM 6728 C C . ARG B 1 330 ? 19.038 4.204 35.036 1.00 18.86 330 ARG B C 1
ATOM 6729 O O . ARG B 1 330 ? 19.124 2.966 35.180 1.00 17.94 330 ARG B O 1
ATOM 6737 N N . SER B 1 331 ? 19.775 5.070 35.741 1.00 18.64 331 SER B N 1
ATOM 6738 C CA . SER B 1 331 ? 20.738 4.620 36.737 1.00 19.09 331 SER B CA 1
ATOM 6739 C C . SER B 1 331 ? 20.077 3.945 37.978 1.00 20.41 331 SER B C 1
ATOM 6740 O O . SER B 1 331 ? 19.130 4.481 38.569 1.00 21.31 331 SER B O 1
ATOM 6743 N N . SER B 1 332 ? 20.563 2.758 38.378 1.00 20.61 332 SER B N 1
ATOM 6744 C CA . SER B 1 332 ? 20.177 2.245 39.697 1.00 19.79 332 SER B CA 1
ATOM 6745 C C . SER B 1 332 ? 20.929 3.026 40.763 1.00 19.94 332 SER B C 1
ATOM 6746 O O . SER B 1 332 ? 21.838 3.806 40.473 1.00 19.26 332 SER B O 1
ATOM 6749 N N . LEU B 1 333 ? 20.529 2.817 42.008 1.00 19.77 333 LEU B N 1
ATOM 6750 C CA . LEU B 1 333 ? 21.161 3.450 43.119 1.00 19.03 333 LEU B CA 1
ATOM 6751 C C . LEU B 1 333 ? 22.498 2.811 43.446 1.00 18.61 333 LEU B C 1
ATOM 6752 O O . LEU B 1 333 ? 23.479 3.511 43.702 1.00 19.83 333 LEU B O 1
ATOM 6757 N N . MET B 1 334 ? 22.552 1.491 43.439 1.00 19.04 334 MET B N 1
ATOM 6758 C CA . MET B 1 334 ? 23.778 0.785 43.837 1.00 19.60 334 MET B CA 1
ATOM 6759 C C . MET B 1 334 ? 23.922 -0.487 43.056 1.00 19.87 334 MET B C 1
ATOM 6760 O O . MET B 1 334 ? 22.932 -1.216 42.852 1.00 20.79 334 MET B O 1
ATOM 6765 N N . THR B 1 335 ? 25.133 -0.729 42.547 1.00 19.66 335 THR B N 1
ATOM 6766 C CA . THR B 1 335 ? 25.430 -1.964 41.831 1.00 18.89 335 THR B CA 1
ATOM 6767 C C . THR B 1 335 ? 26.790 -2.499 42.260 1.00 19.23 335 THR B C 1
ATOM 6768 O O . THR B 1 335 ? 27.857 -1.933 41.920 1.00 17.03 335 THR B O 1
ATOM 6772 N N . LEU B 1 336 ? 26.726 -3.590 43.017 1.00 18.36 336 LEU B N 1
ATOM 6773 C CA . LEU B 1 336 ? 27.903 -4.290 43.525 1.00 19.10 336 LEU B CA 1
ATOM 6774 C C . LEU B 1 336 ? 28.026 -5.586 42.757 1.00 19.26 336 LEU B C 1
ATOM 6775 O O . LEU B 1 336 ? 27.081 -6.369 42.758 1.00 20.34 336 LEU B O 1
ATOM 6780 N N . ARG B 1 337 ? 29.171 -5.807 42.098 1.00 19.55 337 ARG B N 1
ATOM 6781 C CA . ARG B 1 337 ? 29.317 -6.944 41.193 1.00 19.12 337 ARG B CA 1
ATOM 6782 C C . ARG B 1 337 ? 30.669 -7.662 41.335 1.00 19.44 337 ARG B C 1
ATOM 6783 O O . ARG B 1 337 ? 31.729 -7.044 41.217 1.00 19.43 337 ARG B O 1
ATOM 6791 N N . GLY B 1 338 ? 30.616 -8.968 41.599 1.00 18.51 338 GLY B N 1
ATOM 6792 C CA . GLY B 1 338 ? 31.827 -9.786 41.684 1.00 17.92 338 GLY B CA 1
ATOM 6793 C C . GLY B 1 338 ? 32.492 -9.631 43.025 1.00 17.62 338 GLY B C 1
ATOM 6794 O O . GLY B 1 338 ? 33.680 -9.804 43.141 1.00 17.89 338 GLY B O 1
ATOM 6795 N N . VAL B 1 339 ? 31.730 -9.273 44.051 1.00 18.41 339 VAL B N 1
ATOM 6796 C CA . VAL B 1 339 ? 32.313 -9.042 45.387 1.00 18.52 339 VAL B CA 1
ATOM 6797 C C . VAL B 1 339 ? 32.216 -10.268 46.296 1.00 19.34 339 VAL B C 1
ATOM 6798 O O . VAL B 1 339 ? 31.132 -10.797 46.523 1.00 19.83 339 VAL B O 1
ATOM 6802 N N . GLU B 1 340 ? 33.365 -10.717 46.786 1.00 19.57 340 GLU B N 1
ATOM 6803 C CA . GLU B 1 340 ? 33.453 -11.690 47.893 1.00 18.83 340 GLU B CA 1
ATOM 6804 C C . GLU B 1 340 ? 33.363 -10.953 49.236 1.00 18.25 340 GLU B C 1
ATOM 6805 O O . GLU B 1 340 ? 34.314 -10.276 49.650 1.00 18.79 340 GLU B O 1
ATOM 6811 N N . ASN B 1 341 ? 32.232 -11.133 49.929 1.00 18.54 341 ASN B N 1
ATOM 6812 C CA . ASN B 1 341 ? 31.948 -10.563 51.269 1.00 18.39 341 ASN B CA 1
ATOM 6813 C C . ASN B 1 341 ? 31.511 -9.086 51.201 1.00 18.72 341 ASN B C 1
ATOM 6814 O O . ASN B 1 341 ? 32.323 -8.204 50.923 1.00 18.75 341 ASN B O 1
ATOM 6819 N N . VAL B 1 342 ? 30.222 -8.847 51.429 1.00 18.86 342 VAL B N 1
ATOM 6820 C CA . VAL B 1 342 ? 29.575 -7.507 51.382 1.00 19.38 342 VAL B CA 1
ATOM 6821 C C . VAL B 1 342 ? 28.775 -7.313 52.676 1.00 18.62 342 VAL B C 1
ATOM 6822 O O . VAL B 1 342 ? 28.033 -8.219 53.114 1.00 18.76 342 VAL B O 1
ATOM 6826 N N . TYR B 1 343 ? 28.956 -6.173 53.316 1.00 18.16 343 TYR B N 1
ATOM 6827 C CA . TYR B 1 343 ? 28.132 -5.811 54.479 1.00 18.03 343 TYR B CA 1
ATOM 6828 C C . TYR B 1 343 ? 27.546 -4.425 54.336 1.00 18.36 343 TYR B C 1
ATOM 6829 O O . TYR B 1 343 ? 28.282 -3.418 54.184 1.00 17.89 343 TYR B O 1
ATOM 6838 N N . LEU B 1 344 ? 26.217 -4.389 54.367 1.00 18.48 344 LEU B N 1
ATOM 6839 C CA . LEU B 1 344 ? 25.428 -3.174 54.223 1.00 18.54 344 LEU B CA 1
ATOM 6840 C C . LEU B 1 344 ? 24.608 -2.974 55.511 1.00 19.21 344 LEU B C 1
ATOM 6841 O O . LEU B 1 344 ? 23.849 -3.860 55.920 1.00 19.21 344 LEU B O 1
ATOM 6846 N N . ALA B 1 345 ? 24.764 -1.828 56.168 1.00 18.98 345 ALA B N 1
ATOM 6847 C CA . ALA B 1 345 ? 23.973 -1.565 57.364 1.00 20.00 345 ALA B CA 1
ATOM 6848 C C . ALA B 1 345 ? 23.488 -0.123 57.482 1.00 20.62 345 ALA B C 1
ATOM 6849 O O . ALA B 1 345 ? 24.131 0.802 57.014 1.00 20.25 345 ALA B O 1
ATOM 6851 N N . GLY B 1 346 ? 22.323 0.030 58.104 1.00 20.97 346 GLY B N 1
ATOM 6852 C CA . GLY B 1 346 ? 21.932 1.261 58.778 1.00 20.60 346 GLY B CA 1
ATOM 6853 C C . GLY B 1 346 ? 21.349 2.305 57.883 1.00 21.00 346 GLY B C 1
ATOM 6854 O O . GLY B 1 346 ? 20.498 3.089 58.323 1.00 21.38 346 GLY B O 1
ATOM 6855 N N . PHE B 1 347 ? 21.806 2.328 56.624 1.00 20.88 347 PHE B N 1
ATOM 6856 C CA . PHE B 1 347 ? 21.481 3.438 55.754 1.00 19.89 347 PHE B CA 1
ATOM 6857 C C . PHE B 1 347 ? 20.068 3.445 55.187 1.00 19.97 347 PHE B C 1
ATOM 6858 O O . PHE B 1 347 ? 19.405 2.397 55.121 1.00 19.01 347 PHE B O 1
ATOM 6866 N N . THR B 1 348 ? 19.625 4.659 54.809 1.00 18.82 348 THR B N 1
ATOM 6867 C CA . THR B 1 348 ? 18.322 4.898 54.198 1.00 18.23 348 THR B CA 1
ATOM 6868 C C . THR B 1 348 ? 18.510 5.048 52.698 1.00 17.78 348 THR B C 1
ATOM 6869 O O . THR B 1 348 ? 19.510 5.639 52.223 1.00 18.00 348 THR B O 1
ATOM 6873 N N . VAL B 1 349 ? 17.602 4.438 51.945 1.00 17.80 349 VAL B N 1
ATOM 6874 C CA . VAL B 1 349 ? 17.632 4.501 50.490 1.00 18.26 349 VAL B CA 1
ATOM 6875 C C . VAL B 1 349 ? 16.398 5.282 50.074 1.00 18.80 349 VAL B C 1
ATOM 6876 O O . VAL B 1 349 ? 15.289 4.939 50.465 1.00 18.47 349 VAL B O 1
ATOM 6880 N N . ARG B 1 350 ? 16.590 6.315 49.266 1.00 19.04 350 ARG B N 1
ATOM 6881 C CA . ARG B 1 350 ? 15.452 7.059 48.717 1.00 19.80 350 ARG B CA 1
ATOM 6882 C C . ARG B 1 350 ? 15.614 7.327 47.241 1.00 19.35 350 ARG B C 1
ATOM 6883 O O . ARG B 1 350 ? 16.735 7.356 46.736 1.00 19.66 350 ARG B O 1
ATOM 6891 N N . ASN B 1 351 ? 14.487 7.426 46.539 1.00 19.10 351 ASN B N 1
ATOM 6892 C CA . ASN B 1 351 ? 14.420 8.092 45.246 1.00 19.84 351 ASN B CA 1
ATOM 6893 C C . ASN B 1 351 ? 15.434 7.583 44.192 1.00 19.94 351 ASN B C 1
ATOM 6894 O O . ASN B 1 351 ? 16.160 8.397 43.617 1.00 20.15 351 ASN B O 1
ATOM 6899 N N . PRO B 1 352 ? 15.466 6.251 43.918 1.00 19.61 352 PRO B N 1
ATOM 6900 C CA . PRO B 1 352 ? 16.348 5.768 42.850 1.00 19.17 352 PRO B CA 1
ATOM 6901 C C . PRO B 1 352 ? 15.772 6.153 41.482 1.00 19.11 352 PRO B C 1
ATOM 6902 O O . PRO B 1 352 ? 14.565 6.259 41.343 1.00 19.76 352 PRO B O 1
ATOM 6906 N N . ALA B 1 353 ? 16.622 6.390 40.492 1.00 18.77 353 ALA B N 1
ATOM 6907 C CA . ALA B 1 353 ? 16.175 6.560 39.109 1.00 19.44 353 ALA B CA 1
ATOM 6908 C C . ALA B 1 353 ? 15.704 5.239 38.494 1.00 19.67 353 ALA B C 1
ATOM 6909 O O . ALA B 1 353 ? 14.864 5.226 37.597 1.00 19.79 353 ALA B O 1
ATOM 6911 N N . PHE B 1 354 ? 16.190 4.129 39.013 1.00 19.22 354 PHE B N 1
ATOM 6912 C CA . PHE B 1 354 ? 15.871 2.812 38.519 1.00 19.73 354 PHE B CA 1
ATOM 6913 C C . PHE B 1 354 ? 15.660 1.803 39.683 1.00 19.05 354 PHE B C 1
ATOM 6914 O O . PHE B 1 354 ? 14.828 2.010 40.511 1.00 17.48 354 PHE B O 1
ATOM 6922 N N . HIS B 1 355 ? 16.415 0.718 39.697 1.00 20.00 355 HIS B N 1
ATOM 6923 C CA . HIS B 1 355 ? 16.513 -0.150 40.847 1.00 20.00 355 HIS B CA 1
ATOM 6924 C C . HIS B 1 355 ? 17.172 0.434 42.081 1.00 20.00 355 HIS B C 1
ATOM 6925 O O . HIS B 1 355 ? 17.869 1.384 42.008 1.00 20.00 355 HIS B O 1
ATOM 6932 N N . GLY B 1 356 ? 16.903 -0.170 43.215 1.00 20.97 356 GLY B N 1
ATOM 6933 C CA . GLY B 1 356 ? 17.591 0.115 44.442 1.00 20.04 356 GLY B CA 1
ATOM 6934 C C . GLY B 1 356 ? 18.961 -0.492 44.610 1.00 19.72 356 GLY B C 1
ATOM 6935 O O . GLY B 1 356 ? 19.854 -0.094 43.973 1.00 20.94 356 GLY B O 1
ATOM 6936 N N . ILE B 1 357 ? 19.133 -1.402 45.520 1.00 20.05 357 ILE B N 1
ATOM 6937 C CA . ILE B 1 357 ? 20.405 -2.031 45.724 1.00 20.41 357 ILE B CA 1
ATOM 6938 C C . ILE B 1 357 ? 20.545 -3.301 44.900 1.00 21.16 357 ILE B C 1
ATOM 6939 O O . ILE B 1 357 ? 19.753 -4.157 44.971 1.00 21.11 357 ILE B O 1
ATOM 6944 N N . MET B 1 358 ? 21.569 -3.387 44.096 1.00 20.00 358 MET B N 1
ATOM 6945 C CA . MET B 1 358 ? 21.788 -4.552 43.268 1.00 20.00 358 MET B CA 1
ATOM 6946 C C . MET B 1 358 ? 23.039 -5.299 43.703 1.00 20.00 358 MET B C 1
ATOM 6947 O O . MET B 1 358 ? 24.059 -4.714 43.915 1.00 20.00 358 MET B O 1
ATOM 6952 N N . ASN B 1 359 ? 22.922 -6.597 43.824 1.00 16.35 359 ASN B N 1
ATOM 6953 C CA . ASN B 1 359 ? 24.019 -7.484 44.042 1.00 16.89 359 ASN B CA 1
ATOM 6954 C C . ASN B 1 359 ? 24.123 -8.505 42.937 1.00 16.55 359 ASN B C 1
ATOM 6955 O O . ASN B 1 359 ? 23.248 -9.280 42.755 1.00 16.70 359 ASN B O 1
ATOM 6960 N N . LEU B 1 360 ? 25.212 -8.480 42.205 1.00 16.86 360 LEU B N 1
ATOM 6961 C CA . LEU B 1 360 ? 25.329 -9.335 41.035 1.00 17.76 360 LEU B CA 1
ATOM 6962 C C . LEU B 1 360 ? 26.590 -10.163 41.167 1.00 18.29 360 LEU B C 1
ATOM 6963 O O . LEU B 1 360 ? 27.670 -9.612 41.252 1.00 19.03 360 LEU B O 1
ATOM 6968 N N . GLU B 1 361 ? 26.453 -11.481 41.207 1.00 19.14 361 GLU B N 1
ATOM 6969 C CA . GLU B 1 361 ? 27.609 -12.376 41.317 1.00 20.20 361 GLU B CA 1
ATOM 6970 C C . GLU B 1 361 ? 28.449 -12.122 42.550 1.00 19.49 361 GLU B C 1
ATOM 6971 O O . GLU B 1 361 ? 29.657 -12.095 42.481 1.00 20.19 361 GLU B O 1
ATOM 6977 N N . ASN B 1 362 ? 27.788 -11.916 43.685 1.00 19.50 362 ASN B N 1
ATOM 6978 C CA . ASN B 1 362 ? 28.452 -11.713 44.964 1.00 18.74 362 ASN B CA 1
ATOM 6979 C C . ASN B 1 362 ? 28.339 -12.967 45.841 1.00 19.04 362 ASN B C 1
ATOM 6980 O O . ASN B 1 362 ? 27.477 -13.821 45.579 1.00 18.40 362 ASN B O 1
ATOM 6985 N N . HIS B 1 363 ? 29.222 -13.095 46.833 1.00 19.10 363 HIS B N 1
ATOM 6986 C CA . HIS B 1 363 ? 29.076 -14.098 47.885 1.00 20.26 363 HIS B CA 1
ATOM 6987 C C . HIS B 1 363 ? 29.090 -13.419 49.211 1.00 20.04 363 HIS B C 1
ATOM 6988 O O . HIS B 1 363 ? 29.783 -12.433 49.384 1.00 21.22 363 HIS B O 1
ATOM 6995 N N . ASN B 1 364 ? 28.371 -13.994 50.164 1.00 20.44 364 ASN B N 1
ATOM 6996 C CA . ASN B 1 364 ? 28.434 -13.571 51.557 1.00 19.46 364 ASN B CA 1
ATOM 6997 C C . ASN B 1 364 ? 28.062 -12.137 51.707 1.00 19.32 364 ASN B C 1
ATOM 6998 O O . ASN B 1 364 ? 28.853 -11.326 52.187 1.00 18.95 364 ASN B O 1
ATOM 7003 N N . VAL B 1 365 ? 26.835 -11.834 51.283 1.00 19.37 365 VAL B N 1
ATOM 7004 C CA . VAL B 1 365 ? 26.272 -10.486 51.333 1.00 18.76 365 VAL B CA 1
ATOM 7005 C C . VAL B 1 365 ? 25.345 -10.382 52.545 1.00 19.23 365 VAL B C 1
ATOM 7006 O O . VAL B 1 365 ? 24.414 -11.189 52.715 1.00 19.19 365 VAL B O 1
ATOM 7010 N N . VAL B 1 366 ? 25.596 -9.389 53.383 1.00 17.92 366 VAL B N 1
ATOM 7011 C CA . VAL B 1 366 ? 24.735 -9.129 54.518 1.00 16.48 366 VAL B CA 1
ATOM 7012 C C . VAL B 1 366 ? 24.117 -7.729 54.412 1.00 17.50 366 VAL B C 1
ATOM 7013 O O . VAL B 1 366 ? 24.840 -6.752 54.119 1.00 17.34 366 VAL B O 1
ATOM 7017 N N . ALA B 1 367 ? 22.791 -7.657 54.592 1.00 16.63 367 ALA B N 1
ATOM 7018 C CA . ALA B 1 367 ? 22.050 -6.396 54.654 1.00 17.04 367 ALA B CA 1
ATOM 7019 C C . ALA B 1 367 ? 21.298 -6.301 55.982 1.00 18.14 367 ALA B C 1
ATOM 7020 O O . ALA B 1 367 ? 20.317 -7.018 56.207 1.00 18.33 367 ALA B O 1
ATOM 7022 N N . ASN B 1 368 ? 21.805 -5.447 56.877 1.00 18.03 368 ASN B N 1
ATOM 7023 C CA . ASN B 1 368 ? 21.301 -5.306 58.248 1.00 19.21 368 ASN B CA 1
ATOM 7024 C C . ASN B 1 368 ? 20.725 -3.918 58.543 1.00 19.07 368 ASN B C 1
ATOM 7025 O O . ASN B 1 368 ? 21.450 -2.932 58.545 1.00 20.58 368 ASN B O 1
ATOM 7030 N N . GLY B 1 369 ? 19.434 -3.840 58.828 1.00 19.33 369 GLY B N 1
ATOM 7031 C CA . GLY B 1 369 ? 18.830 -2.577 59.261 1.00 19.59 369 GLY B CA 1
ATOM 7032 C C . GLY B 1 369 ? 18.847 -1.465 58.208 1.00 19.52 369 GLY B C 1
ATOM 7033 O O . GLY B 1 369 ? 18.968 -0.297 58.540 1.00 20.45 369 GLY B O 1
ATOM 7034 N N . LEU B 1 370 ? 18.773 -1.830 56.935 1.00 19.22 370 LEU B N 1
ATOM 7035 C CA . LEU B 1 370 ? 18.596 -0.825 55.889 1.00 18.44 370 LEU B CA 1
ATOM 7036 C C . LEU B 1 370 ? 17.166 -0.303 55.927 1.00 18.26 370 LEU B C 1
ATOM 7037 O O . LEU B 1 370 ? 16.252 -1.001 56.381 1.00 18.18 370 LEU B O 1
ATOM 7042 N N . ILE B 1 371 ? 16.975 0.949 55.527 1.00 18.26 371 ILE B N 1
ATOM 7043 C CA . ILE B 1 371 ? 15.626 1.548 55.486 1.00 18.29 371 ILE B CA 1
ATOM 7044 C C . ILE B 1 371 ? 15.314 1.950 54.035 1.00 18.03 371 ILE B C 1
ATOM 7045 O O . ILE B 1 371 ? 15.998 2.791 53.452 1.00 17.54 371 ILE B O 1
ATOM 7050 N N . HIS B 1 372 ? 14.351 1.286 53.408 1.00 18.22 372 HIS B N 1
ATOM 7051 C CA . HIS B 1 372 ? 14.059 1.557 51.985 1.00 18.62 372 HIS B CA 1
ATOM 7052 C C . HIS B 1 372 ? 12.811 2.394 51.910 1.00 19.19 372 HIS B C 1
ATOM 7053 O O . HIS B 1 372 ? 11.764 1.961 52.350 1.00 20.12 372 HIS B O 1
ATOM 7060 N N . GLN B 1 373 ? 12.911 3.588 51.353 1.00 19.98 373 GLN B N 1
ATOM 7061 C CA . GLN B 1 373 ? 11.744 4.468 51.226 1.00 20.69 373 GLN B CA 1
ATOM 7062 C C . GLN B 1 373 ? 11.710 4.981 49.800 1.00 20.32 373 GLN B C 1
ATOM 7063 O O . GLN B 1 373 ? 12.179 6.082 49.514 1.00 21.10 373 GLN B O 1
ATOM 7069 N N . THR B 1 374 ? 11.169 4.167 48.907 1.00 20.47 374 THR B N 1
ATOM 7070 C CA . THR B 1 374 ? 11.245 4.421 47.472 1.00 20.24 374 THR B CA 1
ATOM 7071 C C . THR B 1 374 ? 9.907 4.237 46.764 1.00 20.37 374 THR B C 1
ATOM 7072 O O . THR B 1 374 ? 9.853 4.115 45.541 1.00 21.27 374 THR B O 1
ATOM 7076 N N . TYR B 1 375 ? 8.815 4.230 47.531 1.00 19.87 375 TYR B N 1
ATOM 7077 C CA . TYR B 1 375 ? 7.484 4.056 46.954 1.00 18.95 375 TYR B CA 1
ATOM 7078 C C . TYR B 1 375 ? 7.141 5.429 46.386 1.00 19.53 375 TYR B C 1
ATOM 7079 O O . TYR B 1 375 ? 7.313 6.413 47.108 1.00 18.94 375 TYR B O 1
ATOM 7088 N N . ASP B 1 376 ? 6.676 5.533 45.125 1.00 19.52 376 ASP B N 1
ATOM 7089 C CA . ASP B 1 376 ? 6.417 4.413 44.217 1.00 19.56 376 ASP B CA 1
ATOM 7090 C C . ASP B 1 376 ? 7.214 4.606 42.928 1.00 19.90 376 ASP B C 1
ATOM 7091 O O . ASP B 1 376 ? 6.648 4.618 41.814 1.00 20.85 376 ASP B O 1
ATOM 7096 N N . ALA B 1 377 ? 8.532 4.753 43.089 1.00 19.86 377 ALA B N 1
ATOM 7097 C CA . ALA B 1 377 ? 9.502 4.783 42.005 1.00 20.18 377 ALA B CA 1
ATOM 7098 C C . ALA B 1 377 ? 9.469 3.502 41.141 1.00 21.23 377 ALA B C 1
ATOM 7099 O O . ALA B 1 377 ? 9.717 2.397 41.655 1.00 22.06 377 ALA B O 1
ATOM 7101 N N . ASN B 1 378 ? 9.176 3.657 39.834 1.00 20.36 378 ASN B N 1
ATOM 7102 C CA . ASN B 1 378 ? 8.955 2.536 38.934 1.00 20.37 378 ASN B CA 1
ATOM 7103 C C . ASN B 1 378 ? 10.255 1.730 38.762 1.00 20.50 378 ASN B C 1
ATOM 7104 O O . ASN B 1 378 ? 11.302 2.307 38.442 1.00 19.49 378 ASN B O 1
ATOM 7109 N N . ASN B 1 379 ? 10.162 0.416 39.032 1.00 20.44 379 ASN B N 1
ATOM 7110 C CA . ASN B 1 379 ? 11.300 -0.524 39.061 1.00 20.01 379 ASN B CA 1
ATOM 7111 C C . ASN B 1 379 ? 12.195 -0.323 40.262 1.00 20.19 379 ASN B C 1
ATOM 7112 O O . ASN B 1 379 ? 13.298 -0.872 40.347 1.00 19.39 379 ASN B O 1
ATOM 7117 N N . GLY B 1 380 ? 11.691 0.437 41.225 1.00 20.67 380 GLY B N 1
ATOM 7118 C CA . GLY B 1 380 ? 12.462 0.763 42.406 1.00 21.76 380 GLY B CA 1
ATOM 7119 C C . GLY B 1 380 ? 12.353 -0.354 43.417 1.00 22.30 380 GLY B C 1
ATOM 7120 O O . GLY B 1 380 ? 11.793 -0.140 44.487 1.00 22.41 380 GLY B O 1
ATOM 7121 N N . ASP B 1 381 ? 12.875 -1.541 43.081 1.00 22.33 381 ASP B N 1
ATOM 7122 C CA . ASP B 1 381 ? 12.903 -2.647 44.042 1.00 22.57 381 ASP B CA 1
ATOM 7123 C C . ASP B 1 381 ? 13.907 -2.382 45.140 1.00 21.66 381 ASP B C 1
ATOM 7124 O O . ASP B 1 381 ? 14.840 -1.628 44.932 1.00 21.09 381 ASP B O 1
ATOM 7129 N N . GLY B 1 382 ? 13.712 -2.983 46.312 1.00 20.60 382 GLY B N 1
ATOM 7130 C CA . GLY B 1 382 ? 14.579 -2.720 47.464 1.00 19.17 382 GLY B CA 1
ATOM 7131 C C . GLY B 1 382 ? 15.972 -3.301 47.336 1.00 19.48 382 GLY B C 1
ATOM 7132 O O . GLY B 1 382 ? 16.961 -2.548 47.360 1.00 18.72 382 GLY B O 1
ATOM 7133 N N . ILE B 1 383 ? 16.057 -4.635 47.259 1.00 18.76 383 ILE B N 1
ATOM 7134 C CA . ILE B 1 383 ? 17.343 -5.337 47.053 1.00 19.46 383 ILE B CA 1
ATOM 7135 C C . ILE B 1 383 ? 17.144 -6.445 46.052 1.00 20.00 383 ILE B C 1
ATOM 7136 O O . ILE B 1 383 ? 16.221 -7.248 46.196 1.00 19.14 383 ILE B O 1
ATOM 7141 N N . GLU B 1 384 ? 18.010 -6.456 45.034 1.00 20.54 384 GLU B N 1
ATOM 7142 C CA . GLU B 1 384 ? 18.114 -7.532 44.064 1.00 20.34 384 GLU B CA 1
ATOM 7143 C C . GLU B 1 384 ? 19.325 -8.365 44.390 1.00 20.65 384 GLU B C 1
ATOM 7144 O O . GLU B 1 384 ? 20.419 -7.839 44.662 1.00 19.65 384 GLU B O 1
ATOM 7150 N N . PHE B 1 385 ? 19.136 -9.680 44.337 1.00 20.57 385 PHE B N 1
ATOM 7151 C CA . PHE B 1 385 ? 20.220 -10.624 44.477 1.00 19.58 385 PHE B CA 1
ATOM 7152 C C . PHE B 1 385 ? 20.229 -11.423 43.180 1.00 19.94 385 PHE B C 1
ATOM 7153 O O . PHE B 1 385 ? 19.221 -12.022 42.793 1.00 20.39 385 PHE B O 1
ATOM 7161 N N . GLY B 1 386 ? 21.347 -11.394 42.469 1.00 19.59 386 GLY B N 1
ATOM 7162 C CA . GLY B 1 386 ? 21.368 -11.967 41.137 1.00 19.36 386 GLY B CA 1
ATOM 7163 C C . GLY B 1 386 ? 22.560 -12.863 41.035 1.00 18.95 386 GLY B C 1
ATOM 7164 O O . GLY B 1 386 ? 23.662 -12.394 41.276 1.00 19.41 386 GLY B O 1
ATOM 7165 N N . ASN B 1 387 ? 22.333 -14.151 40.745 1.00 19.59 387 ASN B N 1
ATOM 7166 C CA . ASN B 1 387 ? 23.392 -15.180 40.576 1.00 19.13 387 ASN B CA 1
ATOM 7167 C C . ASN B 1 387 ? 24.440 -15.114 41.677 1.00 19.93 387 ASN B C 1
ATOM 7168 O O . ASN B 1 387 ? 25.645 -15.194 41.415 1.00 20.55 387 ASN B O 1
ATOM 7173 N N . SER B 1 388 ? 23.971 -14.942 42.911 1.00 19.85 388 SER B N 1
ATOM 7174 C CA . SER B 1 388 ? 24.805 -14.799 44.085 1.00 20.11 388 SER B CA 1
ATOM 7175 C C . SER B 1 388 ? 24.606 -15.992 44.987 1.00 20.94 388 SER B C 1
ATOM 7176 O O . SER B 1 388 ? 23.624 -16.718 44.831 1.00 20.21 388 SER B O 1
ATOM 7179 N N . GLN B 1 389 ? 25.502 -16.160 45.957 1.00 21.85 389 GLN B N 1
ATOM 7180 C CA . GLN B 1 389 ? 25.371 -17.210 46.959 1.00 22.71 389 GLN B CA 1
ATOM 7181 C C . GLN B 1 389 ? 25.673 -16.679 48.342 1.00 22.93 389 GLN B C 1
ATOM 7182 O O . GLN B 1 389 ? 26.547 -15.845 48.509 1.00 22.14 389 GLN B O 1
ATOM 7188 N N . ASN B 1 390 ? 24.936 -17.209 49.325 1.00 23.24 390 ASN B N 1
ATOM 7189 C CA . ASN B 1 390 ? 25.005 -16.839 50.737 1.00 23.16 390 ASN B CA 1
ATOM 7190 C C . ASN B 1 390 ? 24.650 -15.389 51.034 1.00 21.99 390 ASN B C 1
ATOM 7191 O O . ASN B 1 390 ? 25.536 -14.549 51.256 1.00 21.14 390 ASN B O 1
ATOM 7196 N N . VAL B 1 391 ? 23.351 -15.098 51.044 1.00 20.55 391 VAL B N 1
ATOM 7197 C CA . VAL B 1 391 ? 22.885 -13.735 51.307 1.00 19.95 391 VAL B CA 1
ATOM 7198 C C . VAL B 1 391 ? 21.894 -13.737 52.487 1.00 20.45 391 VAL B C 1
ATOM 7199 O O . VAL B 1 391 ? 21.164 -14.738 52.755 1.00 19.88 391 VAL B O 1
ATOM 7203 N N . MET B 1 392 ? 21.937 -12.647 53.231 1.00 19.15 392 MET B N 1
ATOM 7204 C CA . MET B 1 392 ? 21.175 -12.522 54.447 1.00 19.63 392 MET B CA 1
ATOM 7205 C C . MET B 1 392 ? 20.665 -11.076 54.511 1.00 18.52 392 MET B C 1
ATOM 7206 O O . MET B 1 392 ? 21.434 -10.130 54.308 1.00 17.82 392 MET B O 1
ATOM 7211 N N . VAL B 1 393 ? 19.373 -10.939 54.778 1.00 17.77 393 VAL B N 1
ATOM 7212 C CA . VAL B 1 393 ? 18.730 -9.633 54.993 1.00 17.52 393 VAL B CA 1
ATOM 7213 C C . VAL B 1 393 ? 18.009 -9.704 56.315 1.00 17.11 393 VAL B C 1
ATOM 7214 O O . VAL B 1 393 ? 17.147 -10.549 56.486 1.00 18.68 393 VAL B O 1
ATOM 7218 N N . PHE B 1 394 ? 18.355 -8.841 57.255 1.00 16.89 394 PHE B N 1
ATOM 7219 C CA . PHE B 1 394 ? 17.594 -8.752 58.527 1.00 17.14 394 PHE B CA 1
ATOM 7220 C C . PHE B 1 394 ? 17.463 -7.344 59.055 1.00 17.09 394 PHE B C 1
ATOM 7221 O O . PHE B 1 394 ? 18.335 -6.493 58.824 1.00 17.90 394 PHE B O 1
ATOM 7229 N N . ASN B 1 395 ? 16.375 -7.108 59.778 1.00 16.87 395 ASN B N 1
ATOM 7230 C CA . ASN B 1 395 ? 16.073 -5.836 60.427 1.00 17.16 395 ASN B CA 1
ATOM 7231 C C . ASN B 1 395 ? 15.804 -4.676 59.480 1.00 17.21 395 ASN B C 1
ATOM 7232 O O . ASN B 1 395 ? 15.875 -3.516 59.896 1.00 16.72 395 ASN B O 1
ATOM 7237 N N . ASN B 1 396 ? 15.568 -4.995 58.203 1.00 16.97 396 ASN B N 1
ATOM 7238 C CA . ASN B 1 396 ? 15.341 -3.988 57.180 1.00 16.84 396 ASN B CA 1
ATOM 7239 C C . ASN B 1 396 ? 13.897 -3.533 57.302 1.00 18.08 396 ASN B C 1
ATOM 7240 O O . ASN B 1 396 ? 12.999 -4.334 57.693 1.00 17.15 396 ASN B O 1
ATOM 7245 N N . PHE B 1 397 ? 13.684 -2.264 56.951 1.00 17.74 397 PHE B N 1
ATOM 7246 C CA . PHE B 1 397 ? 12.358 -1.713 56.729 1.00 18.69 397 PHE B CA 1
ATOM 7247 C C . PHE B 1 397 ? 12.171 -1.513 55.219 1.00 17.89 397 PHE B C 1
ATOM 7248 O O . PHE B 1 397 ? 12.971 -0.835 54.580 1.00 17.09 397 PHE B O 1
ATOM 7256 N N . PHE B 1 398 ? 11.122 -2.095 54.644 1.00 17.81 398 PHE B N 1
ATOM 7257 C CA . PHE B 1 398 ? 10.853 -1.890 53.208 1.00 17.50 398 PHE B CA 1
ATOM 7258 C C . PHE B 1 398 ? 9.586 -1.122 52.911 1.00 17.99 398 PHE B C 1
ATOM 7259 O O . PHE B 1 398 ? 8.515 -1.480 53.348 1.00 18.46 398 PHE B O 1
ATOM 7267 N N . ASP B 1 399 ? 9.699 -0.081 52.106 1.00 18.91 399 ASP B N 1
ATOM 7268 C CA . ASP B 1 399 ? 8.538 0.591 51.541 1.00 17.72 399 ASP B CA 1
ATOM 7269 C C . ASP B 1 399 ? 8.967 0.981 50.128 1.00 17.56 399 ASP B C 1
ATOM 7270 O O . ASP B 1 399 ? 9.554 2.040 49.900 1.00 17.12 399 ASP B O 1
ATOM 7275 N N . THR B 1 400 ? 8.711 0.090 49.179 1.00 17.75 400 THR B N 1
ATOM 7276 C CA . THR B 1 400 ? 9.439 0.112 47.905 1.00 18.47 400 THR B CA 1
ATOM 7277 C C . THR B 1 400 ? 8.553 0.407 46.695 1.00 19.39 400 THR B C 1
ATOM 7278 O O . THR B 1 400 ? 7.335 0.126 46.704 1.00 21.48 400 THR B O 1
ATOM 7282 N N . GLY B 1 401 ? 9.159 0.958 45.643 1.00 19.16 401 GLY B N 1
ATOM 7283 C CA . GLY B 1 401 ? 8.460 1.159 44.380 1.00 19.62 401 GLY B CA 1
ATOM 7284 C C . GLY B 1 401 ? 8.095 -0.117 43.642 1.00 20.53 401 GLY B C 1
ATOM 7285 O O . GLY B 1 401 ? 7.160 -0.126 42.839 1.00 21.36 401 GLY B O 1
ATOM 7286 N N . ASP B 1 402 ? 8.825 -1.201 43.897 1.00 20.78 402 ASP B N 1
ATOM 7287 C CA . ASP B 1 402 ? 8.616 -2.437 43.173 1.00 21.16 402 ASP B CA 1
ATOM 7288 C C . ASP B 1 402 ? 8.854 -3.562 44.162 1.00 21.31 402 ASP B C 1
ATOM 7289 O O . ASP B 1 402 ? 8.481 -3.441 45.319 1.00 21.81 402 ASP B O 1
ATOM 7294 N N . ASP B 1 403 ? 9.504 -4.650 43.749 1.00 22.36 403 ASP B N 1
ATOM 7295 C CA . ASP B 1 403 ? 9.675 -5.802 44.634 1.00 22.09 403 ASP B CA 1
ATOM 7296 C C . ASP B 1 403 ? 10.522 -5.425 45.845 1.00 21.60 403 ASP B C 1
ATOM 7297 O O . ASP B 1 403 ? 11.503 -4.706 45.702 1.00 21.51 403 ASP B O 1
ATOM 7302 N N . CYS B 1 404 ? 10.147 -5.903 47.031 1.00 20.08 404 CYS B N 1
ATOM 7303 C CA . CYS B 1 404 ? 10.945 -5.605 48.236 1.00 20.03 404 CYS B CA 1
ATOM 7304 C C . CYS B 1 404 ? 12.315 -6.295 48.133 1.00 19.91 404 CYS B C 1
ATOM 7305 O O . CYS B 1 404 ? 13.325 -5.620 48.014 1.00 20.61 404 CYS B O 1
ATOM 7308 N N . ILE B 1 405 ? 12.317 -7.623 48.153 1.00 20.23 405 ILE B N 1
ATOM 7309 C CA . ILE B 1 405 ? 13.505 -8.481 47.920 1.00 19.77 405 ILE B CA 1
ATOM 7310 C C . ILE B 1 405 ? 13.257 -9.354 46.660 1.00 20.22 405 ILE B C 1
ATOM 7311 O O . ILE B 1 405 ? 12.290 -10.163 46.577 1.00 19.77 405 ILE B O 1
ATOM 7316 N N . ASN B 1 406 ? 14.099 -9.148 45.658 1.00 20.26 406 ASN B N 1
ATOM 7317 C CA . ASN B 1 406 ? 14.017 -9.904 44.424 1.00 20.52 406 ASN B CA 1
ATOM 7318 C C . ASN B 1 406 ? 15.237 -10.824 44.239 1.00 20.00 406 ASN B C 1
ATOM 7319 O O . ASN B 1 406 ? 16.385 -10.432 44.543 1.00 20.89 406 ASN B O 1
ATOM 7324 N N . PHE B 1 407 ? 14.972 -12.050 43.795 1.00 17.83 407 PHE B N 1
ATOM 7325 C CA . PHE B 1 407 ? 16.015 -12.986 43.404 1.00 18.58 407 PHE B CA 1
ATOM 7326 C C . PHE B 1 407 ? 16.017 -13.222 41.916 1.00 18.31 407 PHE B C 1
ATOM 7327 O O . PHE B 1 407 ? 14.961 -13.430 41.327 1.00 18.32 407 PHE B O 1
ATOM 7335 N N . ALA B 1 408 ? 17.199 -13.191 41.312 1.00 18.90 408 ALA B N 1
ATOM 7336 C CA . ALA B 1 408 ? 17.327 -13.368 39.848 1.00 18.65 408 ALA B CA 1
ATOM 7337 C C . ALA B 1 408 ? 18.488 -14.297 39.523 1.00 19.64 408 ALA B C 1
ATOM 7338 O O . ALA B 1 408 ? 19.407 -14.434 40.308 1.00 19.09 408 ALA B O 1
ATOM 7340 N N . ALA B 1 409 ? 18.450 -14.926 38.351 1.00 20.42 409 ALA B N 1
ATOM 7341 C CA . ALA B 1 409 ? 19.461 -15.916 37.992 1.00 21.27 409 ALA B CA 1
ATOM 7342 C C . ALA B 1 409 ? 19.608 -16.075 36.475 1.00 21.40 409 ALA B C 1
ATOM 7343 O O . ALA B 1 409 ? 19.827 -17.163 36.006 1.00 20.88 409 ALA B O 1
ATOM 7345 N N . GLY B 1 410 ? 19.498 -14.988 35.710 1.00 22.34 410 GLY B N 1
ATOM 7346 C CA . GLY B 1 410 ? 19.635 -15.092 34.248 1.00 23.00 410 GLY B CA 1
ATOM 7347 C C . GLY B 1 410 ? 18.400 -15.587 33.507 1.00 23.82 410 GLY B C 1
ATOM 7348 O O . GLY B 1 410 ? 17.397 -15.935 34.118 1.00 24.14 410 GLY B O 1
ATOM 7349 N N . THR B 1 411 ? 18.467 -15.611 32.180 1.00 24.45 411 THR B N 1
ATOM 7350 C CA . THR B 1 411 ? 17.320 -15.958 31.365 1.00 25.47 411 THR B CA 1
ATOM 7351 C C . THR B 1 411 ? 17.735 -16.794 30.171 1.00 25.93 411 THR B C 1
ATOM 7352 O O . THR B 1 411 ? 18.701 -16.446 29.458 1.00 26.00 411 THR B O 1
ATOM 7356 N N . GLY B 1 412 ? 17.007 -17.888 29.957 1.00 25.34 412 GLY B N 1
ATOM 7357 C CA . GLY B 1 412 ? 17.145 -18.683 28.750 1.00 26.38 412 GLY B CA 1
ATOM 7358 C C . GLY B 1 412 ? 18.200 -19.766 28.776 1.00 27.44 412 GLY B C 1
ATOM 7359 O O . GLY B 1 412 ? 18.739 -20.100 29.834 1.00 26.77 412 GLY B O 1
ATOM 7360 N N . GLU B 1 413 ? 18.473 -20.323 27.591 1.00 28.62 413 GLU B N 1
ATOM 7361 C CA . GLU B 1 413 ? 19.426 -21.420 27.414 1.00 30.00 413 GLU B CA 1
ATOM 7362 C C . GLU B 1 413 ? 20.848 -21.087 27.846 1.00 29.87 413 GLU B C 1
ATOM 7363 O O . GLU B 1 413 ? 21.581 -21.974 28.270 1.00 30.12 413 GLU B O 1
ATOM 7369 N N . LYS B 1 414 ? 21.252 -19.830 27.684 1.00 30.13 414 LYS B N 1
ATOM 7370 C CA . LYS B 1 414 ? 22.604 -19.391 28.067 1.00 30.64 414 LYS B CA 1
ATOM 7371 C C . LYS B 1 414 ? 22.794 -19.227 29.575 1.00 30.66 414 LYS B C 1
ATOM 7372 O O . LYS B 1 414 ? 23.917 -19.033 30.036 1.00 30.94 414 LYS B O 1
ATOM 7378 N N . ALA B 1 415 ? 21.702 -19.263 30.333 1.00 30.98 415 ALA B N 1
ATOM 7379 C CA . ALA B 1 415 ? 21.755 -19.255 31.799 1.00 31.80 415 ALA B CA 1
ATOM 7380 C C . ALA B 1 415 ? 22.244 -20.597 32.339 1.00 32.80 415 ALA B C 1
ATOM 7381 O O . ALA B 1 415 ? 22.664 -20.704 33.482 1.00 32.65 415 ALA B O 1
ATOM 7383 N N . GLN B 1 416 ? 22.198 -21.628 31.507 1.00 33.99 416 GLN B N 1
ATOM 7384 C CA . GLN B 1 416 ? 22.861 -22.872 31.837 1.00 36.10 416 GLN B CA 1
ATOM 7385 C C . GLN B 1 416 ? 24.330 -22.672 32.248 1.00 35.84 416 GLN B C 1
ATOM 7386 O O . GLN B 1 416 ? 24.865 -23.478 33.005 1.00 35.53 416 GLN B O 1
ATOM 7392 N N . GLU B 1 417 ? 24.972 -21.606 31.758 1.00 36.18 417 GLU B N 1
ATOM 7393 C CA . GLU B 1 417 ? 26.415 -21.400 32.002 1.00 36.81 417 GLU B CA 1
ATOM 7394 C C . GLU B 1 417 ? 26.663 -20.513 33.206 1.00 35.48 417 GLU B C 1
ATOM 7395 O O . GLU B 1 417 ? 27.805 -20.326 33.610 1.00 36.52 417 GLU B O 1
ATOM 7401 N N . GLN B 1 418 ? 25.596 -19.966 33.776 1.00 33.92 418 GLN B N 1
ATOM 7402 C CA . GLN B 1 418 ? 25.690 -19.099 34.950 1.00 31.82 418 GLN B CA 1
ATOM 7403 C C . GLN B 1 418 ? 25.522 -19.901 36.264 1.00 30.96 418 GLN B C 1
ATOM 7404 O O . GLN B 1 418 ? 24.914 -20.984 36.255 1.00 30.45 418 GLN B O 1
ATOM 7410 N N . GLU B 1 419 ? 26.044 -19.342 37.365 1.00 29.17 419 GLU B N 1
ATOM 7411 C CA . GLU B 1 419 ? 25.885 -19.853 38.741 1.00 28.89 419 GLU B CA 1
ATOM 7412 C C . GLU B 1 419 ? 24.421 -19.679 39.208 1.00 27.02 419 GLU B C 1
ATOM 7413 O O . GLU B 1 419 ? 23.778 -18.687 38.854 1.00 27.41 419 GLU B O 1
ATOM 7418 N N . PRO B 1 420 ? 23.903 -20.627 40.020 1.00 25.16 420 PRO B N 1
ATOM 7419 C CA . PRO B 1 420 ? 22.581 -20.454 40.605 1.00 23.55 420 PRO B CA 1
ATOM 7420 C C . PRO B 1 420 ? 22.593 -19.304 41.631 1.00 22.32 420 PRO B C 1
ATOM 7421 O O . PRO B 1 420 ? 23.636 -19.005 42.201 1.00 21.21 420 PRO B O 1
ATOM 7425 N N . MET B 1 421 ? 21.433 -18.654 41.784 1.00 21.47 421 MET B N 1
ATOM 7426 C CA . MET B 1 421 ? 21.127 -17.790 42.910 1.00 20.57 421 MET B CA 1
ATOM 7427 C C . MET B 1 421 ? 20.789 -18.718 44.071 1.00 21.34 421 MET B C 1
ATOM 7428 O O . MET B 1 421 ? 19.668 -19.252 44.169 1.00 20.45 421 MET B O 1
ATOM 7433 N N . LYS B 1 422 ? 21.776 -18.937 44.942 1.00 21.52 422 LYS B N 1
ATOM 7434 C CA . LYS B 1 422 ? 21.662 -20.018 45.911 1.00 21.84 422 LYS B CA 1
ATOM 7435 C C . LYS B 1 422 ? 21.981 -19.577 47.321 1.00 21.01 422 LYS B C 1
ATOM 7436 O O . LYS B 1 422 ? 23.090 -19.142 47.598 1.00 22.00 422 LYS B O 1
ATOM 7442 N N . GLY B 1 423 ? 21.000 -19.684 48.203 1.00 19.27 423 GLY B N 1
ATOM 7443 C CA . GLY B 1 423 ? 21.251 -19.577 49.620 1.00 18.50 423 GLY B CA 1
ATOM 7444 C C . GLY B 1 423 ? 20.956 -18.184 50.114 1.00 18.64 423 GLY B C 1
ATOM 7445 O O . GLY B 1 423 ? 21.839 -17.326 50.061 1.00 17.50 423 GLY B O 1
ATOM 7446 N N . ALA B 1 424 ? 19.712 -17.963 50.565 1.00 18.14 424 ALA B N 1
ATOM 7447 C CA . ALA B 1 424 ? 19.275 -16.693 51.135 1.00 18.78 424 ALA B CA 1
ATOM 7448 C C . ALA B 1 424 ? 18.462 -16.894 52.399 1.00 19.15 424 ALA B C 1
ATOM 7449 O O . ALA B 1 424 ? 17.646 -17.820 52.486 1.00 19.06 424 ALA B O 1
ATOM 7451 N N . TRP B 1 425 ? 18.661 -15.988 53.351 1.00 19.24 425 TRP B N 1
ATOM 7452 C CA . TRP B 1 425 ? 18.054 -16.078 54.652 1.00 19.69 425 TRP B CA 1
ATOM 7453 C C . TRP B 1 425 ? 17.534 -14.706 55.040 1.00 19.36 425 TRP B C 1
ATOM 7454 O O . TRP B 1 425 ? 18.312 -13.821 55.286 1.00 19.40 425 TRP B O 1
ATOM 7465 N N . LEU B 1 426 ? 16.210 -14.564 55.087 1.00 19.66 426 LEU B N 1
ATOM 7466 C CA . LEU B 1 426 ? 15.535 -13.278 55.233 1.00 19.90 426 LEU B CA 1
ATOM 7467 C C . LEU B 1 426 ? 14.646 -13.323 56.469 1.00 20.57 426 LEU B C 1
ATOM 7468 O O . LEU B 1 426 ? 13.648 -14.032 56.496 1.00 21.80 426 LEU B O 1
ATOM 7473 N N . PHE B 1 427 ? 14.995 -12.571 57.503 1.00 20.71 427 PHE B N 1
ATOM 7474 C CA . PHE B 1 427 ? 14.315 -12.725 58.785 1.00 19.84 427 PHE B CA 1
ATOM 7475 C C . PHE B 1 427 ? 14.328 -11.406 59.560 1.00 19.28 427 PHE B C 1
ATOM 7476 O O . PHE B 1 427 ? 15.257 -10.613 59.408 1.00 18.57 427 PHE B O 1
ATOM 7484 N N . ASN B 1 428 ? 13.308 -11.221 60.405 1.00 19.46 428 ASN B N 1
ATOM 7485 C CA . ASN B 1 428 ? 13.136 -10.063 61.301 1.00 19.47 428 ASN B CA 1
ATOM 7486 C C . ASN B 1 428 ? 13.017 -8.727 60.533 1.00 20.11 428 ASN B C 1
ATOM 7487 O O . ASN B 1 428 ? 13.415 -7.671 61.029 1.00 21.41 428 ASN B O 1
ATOM 7492 N N . ASN B 1 429 ? 12.450 -8.789 59.327 1.00 19.97 429 ASN B N 1
ATOM 7493 C CA . ASN B 1 429 ? 12.168 -7.614 58.492 1.00 19.28 429 ASN B CA 1
ATOM 7494 C C . ASN B 1 429 ? 10.746 -7.165 58.584 1.00 19.61 429 ASN B C 1
ATOM 7495 O O . ASN B 1 429 ? 9.841 -7.969 58.851 1.00 19.04 429 ASN B O 1
ATOM 7500 N N . TYR B 1 430 ? 10.523 -5.884 58.334 1.00 20.31 430 TYR B N 1
ATOM 7501 C CA . TYR B 1 430 ? 9.141 -5.397 58.196 1.00 19.92 430 TYR B CA 1
ATOM 7502 C C . TYR B 1 430 ? 8.948 -4.955 56.742 1.00 20.33 430 TYR B C 1
ATOM 7503 O O . TYR B 1 430 ? 9.650 -4.075 56.241 1.00 19.98 430 TYR B O 1
ATOM 7512 N N . PHE B 1 431 ? 8.004 -5.592 56.057 1.00 19.14 431 PHE B N 1
ATOM 7513 C CA . PHE B 1 431 ? 7.720 -5.227 54.696 1.00 19.29 431 PHE B CA 1
ATOM 7514 C C . PHE B 1 431 ? 6.471 -4.398 54.728 1.00 19.05 431 PHE B C 1
ATOM 7515 O O . PHE B 1 431 ? 5.441 -4.850 55.255 1.00 20.09 431 PHE B O 1
ATOM 7523 N N . ARG B 1 432 ? 6.553 -3.178 54.214 0.50 18.05 432 ARG B N 1
ATOM 7524 C CA . ARG B 1 432 ? 5.361 -2.374 54.078 0.50 16.94 432 ARG B CA 1
ATOM 7525 C C . ARG B 1 432 ? 4.941 -2.474 52.615 0.50 18.75 432 ARG B C 1
ATOM 7526 O O . ARG B 1 432 ? 4.628 -3.563 52.150 0.50 17.05 432 ARG B O 1
ATOM 7534 N N . MET B 1 433 ? 4.969 -1.367 51.880 1.00 21.19 433 MET B N 1
ATOM 7535 C CA . MET B 1 433 ? 4.418 -1.359 50.523 1.00 24.50 433 MET B CA 1
ATOM 7536 C C . MET B 1 433 ? 5.438 -1.773 49.494 1.00 25.35 433 MET B C 1
ATOM 7537 O O . MET B 1 433 ? 6.542 -1.226 49.485 1.00 29.12 433 MET B O 1
ATOM 7542 N N . GLY B 1 434 ? 5.070 -2.686 48.591 1.00 24.99 434 GLY B N 1
ATOM 7543 C CA . GLY B 1 434 ? 6.004 -3.193 47.574 1.00 22.87 434 GLY B CA 1
ATOM 7544 C C . GLY B 1 434 ? 5.336 -4.296 46.783 1.00 21.83 434 GLY B C 1
ATOM 7545 O O . GLY B 1 434 ? 4.254 -4.741 47.133 1.00 21.17 434 GLY B O 1
ATOM 7546 N N . HIS B 1 435 ? 5.967 -4.762 45.718 1.00 21.11 435 HIS B N 1
ATOM 7547 C CA . HIS B 1 435 ? 5.267 -5.677 44.814 1.00 20.18 435 HIS B CA 1
ATOM 7548 C C . HIS B 1 435 ? 5.200 -7.165 45.249 1.00 20.46 435 HIS B C 1
ATOM 7549 O O . HIS B 1 435 ? 4.462 -7.946 44.677 1.00 20.79 435 HIS B O 1
ATOM 7556 N N . GLY B 1 436 ? 5.958 -7.520 46.276 1.00 20.37 436 GLY B N 1
ATOM 7557 C CA . GLY B 1 436 ? 6.141 -8.894 46.692 1.00 20.01 436 GLY B CA 1
ATOM 7558 C C . GLY B 1 436 ? 7.207 -8.753 47.724 1.00 19.53 436 GLY B C 1
ATOM 7559 O O . GLY B 1 436 ? 8.243 -8.107 47.469 1.00 19.75 436 GLY B O 1
ATOM 7560 N N . ALA B 1 437 ? 6.965 -9.305 48.903 1.00 19.43 437 ALA B N 1
ATOM 7561 C CA . ALA B 1 437 ? 7.976 -9.245 49.962 1.00 19.98 437 ALA B CA 1
ATOM 7562 C C . ALA B 1 437 ? 9.206 -10.085 49.575 1.00 20.28 437 ALA B C 1
ATOM 7563 O O . ALA B 1 437 ? 10.346 -9.601 49.650 1.00 21.03 437 ALA B O 1
ATOM 7565 N N . ILE B 1 438 ? 8.963 -11.316 49.126 1.00 21.06 438 ILE B N 1
ATOM 7566 C CA . ILE B 1 438 ? 10.021 -12.276 48.739 1.00 20.44 438 ILE B CA 1
ATOM 7567 C C . ILE B 1 438 ? 9.664 -12.724 47.322 1.00 20.89 438 ILE B C 1
ATOM 7568 O O . ILE B 1 438 ? 8.602 -13.319 47.131 1.00 21.15 438 ILE B O 1
ATOM 7573 N N . VAL B 1 439 ? 10.519 -12.421 46.333 1.00 19.82 439 VAL B N 1
ATOM 7574 C CA . VAL B 1 439 ? 10.176 -12.624 44.924 1.00 19.25 439 VAL B CA 1
ATOM 7575 C C . VAL B 1 439 ? 11.285 -13.401 44.198 1.00 21.46 439 VAL B C 1
ATOM 7576 O O . VAL B 1 439 ? 12.458 -12.996 44.189 1.00 21.73 439 VAL B O 1
ATOM 7580 N N . THR B 1 440 ? 10.899 -14.538 43.614 1.00 21.93 440 THR B N 1
ATOM 7581 C CA . THR B 1 440 ? 11.783 -15.426 42.892 1.00 22.44 440 THR B CA 1
ATOM 7582 C C . THR B 1 440 ? 11.243 -15.695 41.475 1.00 22.62 440 THR B C 1
ATOM 7583 O O . THR B 1 440 ? 10.318 -16.440 41.336 1.00 22.95 440 THR B O 1
ATOM 7587 N N . GLY B 1 441 ? 11.730 -15.095 40.405 1.00 24.54 441 GLY B N 1
ATOM 7588 C CA . GLY B 1 441 ? 12.441 -13.876 40.420 1.00 26.08 441 GLY B CA 1
ATOM 7589 C C . GLY B 1 441 ? 11.706 -12.974 39.466 1.00 26.00 441 GLY B C 1
ATOM 7590 O O . GLY B 1 441 ? 11.428 -11.858 39.818 1.00 26.76 441 GLY B O 1
ATOM 7591 N N . SER B 1 442 ? 11.123 -13.631 38.478 1.00 26.71 442 SER B N 1
ATOM 7592 C CA . SER B 1 442 ? 11.233 -13.538 37.009 1.00 26.09 442 SER B CA 1
ATOM 7593 C C . SER B 1 442 ? 12.359 -14.314 36.239 1.00 25.67 442 SER B C 1
ATOM 7594 O O . SER B 1 442 ? 12.082 -15.314 35.580 1.00 26.20 442 SER B O 1
ATOM 7597 N N . HIS B 1 443 ? 13.594 -13.826 36.358 1.00 24.00 443 HIS B N 1
ATOM 7598 C CA . HIS B 1 443 ? 14.789 -14.454 35.809 1.00 24.06 443 HIS B CA 1
ATOM 7599 C C . HIS B 1 443 ? 15.205 -15.675 36.624 1.00 24.60 443 HIS B C 1
ATOM 7600 O O . HIS B 1 443 ? 15.859 -15.572 37.676 1.00 25.10 443 HIS B O 1
ATOM 7607 N N . THR B 1 444 ? 14.837 -16.846 36.136 1.00 25.07 444 THR B N 1
ATOM 7608 C CA . THR B 1 444 ? 15.050 -18.077 36.902 1.00 24.97 444 THR B CA 1
ATOM 7609 C C . THR B 1 444 ? 15.957 -19.023 36.143 1.00 25.35 444 THR B C 1
ATOM 7610 O O . THR B 1 444 ? 16.129 -20.179 36.562 1.00 25.20 444 THR B O 1
ATOM 7614 N N . GLY B 1 445 ? 16.548 -18.506 35.053 1.00 25.58 445 GLY B N 1
ATOM 7615 C CA . GLY B 1 445 ? 17.299 -19.305 34.068 1.00 25.80 445 GLY B CA 1
ATOM 7616 C C . GLY B 1 445 ? 18.289 -20.307 34.648 1.00 25.88 445 GLY B C 1
ATOM 7617 O O . GLY B 1 445 ? 18.191 -21.502 34.406 1.00 24.95 445 GLY B O 1
ATOM 7618 N N . ALA B 1 446 ? 19.281 -19.807 35.386 1.00 25.71 446 ALA B N 1
ATOM 7619 C CA . ALA B 1 446 ? 20.148 -20.677 36.162 1.00 26.37 446 ALA B CA 1
ATOM 7620 C C . ALA B 1 446 ? 19.216 -20.787 37.340 1.00 27.03 446 ALA B C 1
ATOM 7621 O O . ALA B 1 446 ? 18.256 -20.041 37.382 1.00 31.46 446 ALA B O 1
ATOM 7623 N N . TRP B 1 447 ? 19.358 -21.672 38.290 1.00 25.83 447 TRP B N 1
ATOM 7624 C CA . TRP B 1 447 ? 18.174 -21.751 39.214 1.00 23.49 447 TRP B CA 1
ATOM 7625 C C . TRP B 1 447 ? 18.106 -20.652 40.315 1.00 22.16 447 TRP B C 1
ATOM 7626 O O . TRP B 1 447 ? 19.062 -19.926 40.531 1.00 20.93 447 TRP B O 1
ATOM 7637 N N . ILE B 1 448 ? 16.973 -20.562 41.010 1.00 21.09 448 ILE B N 1
ATOM 7638 C CA . ILE B 1 448 ? 16.894 -19.856 42.291 1.00 20.30 448 ILE B CA 1
ATOM 7639 C C . ILE B 1 448 ? 16.544 -20.861 43.372 1.00 20.73 448 ILE B C 1
ATOM 7640 O O . ILE B 1 448 ? 15.503 -21.513 43.299 1.00 21.62 448 ILE B O 1
ATOM 7645 N N . GLU B 1 449 ? 17.382 -20.983 44.397 1.00 20.99 449 GLU B N 1
ATOM 7646 C CA . GLU B 1 449 ? 17.177 -22.067 45.359 1.00 20.87 449 GLU B CA 1
ATOM 7647 C C . GLU B 1 449 ? 17.730 -21.810 46.735 1.00 20.71 449 GLU B C 1
ATOM 7648 O O . GLU B 1 449 ? 18.563 -20.923 46.912 1.00 20.23 449 GLU B O 1
ATOM 7654 N N . ASP B 1 450 ? 17.245 -22.612 47.693 1.00 21.21 450 ASP B N 1
ATOM 7655 C CA . ASP B 1 450 ? 17.593 -22.595 49.118 1.00 21.34 450 ASP B CA 1
ATOM 7656 C C . ASP B 1 450 ? 17.348 -21.226 49.724 1.00 20.49 450 ASP B C 1
ATOM 7657 O O . ASP B 1 450 ? 18.300 -20.561 50.141 1.00 18.51 450 ASP B O 1
ATOM 7662 N N . ILE B 1 451 ? 16.073 -20.827 49.762 1.00 20.00 451 ILE B N 1
ATOM 7663 C CA . ILE B 1 451 ? 15.643 -19.508 50.232 1.00 19.79 451 ILE B CA 1
ATOM 7664 C C . ILE B 1 451 ? 14.804 -19.743 51.480 1.00 19.92 451 ILE B C 1
ATOM 7665 O O . ILE B 1 451 ? 13.812 -20.472 51.444 1.00 20.32 451 ILE B O 1
ATOM 7670 N N . LEU B 1 452 ? 15.196 -19.136 52.588 1.00 19.23 452 LEU B N 1
ATOM 7671 C CA . LEU B 1 452 ? 14.418 -19.229 53.815 1.00 18.20 452 LEU B CA 1
ATOM 7672 C C . LEU B 1 452 ? 14.005 -17.839 54.297 1.00 18.30 452 LEU B C 1
ATOM 7673 O O . LEU B 1 452 ? 14.867 -17.019 54.600 1.00 19.40 452 LEU B O 1
ATOM 7678 N N . ALA B 1 453 ? 12.693 -17.564 54.317 1.00 18.06 453 ALA B N 1
ATOM 7679 C CA . ALA B 1 453 ? 12.146 -16.305 54.819 1.00 17.98 453 ALA B CA 1
ATOM 7680 C C . ALA B 1 453 ? 11.293 -16.576 56.062 1.00 18.23 453 ALA B C 1
ATOM 7681 O O . ALA B 1 453 ? 10.258 -17.221 55.981 1.00 19.55 453 ALA B O 1
ATOM 7683 N N . GLU B 1 454 ? 11.757 -16.149 57.229 1.00 18.49 454 GLU B N 1
ATOM 7684 C CA . GLU B 1 454 ? 11.104 -16.546 58.484 1.00 18.99 454 GLU B CA 1
ATOM 7685 C C . GLU B 1 454 ? 11.103 -15.418 59.497 1.00 19.60 454 GLU B C 1
ATOM 7686 O O . GLU B 1 454 ? 12.011 -14.612 59.509 1.00 19.97 454 GLU B O 1
ATOM 7692 N N . ASN B 1 455 ? 10.085 -15.364 60.353 1.00 20.20 455 ASN B N 1
ATOM 7693 C CA . ASN B 1 455 ? 10.042 -14.348 61.402 1.00 20.07 455 ASN B CA 1
ATOM 7694 C C . ASN B 1 455 ? 10.058 -12.896 60.850 1.00 21.07 455 ASN B C 1
ATOM 7695 O O . ASN B 1 455 ? 10.839 -12.045 61.302 1.00 20.75 455 ASN B O 1
ATOM 7700 N N . ASN B 1 456 ? 9.202 -12.654 59.853 1.00 20.25 456 ASN B N 1
ATOM 7701 C CA . ASN B 1 456 ? 8.996 -11.342 59.258 1.00 21.10 456 ASN B CA 1
ATOM 7702 C C . ASN B 1 456 ? 7.540 -10.982 59.430 1.00 21.56 456 ASN B C 1
ATOM 7703 O O . ASN B 1 456 ? 6.689 -11.836 59.708 1.00 21.56 456 ASN B O 1
ATOM 7708 N N . VAL B 1 457 ? 7.254 -9.718 59.186 1.00 21.99 457 VAL B N 1
ATOM 7709 C CA . VAL B 1 457 ? 5.912 -9.200 59.283 1.00 22.21 457 VAL B CA 1
ATOM 7710 C C . VAL B 1 457 ? 5.678 -8.396 57.990 1.00 21.76 457 VAL B C 1
ATOM 7711 O O . VAL B 1 457 ? 6.602 -7.759 57.480 1.00 20.02 457 VAL B O 1
ATOM 7715 N N . MET B 1 458 ? 4.464 -8.470 57.442 1.00 21.53 458 MET B N 1
ATOM 7716 C CA . MET B 1 458 ? 4.086 -7.714 56.239 1.00 21.61 458 MET B CA 1
ATOM 7717 C C . MET B 1 458 ? 2.785 -6.948 56.426 1.00 22.14 458 MET B C 1
ATOM 7718 O O . MET B 1 458 ? 1.770 -7.488 56.856 1.00 21.99 458 MET B O 1
ATOM 7723 N N . TYR B 1 459 ? 2.820 -5.667 56.095 1.00 22.47 459 TYR B N 1
ATOM 7724 C CA . TYR B 1 459 ? 1.644 -4.843 56.228 1.00 22.18 459 TYR B CA 1
ATOM 7725 C C . TYR B 1 459 ? 1.539 -3.979 54.972 1.00 22.20 459 TYR B C 1
ATOM 7726 O O . TYR B 1 459 ? 2.481 -3.247 54.626 1.00 22.67 459 TYR B O 1
ATOM 7735 N N . LEU B 1 460 ? 0.430 -4.116 54.262 1.00 20.47 460 LEU B N 1
ATOM 7736 C CA . LEU B 1 460 ? 0.159 -3.312 53.066 1.00 20.60 460 LEU B CA 1
ATOM 7737 C C . LEU B 1 460 ? 0.903 -3.759 51.798 1.00 20.90 460 LEU B C 1
ATOM 7738 O O . LEU B 1 460 ? 0.674 -3.215 50.708 1.00 21.56 460 LEU B O 1
ATOM 7743 N N . THR B 1 461 ? 1.791 -4.746 51.929 1.00 20.63 461 THR B N 1
ATOM 7744 C CA . THR B 1 461 ? 2.496 -5.307 50.762 1.00 20.51 461 THR B CA 1
ATOM 7745 C C . THR B 1 461 ? 1.509 -5.937 49.730 1.00 21.34 461 THR B C 1
ATOM 7746 O O . THR B 1 461 ? 0.449 -6.428 50.105 1.00 21.66 461 THR B O 1
ATOM 7750 N N . ASP B 1 462 ? 1.849 -5.920 48.441 1.00 20.76 462 ASP B N 1
ATOM 7751 C CA . ASP B 1 462 ? 1.048 -6.629 47.442 1.00 21.05 462 ASP B CA 1
ATOM 7752 C C . ASP B 1 462 ? 0.944 -8.122 47.713 1.00 21.27 462 ASP B C 1
ATOM 7753 O O . ASP B 1 462 ? -0.159 -8.668 47.876 1.00 21.57 462 ASP B O 1
ATOM 7758 N N . ILE B 1 463 ? 2.094 -8.780 47.815 1.00 20.54 463 ILE B N 1
ATOM 7759 C CA . ILE B 1 463 ? 2.143 -10.228 47.905 1.00 20.53 463 ILE B CA 1
ATOM 7760 C C . ILE B 1 463 ? 3.179 -10.598 48.949 1.00 21.10 463 ILE B C 1
ATOM 7761 O O . ILE B 1 463 ? 4.136 -9.846 49.133 1.00 21.57 463 ILE B O 1
ATOM 7766 N N . GLY B 1 464 ? 2.990 -11.721 49.649 1.00 20.78 464 GLY B N 1
ATOM 7767 C CA . GLY B 1 464 ? 3.993 -12.237 50.581 1.00 20.02 464 GLY B CA 1
ATOM 7768 C C . GLY B 1 464 ? 5.075 -13.071 49.894 1.00 20.66 464 GLY B C 1
ATOM 7769 O O . GLY B 1 464 ? 6.281 -12.832 50.069 1.00 21.63 464 GLY B O 1
ATOM 7770 N N . LEU B 1 465 ? 4.646 -14.052 49.101 1.00 20.51 465 LEU B N 1
ATOM 7771 C CA . LEU B 1 465 ? 5.557 -14.916 48.356 1.00 20.63 465 LEU B CA 1
ATOM 7772 C C . LEU B 1 465 ? 5.165 -14.923 46.878 1.00 21.11 465 LEU B C 1
ATOM 7773 O O . LEU B 1 465 ? 4.086 -15.384 46.529 1.00 21.35 465 LEU B O 1
ATOM 7778 N N . ARG B 1 466 ? 6.035 -14.387 46.024 1.00 21.28 466 ARG B N 1
ATOM 7779 C CA . ARG B 1 466 ? 5.790 -14.352 44.572 1.00 21.98 466 ARG B CA 1
ATOM 7780 C C . ARG B 1 466 ? 6.868 -15.131 43.795 1.00 22.10 466 ARG B C 1
ATOM 7781 O O . ARG B 1 466 ? 8.043 -14.797 43.841 1.00 21.76 466 ARG B O 1
ATOM 7789 N N . ALA B 1 467 ? 6.474 -16.219 43.136 1.00 21.78 467 ALA B N 1
ATOM 7790 C CA . ALA B 1 467 ? 7.357 -16.863 42.180 1.00 22.29 467 ALA B CA 1
ATOM 7791 C C . ALA B 1 467 ? 6.793 -16.752 40.787 1.00 22.85 467 ALA B C 1
ATOM 7792 O O . ALA B 1 467 ? 5.610 -17.045 40.539 1.00 23.35 467 ALA B O 1
ATOM 7794 N N . LYS B 1 468 ? 7.644 -16.339 39.867 1.00 23.27 468 LYS B N 1
ATOM 7795 C CA . LYS B 1 468 ? 7.226 -16.147 38.487 1.00 24.09 468 LYS B CA 1
ATOM 7796 C C . LYS B 1 468 ? 8.330 -16.513 37.523 1.00 24.38 468 LYS B C 1
ATOM 7797 O O . LYS B 1 468 ? 9.495 -16.293 37.791 1.00 24.03 468 LYS B O 1
ATOM 7803 N N . SER B 1 469 ? 7.955 -17.143 36.424 1.00 25.16 469 SER B N 1
ATOM 7804 C CA . SER B 1 469 ? 8.871 -17.352 35.315 1.00 26.98 469 SER B CA 1
ATOM 7805 C C . SER B 1 469 ? 8.030 -17.485 34.054 1.00 28.34 469 SER B C 1
ATOM 7806 O O . SER B 1 469 ? 6.822 -17.143 34.052 1.00 28.16 469 SER B O 1
ATOM 7809 N N . THR B 1 470 ? 8.671 -17.903 32.969 1.00 29.93 470 THR B N 1
ATOM 7810 C CA . THR B 1 470 ? 7.965 -18.207 31.735 1.00 31.93 470 THR B CA 1
ATOM 7811 C C . THR B 1 470 ? 8.543 -19.526 31.233 1.00 33.06 470 THR B C 1
ATOM 7812 O O . THR B 1 470 ? 9.612 -19.936 31.667 1.00 32.84 470 THR B O 1
ATOM 7816 N N . SER B 1 471 ? 7.831 -20.212 30.342 1.00 34.65 471 SER B N 1
ATOM 7817 C CA . SER B 1 471 ? 8.380 -21.426 29.699 1.00 35.70 471 SER B CA 1
ATOM 7818 C C . SER B 1 471 ? 9.784 -21.269 29.057 1.00 35.06 471 SER B C 1
ATOM 7819 O O . SER B 1 471 ? 10.648 -22.146 29.185 1.00 35.95 471 SER B O 1
ATOM 7822 N N . THR B 1 472 ? 10.032 -20.153 28.385 1.00 34.39 472 THR B N 1
ATOM 7823 C CA . THR B 1 472 ? 11.331 -19.959 27.721 1.00 33.46 472 THR B CA 1
ATOM 7824 C C . THR B 1 472 ? 12.471 -19.341 28.587 1.00 32.38 472 THR B C 1
ATOM 7825 O O . THR B 1 472 ? 13.647 -19.376 28.195 1.00 32.45 472 THR B O 1
ATOM 7829 N N . ILE B 1 473 ? 12.134 -18.777 29.747 1.00 30.66 473 ILE B N 1
ATOM 7830 C CA . ILE B 1 473 ? 13.182 -18.372 30.705 1.00 28.59 473 ILE B CA 1
ATOM 7831 C C . ILE B 1 473 ? 13.970 -19.605 31.237 1.00 27.97 473 ILE B C 1
ATOM 7832 O O . ILE B 1 473 ? 15.186 -19.531 31.435 1.00 28.18 473 ILE B O 1
ATOM 7837 N N . GLY B 1 474 ? 13.285 -20.735 31.425 1.00 26.82 474 GLY B N 1
ATOM 7838 C CA . GLY B 1 474 ? 13.904 -21.981 31.935 1.00 25.60 474 GLY B CA 1
ATOM 7839 C C . GLY B 1 474 ? 14.298 -21.955 33.408 1.00 25.77 474 GLY B C 1
ATOM 7840 O O . GLY B 1 474 ? 13.974 -21.000 34.128 1.00 26.07 474 GLY B O 1
ATOM 7841 N N . GLY B 1 475 ? 15.022 -22.985 33.857 1.00 25.53 475 GLY B N 1
ATOM 7842 C CA . GLY B 1 475 ? 15.414 -23.126 35.269 1.00 24.57 475 GLY B CA 1
ATOM 7843 C C . GLY B 1 475 ? 14.185 -23.160 36.155 1.00 23.95 475 GLY B C 1
ATOM 7844 O O . GLY B 1 475 ? 13.354 -24.048 36.012 1.00 25.74 475 GLY B O 1
ATOM 7845 N N . GLY B 1 476 ? 14.054 -22.197 37.064 1.00 23.95 476 GLY B N 1
ATOM 7846 C CA . GLY B 1 476 ? 12.904 -22.148 38.001 1.00 22.07 476 GLY B CA 1
ATOM 7847 C C . GLY B 1 476 ? 13.388 -21.771 39.392 1.00 21.77 476 GLY B C 1
ATOM 7848 O O . GLY B 1 476 ? 14.470 -21.198 39.556 1.00 21.53 476 GLY B O 1
ATOM 7849 N N . ALA B 1 477 ? 12.588 -22.100 40.395 1.00 21.59 477 ALA B N 1
ATOM 7850 C CA . ALA B 1 477 ? 12.973 -21.977 41.797 1.00 21.72 477 ALA B CA 1
ATOM 7851 C C . ALA B 1 477 ? 12.672 -23.282 42.548 1.00 22.09 477 ALA B C 1
ATOM 7852 O O . ALA B 1 477 ? 11.673 -23.956 42.287 1.00 20.97 477 ALA B O 1
ATOM 7854 N N . ARG B 1 478 ? 13.553 -23.650 43.471 1.00 22.36 478 ARG B N 1
ATOM 7855 C CA . ARG B 1 478 ? 13.308 -24.807 44.297 1.00 22.95 478 ARG B CA 1
ATOM 7856 C C . ARG B 1 478 ? 13.860 -24.612 45.679 1.00 23.25 478 ARG B C 1
ATOM 7857 O O . ARG B 1 478 ? 14.741 -23.778 45.883 1.00 22.90 478 ARG B O 1
ATOM 7865 N N . ASN B 1 479 ? 13.333 -25.385 46.625 1.00 22.63 479 ASN B N 1
ATOM 7866 C CA . ASN B 1 479 ? 13.765 -25.368 48.011 1.00 23.48 479 ASN B CA 1
ATOM 7867 C C . ASN B 1 479 ? 13.611 -23.980 48.623 1.00 23.54 479 ASN B C 1
ATOM 7868 O O . ASN B 1 479 ? 14.570 -23.373 49.114 1.00 22.59 479 ASN B O 1
ATOM 7873 N N . VAL B 1 480 ? 12.379 -23.483 48.560 1.00 23.03 480 VAL B N 1
ATOM 7874 C CA . VAL B 1 480 ? 12.038 -22.170 49.066 1.00 23.39 480 VAL B CA 1
ATOM 7875 C C . VAL B 1 480 ? 11.125 -22.410 50.262 1.00 23.94 480 VAL B C 1
ATOM 7876 O O . VAL B 1 480 ? 10.115 -23.134 50.123 1.00 24.11 480 VAL B O 1
ATOM 7880 N N . THR B 1 481 ? 11.485 -21.838 51.419 1.00 23.37 481 THR B N 1
ATOM 7881 C CA . THR B 1 481 ? 10.686 -21.946 52.657 1.00 22.97 481 THR B CA 1
ATOM 7882 C C . THR B 1 481 ? 10.215 -20.575 53.152 1.00 23.22 481 THR B C 1
ATOM 7883 O O . THR B 1 481 ? 11.024 -19.689 53.383 1.00 23.11 481 THR B O 1
ATOM 7887 N N . PHE B 1 482 ? 8.896 -20.414 53.286 1.00 23.24 482 PHE B N 1
ATOM 7888 C CA . PHE B 1 482 ? 8.250 -19.193 53.747 1.00 22.55 482 PHE B CA 1
ATOM 7889 C C . PHE B 1 482 ? 7.495 -19.573 55.035 1.00 22.82 482 PHE B C 1
ATOM 7890 O O . PHE B 1 482 ? 6.429 -20.149 54.984 1.00 22.56 482 PHE B O 1
ATOM 7898 N N . ARG B 1 483 ? 8.083 -19.294 56.202 1.00 22.84 483 ARG B N 1
ATOM 7899 C CA . ARG B 1 483 ? 7.562 -19.867 57.441 1.00 22.79 483 ARG B CA 1
ATOM 7900 C C . ARG B 1 483 ? 7.594 -18.850 58.555 1.00 23.23 483 ARG B C 1
ATOM 7901 O O . ARG B 1 483 ? 8.454 -17.955 58.542 1.00 23.27 483 ARG B O 1
ATOM 7909 N N . ASN B 1 484 ? 6.648 -18.959 59.494 1.00 22.70 484 ASN B N 1
ATOM 7910 C CA . ASN B 1 484 ? 6.658 -18.140 60.703 1.00 21.71 484 ASN B CA 1
ATOM 7911 C C . ASN B 1 484 ? 6.633 -16.626 60.362 1.00 21.90 484 ASN B C 1
ATOM 7912 O O . ASN B 1 484 ? 7.436 -15.854 60.897 1.00 21.01 484 ASN B O 1
ATOM 7917 N N . ASN B 1 485 ? 5.689 -16.229 59.487 1.00 21.47 485 ASN B N 1
ATOM 7918 C CA . ASN B 1 485 ? 5.481 -14.833 59.048 1.00 20.92 485 ASN B CA 1
ATOM 7919 C C . ASN B 1 485 ? 4.039 -14.453 59.271 1.00 21.33 485 ASN B C 1
ATOM 7920 O O . ASN B 1 485 ? 3.169 -15.291 59.151 1.00 21.96 485 ASN B O 1
ATOM 7925 N N . ALA B 1 486 ? 3.796 -13.192 59.597 1.00 21.39 486 ALA B N 1
ATOM 7926 C CA . ALA B 1 486 ? 2.447 -12.713 59.830 1.00 21.98 486 ALA B CA 1
ATOM 7927 C C . ALA B 1 486 ? 2.220 -11.526 58.905 1.00 22.45 486 ALA B C 1
ATOM 7928 O O . ALA B 1 486 ? 3.136 -10.725 58.667 1.00 21.08 486 ALA B O 1
ATOM 7930 N N . MET B 1 487 ? 1.011 -11.440 58.351 1.00 22.51 487 MET B N 1
ATOM 7931 C CA . MET B 1 487 ? 0.696 -10.503 57.285 1.00 22.50 487 MET B CA 1
ATOM 7932 C C . MET B 1 487 ? -0.714 -9.917 57.465 1.00 24.01 487 MET B C 1
ATOM 7933 O O . MET B 1 487 ? -1.675 -10.630 57.787 1.00 23.26 487 MET B O 1
ATOM 7938 N N . ARG B 1 488 ? -0.838 -8.616 57.220 1.00 24.66 488 ARG B N 1
ATOM 7939 C CA . ARG B 1 488 ? -2.108 -7.949 57.384 1.00 25.97 488 ARG B CA 1
ATOM 7940 C C . ARG B 1 488 ? -2.305 -6.968 56.228 1.00 26.59 488 ARG B C 1
ATOM 7941 O O . ARG B 1 488 ? -1.346 -6.313 55.809 1.00 26.65 488 ARG B O 1
ATOM 7949 N N . ASP B 1 489 ? -3.536 -6.891 55.708 1.00 26.50 489 ASP B N 1
ATOM 7950 C CA . ASP B 1 489 ? -3.910 -5.907 54.675 1.00 26.93 489 ASP B CA 1
ATOM 7951 C C . ASP B 1 489 ? -3.100 -6.020 53.361 1.00 27.05 489 ASP B C 1
ATOM 7952 O O . ASP B 1 489 ? -2.786 -5.005 52.719 1.00 26.98 489 ASP B O 1
ATOM 7957 N N . LEU B 1 490 ? -2.777 -7.240 52.957 1.00 26.47 490 LEU B N 1
ATOM 7958 C CA . LEU B 1 490 ? -2.119 -7.442 51.675 1.00 27.03 490 LEU B CA 1
ATOM 7959 C C . LEU B 1 490 ? -2.965 -6.879 50.540 1.00 27.70 490 LEU B C 1
ATOM 7960 O O . LEU B 1 490 ? -4.167 -7.152 50.471 1.00 27.85 490 LEU B O 1
ATOM 7965 N N . ALA B 1 491 ? -2.346 -6.086 49.661 1.00 28.32 491 ALA B N 1
ATOM 7966 C CA . ALA B 1 491 ? -3.064 -5.492 48.526 1.00 28.73 491 ALA B CA 1
ATOM 7967 C C . ALA B 1 491 ? -3.452 -6.511 47.450 1.00 29.06 491 ALA B C 1
ATOM 7968 O O . ALA B 1 491 ? -4.391 -6.277 46.700 1.00 29.04 491 ALA B O 1
ATOM 7970 N N . LYS B 1 492 ? -2.752 -7.633 47.361 1.00 29.32 492 LYS B N 1
ATOM 7971 C CA . LYS B 1 492 ? -3.037 -8.539 46.237 1.00 30.39 492 LYS B CA 1
ATOM 7972 C C . LYS B 1 492 ? -3.382 -9.978 46.601 1.00 30.57 492 LYS B C 1
ATOM 7973 O O . LYS B 1 492 ? -4.552 -10.354 46.588 1.00 32.28 492 LYS B O 1
ATOM 7979 N N . GLN B 1 493 ? -2.374 -10.769 46.933 1.00 30.12 493 GLN B N 1
ATOM 7980 C CA . GLN B 1 493 ? -2.514 -12.200 47.131 1.00 30.20 493 GLN B CA 1
ATOM 7981 C C . GLN B 1 493 ? -1.504 -12.568 48.183 1.00 29.16 493 GLN B C 1
ATOM 7982 O O . GLN B 1 493 ? -0.587 -11.789 48.464 1.00 29.31 493 GLN B O 1
ATOM 7988 N N . VAL B 1 494 ? -1.660 -13.758 48.751 1.00 28.21 494 VAL B N 1
ATOM 7989 C CA . VAL B 1 494 ? -0.775 -14.266 49.791 1.00 26.99 494 VAL B CA 1
ATOM 7990 C C . VAL B 1 494 ? 0.463 -14.905 49.126 1.00 27.19 494 VAL B C 1
ATOM 7991 O O . VAL B 1 494 ? 1.599 -14.510 49.409 1.00 26.34 494 VAL B O 1
ATOM 7995 N N . MET B 1 495 ? 0.222 -15.871 48.231 1.00 27.03 495 MET B N 1
ATOM 7996 C CA . MET B 1 495 ? 1.267 -16.569 47.528 1.00 27.68 495 MET B CA 1
ATOM 7997 C C . MET B 1 495 ? 0.879 -16.855 46.080 1.00 27.33 495 MET B C 1
ATOM 7998 O O . MET B 1 495 ? -0.211 -17.362 45.822 1.00 27.65 495 MET B O 1
ATOM 8003 N N . VAL B 1 496 ? 1.788 -16.542 45.150 1.00 27.26 496 VAL B N 1
ATOM 8004 C CA . VAL B 1 496 ? 1.609 -16.794 43.714 1.00 27.41 496 VAL B CA 1
ATOM 8005 C C . VAL B 1 496 ? 2.815 -17.558 43.124 1.00 28.23 496 VAL B C 1
ATOM 8006 O O . VAL B 1 496 ? 3.977 -17.173 43.346 1.00 28.18 496 VAL B O 1
ATOM 8010 N N . MET B 1 497 ? 2.528 -18.636 42.393 1.00 27.99 497 MET B N 1
ATOM 8011 C CA . MET B 1 497 ? 3.527 -19.363 41.614 1.00 29.43 497 MET B CA 1
ATOM 8012 C C . MET B 1 497 ? 2.934 -19.514 40.234 1.00 30.08 497 MET B C 1
ATOM 8013 O O . MET B 1 497 ? 1.956 -20.255 40.067 1.00 30.30 497 MET B O 1
ATOM 8018 N N . THR B 1 498 ? 3.479 -18.772 39.268 1.00 30.55 498 THR B N 1
ATOM 8019 C CA . THR B 1 498 ? 2.976 -18.801 37.899 1.00 32.40 498 THR B CA 1
ATOM 8020 C C . THR B 1 498 ? 4.071 -18.892 36.847 1.00 33.92 498 THR B C 1
ATOM 8021 O O . THR B 1 498 ? 5.203 -18.411 37.030 1.00 33.11 498 THR B O 1
ATOM 8025 N N . LEU B 1 499 ? 3.699 -19.536 35.746 1.00 36.27 499 LEU B N 1
ATOM 8026 C CA . LEU B 1 499 ? 4.413 -19.479 34.481 1.00 39.26 499 LEU B CA 1
ATOM 8027 C C . LEU B 1 499 ? 3.626 -18.583 33.533 1.00 41.46 499 LEU B C 1
ATOM 8028 O O . LEU B 1 499 ? 2.518 -18.931 33.131 1.00 42.77 499 LEU B O 1
ATOM 8033 N N . ASP B 1 500 ? 4.181 -17.430 33.193 1.00 43.71 500 ASP B N 1
ATOM 8034 C CA . ASP B 1 500 ? 3.537 -16.495 32.280 1.00 46.76 500 ASP B CA 1
ATOM 8035 C C . ASP B 1 500 ? 3.973 -16.742 30.835 1.00 48.01 500 ASP B C 1
ATOM 8036 O O . ASP B 1 500 ? 4.887 -17.543 30.566 1.00 48.30 500 ASP B O 1
ATOM 8041 N N . TYR B 1 501 ? 3.273 -16.095 29.906 1.00 49.46 501 TYR B N 1
ATOM 8042 C CA . TYR B 1 501 ? 3.739 -15.966 28.532 1.00 51.45 501 TYR B CA 1
ATOM 8043 C C . TYR B 1 501 ? 4.736 -14.800 28.568 1.00 52.25 501 TYR B C 1
ATOM 8044 O O . TYR B 1 501 ? 4.452 -13.770 29.198 1.00 52.94 501 TYR B O 1
ATOM 8053 N N . ALA B 1 502 ? 5.884 -14.913 27.901 1.00 53.33 502 ALA B N 1
ATOM 8054 C CA . ALA B 1 502 ? 6.179 -15.912 26.871 1.00 54.16 502 ALA B CA 1
ATOM 8055 C C . ALA B 1 502 ? 6.495 -17.320 27.388 1.00 54.57 502 ALA B C 1
ATOM 8056 O O . ALA B 1 502 ? 7.295 -18.054 26.791 1.00 55.02 502 ALA B O 1
ATOM 8058 N N . ILE B 1 508 ? 12.937 -9.393 23.563 1.00 58.50 508 ILE B N 1
ATOM 8059 C CA . ILE B 1 508 ? 13.731 -8.612 24.530 1.00 57.96 508 ILE B CA 1
ATOM 8060 C C . ILE B 1 508 ? 15.282 -8.497 24.297 1.00 57.32 508 ILE B C 1
ATOM 8061 O O . ILE B 1 508 ? 15.821 -7.408 24.545 1.00 57.72 508 ILE B O 1
ATOM 8066 N N . ASP B 1 509 ? 16.032 -9.526 23.856 1.00 56.12 509 ASP B N 1
ATOM 8067 C CA . ASP B 1 509 ? 15.729 -10.968 23.825 1.00 54.51 509 ASP B CA 1
ATOM 8068 C C . ASP B 1 509 ? 17.071 -11.736 23.725 1.00 52.72 509 ASP B C 1
ATOM 8069 O O . ASP B 1 509 ? 18.138 -11.127 23.581 1.00 52.41 509 ASP B O 1
ATOM 8074 N N . TYR B 1 510 ? 16.984 -13.071 23.772 1.00 50.19 510 TYR B N 1
ATOM 8075 C CA . TYR B 1 510 ? 18.085 -13.979 24.111 1.00 47.35 510 TYR B CA 1
ATOM 8076 C C . TYR B 1 510 ? 17.658 -15.397 23.690 1.00 45.97 510 TYR B C 1
ATOM 8077 O O . TYR B 1 510 ? 16.459 -15.635 23.503 1.00 45.46 510 TYR B O 1
ATOM 8086 N N . PRO B 1 511 ? 18.618 -16.345 23.560 1.00 44.48 511 PRO B N 1
ATOM 8087 C CA . PRO B 1 511 ? 18.248 -17.728 23.214 1.00 43.76 511 PRO B CA 1
ATOM 8088 C C . PRO B 1 511 ? 17.297 -18.346 24.238 1.00 42.92 511 PRO B C 1
ATOM 8089 O O . PRO B 1 511 ? 17.570 -18.270 25.442 1.00 42.81 511 PRO B O 1
ATOM 8093 N N . PRO B 1 512 ? 16.183 -18.948 23.768 1.00 42.32 512 PRO B N 1
ATOM 8094 C CA . PRO B 1 512 ? 15.176 -19.497 24.681 1.00 41.83 512 PRO B CA 1
ATOM 8095 C C . PRO B 1 512 ? 15.598 -20.824 25.307 1.00 41.37 512 PRO B C 1
ATOM 8096 O O . PRO B 1 512 ? 16.334 -21.578 24.675 1.00 41.51 512 PRO B O 1
ATOM 8100 N N . ALA B 1 513 ? 15.150 -21.093 26.539 1.00 40.59 513 ALA B N 1
ATOM 8101 C CA . ALA B 1 513 ? 15.371 -22.401 27.153 1.00 40.60 513 ALA B CA 1
ATOM 8102 C C . ALA B 1 513 ? 14.482 -23.456 26.503 1.00 40.71 513 ALA B C 1
ATOM 8103 O O . ALA B 1 513 ? 13.369 -23.156 26.044 1.00 40.68 513 ALA B O 1
ATOM 8105 N N . LYS B 1 514 ? 14.990 -24.687 26.494 1.00 41.08 514 LYS B N 1
ATOM 8106 C CA . LYS B 1 514 ? 14.345 -25.847 25.868 1.00 41.42 514 LYS B CA 1
ATOM 8107 C C . LYS B 1 514 ? 13.375 -26.497 26.828 1.00 41.01 514 LYS B C 1
ATOM 8108 O O . LYS B 1 514 ? 12.302 -26.919 26.411 1.00 41.42 514 LYS B O 1
ATOM 8114 N N . ILE B 1 515 ? 13.778 -26.579 28.103 1.00 40.20 515 ILE B N 1
ATOM 8115 C CA . ILE B 1 515 ? 12.954 -27.106 29.185 1.00 39.53 515 ILE B CA 1
ATOM 8116 C C . ILE B 1 515 ? 12.258 -25.931 29.908 1.00 38.44 515 ILE B C 1
ATOM 8117 O O . ILE B 1 515 ? 12.937 -25.036 30.417 1.00 37.83 515 ILE B O 1
ATOM 8122 N N . PRO B 1 516 ? 10.898 -25.940 29.963 1.00 37.93 516 PRO B N 1
ATOM 8123 C CA . PRO B 1 516 ? 10.136 -24.859 30.625 1.00 36.67 516 PRO B CA 1
ATOM 8124 C C . PRO B 1 516 ? 10.548 -24.662 32.088 1.00 35.55 516 PRO B C 1
ATOM 8125 O O . PRO B 1 516 ? 11.116 -25.565 32.701 1.00 35.37 516 PRO B O 1
ATOM 8129 N N . ALA B 1 517 ? 10.269 -23.489 32.644 1.00 33.93 517 ALA B N 1
ATOM 8130 C CA . ALA B 1 517 ? 10.618 -23.245 34.035 1.00 32.44 517 ALA B CA 1
ATOM 8131 C C . ALA B 1 517 ? 9.718 -24.075 34.940 1.00 31.15 517 ALA B C 1
ATOM 8132 O O . ALA B 1 517 ? 8.591 -24.443 34.566 1.00 31.14 517 ALA B O 1
ATOM 8134 N N . GLN B 1 518 ? 10.234 -24.385 36.124 1.00 30.18 518 GLN B N 1
ATOM 8135 C CA . GLN B 1 518 ? 9.514 -25.193 37.100 1.00 28.69 518 GLN B CA 1
ATOM 8136 C C . GLN B 1 518 ? 9.758 -24.731 38.535 1.00 28.07 518 GLN B C 1
ATOM 8137 O O . GLN B 1 518 ? 10.897 -24.419 38.910 1.00 27.54 518 GLN B O 1
ATOM 8143 N N . PHE B 1 519 ? 8.693 -24.753 39.340 1.00 27.31 519 PHE B N 1
ATOM 8144 C CA . PHE B 1 519 ? 8.790 -24.530 40.769 1.00 27.01 519 PHE B CA 1
ATOM 8145 C C . PHE B 1 519 ? 8.501 -25.799 41.535 1.00 27.07 519 PHE B C 1
ATOM 8146 O O . PHE B 1 519 ? 7.466 -26.428 41.342 1.00 26.80 519 PHE B O 1
ATOM 8154 N N . TYR B 1 520 ? 9.427 -26.182 42.411 1.00 26.31 520 TYR B N 1
ATOM 8155 C CA . TYR B 1 520 ? 9.179 -27.321 43.261 1.00 25.78 520 TYR B CA 1
ATOM 8156 C C . TYR B 1 520 ? 9.808 -27.250 44.622 1.00 25.34 520 TYR B C 1
ATOM 8157 O O . TYR B 1 520 ? 10.743 -26.492 44.842 1.00 24.55 520 TYR B O 1
ATOM 8166 N N . ASP B 1 521 ? 9.241 -28.003 45.558 1.00 25.19 521 ASP B N 1
ATOM 8167 C CA . ASP B 1 521 ? 9.801 -28.076 46.885 1.00 25.06 521 ASP B CA 1
ATOM 8168 C C . ASP B 1 521 ? 9.723 -26.656 47.489 1.00 24.62 521 ASP B C 1
ATOM 8169 O O . ASP B 1 521 ? 10.735 -26.055 47.858 1.00 23.67 521 ASP B O 1
ATOM 8174 N N . PHE B 1 522 ? 8.491 -26.146 47.559 1.00 23.72 522 PHE B N 1
ATOM 8175 C CA . PHE B 1 522 ? 8.158 -24.883 48.203 1.00 23.49 522 PHE B CA 1
ATOM 8176 C C . PHE B 1 522 ? 7.436 -25.270 49.474 1.00 25.20 522 PHE B C 1
ATOM 8177 O O . PHE B 1 522 ? 6.611 -26.186 49.455 1.00 25.62 522 PHE B O 1
ATOM 8185 N N . THR B 1 523 ? 7.762 -24.594 50.574 1.00 26.83 523 THR B N 1
ATOM 8186 C CA . THR B 1 523 ? 7.121 -24.819 51.881 1.00 28.29 523 THR B CA 1
ATOM 8187 C C . THR B 1 523 ? 6.480 -23.534 52.417 1.00 28.82 523 THR B C 1
ATOM 8188 O O . THR B 1 523 ? 7.121 -22.468 52.440 1.00 29.40 523 THR B O 1
ATOM 8192 N N . LEU B 1 524 ? 5.208 -23.628 52.808 1.00 28.48 524 LEU B N 1
ATOM 8193 C CA . LEU B 1 524 ? 4.504 -22.523 53.439 1.00 28.52 524 LEU B CA 1
ATOM 8194 C C . LEU B 1 524 ? 3.910 -23.030 54.752 1.00 29.23 524 LEU B C 1
ATOM 8195 O O . LEU B 1 524 ? 2.978 -23.842 54.761 1.00 28.75 524 LEU B O 1
ATOM 8200 N N . LYS B 1 525 ? 4.443 -22.507 55.859 1.00 28.63 525 LYS B N 1
ATOM 8201 C CA . LYS B 1 525 ? 4.293 -23.115 57.155 1.00 28.36 525 LYS B CA 1
ATOM 8202 C C . LYS B 1 525 ? 4.176 -22.032 58.211 1.00 27.50 525 LYS B C 1
ATOM 8203 O O . LYS B 1 525 ? 5.007 -21.116 58.267 1.00 27.01 525 LYS B O 1
ATOM 8209 N N . ASN B 1 526 ? 3.134 -22.137 59.041 1.00 26.72 526 ASN B N 1
ATOM 8210 C CA . ASN B 1 526 ? 2.968 -21.325 60.249 1.00 25.76 526 ASN B CA 1
ATOM 8211 C C . ASN B 1 526 ? 2.897 -19.843 59.904 1.00 25.73 526 ASN B C 1
ATOM 8212 O O . ASN B 1 526 ? 3.675 -19.023 60.416 1.00 25.13 526 ASN B O 1
ATOM 8217 N N . VAL B 1 527 ? 1.938 -19.522 59.040 1.00 25.08 527 VAL B N 1
ATOM 8218 C CA . VAL B 1 527 ? 1.789 -18.216 58.445 1.00 24.13 527 VAL B CA 1
ATOM 8219 C C . VAL B 1 527 ? 0.346 -17.831 58.638 1.00 25.11 527 VAL B C 1
ATOM 8220 O O . VAL B 1 527 ? -0.550 -18.662 58.442 1.00 26.22 527 VAL B O 1
ATOM 8224 N N . THR B 1 528 ? 0.124 -16.582 59.049 1.00 25.01 528 THR B N 1
ATOM 8225 C CA . THR B 1 528 ? -1.211 -16.042 59.190 1.00 25.12 528 THR B CA 1
ATOM 8226 C C . THR B 1 528 ? -1.340 -14.832 58.308 1.00 25.25 528 THR B C 1
ATOM 8227 O O . THR B 1 528 ? -0.348 -14.136 58.052 1.00 26.55 528 THR B O 1
ATOM 8231 N N . VAL B 1 529 ? -2.550 -14.624 57.794 1.00 26.00 529 VAL B N 1
ATOM 8232 C CA . VAL B 1 529 ? -2.903 -13.440 57.009 1.00 26.07 529 VAL B CA 1
ATOM 8233 C C . VAL B 1 529 ? -4.250 -12.926 57.434 1.00 26.37 529 VAL B C 1
ATOM 8234 O O . VAL B 1 529 ? -5.247 -13.636 57.313 1.00 27.13 529 VAL B O 1
ATOM 8238 N N . ASP B 1 530 ? -4.295 -11.676 57.871 1.00 27.16 530 ASP B N 1
ATOM 8239 C CA . ASP B 1 530 ? -5.560 -11.001 58.111 1.00 26.84 530 ASP B CA 1
ATOM 8240 C C . ASP B 1 530 ? -5.828 -9.953 57.046 1.00 28.43 530 ASP B C 1
ATOM 8241 O O . ASP B 1 530 ? -5.179 -8.886 57.005 1.00 28.20 530 ASP B O 1
ATOM 8246 N N . ASN B 1 531 ? -6.819 -10.235 56.205 1.00 29.40 531 ASN B N 1
ATOM 8247 C CA . ASN B 1 531 ? -7.228 -9.339 55.132 1.00 31.10 531 ASN B CA 1
ATOM 8248 C C . ASN B 1 531 ? -6.242 -9.365 53.961 1.00 32.59 531 ASN B C 1
ATOM 8249 O O . ASN B 1 531 ? -5.121 -8.878 54.066 1.00 32.80 531 ASN B O 1
ATOM 8254 N N . SER B 1 532 ? -6.653 -9.955 52.852 1.00 34.15 532 SER B N 1
ATOM 8255 C CA . SER B 1 532 ? -5.981 -9.703 51.588 1.00 35.61 532 SER B CA 1
ATOM 8256 C C . SER B 1 532 ? -7.033 -9.008 50.717 1.00 36.14 532 SER B C 1
ATOM 8257 O O . SER B 1 532 ? -8.014 -9.619 50.308 1.00 36.30 532 SER B O 1
ATOM 8260 N N . THR B 1 533 ? -6.836 -7.714 50.469 1.00 36.69 533 THR B N 1
ATOM 8261 C CA . THR B 1 533 ? -7.906 -6.851 49.939 1.00 36.93 533 THR B CA 1
ATOM 8262 C C . THR B 1 533 ? -8.077 -6.872 48.404 1.00 37.18 533 THR B C 1
ATOM 8263 O O . THR B 1 533 ? -8.901 -6.118 47.865 1.00 37.11 533 THR B O 1
ATOM 8267 N N . GLY B 1 534 ? -7.296 -7.708 47.710 1.00 36.87 534 GLY B N 1
ATOM 8268 C CA . GLY B 1 534 ? -7.330 -7.785 46.249 1.00 36.78 534 GLY B CA 1
ATOM 8269 C C . GLY B 1 534 ? -8.330 -8.793 45.725 1.00 36.85 534 GLY B C 1
ATOM 8270 O O . GLY B 1 534 ? -8.796 -9.663 46.464 1.00 37.24 534 GLY B O 1
ATOM 8271 N N . LYS B 1 535 ? -8.643 -8.709 44.439 1.00 36.77 535 LYS B N 1
ATOM 8272 C CA . LYS B 1 535 ? -9.691 -9.556 43.861 1.00 37.22 535 LYS B CA 1
ATOM 8273 C C . LYS B 1 535 ? -9.182 -10.910 43.302 1.00 36.73 535 LYS B C 1
ATOM 8274 O O . LYS B 1 535 ? -9.975 -11.834 43.028 1.00 36.70 535 LYS B O 1
ATOM 8280 N N . ASN B 1 536 ? -7.866 -11.035 43.148 1.00 35.48 536 ASN B N 1
ATOM 8281 C CA . ASN B 1 536 ? -7.290 -12.281 42.628 1.00 34.47 536 ASN B CA 1
ATOM 8282 C C . ASN B 1 536 ? -7.080 -13.350 43.695 1.00 31.91 536 ASN B C 1
ATOM 8283 O O . ASN B 1 536 ? -7.089 -13.042 44.891 1.00 32.47 536 ASN B O 1
ATOM 8288 N N . PRO B 1 537 ? -6.953 -14.620 43.265 1.00 30.17 537 PRO B N 1
ATOM 8289 C CA . PRO B 1 537 ? -6.943 -15.764 44.170 1.00 28.59 537 PRO B CA 1
ATOM 8290 C C . PRO B 1 537 ? -5.948 -15.604 45.319 1.00 27.87 537 PRO B C 1
ATOM 8291 O O . PRO B 1 537 ? -4.829 -15.138 45.105 1.00 27.19 537 PRO B O 1
ATOM 8295 N N . SER B 1 538 ? -6.351 -15.991 46.528 1.00 26.86 538 SER B N 1
ATOM 8296 C CA . SER B 1 538 ? -5.494 -15.850 47.711 1.00 26.71 538 SER B CA 1
ATOM 8297 C C . SER B 1 538 ? -4.170 -16.606 47.561 1.00 26.28 538 SER B C 1
ATOM 8298 O O . SER B 1 538 ? -3.095 -16.041 47.768 1.00 26.84 538 SER B O 1
ATOM 8301 N N . ILE B 1 539 ? -4.276 -17.899 47.254 1.00 26.14 539 ILE B N 1
ATOM 8302 C CA . ILE B 1 539 ? -3.179 -18.717 46.757 1.00 24.61 539 ILE B CA 1
ATOM 8303 C C . ILE B 1 539 ? -3.445 -19.053 45.287 1.00 24.63 539 ILE B C 1
ATOM 8304 O O . ILE B 1 539 ? -4.484 -19.638 44.929 1.00 24.71 539 ILE B O 1
ATOM 8309 N N . GLU B 1 540 ? -2.509 -18.656 44.436 1.00 24.18 540 GLU B N 1
ATOM 8310 C CA . GLU B 1 540 ? -2.595 -18.906 43.022 1.00 25.12 540 GLU B CA 1
ATOM 8311 C C . GLU B 1 540 ? -1.334 -19.612 42.556 1.00 25.51 540 GLU B C 1
ATOM 8312 O O . GLU B 1 540 ? -0.223 -19.098 42.708 1.00 25.59 540 GLU B O 1
ATOM 8318 N N . ILE B 1 541 ? -1.530 -20.818 42.034 1.00 25.79 541 ILE B N 1
ATOM 8319 C CA . ILE B 1 541 ? -0.487 -21.649 41.474 1.00 25.40 541 ILE B CA 1
ATOM 8320 C C . ILE B 1 541 ? -0.934 -22.032 40.054 1.00 27.88 541 ILE B C 1
ATOM 8321 O O . ILE B 1 541 ? -2.096 -22.433 39.862 1.00 28.51 541 ILE B O 1
ATOM 8326 N N . LYS B 1 542 ? -0.047 -21.865 39.065 1.00 28.92 542 LYS B N 1
ATOM 8327 C CA . LYS B 1 542 ? -0.367 -22.146 37.647 1.00 30.21 542 LYS B CA 1
ATOM 8328 C C . LYS B 1 542 ? 0.884 -22.467 36.896 1.00 30.30 542 LYS B C 1
ATOM 8329 O O . LYS B 1 542 ? 1.919 -21.826 37.113 1.00 30.97 542 LYS B O 1
ATOM 8335 N N . GLY B 1 543 ? 0.790 -23.414 35.971 1.00 29.59 543 GLY B N 1
ATOM 8336 C CA . GLY B 1 543 ? 1.851 -23.634 34.997 1.00 29.52 543 GLY B CA 1
ATOM 8337 C C . GLY B 1 543 ? 1.176 -23.804 33.654 1.00 29.26 543 GLY B C 1
ATOM 8338 O O . GLY B 1 543 ? 0.327 -23.010 33.277 1.00 28.04 543 GLY B O 1
ATOM 8339 N N . ASP B 1 544 ? 1.534 -24.868 32.951 1.00 29.48 544 ASP B N 1
ATOM 8340 C CA . ASP B 1 544 ? 0.913 -25.175 31.671 1.00 30.95 544 ASP B CA 1
ATOM 8341 C C . ASP B 1 544 ? 1.158 -26.647 31.357 1.00 31.22 544 ASP B C 1
ATOM 8342 O O . ASP B 1 544 ? 2.126 -26.998 30.677 1.00 31.14 544 ASP B O 1
ATOM 8347 N N . THR B 1 545 ? 0.286 -27.497 31.893 1.00 31.80 545 THR B N 1
ATOM 8348 C CA . THR B 1 545 ? 0.398 -28.957 31.746 1.00 32.41 545 THR B CA 1
ATOM 8349 C C . THR B 1 545 ? 0.335 -29.372 30.272 1.00 33.50 545 THR B C 1
ATOM 8350 O O . THR B 1 545 ? 1.018 -30.318 29.864 1.00 34.06 545 THR B O 1
ATOM 8354 N N . ALA B 1 546 ? -0.454 -28.644 29.478 1.00 34.42 546 ALA B N 1
ATOM 8355 C CA . ALA B 1 546 ? -0.523 -28.861 28.026 1.00 35.55 546 ALA B CA 1
ATOM 8356 C C . ALA B 1 546 ? 0.827 -28.688 27.310 1.00 36.65 546 ALA B C 1
ATOM 8357 O O . ALA B 1 546 ? 1.072 -29.318 26.267 1.00 36.94 546 ALA B O 1
ATOM 8359 N N . ASN B 1 547 ? 1.679 -27.822 27.875 1.00 37.21 547 ASN B N 1
ATOM 8360 C CA . ASN B 1 547 ? 3.036 -27.568 27.395 1.00 37.61 547 ASN B CA 1
ATOM 8361 C C . ASN B 1 547 ? 4.087 -28.323 28.239 1.00 37.97 547 ASN B C 1
ATOM 8362 O O . ASN B 1 547 ? 5.279 -28.005 28.197 1.00 38.32 547 ASN B O 1
ATOM 8367 N N . LYS B 1 548 ? 3.622 -29.331 28.989 1.00 38.25 548 LYS B N 1
ATOM 8368 C CA . LYS B 1 548 ? 4.445 -30.153 29.900 1.00 38.07 548 LYS B CA 1
ATOM 8369 C C . LYS B 1 548 ? 5.093 -29.356 31.055 1.00 37.37 548 LYS B C 1
ATOM 8370 O O . LYS B 1 548 ? 6.170 -29.721 31.564 1.00 37.34 548 LYS B O 1
ATOM 8376 N N . ALA B 1 549 ? 4.417 -28.285 31.472 1.00 35.87 549 ALA B N 1
ATOM 8377 C CA . ALA B 1 549 ? 4.923 -27.397 32.509 1.00 34.77 549 ALA B CA 1
ATOM 8378 C C . ALA B 1 549 ? 4.090 -27.368 33.808 1.00 33.69 549 ALA B C 1
ATOM 8379 O O . ALA B 1 549 ? 3.171 -26.586 33.971 1.00 33.89 549 ALA B O 1
ATOM 8381 N N . TRP B 1 550 ? 4.450 -28.224 34.745 1.00 33.05 550 TRP B N 1
ATOM 8382 C CA . TRP B 1 550 ? 3.804 -28.228 36.030 1.00 32.13 550 TRP B CA 1
ATOM 8383 C C . TRP B 1 550 ? 4.782 -27.983 37.181 1.00 31.33 550 TRP B C 1
ATOM 8384 O O . TRP B 1 550 ? 5.999 -28.126 37.051 1.00 31.97 550 TRP B O 1
ATOM 8395 N N . HIS B 1 551 ? 4.223 -27.577 38.303 1.00 30.46 551 HIS B N 1
ATOM 8396 C CA . HIS B 1 551 ? 4.964 -27.394 39.533 1.00 30.29 551 HIS B CA 1
ATOM 8397 C C . HIS B 1 551 ? 4.734 -28.647 40.378 1.00 29.69 551 HIS B C 1
ATOM 8398 O O . HIS B 1 551 ? 3.825 -29.417 40.095 1.00 28.85 551 HIS B O 1
ATOM 8405 N N . ARG B 1 552 ? 5.581 -28.859 41.376 1.00 29.96 552 ARG B N 1
ATOM 8406 C CA . ARG B 1 552 ? 5.452 -30.010 42.249 1.00 30.52 552 ARG B CA 1
ATOM 8407 C C . ARG B 1 552 ? 6.056 -29.792 43.635 1.00 29.69 552 ARG B C 1
ATOM 8408 O O . ARG B 1 552 ? 6.795 -28.829 43.852 1.00 30.45 552 ARG B O 1
ATOM 8416 N N . LEU B 1 553 ? 5.723 -30.683 44.568 1.00 28.27 553 LEU B N 1
ATOM 8417 C CA . LEU B 1 553 ? 6.271 -30.692 45.923 1.00 27.50 553 LEU B CA 1
ATOM 8418 C C . LEU B 1 553 ? 6.047 -29.380 46.677 1.00 27.31 553 LEU B C 1
ATOM 8419 O O . LEU B 1 553 ? 6.983 -28.725 47.145 1.00 26.93 553 LEU B O 1
ATOM 8424 N N . VAL B 1 554 ? 4.781 -29.022 46.796 1.00 26.14 554 VAL B N 1
ATOM 8425 C CA . VAL B 1 554 ? 4.388 -27.838 47.490 1.00 25.91 554 VAL B CA 1
ATOM 8426 C C . VAL B 1 554 ? 3.736 -28.364 48.757 1.00 25.88 554 VAL B C 1
ATOM 8427 O O . VAL B 1 554 ? 2.814 -29.160 48.693 1.00 25.03 554 VAL B O 1
ATOM 8431 N N . HIS B 1 555 ? 4.252 -27.902 49.896 1.00 26.41 555 HIS B N 1
ATOM 8432 C CA . HIS B 1 555 ? 3.877 -28.353 51.216 1.00 26.66 555 HIS B CA 1
ATOM 8433 C C . HIS B 1 555 ? 3.371 -27.156 51.989 1.00 27.03 555 HIS B C 1
ATOM 8434 O O . HIS B 1 555 ? 4.134 -26.227 52.270 1.00 26.78 555 HIS B O 1
ATOM 8441 N N . VAL B 1 556 ? 2.075 -27.149 52.296 1.00 26.67 556 VAL B N 1
ATOM 8442 C CA . VAL B 1 556 ? 1.480 -26.055 53.055 1.00 26.49 556 VAL B CA 1
ATOM 8443 C C . VAL B 1 556 ? 0.885 -26.643 54.312 1.00 27.62 556 VAL B C 1
ATOM 8444 O O . VAL B 1 556 ? 0.239 -27.703 54.269 1.00 28.59 556 VAL B O 1
ATOM 8448 N N . ASN B 1 557 ? 1.096 -25.955 55.427 1.00 27.65 557 ASN B N 1
ATOM 8449 C CA . ASN B 1 557 ? 0.865 -26.517 56.744 1.00 28.06 557 ASN B CA 1
ATOM 8450 C C . ASN B 1 557 ? 0.717 -25.414 57.751 1.00 27.28 557 ASN B C 1
ATOM 8451 O O . ASN B 1 557 ? 1.622 -24.565 57.916 1.00 26.61 557 ASN B O 1
ATOM 8456 N N . ASN B 1 558 ? -0.420 -25.453 58.436 1.00 26.89 558 ASN B N 1
ATOM 8457 C CA . ASN B 1 558 ? -0.748 -24.584 59.545 1.00 26.16 558 ASN B CA 1
ATOM 8458 C C . ASN B 1 558 ? -0.779 -23.091 59.166 1.00 26.68 558 ASN B C 1
ATOM 8459 O O . ASN B 1 558 ? -0.014 -22.252 59.686 1.00 27.10 558 ASN B O 1
ATOM 8464 N N . VAL B 1 559 ? -1.731 -22.764 58.298 1.00 26.49 559 VAL B N 1
ATOM 8465 C CA . VAL B 1 559 ? -1.893 -21.439 57.741 1.00 25.58 559 VAL B CA 1
ATOM 8466 C C . VAL B 1 559 ? -3.322 -21.028 58.032 1.00 27.20 559 VAL B C 1
ATOM 8467 O O . VAL B 1 559 ? -4.252 -21.812 57.807 1.00 27.70 559 VAL B O 1
ATOM 8471 N N . GLN B 1 560 ? -3.506 -19.819 58.557 1.00 28.02 560 GLN B N 1
ATOM 8472 C CA . GLN B 1 560 ? -4.846 -19.264 58.773 1.00 29.30 560 GLN B CA 1
ATOM 8473 C C . GLN B 1 560 ? -5.029 -17.992 57.936 1.00 29.78 560 GLN B C 1
ATOM 8474 O O . GLN B 1 560 ? -4.204 -17.064 58.009 1.00 30.01 560 GLN B O 1
ATOM 8480 N N . LEU B 1 561 ? -6.093 -17.977 57.130 1.00 29.90 561 LEU B N 1
ATOM 8481 C CA . LEU B 1 561 ? -6.382 -16.904 56.177 1.00 30.31 561 LEU B CA 1
ATOM 8482 C C . LEU B 1 561 ? -7.767 -16.270 56.381 1.00 30.46 561 LEU B C 1
ATOM 8483 O O . LEU B 1 561 ? -8.783 -16.861 56.025 1.00 30.69 561 LEU B O 1
ATOM 8488 N N . ASN B 1 562 ? -7.790 -15.056 56.915 1.00 30.10 562 ASN B N 1
ATOM 8489 C CA . ASN B 1 562 ? -9.020 -14.367 57.248 1.00 30.18 562 ASN B CA 1
ATOM 8490 C C . ASN B 1 562 ? -9.263 -13.245 56.265 1.00 30.34 562 ASN B C 1
ATOM 8491 O O . ASN B 1 562 ? -8.355 -12.455 56.008 1.00 29.24 562 ASN B O 1
ATOM 8496 N N . ASN B 1 563 ? -10.496 -13.157 55.755 1.00 30.39 563 ASN B N 1
ATOM 8497 C CA . ASN B 1 563 ? -10.899 -12.155 54.752 1.00 30.99 563 ASN B CA 1
ATOM 8498 C C . ASN B 1 563 ? -10.013 -12.180 53.478 1.00 31.04 563 ASN B C 1
ATOM 8499 O O . ASN B 1 563 ? -9.361 -11.189 53.101 1.00 30.73 563 ASN B O 1
ATOM 8504 N N . VAL B 1 564 ? -9.990 -13.347 52.837 1.00 31.04 564 VAL B N 1
ATOM 8505 C CA . VAL B 1 564 ? -9.252 -13.540 51.588 1.00 30.46 564 VAL B CA 1
ATOM 8506 C C . VAL B 1 564 ? -10.199 -14.101 50.519 1.00 30.48 564 VAL B C 1
ATOM 8507 O O . VAL B 1 564 ? -11.321 -14.492 50.835 1.00 30.16 564 VAL B O 1
ATOM 8511 N N . THR B 1 565 ? -9.754 -14.129 49.262 1.00 30.85 565 THR B N 1
ATOM 8512 C CA . THR B 1 565 ? -10.522 -14.760 48.165 1.00 31.10 565 THR B CA 1
ATOM 8513 C C . THR B 1 565 ? -10.206 -16.262 48.108 1.00 31.15 565 THR B C 1
ATOM 8514 O O . THR B 1 565 ? -9.230 -16.703 48.733 1.00 31.51 565 THR B O 1
ATOM 8518 N N . PRO B 1 566 ? -11.032 -17.066 47.397 1.00 31.19 566 PRO B N 1
ATOM 8519 C CA . PRO B 1 566 ? -10.632 -18.467 47.248 1.00 31.00 566 PRO B CA 1
ATOM 8520 C C . PRO B 1 566 ? -9.371 -18.682 46.396 1.00 31.21 566 PRO B C 1
ATOM 8521 O O . PRO B 1 566 ? -9.013 -17.853 45.555 1.00 30.41 566 PRO B O 1
ATOM 8525 N N . THR B 1 567 ? -8.741 -19.830 46.618 1.00 31.31 567 THR B N 1
ATOM 8526 C CA . THR B 1 567 ? -7.604 -20.308 45.848 1.00 31.08 567 THR B CA 1
ATOM 8527 C C . THR B 1 567 ? -7.916 -20.587 44.353 1.00 31.24 567 THR B C 1
ATOM 8528 O O . THR B 1 567 ? -9.071 -20.786 43.956 1.00 30.25 567 THR B O 1
ATOM 8532 N N . ALA B 1 568 ? -6.875 -20.515 43.526 1.00 31.26 568 ALA B N 1
ATOM 8533 C CA . ALA B 1 568 ? -6.904 -21.030 42.155 1.00 31.69 568 ALA B CA 1
ATOM 8534 C C . ALA B 1 568 ? -5.605 -21.790 41.936 1.00 31.83 568 ALA B C 1
ATOM 8535 O O . ALA B 1 568 ? -4.539 -21.208 41.838 1.00 32.17 568 ALA B O 1
ATOM 8537 N N . ILE B 1 569 ? -5.698 -23.084 41.845 1.00 32.52 569 ILE B N 1
ATOM 8538 C CA . ILE B 1 569 ? -4.547 -23.914 41.886 1.00 32.35 569 ILE B CA 1
ATOM 8539 C C . ILE B 1 569 ? -4.613 -24.873 40.731 1.00 33.13 569 ILE B C 1
ATOM 8540 O O . ILE B 1 569 ? -5.535 -25.628 40.605 1.00 33.39 569 ILE B O 1
ATOM 8545 N N . SER B 1 570 ? -3.618 -24.841 39.889 1.00 20.00 570 SER B N 1
ATOM 8546 C CA . SER B 1 570 ? -3.570 -25.771 38.831 1.00 20.00 570 SER B CA 1
ATOM 8547 C C . SER B 1 570 ? -2.188 -26.080 38.372 1.00 20.00 570 SER B C 1
ATOM 8548 O O . SER B 1 570 ? -1.290 -25.362 38.672 1.00 33.99 570 SER B O 1
ATOM 8551 N N . ASP B 1 571 ? -2.030 -27.169 37.646 1.00 32.13 571 ASP B N 1
ATOM 8552 C CA . ASP B 1 571 ? -0.738 -27.621 37.172 1.00 30.59 571 ASP B CA 1
ATOM 8553 C C . ASP B 1 571 ? 0.242 -27.888 38.295 1.00 30.09 571 ASP B C 1
ATOM 8554 O O . ASP B 1 571 ? 1.359 -27.440 38.275 1.00 29.85 571 ASP B O 1
ATOM 8559 N N . LEU B 1 572 ? -0.217 -28.647 39.260 1.00 28.93 572 LEU B N 1
ATOM 8560 C CA . LEU B 1 572 ? 0.514 -28.956 40.474 1.00 28.36 572 LEU B CA 1
ATOM 8561 C C . LEU B 1 572 ? 0.383 -30.443 40.803 1.00 29.07 572 LEU B C 1
ATOM 8562 O O . LEU B 1 572 ? -0.703 -31.017 40.753 1.00 28.76 572 LEU B O 1
ATOM 8567 N N . ARG B 1 573 ? 1.498 -31.054 41.165 1.00 29.92 573 ARG B N 1
ATOM 8568 C CA . ARG B 1 573 ? 1.542 -32.482 41.481 1.00 30.91 573 ARG B CA 1
ATOM 8569 C C . ARG B 1 573 ? 2.324 -32.709 42.751 1.00 31.32 573 ARG B C 1
ATOM 8570 O O . ARG B 1 573 ? 3.091 -31.841 43.176 1.00 32.35 573 ARG B O 1
ATOM 8578 N N . ASP B 1 574 ? 2.115 -33.878 43.348 1.00 32.36 574 ASP B N 1
ATOM 8579 C CA . ASP B 1 574 ? 2.804 -34.334 44.553 1.00 33.13 574 ASP B CA 1
ATOM 8580 C C . ASP B 1 574 ? 2.845 -33.295 45.677 1.00 33.25 574 ASP B C 1
ATOM 8581 O O . ASP B 1 574 ? 3.919 -32.980 46.221 1.00 34.46 574 ASP B O 1
ATOM 8586 N N . SER B 1 575 ? 1.672 -32.778 46.025 1.00 32.49 575 SER B N 1
ATOM 8587 C CA . SER B 1 575 ? 1.551 -31.665 46.958 1.00 32.60 575 SER B CA 1
ATOM 8588 C C . SER B 1 575 ? 0.492 -31.890 48.008 1.00 32.95 575 SER B C 1
ATOM 8589 O O . SER B 1 575 ? -0.427 -32.669 47.792 1.00 32.87 575 SER B O 1
ATOM 8592 N N . GLU B 1 576 ? 0.612 -31.199 49.141 1.00 33.01 576 GLU B N 1
ATOM 8593 C CA . GLU B 1 576 ? -0.407 -31.274 50.185 1.00 33.61 576 GLU B CA 1
ATOM 8594 C C . GLU B 1 576 ? -0.658 -29.946 50.907 1.00 33.50 576 GLU B C 1
ATOM 8595 O O . GLU B 1 576 ? 0.229 -29.078 51.007 1.00 32.99 576 GLU B O 1
ATOM 8601 N N . PHE B 1 577 ? -1.893 -29.779 51.364 1.00 33.04 577 PHE B N 1
ATOM 8602 C CA . PHE B 1 577 ? -2.320 -28.559 52.007 1.00 33.04 577 PHE B CA 1
ATOM 8603 C C . PHE B 1 577 ? -3.037 -28.880 53.313 1.00 33.22 577 PHE B C 1
ATOM 8604 O O . PHE B 1 577 ? -4.282 -29.002 53.325 1.00 33.62 577 PHE B O 1
ATOM 8612 N N . ASN B 1 578 ? -2.266 -28.971 54.400 1.00 32.66 578 ASN B N 1
ATOM 8613 C CA . ASN B 1 578 ? -2.776 -29.377 55.722 1.00 32.98 578 ASN B CA 1
ATOM 8614 C C . ASN B 1 578 ? -3.022 -28.260 56.736 1.00 32.97 578 ASN B C 1
ATOM 8615 O O . ASN B 1 578 ? -2.233 -27.341 56.873 1.00 32.78 578 ASN B O 1
ATOM 8620 N N . LYS B 1 579 ? -4.140 -28.352 57.451 1.00 33.39 579 LYS B N 1
ATOM 8621 C CA . LYS B 1 579 ? -4.506 -27.386 58.481 1.00 33.15 579 LYS B CA 1
ATOM 8622 C C . LYS B 1 579 ? -4.392 -25.952 57.962 1.00 32.89 579 LYS B C 1
ATOM 8623 O O . LYS B 1 579 ? -3.754 -25.099 58.595 1.00 32.69 579 LYS B O 1
ATOM 8629 N N . VAL B 1 580 ? -4.994 -25.720 56.794 1.00 32.65 580 VAL B N 1
ATOM 8630 C CA . VAL B 1 580 ? -5.130 -24.403 56.211 1.00 32.31 580 VAL B CA 1
ATOM 8631 C C . VAL B 1 580 ? -6.559 -23.984 56.458 1.00 33.13 580 VAL B C 1
ATOM 8632 O O . VAL B 1 580 ? -7.497 -24.584 55.912 1.00 32.92 580 VAL B O 1
ATOM 8636 N N . THR B 1 581 ? -6.729 -22.947 57.275 1.00 33.35 581 THR B N 1
ATOM 8637 C CA . THR B 1 581 ? -8.059 -22.533 57.698 1.00 33.77 581 THR B CA 1
ATOM 8638 C C . THR B 1 581 ? -8.446 -21.178 57.118 1.00 33.45 581 THR B C 1
ATOM 8639 O O . THR B 1 581 ? -7.766 -20.183 57.342 1.00 33.59 581 THR B O 1
ATOM 8643 N N . PHE B 1 582 ? -9.551 -21.165 56.376 1.00 34.04 582 PHE B N 1
ATOM 8644 C CA . PHE B 1 582 ? -10.163 -19.949 55.845 1.00 34.25 582 PHE B CA 1
ATOM 8645 C C . PHE B 1 582 ? -11.352 -19.465 56.672 1.00 35.19 582 PHE B C 1
ATOM 8646 O O . PHE B 1 582 ? -12.230 -20.248 57.035 1.00 34.49 582 PHE B O 1
ATOM 8654 N N . THR B 1 583 ? -11.387 -18.167 56.947 1.00 36.16 583 THR B N 1
ATOM 8655 C CA . THR B 1 583 ? -12.522 -17.543 57.615 1.00 37.13 583 THR B CA 1
ATOM 8656 C C . THR B 1 583 ? -12.882 -16.254 56.891 1.00 37.37 583 THR B C 1
ATOM 8657 O O . THR B 1 583 ? -12.043 -15.664 56.243 1.00 37.21 583 THR B O 1
ATOM 8661 N N . GLU B 1 584 ? -14.142 -15.841 56.984 1.00 37.66 584 GLU B N 1
ATOM 8662 C CA . GLU B 1 584 ? -14.633 -14.644 56.303 1.00 38.10 584 GLU B CA 1
ATOM 8663 C C . GLU B 1 584 ? -14.259 -14.637 54.813 1.00 37.92 584 GLU B C 1
ATOM 8664 O O . GLU B 1 584 ? -13.936 -13.588 54.241 1.00 38.54 584 GLU B O 1
ATOM 8670 N N . LEU B 1 585 ? -14.311 -15.812 54.197 1.00 37.39 585 LEU B N 1
ATOM 8671 C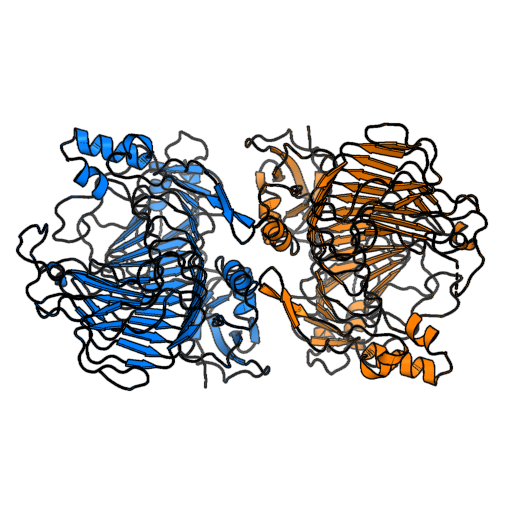 CA . LEU B 1 585 ? -13.963 -15.975 52.802 1.00 37.24 585 LEU B CA 1
ATOM 8672 C C . LEU B 1 585 ? -14.816 -15.087 51.914 1.00 37.84 585 LEU B C 1
ATOM 8673 O O . LEU B 1 585 ? -16.035 -15.010 52.068 1.00 38.23 585 LEU B O 1
ATOM 8678 N N . ARG B 1 586 ? -14.161 -14.397 50.993 1.00 38.34 586 ARG B N 1
ATOM 8679 C CA . ARG B 1 586 ? -14.864 -13.681 49.956 1.00 38.33 586 ARG B CA 1
ATOM 8680 C C . ARG B 1 586 ? -15.141 -14.618 48.766 1.00 38.48 586 ARG B C 1
ATOM 8681 O O . ARG B 1 586 ? -14.512 -14.537 47.710 1.00 37.76 586 ARG B O 1
ATOM 8689 N N . GLY B 1 587 ? -16.103 -15.520 48.959 1.00 39.29 587 GLY B N 1
ATOM 8690 C CA . GLY B 1 587 ? -16.443 -16.518 47.936 1.00 39.37 587 GLY B CA 1
ATOM 8691 C C . GLY B 1 587 ? -17.193 -17.708 48.511 1.00 39.68 587 GLY B C 1
ATOM 8692 O O . GLY B 1 587 ? -17.417 -17.788 49.715 1.00 39.14 587 GLY B O 1
ATOM 8693 N N . ASP B 1 588 ? -17.569 -18.638 47.639 1.00 40.40 588 ASP B N 1
ATOM 8694 C CA . ASP B 1 588 ? -18.359 -19.804 48.035 1.00 41.23 588 ASP B CA 1
ATOM 8695 C C . ASP B 1 588 ? -17.482 -20.850 48.717 1.00 41.01 588 ASP B C 1
ATOM 8696 O O . ASP B 1 588 ? -17.612 -21.052 49.933 1.00 42.35 588 ASP B O 1
ATOM 8701 N N . THR B 1 589 ? -16.571 -21.479 47.967 1.00 40.05 589 THR B N 1
ATOM 8702 C CA . THR B 1 589 ? -15.613 -22.437 48.553 1.00 39.06 589 THR B CA 1
ATOM 8703 C C . THR B 1 589 ? -14.133 -22.014 48.356 1.00 38.01 589 THR B C 1
ATOM 8704 O O . THR B 1 589 ? -13.781 -21.451 47.312 1.00 38.15 589 THR B O 1
ATOM 8708 N N . PRO B 1 590 ? -13.270 -22.282 49.367 1.00 36.97 590 PRO B N 1
ATOM 8709 C CA . PRO B 1 590 ? -11.848 -21.891 49.335 1.00 35.39 590 PRO B CA 1
ATOM 8710 C C . PRO B 1 590 ? -10.945 -22.614 48.309 1.00 34.91 590 PRO B C 1
ATOM 8711 O O . PRO B 1 590 ? -10.034 -21.983 47.759 1.00 34.20 590 PRO B O 1
ATOM 8715 N N . TRP B 1 591 ? -11.180 -23.906 48.064 1.00 33.68 591 TRP B N 1
ATOM 8716 C CA . TRP B 1 591 ? -10.306 -24.713 47.233 1.00 33.56 591 TRP B CA 1
ATOM 8717 C C . TRP B 1 591 ? -10.796 -24.860 45.804 1.00 34.20 591 TRP B C 1
ATOM 8718 O O . TRP B 1 591 ? -11.936 -25.248 45.578 1.00 34.42 591 TRP B O 1
ATOM 8729 N N . HIS B 1 592 ? -9.928 -24.536 44.845 1.00 34.40 592 HIS B N 1
ATOM 8730 C CA . HIS B 1 592 ? -10.226 -24.721 43.426 1.00 35.29 592 HIS B CA 1
ATOM 8731 C C . HIS B 1 592 ? -9.000 -25.261 42.739 1.00 35.35 592 HIS B C 1
ATOM 8732 O O . HIS B 1 592 ? -7.968 -24.581 42.642 1.00 36.63 592 HIS B O 1
ATOM 8739 N N . PHE B 1 593 ? -9.127 -26.498 42.281 1.00 35.15 593 PHE B N 1
ATOM 8740 C CA . PHE B 1 593 ? -8.047 -27.266 41.732 1.00 34.81 593 PHE B CA 1
ATOM 8741 C C . PHE B 1 593 ? -8.381 -27.687 40.288 1.00 35.03 593 PHE B C 1
ATOM 8742 O O . PHE B 1 593 ? -9.525 -28.025 39.993 1.00 35.24 593 PHE B O 1
ATOM 8750 N N . SER B 1 594 ? -7.404 -27.633 39.383 1.00 34.94 594 SER B N 1
ATOM 8751 C CA . SER B 1 594 ? -7.562 -28.199 38.025 1.00 35.82 594 SER B CA 1
ATOM 8752 C C . SER B 1 594 ? -6.221 -28.667 37.465 1.00 36.04 594 SER B C 1
ATOM 8753 O O . SER B 1 594 ? -5.183 -28.065 37.768 1.00 35.70 594 SER B O 1
ATOM 8756 N N . GLU B 1 595 ? -6.238 -29.747 36.675 1.00 36.07 595 GLU B N 1
ATOM 8757 C CA . GLU B 1 595 ? -5.000 -30.354 36.155 1.00 36.07 595 GLU B CA 1
ATOM 8758 C C . GLU B 1 595 ? -4.014 -30.625 37.277 1.00 35.57 595 GLU B C 1
ATOM 8759 O O . GLU B 1 595 ? -2.904 -30.090 37.295 1.00 35.81 595 GLU B O 1
ATOM 8765 N N . VAL B 1 596 ? -4.427 -31.448 38.231 1.00 34.71 596 VAL B N 1
ATOM 8766 C CA . VAL B 1 596 ? -3.584 -31.787 39.365 1.00 33.63 596 VAL B CA 1
ATOM 8767 C C . VAL B 1 596 ? -3.415 -33.292 39.375 1.00 34.18 596 VAL B C 1
ATOM 8768 O O . VAL B 1 596 ? -4.186 -34.019 38.735 1.00 34.86 596 VAL B O 1
ATOM 8772 N N . LYS B 1 597 ? -2.392 -33.770 40.065 1.00 34.15 597 LYS B N 1
ATOM 8773 C CA . LYS B 1 597 ? -2.150 -35.197 40.185 1.00 33.67 597 LYS B CA 1
ATOM 8774 C C . LYS B 1 597 ? -1.393 -35.388 41.476 1.00 33.38 597 LYS B C 1
ATOM 8775 O O . LYS B 1 597 ? -0.436 -34.657 41.733 1.00 33.24 597 LYS B O 1
ATOM 8781 N N . ASN B 1 598 ? -1.869 -36.323 42.309 1.00 32.98 598 ASN B N 1
ATOM 8782 C CA . ASN B 1 598 ? -1.302 -36.631 43.630 1.00 33.07 598 ASN B CA 1
ATOM 8783 C C . ASN B 1 598 ? -1.234 -35.423 44.567 1.00 33.19 598 ASN B C 1
ATOM 8784 O O . ASN B 1 598 ? -0.237 -35.218 45.269 1.00 32.85 598 ASN B O 1
ATOM 8789 N N . VAL B 1 599 ? -2.287 -34.604 44.569 1.00 33.32 599 VAL B N 1
ATOM 8790 C CA . VAL B 1 599 ? -2.389 -33.560 45.586 1.00 34.02 599 VAL B CA 1
ATOM 8791 C C . VAL B 1 599 ? -3.553 -33.756 46.569 1.00 34.75 599 VAL B C 1
ATOM 8792 O O . VAL B 1 599 ? -4.675 -34.067 46.170 1.00 34.70 599 VAL B O 1
ATOM 8796 N N . LYS B 1 600 ? -3.232 -33.613 47.853 1.00 34.97 600 LYS B N 1
ATOM 8797 C CA . LYS B 1 600 ? -4.153 -33.871 48.946 1.00 35.68 600 LYS B CA 1
ATOM 8798 C C . LYS B 1 600 ? -4.413 -32.596 49.735 1.00 36.34 600 LYS B C 1
ATOM 8799 O O . LYS B 1 600 ? -3.551 -31.719 49.817 1.00 36.13 600 LYS B O 1
ATOM 8805 N N . VAL B 1 601 ? -5.623 -32.468 50.275 1.00 37.34 601 VAL B N 1
ATOM 8806 C CA . VAL B 1 601 ? -5.886 -31.495 51.339 1.00 38.02 601 VAL B CA 1
ATOM 8807 C C . VAL B 1 601 ? -6.449 -32.190 52.568 1.00 39.08 601 VAL B C 1
ATOM 8808 O O . VAL B 1 601 ? -7.494 -32.832 52.520 1.00 39.92 601 VAL B O 1
ATOM 8812 N N . ASP B 1 602 ? -5.680 -32.130 53.644 1.00 40.14 602 ASP B N 1
ATOM 8813 C CA . ASP B 1 602 ? -6.005 -32.769 54.912 1.00 40.88 602 ASP B CA 1
ATOM 8814 C C . ASP B 1 602 ? -6.227 -34.304 54.971 1.00 42.71 602 ASP B C 1
ATOM 8815 O O . ASP B 1 602 ? -6.944 -34.751 55.868 1.00 42.79 602 ASP B O 1
ATOM 8820 N N . GLY B 1 603 ? -5.805 -35.126 54.002 1.00 44.31 603 GLY B N 1
ATOM 8821 C CA . GLY B 1 603 ? -6.195 -35.069 52.572 1.00 46.71 603 GLY B CA 1
ATOM 8822 C C . GLY B 1 603 ? -6.779 -36.468 52.311 1.00 47.45 603 GLY B C 1
ATOM 8823 O O . GLY B 1 603 ? -6.049 -37.431 52.536 1.00 47.46 603 GLY B O 1
ATOM 8824 N N . LYS B 1 604 ? -8.002 -36.656 51.767 1.00 48.96 604 LYS B N 1
ATOM 8825 C CA . LYS B 1 604 ? -8.554 -36.050 50.529 1.00 50.33 604 LYS B CA 1
ATOM 8826 C C . LYS B 1 604 ? -7.395 -35.733 49.598 1.00 50.58 604 LYS B C 1
ATOM 8827 O O . LYS B 1 604 ? -6.904 -34.626 49.643 1.00 50.48 604 LYS B O 1
ATOM 8833 N N . PRO B 1 605 ? -7.095 -36.609 48.617 1.00 51.09 605 PRO B N 1
ATOM 8834 C CA . PRO B 1 605 ? -7.579 -36.862 47.283 1.00 51.33 605 PRO B CA 1
ATOM 8835 C C . PRO B 1 605 ? -8.382 -35.722 46.672 1.00 51.50 605 PRO B C 1
ATOM 8836 O O . PRO B 1 605 ? -9.594 -35.650 46.825 1.00 51.68 605 PRO B O 1
ATOM 8840 N N . VAL B 1 606 ? -7.673 -34.816 46.003 1.00 51.70 606 VAL B N 1
ATOM 8841 C CA . VAL B 1 606 ? -8.314 -33.843 45.125 1.00 52.44 606 VAL B CA 1
ATOM 8842 C C . VAL B 1 606 ? -8.731 -34.584 43.844 1.00 53.25 606 VAL B C 1
ATOM 8843 O O . VAL B 1 606 ? -7.906 -35.260 43.217 1.00 52.93 606 VAL B O 1
ATOM 8847 N N . ALA B 1 607 ? -10.011 -34.486 43.476 1.00 54.25 607 ALA B N 1
ATOM 8848 C CA . ALA B 1 607 ? -10.505 -35.154 42.262 1.00 54.93 607 ALA B CA 1
ATOM 8849 C C . ALA B 1 607 ? -10.132 -34.349 41.014 1.00 55.42 607 ALA B C 1
ATOM 8850 O O . ALA B 1 607 ? -8.948 -34.204 40.675 1.00 56.08 607 ALA B O 1
#

B-factor: mean 34.51, std 12.82, range [2.0, 112.61]

Solvent-accessible surface area: 43044 Å² total; per-residue (Å²): 168,34,13,115,109,11,54,39,2,36,34,1,85,38,24,44,22,0,8,0,0,0,57,0,64,74,67,7,202,154,20,82,12,3,24,0,21,20,81,66,138,88,66,19,76,0,28,81,15,0,78,109,71,7,28,0,13,30,9,4,25,26,9,38,29,96,24,185,142,98,58,6,33,116,20,7,10,0,1,9,19,7,103,68,27,135,70,98,41,66,45,57,1,16,0,57,4,23,52,77,121,56,57,67,8,104,40,8,179,80,38,100,16,109,3,40,52,130,18,72,70,9,44,0,107,119,62,52,3,71,69,68,53,198,46,80,1,26,158,8,0,33,87,0,1,98,54,13,139,115,43,3,35,0,16,0,23,62,14,46,0,47,0,0,3,0,80,8,65,31,34,5,10,0,23,0,70,77,55,1,52,0,38,0,3,66,62,27,100,28,8,71,71,8,8,109,32,11,84,30,29,112,57,49,20,4,0,1,3,0,0,0,10,37,123,124,80,30,147,20,40,48,24,142,39,0,24,0,16,19,73,1,22,0,24,4,15,0,3,90,108,27,224,86,38,85,48,67,2,18,9,15,102,67,2,7,20,7,29,71,14,122,53,55,86,3,91,90,19,5,50,2,0,72,45,8,2,82,96,5,66,96,102,66,60,91,71,148,42,0,14,26,42,58,3,3,5,1,0,0,0,22,0,0,49,33,0,13,0,10,28,0,11,1,62,8,0,1,12,22,0,0,0,0,11,29,0,42,33,1,2,0,18,6,0,42,0,19,1,52,28,0,40,46,0,9,1,0,19,0,2,3,0,38,92,4,16,0,0,2,0,5,0,0,0,2,22,7,0,0,14,0,14,0,0,8,4,60,94,0,127,108,16,44,41,0,98,19,5,32,0,0,0,0,1,0,14,44,4,76,0,0,0,0,0,7,33,63,0,9,8,47,0,16,53,3,31,1,0,0,0,0,0,39,47,0,20,7,0,1,57,0,55,5,42,2,4,13,2,12,0,0,75,66,1,26,0,26,0,0,0,0,59,25,0,35,103,10,0,1,2,0,23,1,83,81,39,31,93,126,80,150,43,135,39,53,56,14,170,135,57,2,54,0,41,47,1,20,1,42,18,0,5,0,32,28,2,98,14,186,87,23,0,0,32,1,106,3,36,25,94,62,165,5,64,0,86,51,1,49,0,38,51,0,50,0,30,42,0,16,26,4,37,2,20,6,0,57,52,1,46,0,36,130,18,69,31,66,130,38,92,40,149,75,36,56,84,55,67,113,29,132,80,2,78,35,89,39,162,89,119,152,26,12,92,119,12,50,43,3,39,33,1,78,36,22,46,19,0,9,0,0,0,56,2,59,82,70,5,199,157,19,80,9,1,19,0,24,19,80,67,153,94,64,20,71,0,27,78,16,1,76,116,76,6,28,0,13,31,10,5,27,31,16,35,18,139,21,154,124,82,62,8,33,117,20,8,10,0,0,8,20,10,105,74,28,134,59,108,36,65,48,61,1,19,0,58,2,23,51,79,118,58,53,66,8,100,40,4,171,80,39,100,10,120,3,40,49,120,24,58,78,9,44,0,121,120,60,61,7,82,60,67,19,170,65,83,4,35,128,11,0,24,75,0,0,84,54,10,128,111,43,0,34,0,18,0,21,56,22,38,0,26,0,0,3,0,72,6,64,32,27,4,11,0,22,0,69,73,53,1,53,0,30,0,1,69,58,28,104,27,6,72,71,8,8,101,37,18,118,26,26,102,42,58,22,3,0,0,2,0,0,0,10,45,116,141,59,31,151,28,44,37,22,140,39,0,25,0,16,18,70,1,21,0,23,5,19,0,3,89,108,30,219,85,42,91,45,71,3,20,8,16,93,65,2,7,18,6,28,66,15,117,52,54,84,4,90,101,23,6,51,3,0,64,42,8,3,79,102,11,61,94,110,68,58,91,70,134,34,0,16,25,31,60,3,2,6,1,0,0,0,23,0,0,55,32,0,12,0,14,25,0,13,1,65,8,0,1,8,22,1,1,0,0,14,52,0,46,38,0,3,0,17,6,0,40,0,20,2,51,30,0,42,45,0,10,1,0,20,0,4,10,0,36,96,4,15,0,0,2,0,4,0,1,0,2,22,11,0,0,13,0,14,0,0,7,3,42,100,0,128,140,37,73,41,0,82,21,6,31,0,0,1,0,2,0,15,48,4,77,0,0,0,0,0,5,35,59,0,9,8,60,0,9,52,3,30,1,0,0,0,0,0,42,45,0,21,11,0,1,45,0,50,1,19,20,48,10,2,16,0,0,68,65,2,25,1,31,0,0,0,0,84,31,0,36,101,14,0,1,1,0,4,13,56,212,84,149,100,45,54,71,14,158,142,31,1,39,0,41,49,2,17,2,37,20,0,6,0,31,28,2,91,14,178,71,26,0,0,30,0,78,12,45,27,100,66,155,3,71,0,74,60,1,41,0,40,57,0,53,0,23,35,0,13,26,4,37,4,23,12,0,54,56,2,50,1,45,149,16,70,32,64,124,40,89,44,149,76,36,52,87,44,64,111,29,136,95,5,98,26,99,36,163,89,37,138

Radius of gyration: 32.47 Å; Cα contacts (8 Å, |Δi|>4): 3672; chains: 2; bounding box: 73×75×98 Å